Protein 8OQW (pdb70)

Structure (mmCIF, N/CA/C/O backbone):
data_8OQW
#
_entry.id   8OQW
#
_cell.length_a   58.759
_cell.length_b   59.510
_cell.length_c   96.708
_cell.angle_alpha   74.300
_cell.angle_beta   75.274
_cell.angle_gamma   65.953
#
_symmetry.space_group_name_H-M   'P 1'
#
loop_
_entity.id
_entity.type
_entity.pdbx_description
1 polymer ATPase
2 non-polymer 'SULFATE ION'
3 non-polymer GLYCEROL
4 water water
#
loop_
_atom_site.group_PDB
_atom_site.id
_atom_site.type_symbol
_atom_site.label_atom_id
_atom_site.label_alt_id
_atom_site.label_comp_id
_atom_site.label_asym_id
_atom_site.label_entity_id
_atom_site.label_seq_id
_atom_site.pdbx_PDB_ins_code
_atom_site.Cartn_x
_atom_site.Cartn_y
_atom_site.Cartn_z
_atom_site.occupancy
_atom_site.B_iso_or_equiv
_atom_site.auth_seq_id
_atom_site.auth_comp_id
_atom_site.auth_asym_id
_atom_site.auth_atom_id
_atom_site.pdbx_PDB_model_num
ATOM 1 N N . MET A 1 1 ? -0.375 10.716 23.923 1.000 35.198 2 MET A N 1
ATOM 2 C CA . MET A 1 1 ? 0.342 11.130 22.688 1.000 33.257 2 MET A CA 1
ATOM 3 C C . MET A 1 1 ? 1.787 10.641 22.752 1.000 31.577 2 MET A C 1
ATOM 4 O O . MET A 1 1 ? 2.381 10.591 23.831 1.000 30.595 2 MET A O 1
ATOM 6 N N . ILE A 1 2 ? 2.349 10.292 21.588 1.000 30.087 3 ILE A N 1
ATOM 7 C CA . ILE A 1 2 ? 3.769 9.997 21.522 1.000 29.865 3 ILE A CA 1
ATOM 8 C C . ILE A 1 2 ? 4.468 10.942 20.547 1.000 29.306 3 ILE A C 1
ATOM 9 O O . ILE A 1 2 ? 3.917 11.344 19.521 1.000 29.589 3 ILE A O 1
ATOM 14 N N . LEU A 1 3 ? 5.713 11.267 20.894 1.000 28.332 4 LEU A N 1
ATOM 15 C CA . LEU A 1 3 ? 6.578 12.093 20.075 1.000 27.386 4 LEU A CA 1
ATOM 16 C C . LEU A 1 3 ? 7.702 11.211 19.549 1.000 26.303 4 LEU A C 1
ATOM 17 O O . LEU A 1 3 ? 8.291 10.421 20.290 1.000 25.214 4 LEU A O 1
ATOM 22 N N . ILE A 1 4 ? 7.965 11.354 18.250 1.000 26.965 5 ILE A N 1
ATOM 23 C CA . ILE A 1 4 ? 8.951 10.556 17.539 1.000 27.080 5 ILE A CA 1
ATOM 24 C C . ILE A 1 4 ? 9.876 11.511 16.792 1.000 26.518 5 ILE A C 1
ATOM 25 O O . ILE A 1 4 ? 9.404 12.450 16.149 1.000 25.797 5 ILE A O 1
ATOM 30 N N . ALA A 1 5 ? 11.186 11.243 16.860 1.000 26.135 6 ALA A N 1
ATOM 31 C CA . ALA A 1 5 ? 12.152 12.086 16.173 1.000 27.121 6 ALA A CA 1
ATOM 32 C C . ALA A 1 5 ? 13.204 11.234 15.473 1.000 27.423 6 ALA A C 1
ATOM 33 O O . ALA A 1 5 ? 13.679 10.240 16.017 1.000 27.001 6 ALA A O 1
ATOM 35 N N . ASP A 1 6 ? 13.562 11.652 14.256 1.000 29.280 7 ASP A N 1
ATOM 36 C CA . ASP A 1 6 ? 14.738 11.127 13.589 1.000 30.294 7 ASP A CA 1
ATOM 37 C C . ASP A 1 6 ? 15.644 12.308 13.278 1.000 30.203 7 ASP A C 1
ATOM 38 O O . ASP A 1 6 ? 15.281 13.169 12.480 1.000 30.268 7 ASP A O 1
ATOM 43 N N . SER A 1 7 ? 16.814 12.325 13.920 1.000 29.678 8 SER A N 1
ATOM 44 C CA . SER A 1 7 ? 17.753 13.432 13.812 1.000 30.603 8 SER A CA 1
ATOM 45 C C . SER A 1 7 ? 18.935 13.044 12.925 1.000 32.266 8 SER A C 1
ATOM 46 O O . SER A 1 7 ? 19.665 12.097 13.214 1.000 31.623 8 SER A O 1
ATOM 49 N N . GLY A 1 8 ? 19.103 13.784 11.825 1.000 33.369 9 GLY A N 1
ATOM 50 C CA . GLY A 1 8 ? 20.224 13.578 10.930 1.000 36.772 9 GLY A CA 1
ATOM 51 C C . GLY A 1 8 ? 21.157 14.788 10.938 1.000 40.271 9 GLY A C 1
ATOM 52 O O . GLY A 1 8 ? 21.130 15.597 11.868 1.000 40.679 9 GLY A O 1
ATOM 53 N N . SER A 1 9 ? 21.983 14.892 9.891 1.000 42.410 10 SER A N 1
ATOM 54 C CA . SER A 1 9 ? 23.004 15.925 9.832 1.000 44.742 10 SER A CA 1
ATOM 55 C C . SER A 1 9 ? 22.344 17.286 9.654 1.000 45.568 10 SER A C 1
ATOM 56 O O . SER A 1 9 ? 22.612 18.214 10.417 1.000 47.077 10 SER A O 1
ATOM 59 N N . THR A 1 10 ? 21.443 17.362 8.671 1.000 45.206 11 THR A N 1
ATOM 60 C CA . THR A 1 10 ? 20.916 18.634 8.209 1.000 46.601 11 THR A CA 1
ATOM 61 C C . THR A 1 10 ? 19.664 19.035 8.987 1.000 44.406 11 THR A C 1
ATOM 62 O O . THR A 1 10 ? 19.229 20.177 8.859 1.000 44.024 11 THR A O 1
ATOM 66 N N . LYS A 1 11 ? 19.093 18.119 9.795 1.000 41.031 12 LYS A N 1
ATOM 67 C CA . LYS A 1 11 ? 17.723 18.319 10.252 1.000 39.013 12 LYS A CA 1
ATOM 68 C C . LYS A 1 11 ? 17.267 17.231 11.229 1.000 36.362 12 LYS A C 1
ATOM 69 O O . LYS A 1 11 ? 17.759 16.099 11.198 1.000 33.944 12 LYS A O 1
ATOM 75 N N . THR A 1 12 ? 16.310 17.592 12.097 1.000 33.717 13 THR A N 1
ATOM 76 C CA . THR A 1 12 ? 15.553 16.614 12.863 1.000 31.962 13 THR A CA 1
ATOM 77 C C . THR A 1 12 ? 14.093 16.656 12.411 1.000 32.336 13 THR A C 1
ATOM 78 O O . THR A 1 12 ? 13.476 17.729 12.375 1.000 31.785 13 THR A O 1
ATOM 82 N N . HIS A 1 13 ? 13.573 15.466 12.073 1.000 29.811 14 HIS A N 1
ATOM 83 C CA . HIS A 1 13 ? 12.189 15.269 11.689 1.000 29.836 14 HIS A CA 1
ATOM 84 C C . HIS A 1 13 ? 11.410 14.690 12.878 1.000 27.966 14 HIS A C 1
ATOM 85 O O . HIS A 1 13 ? 11.797 13.664 13.432 1.000 26.718 14 HIS A O 1
ATOM 92 N N . TRP A 1 14 ? 10.318 15.361 13.270 1.000 27.586 15 TRP A N 1
ATOM 93 C CA . TRP A 1 14 ? 9.494 14.989 14.414 1.000 26.463 15 TRP A CA 1
ATOM 94 C C . TRP A 1 14 ? 8.081 14.672 13.943 1.000 27.075 15 TRP A C 1
ATOM 95 O O . TRP A 1 14 ? 7.526 15.403 13.129 1.000 28.726 15 TRP A O 1
ATOM 106 N N . ASN A 1 15 ? 7.490 13.612 14.495 1.000 26.440 16 ASN A N 1
ATOM 107 C CA . ASN A 1 15 ? 6.069 13.344 14.328 1.000 27.349 16 ASN A CA 1
ATOM 108 C C . ASN A 1 15 ? 5.418 13.238 15.704 1.000 26.976 16 ASN A C 1
ATOM 109 O O . ASN A 1 15 ? 6.025 12.706 16.633 1.000 26.278 16 ASN A O 1
ATOM 114 N N . VAL A 1 16 ? 4.180 13.734 15.814 1.000 28.115 17 VAL A N 1
ATOM 115 C CA . VAL A 1 16 ? 3.349 13.522 16.988 1.000 28.518 17 VAL A CA 1
ATOM 116 C C . VAL A 1 16 ? 2.203 12.589 16.594 1.000 29.691 17 VAL A C 1
ATOM 117 O O . VAL A 1 16 ? 1.457 12.867 15.659 1.000 30.710 17 VAL A O 1
ATOM 121 N N . LEU A 1 17 ? 2.078 11.475 17.318 1.000 29.816 18 LEU A N 1
ATOM 122 C CA . LEU A 1 17 ? 1.027 10.505 17.069 1.000 32.308 18 LEU A CA 1
ATOM 123 C C . LEU A 1 17 ? 0.146 10.472 18.307 1.000 33.364 18 LEU A C 1
ATOM 124 O O . LEU A 1 17 ? 0.661 10.483 19.416 1.000 33.934 18 LEU A O 1
ATOM 129 N N . ASP A 1 18 ? -1.170 10.440 18.100 1.000 36.035 19 ASP A N 1
ATOM 130 C CA . ASP A 1 18 ? -2.130 10.354 19.186 1.000 37.629 19 ASP A CA 1
ATOM 131 C C . ASP A 1 18 ? -3.302 9.526 18.681 1.000 39.238 19 ASP A C 1
ATOM 132 O O . ASP A 1 18 ? -3.840 9.808 17.614 1.000 41.011 19 ASP A O 1
ATOM 137 N N . GLN A 1 19 ? -3.664 8.493 19.447 1.000 39.250 20 GLN A N 1
ATOM 138 C CA . GLN A 1 19 ? -4.735 7.588 19.067 1.000 40.973 20 GLN A CA 1
ATOM 139 C C . GLN A 1 19 ? -4.466 7.037 17.668 1.000 40.347 20 GLN A C 1
ATOM 140 O O . GLN A 1 19 ? -5.395 6.879 16.887 1.000 42.461 20 GLN A O 1
ATOM 146 N N . GLY A 1 20 ? -3.192 6.778 17.351 1.000 38.097 21 GLY A N 1
ATOM 147 C CA . GLY A 1 20 ? -2.790 6.211 16.070 1.000 38.928 21 GLY A CA 1
ATOM 148 C C . GLY A 1 20 ? -2.960 7.161 14.879 1.000 39.580 21 GLY A C 1
ATOM 149 O O . GLY A 1 20 ? -2.995 6.712 13.735 1.000 40.920 21 GLY A O 1
ATOM 150 N N . ARG A 1 21 ? -3.089 8.467 15.151 1.000 39.148 22 ARG A N 1
ATOM 151 C CA . ARG A 1 21 ? -3.171 9.483 14.112 1.000 39.867 22 ARG A CA 1
ATOM 152 C C . ARG A 1 21 ? -1.930 10.365 14.171 1.000 37.604 22 ARG A C 1
ATOM 153 O O . ARG A 1 21 ? -1.370 10.565 15.243 1.000 36.539 22 ARG A O 1
ATOM 161 N N . VAL A 1 22 ? -1.520 10.898 13.015 1.000 38.119 23 VAL A N 1
ATOM 162 C CA . VAL A 1 22 ? -0.485 11.922 12.974 1.000 36.863 23 VAL A CA 1
ATOM 163 C C . VAL A 1 22 ? -1.162 13.265 13.220 1.000 37.956 23 VAL A C 1
ATOM 164 O O . VAL A 1 22 ? -2.091 13.624 12.503 1.000 40.657 23 VAL A O 1
ATOM 168 N N . ILE A 1 23 ? -0.717 13.994 14.244 1.000 37.074 24 ILE A N 1
ATOM 169 C CA . ILE A 1 23 ? -1.345 15.273 14.530 1.000 39.258 24 ILE A CA 1
ATOM 170 C C . ILE A 1 23 ? -0.305 16.391 14.463 1.000 39.202 24 ILE A C 1
ATOM 171 O O . ILE A 1 23 ? -0.632 17.567 14.627 1.000 42.019 24 ILE A O 1
ATOM 176 N N . GLY A 1 24 ? 0.950 16.023 14.206 1.000 37.075 25 GLY A N 1
ATOM 177 C CA . GLY A 1 24 ? 1.985 17.027 14.044 1.000 37.470 25 GLY A CA 1
ATOM 178 C C . GLY A 1 24 ? 3.198 16.459 13.322 1.000 37.077 25 GLY A C 1
ATOM 179 O O . GLY A 1 24 ? 3.617 15.338 13.596 1.000 35.986 25 GLY A O 1
ATOM 180 N N . GLU A 1 25 ? 3.735 17.245 12.390 1.000 38.648 26 GLU A N 1
ATOM 181 C CA . GLU A 1 25 ? 4.996 16.926 11.744 1.000 38.798 26 GLU A CA 1
ATOM 182 C C . GLU A 1 25 ? 5.851 18.191 11.689 1.000 37.491 26 GLU A C 1
ATOM 183 O O . GLU A 1 25 ? 5.406 19.236 11.230 1.000 38.028 26 GLU A O 1
ATOM 189 N N . ILE A 1 26 ? 7.083 18.072 12.187 1.000 34.691 27 ILE A N 1
ATOM 190 C CA . ILE A 1 26 ? 7.903 19.215 12.539 1.000 34.406 27 ILE A CA 1
ATOM 191 C C . ILE A 1 26 ? 9.334 18.944 12.092 1.000 33.507 27 ILE A C 1
ATOM 192 O O . ILE A 1 26 ? 9.864 17.855 12.308 1.000 32.151 27 ILE A O 1
ATOM 197 N N . PHE A 1 27 ? 9.937 19.951 11.456 1.000 34.104 28 PHE A N 1
ATOM 198 C CA . PHE A 1 27 ? 11.372 19.994 11.246 1.000 33.945 28 PHE A CA 1
ATOM 199 C C . PHE A 1 27 ? 12.010 20.950 12.253 1.000 34.018 28 PHE A C 1
ATOM 200 O O . PHE A 1 27 ? 11.484 22.035 12.498 1.000 34.106 28 PHE A O 1
ATOM 208 N N . THR A 1 28 ? 13.138 20.515 12.835 1.000 32.931 29 THR A N 1
ATOM 209 C CA . THR A 1 28 ? 14.074 21.391 13.528 1.000 33.904 29 THR A CA 1
ATOM 210 C C . THR A 1 28 ? 15.477 21.171 12.961 1.000 34.636 29 THR A C 1
ATOM 211 O O . THR A 1 28 ? 15.685 20.315 12.102 1.000 33.709 29 THR A O 1
ATOM 215 N N . LYS A 1 29 ? 16.445 21.945 13.464 1.000 35.979 30 LYS A N 1
ATOM 216 C CA . LYS A 1 29 ? 17.845 21.680 13.176 1.000 37.704 30 LYS A CA 1
ATOM 217 C C . LYS A 1 29 ? 18.239 20.307 13.723 1.000 35.984 30 LYS A C 1
ATOM 218 O O . LYS A 1 29 ? 17.619 19.797 14.659 1.000 33.439 30 LYS A O 1
ATOM 224 N N . GLY A 1 30 ? 19.277 19.717 13.116 1.000 36.904 31 GLY A N 1
ATOM 225 C CA . GLY A 1 30 ? 19.829 18.451 13.575 1.000 35.687 31 GLY A CA 1
ATOM 226 C C . GLY A 1 30 ? 20.328 18.579 15.009 1.000 36.067 31 GLY A C 1
ATOM 227 O O . GLY A 1 30 ? 20.840 19.625 15.401 1.000 37.024 31 GLY A O 1
ATOM 228 N N . MET A 1 31 ? 20.164 17.516 15.797 1.000 34.763 32 MET A N 1
ATOM 229 C CA . MET A 1 31 ? 20.490 17.591 17.208 1.000 35.771 32 MET A CA 1
ATOM 230 C C . MET A 1 31 ? 21.470 16.482 17.585 1.000 35.124 32 MET A C 1
ATOM 231 O O . MET A 1 31 ? 21.120 15.561 18.319 1.000 35.360 32 MET A O 1
ATOM 236 N N . ASN A 1 32 ? 22.702 16.595 17.080 1.000 35.538 33 ASN A N 1
ATOM 237 C CA . ASN A 1 32 ? 23.753 15.625 17.339 1.000 35.623 33 ASN A CA 1
ATOM 238 C C . ASN A 1 32 ? 24.549 16.071 18.564 1.000 36.863 33 ASN A C 1
ATOM 239 O O . ASN A 1 32 ? 25.177 17.133 18.542 1.000 37.630 33 ASN A O 1
ATOM 244 N N . PRO A 1 33 ? 24.562 15.270 19.659 1.000 36.545 34 PRO A N 1
ATOM 245 C CA . PRO A 1 33 ? 25.221 15.673 20.903 1.000 37.716 34 PRO A CA 1
ATOM 246 C C . PRO A 1 33 ? 26.746 15.775 20.859 1.000 40.483 34 PRO A C 1
ATOM 247 O O . PRO A 1 33 ? 27.350 16.203 21.840 1.000 42.201 34 PRO A O 1
ATOM 251 N N . PHE A 1 34 ? 27.360 15.404 19.725 1.000 40.978 35 PHE A N 1
ATOM 252 C CA . PHE A 1 34 ? 28.791 15.608 19.534 1.000 44.380 35 PHE A CA 1
ATOM 253 C C . PHE A 1 34 ? 29.090 17.025 19.043 1.000 46.109 35 PHE A C 1
ATOM 254 O O . PHE A 1 34 ? 30.215 17.498 19.174 1.000 48.057 35 PHE A O 1
ATOM 262 N N . PHE A 1 35 ? 28.071 17.698 18.497 1.000 45.558 36 PHE A N 1
ATOM 263 C CA . PHE A 1 35 ? 28.275 18.965 17.812 1.000 48.101 36 PHE A CA 1
ATOM 264 C C . PHE A 1 35 ? 27.600 20.122 18.547 1.000 47.551 36 PHE A C 1
ATOM 265 O O . PHE A 1 35 ? 27.841 21.275 18.211 1.000 49.126 36 PHE A O 1
ATOM 273 N N . GLN A 1 36 ? 26.776 19.812 19.554 1.000 45.713 37 GLN A N 1
ATOM 274 C CA . GLN A 1 36 ? 26.125 20.850 20.338 1.000 46.281 37 GLN A CA 1
ATOM 275 C C . GLN A 1 36 ? 26.050 20.428 21.804 1.000 45.401 37 GLN A C 1
ATOM 276 O O . GLN A 1 36 ? 25.940 19.239 22.114 1.000 44.726 37 GLN A O 1
ATOM 282 N N . THR A 1 37 ? 26.097 21.431 22.690 1.000 45.213 38 THR A N 1
ATOM 283 C CA . THR A 1 37 ? 25.971 21.224 24.125 1.000 44.659 38 THR A CA 1
ATOM 284 C C . THR A 1 37 ? 24.502 20.966 24.482 1.000 41.530 38 THR A C 1
ATOM 285 O O . THR A 1 37 ? 23.602 21.245 23.687 1.000 39.115 38 THR A O 1
ATOM 289 N N . PRO A 1 38 ? 24.203 20.390 25.673 1.000 41.402 39 PRO A N 1
ATOM 290 C CA . PRO A 1 38 ? 22.823 20.286 26.154 1.000 40.032 39 PRO A CA 1
ATOM 291 C C . PRO A 1 38 ? 22.067 21.616 26.167 1.000 40.462 39 PRO A C 1
ATOM 292 O O . PRO A 1 38 ? 20.886 21.640 25.821 1.000 38.430 39 PRO A O 1
ATOM 296 N N . GLU A 1 39 ? 22.749 22.706 26.559 1.000 43.300 40 GLU A N 1
ATOM 297 C CA . GLU A 1 39 ? 22.119 24.017 26.610 1.000 45.130 40 GLU A CA 1
ATOM 298 C C . GLU A 1 39 ? 21.613 24.397 25.219 1.000 43.845 40 GLU A C 1
ATOM 299 O O . GLU A 1 39 ? 20.494 24.885 25.080 1.000 43.487 40 GLU A O 1
ATOM 305 N N . GLU A 1 40 ? 22.447 24.179 24.194 1.000 43.702 41 GLU A N 1
ATOM 306 C CA . GLU A 1 40 ? 22.098 24.548 22.829 1.000 43.531 41 GLU A CA 1
ATOM 307 C C . GLU A 1 40 ? 20.923 23.700 22.347 1.000 40.894 41 GLU A C 1
ATOM 308 O O . GLU A 1 40 ? 20.028 24.209 21.680 1.000 40.974 41 GLU A O 1
ATOM 314 N N . MET A 1 41 ? 20.907 22.413 22.712 1.000 39.070 42 MET A N 1
ATOM 315 C CA . MET A 1 41 ? 19.834 21.545 22.254 1.000 37.184 42 MET A CA 1
ATOM 316 C C . MET A 1 41 ? 18.517 21.977 22.902 1.000 35.916 42 MET A C 1
ATOM 317 O O . MET A 1 41 ? 17.507 22.121 22.215 1.000 34.330 42 MET A O 1
ATOM 322 N N . GLY A 1 42 ? 18.544 22.196 24.224 1.000 36.689 43 GLY A N 1
ATOM 323 C CA . GLY A 1 42 ? 17.389 22.676 24.966 1.000 37.421 43 GLY A CA 1
ATOM 324 C C . GLY A 1 42 ? 16.825 23.994 24.419 1.000 39.313 43 GLY A C 1
ATOM 325 O O . GLY A 1 42 ? 15.607 24.160 24.353 1.000 38.427 43 GLY A O 1
ATOM 326 N N . ARG A 1 43 ? 17.708 24.919 24.016 1.000 41.041 44 ARG A N 1
ATOM 327 C CA . ARG A 1 43 ? 17.275 26.204 23.485 1.000 44.262 44 ARG A CA 1
ATOM 328 C C . ARG A 1 43 ? 16.644 26.021 22.107 1.000 43.009 44 ARG A C 1
ATOM 329 O O . ARG A 1 43 ? 15.704 26.731 21.761 1.000 43.867 44 ARG A O 1
ATOM 337 N N . GLU A 1 44 ? 17.157 25.054 21.339 1.000 42.083 45 GLU A N 1
ATOM 338 C CA . GLU A 1 44 ? 16.661 24.767 20.001 1.000 42.101 45 GLU A CA 1
ATOM 339 C C . GLU A 1 44 ? 15.264 24.153 20.085 1.000 38.533 45 GLU A C 1
ATOM 340 O O . GLU A 1 44 ? 14.402 24.441 19.260 1.000 37.930 45 GLU A O 1
ATOM 346 N N . ILE A 1 45 ? 15.054 23.299 21.088 1.000 36.526 46 ILE A N 1
ATOM 347 C CA . ILE A 1 45 ? 13.745 22.710 21.336 1.000 35.155 46 ILE A CA 1
ATOM 348 C C . ILE A 1 45 ? 12.750 23.811 21.703 1.000 36.109 46 ILE A C 1
ATOM 349 O O . ILE A 1 45 ? 11.625 23.809 21.205 1.000 35.071 46 ILE A O 1
ATOM 354 N N . GLU A 1 46 ? 13.181 24.734 22.573 1.000 38.210 47 GLU A N 1
ATOM 355 C CA . GLU A 1 46 ? 12.305 25.776 23.082 1.000 41.784 47 GLU A CA 1
ATOM 356 C C . GLU A 1 46 ? 11.920 26.720 21.944 1.000 43.352 47 GLU A C 1
ATOM 357 O O . GLU A 1 46 ? 10.781 27.172 21.871 1.000 45.159 47 GLU A O 1
ATOM 363 N N . ARG A 1 47 ? 12.873 26.985 21.043 1.000 43.545 48 ARG A N 1
ATOM 364 C CA . ARG A 1 47 ? 12.713 27.985 20.000 1.000 45.230 48 ARG A CA 1
ATOM 365 C C . ARG A 1 47 ? 11.838 27.465 18.857 1.000 43.213 48 ARG A C 1
ATOM 366 O O . ARG A 1 47 ? 11.026 28.216 18.317 1.000 44.005 48 ARG A O 1
ATOM 374 N N . THR A 1 48 ? 12.005 26.186 18.487 1.000 40.025 49 THR A N 1
ATOM 375 C CA . THR A 1 48 ? 11.519 25.724 17.195 1.000 39.278 49 THR A CA 1
ATOM 376 C C . THR A 1 48 ? 10.647 24.469 17.300 1.000 37.078 49 THR A C 1
ATOM 377 O O . THR A 1 48 ? 9.908 24.179 16.360 1.000 37.767 49 THR A O 1
ATOM 381 N N . LEU A 1 49 ? 10.725 23.720 18.411 1.000 34.836 50 LEU A N 1
ATOM 382 C CA . LEU A 1 49 ? 9.866 22.547 18.543 1.000 33.063 50 LEU A CA 1
ATOM 383 C C . LEU A 1 49 ? 8.572 22.882 19.282 1.000 33.437 50 LEU A C 1
ATOM 384 O O . LEU A 1 49 ? 7.489 22.634 18.759 1.000 33.528 50 LEU A O 1
ATOM 389 N N . LEU A 1 50 ? 8.700 23.409 20.506 1.000 33.987 51 LEU A N 1
ATOM 390 C CA . LEU A 1 50 ? 7.575 23.711 21.385 1.000 34.759 51 LEU A CA 1
ATOM 391 C C . LEU A 1 50 ? 6.466 24.451 20.638 1.000 36.676 51 LEU A C 1
ATOM 392 O O . LEU A 1 50 ? 5.298 24.096 20.798 1.000 36.187 51 LEU A O 1
ATOM 397 N N . PRO A 1 51 ? 6.775 25.499 19.825 1.000 38.745 52 PRO A N 1
ATOM 398 C CA . PRO A 1 51 ? 5.736 26.296 19.165 1.000 41.613 52 PRO A CA 1
ATOM 399 C C . PRO A 1 51 ? 4.832 25.520 18.207 1.000 42.202 52 PRO A C 1
ATOM 400 O O . PRO A 1 51 ? 3.797 26.032 17.780 1.000 44.784 52 PRO A O 1
ATOM 404 N N . GLN A 1 52 ? 5.215 24.278 17.892 1.000 41.484 53 GLN A N 1
ATOM 405 C CA . GLN A 1 52 ? 4.456 23.456 16.964 1.000 42.802 53 GLN A CA 1
ATOM 406 C C . GLN A 1 52 ? 3.888 22.217 17.657 1.000 42.508 53 GLN A C 1
ATOM 407 O O . GLN A 1 52 ? 3.286 21.367 17.001 1.000 44.328 53 GLN A O 1
ATOM 413 N N . LEU A 1 53 ? 4.085 22.127 18.979 1.000 40.791 54 LEU A N 1
ATOM 414 C CA . LEU A 1 53 ? 3.475 21.091 19.797 1.000 39.760 54 LEU A CA 1
ATOM 415 C C . LEU A 1 53 ? 2.188 21.631 20.426 1.000 42.401 54 LEU A C 1
ATOM 416 O O . LEU A 1 53 ? 2.048 22.836 20.616 1.000 43.653 54 LEU A O 1
ATOM 421 N N . ASN A 1 54 ? 1.247 20.727 20.726 1.000 43.615 55 ASN A N 1
ATOM 422 C CA . ASN A 1 54 ? -0.051 21.098 21.273 1.000 47.087 55 ASN A CA 1
ATOM 423 C C . ASN A 1 54 ? -0.067 20.864 22.780 1.000 45.270 55 ASN A C 1
ATOM 424 O O . ASN A 1 54 ? -1.034 21.207 23.458 1.000 46.693 55 ASN A O 1
ATOM 429 N N . SER A 1 55 ? 1.021 20.276 23.284 1.000 41.605 56 SER A N 1
ATOM 430 C CA . SER A 1 55 ? 1.206 20.067 24.707 1.000 41.982 56 SER A CA 1
ATOM 431 C C . SER A 1 55 ? 2.691 19.905 25.004 1.000 40.033 56 SER A C 1
ATOM 432 O O . SER A 1 55 ? 3.484 19.666 24.098 1.000 38.824 56 SER A O 1
ATOM 435 N N . ASN A 1 56 ? 3.049 20.079 26.279 1.000 42.435 57 ASN A N 1
ATOM 436 C CA . ASN A 1 56 ? 4.368 19.722 26.780 1.000 41.953 57 ASN A CA 1
ATOM 437 C C . ASN A 1 56 ? 4.348 18.275 27.277 1.000 39.811 57 ASN A C 1
ATOM 438 O O . ASN A 1 56 ? 5.370 17.753 27.710 1.000 37.689 57 ASN A O 1
ATOM 443 N N . ARG A 1 57 ? 3.168 17.645 27.235 1.000 40.764 58 ARG A N 1
ATOM 444 C CA . ARG A 1 57 ? 2.968 16.368 27.901 1.000 40.603 58 ARG A CA 1
ATOM 445 C C . ARG A 1 57 ? 2.896 15.249 26.869 1.000 37.238 58 ARG A C 1
ATOM 446 O O . ARG A 1 57 ? 2.104 15.313 25.931 1.000 38.618 58 ARG A O 1
ATOM 454 N N . PHE A 1 58 ? 3.753 14.239 27.058 1.000 34.390 59 PHE A N 1
ATOM 455 C CA . PHE A 1 58 ? 3.775 13.064 26.201 1.000 31.657 59 PHE A CA 1
ATOM 456 C C . PHE A 1 58 ? 3.821 11.793 27.040 1.000 31.137 59 PHE A C 1
ATOM 457 O O . PHE A 1 58 ? 4.457 11.755 28.092 1.000 31.429 59 PHE A O 1
ATOM 465 N N A CYS A 1 59 ? 3.113 10.757 26.571 0.500 31.214 60 CYS A N 1
ATOM 466 N N B CYS A 1 59 ? 3.135 10.759 26.553 0.500 30.853 60 CYS A N 1
ATOM 467 C CA A CYS A 1 59 ? 3.201 9.426 27.152 0.500 31.499 60 CYS A CA 1
ATOM 468 C CA B CYS A 1 59 ? 3.203 9.445 27.163 0.500 31.110 60 CYS A CA 1
ATOM 469 C C A CYS A 1 59 ? 4.603 8.871 26.911 0.500 29.874 60 CYS A C 1
ATOM 470 C C B CYS A 1 59 ? 4.579 8.833 26.900 0.500 29.652 60 CYS A C 1
ATOM 471 O O A CYS A 1 59 ? 5.249 8.397 27.843 0.500 30.182 60 CYS A O 1
ATOM 472 O O B CYS A 1 59 ? 5.195 8.292 27.814 0.500 30.037 60 CYS A O 1
ATOM 477 N N . GLU A 1 60 ? 5.070 8.969 25.659 1.000 28.236 61 GLU A N 1
ATOM 478 C CA . GLU A 1 60 ? 6.345 8.402 25.238 1.000 27.623 61 GLU A CA 1
ATOM 479 C C . GLU A 1 60 ? 7.071 9.378 24.313 1.000 26.198 61 GLU A C 1
ATOM 480 O O . GLU A 1 60 ? 6.452 10.087 23.514 1.000 25.933 61 GLU A O 1
ATOM 486 N N . VAL A 1 61 ? 8.401 9.382 24.423 1.000 25.368 62 VAL A N 1
ATOM 487 C CA . VAL A 1 61 ? 9.271 10.043 23.466 1.000 24.411 62 VAL A CA 1
ATOM 488 C C . VAL A 1 61 ? 10.243 8.999 22.931 1.000 24.472 62 VAL A C 1
ATOM 489 O O . VAL A 1 61 ? 10.863 8.274 23.711 1.000 25.513 62 VAL A O 1
ATOM 493 N N . HIS A 1 62 ? 10.335 8.898 21.601 1.000 23.830 63 HIS A N 1
ATOM 494 C CA . HIS A 1 62 ? 11.364 8.088 20.972 1.000 23.673 63 HIS A CA 1
ATOM 495 C C . HIS A 1 62 ? 12.219 9.000 20.106 1.000 23.020 63 HIS A C 1
ATOM 496 O O . HIS A 1 62 ? 11.786 9.408 19.038 1.000 22.310 63 HIS A O 1
ATOM 503 N N . PHE A 1 63 ? 13.417 9.313 20.600 1.000 23.529 64 PHE A N 1
ATOM 504 C CA . PHE A 1 63 ? 14.362 10.157 19.890 1.000 24.244 64 PHE A CA 1
ATOM 505 C C . PHE A 1 63 ? 15.501 9.312 19.319 1.000 24.510 64 PHE A C 1
ATOM 506 O O . PHE A 1 63 ? 16.269 8.694 20.056 1.000 25.194 64 PHE A O 1
ATOM 514 N N . PHE A 1 64 ? 15.610 9.326 17.992 1.000 24.486 65 PHE A N 1
ATOM 515 C CA . PHE A 1 64 ? 16.620 8.585 17.266 1.000 26.098 65 PHE A CA 1
ATOM 516 C C . PHE A 1 64 ? 17.520 9.577 16.542 1.000 27.704 65 PHE A C 1
ATOM 517 O O . PHE A 1 64 ? 17.039 10.389 15.755 1.000 30.042 65 PHE A O 1
ATOM 525 N N . GLY A 1 65 ? 18.830 9.512 16.787 1.000 28.394 66 GLY A N 1
ATOM 526 C CA . GLY A 1 65 ? 19.682 10.510 16.162 1.000 28.645 66 GLY A CA 1
ATOM 527 C C . GLY A 1 65 ? 21.116 10.036 15.998 1.000 29.617 66 GLY A C 1
ATOM 528 O O . GLY A 1 65 ? 21.633 9.300 16.832 1.000 30.343 66 GLY A O 1
ATOM 529 N N . ALA A 1 66 ? 21.739 10.479 14.908 1.000 31.116 67 ALA A N 1
ATOM 530 C CA . ALA A 1 66 ? 23.173 10.364 14.732 1.000 33.062 67 ALA A CA 1
ATOM 531 C C . ALA A 1 66 ? 23.861 10.884 15.990 1.000 34.126 67 ALA A C 1
ATOM 532 O O . ALA A 1 66 ? 23.511 11.951 16.515 1.000 34.556 67 ALA A O 1
ATOM 534 N N . GLY A 1 67 ? 24.832 10.097 16.464 1.000 35.089 68 GLY A N 1
ATOM 535 C CA . GLY A 1 67 ? 25.706 10.497 17.550 1.000 36.286 68 GLY A CA 1
ATOM 536 C C . GLY A 1 67 ? 25.145 10.153 18.927 1.000 35.499 68 GLY A C 1
ATOM 537 O O . GLY A 1 67 ? 25.790 10.443 19.930 1.000 36.787 68 GLY A O 1
ATOM 538 N N . CYS A 1 68 ? 23.958 9.530 18.970 1.000 34.347 69 CYS A N 1
ATOM 539 C CA . CYS A 1 68 ? 23.301 9.213 20.232 1.000 33.697 69 CYS A CA 1
ATOM 540 C C . CYS A 1 68 ? 23.693 7.815 20.693 1.000 34.583 69 CYS A C 1
ATOM 541 O O . CYS A 1 68 ? 22.846 6.932 20.833 1.000 33.627 69 CYS A O 1
ATOM 544 N N . ILE A 1 69 ? 24.998 7.636 20.915 1.000 36.426 70 ILE A N 1
ATOM 545 C CA . ILE A 1 69 ? 25.560 6.361 21.330 1.000 37.495 70 ILE A CA 1
ATOM 546 C C . ILE A 1 69 ? 25.419 6.287 22.846 1.000 38.251 70 ILE A C 1
ATOM 547 O O . ILE A 1 69 ? 25.070 7.293 23.464 1.000 37.343 70 ILE A O 1
ATOM 552 N N . PRO A 1 70 ? 25.645 5.111 23.480 1.000 40.129 71 PRO A N 1
ATOM 553 C CA . PRO A 1 70 ? 25.434 4.950 24.922 1.000 41.504 71 PRO A CA 1
ATOM 554 C C . PRO A 1 70 ? 26.027 6.060 25.788 1.000 42.881 71 PRO A C 1
ATOM 555 O O . PRO A 1 70 ? 25.396 6.482 26.752 1.000 44.368 71 PRO A O 1
ATOM 559 N N . GLU A 1 71 ? 27.224 6.536 25.419 1.000 45.232 72 GLU A N 1
ATOM 560 C CA . GLU A 1 71 ? 27.938 7.593 26.122 1.000 47.551 72 GLU A CA 1
ATOM 561 C C . GLU A 1 71 ? 27.104 8.879 26.188 1.000 44.919 72 GLU A C 1
ATOM 562 O O . GLU A 1 71 ? 27.206 9.634 27.153 1.000 45.635 72 GLU A O 1
ATOM 568 N N . LYS A 1 72 ? 26.285 9.132 25.160 1.000 41.777 73 LYS A N 1
ATOM 569 C CA . LYS A 1 72 ? 25.640 10.425 24.997 1.000 40.286 73 LYS A CA 1
ATOM 570 C C . LYS A 1 72 ? 24.142 10.336 25.282 1.000 37.910 73 LYS A C 1
ATOM 571 O O . LYS A 1 72 ? 23.483 11.365 25.423 1.000 37.664 73 LYS A O 1
ATOM 577 N N . VAL A 1 73 ? 23.613 9.109 25.364 1.000 36.559 74 VAL A N 1
ATOM 578 C CA . VAL A 1 73 ? 22.203 8.879 25.644 1.000 35.037 74 VAL A CA 1
ATOM 579 C C . VAL A 1 73 ? 21.763 9.684 26.874 1.000 35.340 74 VAL A C 1
ATOM 580 O O . VAL A 1 73 ? 20.831 10.475 26.764 1.000 33.588 74 VAL A O 1
ATOM 584 N N . PRO A 1 74 ? 22.388 9.527 28.070 1.000 37.117 75 PRO A N 1
ATOM 585 C CA . PRO A 1 74 ? 21.926 10.217 29.278 1.000 38.010 75 PRO A CA 1
ATOM 586 C C . PRO A 1 74 ? 21.753 11.724 29.102 1.000 37.934 75 PRO A C 1
ATOM 587 O O . PRO A 1 74 ? 20.795 12.301 29.616 1.000 36.764 75 PRO A O 1
ATOM 591 N N . VAL A 1 75 ? 22.698 12.333 28.370 1.000 39.283 76 VAL A N 1
ATOM 592 C CA . VAL A 1 75 ? 22.787 13.770 28.154 1.000 39.844 76 VAL A CA 1
ATOM 593 C C . VAL A 1 75 ? 21.560 14.253 27.383 1.000 36.967 76 VAL A C 1
ATOM 594 O O . VAL A 1 75 ? 20.938 15.248 27.754 1.000 36.968 76 VAL A O 1
ATOM 598 N N . VAL A 1 76 ? 21.241 13.540 26.297 1.000 34.794 77 VAL A N 1
ATOM 599 C CA . VAL A 1 76 ? 20.146 13.875 25.404 1.000 32.829 77 VAL A CA 1
ATOM 600 C C . VAL A 1 76 ? 18.829 13.690 26.154 1.000 31.984 77 VAL A C 1
ATOM 601 O O . VAL A 1 76 ? 17.918 14.512 26.025 1.000 30.647 77 VAL A O 1
ATOM 605 N N . ARG A 1 77 ? 18.751 12.603 26.935 1.000 31.724 78 ARG A N 1
ATOM 606 C CA . ARG A 1 77 ? 17.530 12.237 27.639 1.000 31.505 78 ARG A CA 1
ATOM 607 C C . ARG A 1 77 ? 17.190 13.313 28.667 1.000 31.616 78 ARG A C 1
ATOM 608 O O . ARG A 1 77 ? 16.027 13.671 28.818 1.000 30.813 78 ARG A O 1
ATOM 616 N N . ASN A 1 78 ? 18.216 13.820 29.357 1.000 33.145 79 ASN A N 1
ATOM 617 C CA . ASN A 1 78 ? 18.029 14.838 30.378 1.000 35.239 79 ASN A CA 1
ATOM 618 C C . ASN A 1 78 ? 17.516 16.140 29.764 1.000 34.422 79 ASN A C 1
ATOM 619 O O . ASN A 1 78 ? 16.754 16.868 30.400 1.000 35.577 79 ASN A O 1
ATOM 624 N N . VAL A 1 79 ? 17.932 16.429 28.527 1.000 33.688 80 VAL A N 1
ATOM 625 C CA . VAL A 1 79 ? 17.438 17.605 27.820 1.000 33.398 80 VAL A CA 1
ATOM 626 C C . VAL A 1 79 ? 15.952 17.403 27.521 1.000 32.223 80 VAL A C 1
ATOM 627 O O . VAL A 1 79 ? 15.142 18.289 27.778 1.000 31.752 80 VAL A O 1
ATOM 631 N N . LEU A 1 80 ? 15.603 16.218 26.991 1.000 30.369 81 LEU A N 1
ATOM 632 C CA . LEU A 1 80 ? 14.222 15.917 26.649 1.000 30.580 81 LEU A CA 1
ATOM 633 C C . LEU A 1 80 ? 13.338 15.925 27.897 1.000 32.230 81 LEU A C 1
ATOM 634 O O . LEU A 1 80 ? 12.191 16.352 27.837 1.000 32.713 81 LEU A O 1
ATOM 639 N N . LYS A 1 81 ? 13.882 15.423 29.011 1.000 39.323 82 LYS A N 1
ATOM 640 C CA . LYS A 1 81 ? 13.193 15.346 30.288 1.000 41.213 82 LYS A CA 1
ATOM 641 C C . LYS A 1 81 ? 12.878 16.764 30.772 1.000 42.761 82 LYS A C 1
ATOM 642 O O . LYS A 1 81 ? 11.794 17.023 31.294 1.000 41.196 82 LYS A O 1
ATOM 648 N N . GLY A 1 82 ? 13.841 17.681 30.586 1.000 43.576 83 GLY A N 1
ATOM 649 C CA . GLY A 1 82 ? 13.734 19.037 31.099 1.000 46.718 83 GLY A CA 1
ATOM 650 C C . GLY A 1 82 ? 12.729 19.875 30.311 1.000 46.908 83 GLY A C 1
ATOM 651 O O . GLY A 1 82 ? 12.115 20.783 30.863 1.000 49.436 83 GLY A O 1
ATOM 652 N N . CYS A 1 83 ? 12.561 19.545 29.023 1.000 45.137 84 CYS A N 1
ATOM 653 C CA . CYS A 1 83 ? 11.731 20.321 28.114 1.000 45.099 84 CYS A CA 1
ATOM 654 C C . CYS A 1 83 ? 10.290 19.810 28.090 1.000 43.972 84 CYS A C 1
ATOM 655 O O . CYS A 1 83 ? 9.366 20.617 28.014 1.000 45.923 84 CYS A O 1
ATOM 658 N N . LEU A 1 84 ? 10.105 18.481 28.136 1.000 39.870 85 LEU A N 1
ATOM 659 C CA . LEU A 1 84 ? 8.781 17.882 28.029 1.000 38.710 85 LEU A CA 1
ATOM 660 C C . LEU A 1 84 ? 8.400 17.207 29.348 1.000 38.710 85 LEU A C 1
ATOM 661 O O . LEU A 1 84 ? 9.266 16.872 30.153 1.000 39.248 85 LEU A O 1
ATOM 666 N N . ASP A 1 85 ? 7.092 17.002 29.556 1.000 38.269 86 ASP A N 1
ATOM 667 C CA . ASP A 1 85 ? 6.610 16.212 30.680 1.000 38.266 86 ASP A CA 1
ATOM 668 C C . ASP A 1 85 ? 6.216 14.825 30.171 1.000 35.859 86 ASP A C 1
ATOM 669 O O . ASP A 1 85 ? 5.129 14.637 29.627 1.000 35.356 86 ASP A O 1
ATOM 674 N N . VAL A 1 86 ? 7.122 13.856 30.341 1.000 34.274 87 VAL A N 1
ATOM 675 C CA . VAL A 1 86 ? 6.907 12.530 29.788 1.000 32.120 87 VAL A CA 1
ATOM 676 C C . VAL A 1 86 ? 6.473 11.600 30.913 1.000 32.904 87 VAL A C 1
ATOM 677 O O . VAL A 1 86 ? 7.198 11.432 31.889 1.000 33.776 87 VAL A O 1
ATOM 681 N N . SER A 1 87 ? 5.306 10.973 30.743 1.000 33.180 88 SER A N 1
ATOM 682 C CA . SER A 1 87 ? 4.719 10.181 31.815 1.000 35.194 88 SER A CA 1
ATOM 683 C C . SER A 1 87 ? 5.349 8.791 31.932 1.000 35.153 88 SER A C 1
ATOM 684 O O . SER A 1 87 ? 5.416 8.261 33.035 1.000 36.959 88 SER A O 1
ATOM 687 N N . SER A 1 88 ? 5.839 8.224 30.818 1.000 33.249 89 SER A N 1
ATOM 688 C CA . SER A 1 88 ? 6.217 6.816 30.809 1.000 34.389 89 SER A CA 1
ATOM 689 C C . SER A 1 88 ? 7.651 6.578 30.337 1.000 33.411 89 SER A C 1
ATOM 690 O O . SER A 1 88 ? 8.478 6.110 31.113 1.000 35.187 89 SER A O 1
ATOM 693 N N . LEU A 1 89 ? 7.950 6.840 29.062 1.000 32.622 90 LEU A N 1
ATOM 694 C CA . LEU A 1 89 ? 9.282 6.468 28.624 1.000 32.538 90 LEU A CA 1
ATOM 695 C C . LEU A 1 89 ? 9.878 7.505 27.691 1.000 30.350 90 LEU A C 1
ATOM 696 O O . LEU A 1 89 ? 9.159 8.172 26.945 1.000 28.799 90 LEU A O 1
ATOM 701 N N . ILE A 1 90 ? 11.209 7.589 27.764 1.000 29.443 91 ILE A N 1
ATOM 702 C CA . ILE A 1 90 ? 12.014 8.465 26.928 1.000 28.718 91 ILE A CA 1
ATOM 703 C C . ILE A 1 90 ? 13.118 7.601 26.343 1.000 27.926 91 ILE A C 1
ATOM 704 O O . ILE A 1 90 ? 14.126 7.362 27.003 1.000 30.079 91 ILE A O 1
ATOM 709 N N . GLU A 1 91 ? 12.892 7.102 25.126 1.000 27.021 92 GLU A N 1
ATOM 710 C CA . GLU A 1 91 ? 13.891 6.291 24.450 1.000 27.230 92 GLU A CA 1
ATOM 711 C C . GLU A 1 91 ? 14.784 7.236 23.660 1.000 26.655 92 GLU A C 1
ATOM 712 O O . GLU A 1 91 ? 14.280 8.093 22.930 1.000 24.406 92 GLU A O 1
ATOM 718 N N . VAL A 1 92 ? 16.094 7.053 23.831 1.000 26.919 93 VAL A N 1
ATOM 719 C CA . VAL A 1 92 ? 17.095 7.749 23.048 1.000 28.184 93 VAL A CA 1
ATOM 720 C C . VAL A 1 92 ? 18.003 6.681 22.446 1.000 29.194 93 VAL A C 1
ATOM 721 O O . VAL A 1 92 ? 18.543 5.856 23.171 1.000 30.248 93 VAL A O 1
ATOM 725 N N . ASP A 1 93 ? 18.146 6.700 21.116 1.000 29.667 94 ASP A N 1
ATOM 726 C CA . ASP A 1 93 ? 18.976 5.735 20.410 1.000 31.233 94 ASP A CA 1
ATOM 727 C C . ASP A 1 93 ? 19.400 6.355 19.079 1.000 30.926 94 ASP A C 1
ATOM 728 O O . ASP A 1 93 ? 19.190 7.543 18.853 1.000 32.268 94 ASP A O 1
ATOM 733 N N . THR A 1 94 ? 19.989 5.547 18.198 1.000 31.160 95 THR A N 1
ATOM 734 C CA . THR A 1 94 ? 20.656 6.070 17.017 1.000 31.998 95 THR A CA 1
ATOM 735 C C . THR A 1 94 ? 19.652 6.210 15.874 1.000 30.557 95 THR A C 1
ATOM 736 O O . THR A 1 94 ? 18.555 5.633 15.923 1.000 27.609 95 THR A O 1
ATOM 740 N N . ASP A 1 95 ? 20.041 6.980 14.845 1.000 30.946 96 ASP A N 1
ATOM 741 C CA . ASP A 1 95 ? 19.235 7.085 13.638 1.000 30.561 96 ASP A CA 1
ATOM 742 C C . ASP A 1 95 ? 19.219 5.734 12.919 1.000 29.857 96 ASP A C 1
ATOM 743 O O . ASP A 1 95 ? 18.257 5.405 12.230 1.000 28.085 96 ASP A O 1
ATOM 748 N N . MET A 1 96 ? 20.269 4.937 13.145 1.000 31.164 97 MET A N 1
ATOM 749 C CA . MET A 1 96 ? 20.410 3.626 12.533 1.000 32.414 97 MET A CA 1
ATOM 750 C C . MET A 1 96 ? 19.276 2.707 13.007 1.000 30.027 97 MET A C 1
ATOM 751 O O . MET A 1 96 ? 18.693 1.983 12.205 1.000 28.430 97 MET A O 1
ATOM 756 N N . LEU A 1 97 ? 18.916 2.791 14.300 1.000 29.750 98 LEU A N 1
ATOM 757 C CA . LEU A 1 97 ? 17.858 1.964 14.864 1.000 29.057 98 LEU A CA 1
ATOM 758 C C . LEU A 1 97 ? 16.479 2.441 14.399 1.000 27.360 98 LEU A C 1
ATOM 759 O O . LEU A 1 97 ? 15.594 1.621 14.141 1.000 26.850 98 LEU A O 1
ATOM 764 N N . ALA A 1 98 ? 16.301 3.765 14.290 1.000 26.012 99 ALA A N 1
ATOM 765 C CA . ALA A 1 98 ? 15.133 4.340 13.628 1.000 25.051 99 ALA A CA 1
ATOM 766 C C . ALA A 1 98 ? 14.899 3.678 12.266 1.000 25.160 99 ALA A C 1
ATOM 767 O O . ALA A 1 98 ? 13.812 3.153 12.010 1.000 24.895 99 ALA A O 1
ATOM 769 N N . ALA A 1 99 ? 15.927 3.701 11.403 1.000 24.989 100 ALA A N 1
ATOM 770 C CA . ALA A 1 99 ? 15.837 3.133 10.065 1.000 25.643 100 ALA A CA 1
ATOM 771 C C . ALA A 1 99 ? 15.487 1.634 10.110 1.000 24.911 100 ALA A C 1
ATOM 772 O O . ALA A 1 99 ? 14.808 1.122 9.224 1.000 24.736 100 ALA A O 1
ATOM 774 N N . ALA A 1 100 ? 15.939 0.938 11.153 1.000 24.786 101 ALA A N 1
ATOM 775 C CA . ALA A 1 100 ? 15.776 -0.504 11.272 1.000 26.362 101 ALA A CA 1
ATOM 776 C C . ALA A 1 100 ? 14.335 -0.849 11.669 1.000 25.804 101 ALA A C 1
ATOM 777 O O . ALA A 1 100 ? 13.712 -1.739 11.079 1.000 26.873 101 ALA A O 1
ATOM 779 N N . LYS A 1 101 ? 13.813 -0.132 12.673 1.000 24.269 102 LYS A N 1
ATOM 780 C CA . LYS A 1 101 ? 12.423 -0.247 13.080 1.000 24.164 102 LYS A CA 1
ATOM 781 C C . LYS A 1 101 ? 11.501 0.127 11.925 1.000 24.727 102 LYS A C 1
ATOM 782 O O . LYS A 1 101 ? 10.504 -0.562 11.686 1.000 25.202 102 LYS A O 1
ATOM 788 N N . ALA A 1 102 ? 11.843 1.225 11.226 1.000 24.223 103 ALA A N 1
ATOM 789 C CA . ALA A 1 102 ? 11.031 1.742 10.130 1.000 25.286 103 ALA A CA 1
ATOM 790 C C . ALA A 1 102 ? 10.898 0.721 8.999 1.000 26.277 103 ALA A C 1
ATOM 791 O O . ALA A 1 102 ? 9.833 0.606 8.399 1.000 27.473 103 ALA A O 1
ATOM 793 N N . SER A 1 103 ? 11.981 -0.017 8.728 1.000 26.325 104 SER A N 1
ATOM 794 C CA . SER A 1 103 ? 12.085 -0.811 7.518 1.000 28.128 104 SER A CA 1
ATOM 795 C C . SER A 1 103 ? 11.829 -2.296 7.777 1.000 28.634 104 SER A C 1
ATOM 796 O O . SER A 1 103 ? 11.278 -2.962 6.913 1.000 30.306 104 SER A O 1
ATOM 799 N N . CYS A 1 104 ? 12.217 -2.799 8.958 1.000 29.312 105 CYS A N 1
ATOM 800 C CA . CYS A 1 104 ? 12.171 -4.225 9.258 1.000 31.055 105 CYS A CA 1
ATOM 801 C C . CYS A 1 104 ? 11.098 -4.553 10.288 1.000 31.303 105 CYS A C 1
ATOM 802 O O . CYS A 1 104 ? 10.691 -5.706 10.386 1.000 32.764 105 CYS A O 1
ATOM 805 N N . GLY A 1 105 ? 10.675 -3.551 11.070 1.000 31.280 106 GLY A N 1
ATOM 806 C CA . GLY A 1 105 ? 9.748 -3.784 12.164 1.000 32.851 106 GLY A CA 1
ATOM 807 C C . GLY A 1 105 ? 10.349 -4.704 13.226 1.000 34.555 106 GLY A C 1
ATOM 808 O O . GLY A 1 105 ? 11.306 -4.342 13.900 1.000 33.284 106 GLY A O 1
ATOM 809 N N . ARG A 1 106 ? 9.797 -5.915 13.354 1.000 36.025 107 ARG A N 1
ATOM 810 C CA . ARG A 1 106 ? 10.219 -6.806 14.422 1.000 39.796 107 ARG A CA 1
ATOM 811 C C . ARG A 1 106 ? 10.968 -8.014 13.859 1.000 38.755 107 ARG A C 1
ATOM 812 O O . ARG A 1 106 ? 11.312 -8.921 14.607 1.000 37.266 107 ARG A O 1
ATOM 820 N N . SER A 1 107 ? 11.260 -7.985 12.550 1.000 35.832 108 SER A N 1
ATOM 821 C CA . SER A 1 107 ? 12.004 -9.054 11.905 1.000 33.356 108 SER A CA 1
ATOM 822 C C . SER A 1 107 ? 13.414 -8.597 11.523 1.000 31.457 108 SER A C 1
ATOM 823 O O . SER A 1 107 ? 13.699 -7.402 11.454 1.000 28.759 108 SER A O 1
ATOM 826 N N . PRO A 1 108 ? 14.371 -9.542 11.354 1.000 30.574 109 PRO A N 1
ATOM 827 C CA . PRO A 1 108 ? 15.754 -9.180 11.034 1.000 29.026 109 PRO A CA 1
ATOM 828 C C . PRO A 1 108 ? 15.923 -8.629 9.616 1.000 27.885 109 PRO A C 1
ATOM 829 O O . PRO A 1 108 ? 15.092 -8.855 8.740 1.000 28.036 109 PRO A O 1
ATOM 833 N N . GLY A 1 109 ? 17.016 -7.892 9.410 1.000 26.022 110 GLY A N 1
ATOM 834 C CA . GLY A 1 109 ? 17.452 -7.497 8.085 1.000 25.357 110 GLY A CA 1
ATOM 835 C C . GLY A 1 109 ? 18.786 -6.768 8.165 1.000 24.634 110 GLY A C 1
ATOM 836 O O . GLY A 1 109 ? 19.240 -6.418 9.249 1.000 24.848 110 GLY A O 1
ATOM 837 N N . ILE A 1 110 ? 19.407 -6.561 7.007 1.000 24.541 111 ILE A N 1
ATOM 838 C CA . ILE A 1 110 ? 20.473 -5.586 6.882 1.000 23.915 111 ILE A CA 1
ATOM 839 C C . ILE A 1 110 ? 19.820 -4.236 6.587 1.000 24.391 111 ILE A C 1
ATOM 840 O O . ILE A 1 110 ? 18.914 -4.144 5.757 1.000 24.176 111 ILE A O 1
ATOM 845 N N . VAL A 1 111 ? 20.283 -3.199 7.298 1.000 23.793 112 VAL A N 1
ATOM 846 C CA . VAL A 1 111 ? 19.672 -1.887 7.247 1.000 24.064 112 VAL A CA 1
ATOM 847 C C . VAL A 1 111 ? 20.788 -0.883 6.975 1.000 23.855 112 VAL A C 1
ATOM 848 O O . VAL A 1 111 ? 21.809 -0.903 7.654 1.000 23.980 112 VAL A O 1
ATOM 852 N N . CYS A 1 112 ? 20.602 -0.037 5.955 1.000 25.580 113 CYS A N 1
ATOM 853 C CA . CYS A 1 112 ? 21.589 0.976 5.620 1.000 25.074 113 CYS A CA 1
ATOM 854 C C . CYS A 1 112 ? 20.927 2.352 5.563 1.000 26.095 113 CYS A C 1
ATOM 855 O O . CYS A 1 112 ? 19.764 2.466 5.187 1.000 26.736 113 CYS A O 1
ATOM 858 N N . ILE A 1 113 ? 21.705 3.382 5.912 1.000 25.558 114 ILE A N 1
ATOM 859 C CA . ILE A 1 113 ? 21.326 4.776 5.756 1.000 25.856 114 ILE A CA 1
ATOM 860 C C . ILE A 1 113 ? 22.194 5.364 4.644 1.000 25.636 114 ILE A C 1
ATOM 861 O O . ILE A 1 113 ? 23.413 5.195 4.645 1.000 24.691 114 ILE A O 1
ATOM 866 N N . MET A 1 114 ? 21.546 6.017 3.673 1.000 25.883 115 MET A N 1
ATOM 867 C CA . MET A 1 114 ? 22.253 6.759 2.643 1.000 25.155 115 MET A CA 1
ATOM 868 C C . MET A 1 114 ? 21.622 8.145 2.540 1.000 25.704 115 MET A C 1
ATOM 869 O O . MET A 1 114 ? 20.632 8.344 1.841 1.000 25.015 115 MET A O 1
ATOM 874 N N . GLY A 1 115 ? 22.196 9.084 3.296 1.000 25.259 116 GLY A N 1
ATOM 875 C CA . GLY A 1 115 ? 21.769 10.469 3.348 1.000 24.131 116 GLY A CA 1
ATOM 876 C C . GLY A 1 115 ? 22.989 11.366 3.185 1.000 24.715 116 GLY A C 1
ATOM 877 O O . GLY A 1 115 ? 23.811 11.101 2.309 1.000 26.538 116 GLY A O 1
ATOM 878 N N . THR A 1 116 ? 23.101 12.415 4.016 1.000 25.136 117 THR A N 1
ATOM 879 C CA . THR A 1 116 ? 24.310 13.232 4.047 1.000 24.907 117 THR A CA 1
ATOM 880 C C . THR A 1 116 ? 25.526 12.369 4.379 1.000 24.857 117 THR A C 1
ATOM 881 O O . THR A 1 116 ? 26.588 12.530 3.775 1.000 25.669 117 THR A O 1
ATOM 885 N N . GLY A 1 117 ? 25.371 11.491 5.379 1.000 23.931 118 GLY A N 1
ATOM 886 C CA . GLY A 1 117 ? 26.325 10.432 5.651 1.000 22.905 118 GLY A CA 1
ATOM 887 C C . GLY A 1 117 ? 25.748 9.084 5.216 1.000 23.904 118 GLY A C 1
ATOM 888 O O . GLY A 1 117 ? 24.644 9.009 4.671 1.000 23.571 118 GLY A O 1
ATOM 889 N N . SER A 1 118 ? 26.519 8.017 5.431 1.000 23.344 119 SER A N 1
ATOM 890 C CA . SER A 1 118 ? 25.966 6.688 5.250 1.000 23.426 119 SER A CA 1
ATOM 891 C C . SER A 1 118 ? 26.304 5.810 6.455 1.000 23.932 119 SER A C 1
ATOM 892 O O . SER A 1 118 ? 27.184 6.125 7.248 1.000 24.085 119 SER A O 1
ATOM 895 N N . ASN A 1 119 ? 25.589 4.694 6.580 1.000 23.275 120 ASN A N 1
ATOM 896 C CA . ASN A 1 119 ? 25.841 3.772 7.666 1.000 23.211 120 ASN A CA 1
ATOM 897 C C . ASN A 1 119 ? 25.213 2.435 7.290 1.000 22.922 120 ASN A C 1
ATOM 898 O O . ASN A 1 119 ? 24.370 2.377 6.397 1.000 21.603 120 ASN A O 1
ATOM 903 N N . SER A 1 120 ? 25.650 1.370 7.967 1.000 24.249 121 SER A N 1
ATOM 904 C CA . SER A 1 120 ? 25.107 0.044 7.706 1.000 25.480 121 SER A CA 1
ATOM 905 C C . SER A 1 120 ? 25.235 -0.821 8.953 1.000 26.053 121 SER A C 1
ATOM 906 O O . SER A 1 120 ? 26.154 -0.648 9.755 1.000 25.591 121 SER A O 1
ATOM 909 N N . CYS A 1 121 ? 24.270 -1.734 9.110 1.000 26.390 122 CYS A N 1
ATOM 910 C CA . CYS A 1 121 ? 24.188 -2.546 10.305 1.000 26.855 122 CYS A CA 1
ATOM 911 C C . CYS A 1 121 ? 23.350 -3.783 10.009 1.000 26.436 122 CYS A C 1
ATOM 912 O O . CYS A 1 121 ? 22.695 -3.856 8.970 1.000 27.574 122 CYS A O 1
ATOM 915 N N . PHE A 1 122 ? 23.437 -4.758 10.914 1.000 25.753 123 PHE A N 1
ATOM 916 C CA . PHE A 1 122 ? 22.514 -5.877 10.951 1.000 25.513 123 PHE A CA 1
ATOM 917 C C . PHE A 1 122 ? 21.631 -5.732 12.186 1.000 25.592 123 PHE A C 1
ATOM 918 O O . PHE A 1 122 ? 22.119 -5.628 13.313 1.000 26.632 123 PHE A O 1
ATOM 926 N N . TYR A 1 123 ? 20.322 -5.750 11.938 1.000 25.148 124 TYR A N 1
ATOM 927 C CA . TYR A 1 123 ? 19.294 -5.618 12.953 1.000 25.315 124 TYR A CA 1
ATOM 928 C C . TYR A 1 123 ? 18.682 -6.997 13.159 1.000 25.919 124 TYR A C 1
ATOM 929 O O . TYR A 1 123 ? 18.267 -7.626 12.190 1.000 25.774 124 TYR A O 1
ATOM 938 N N . ASP A 1 124 ? 18.620 -7.445 14.419 1.000 26.821 125 ASP A N 1
ATOM 939 C CA . ASP A 1 124 ? 18.202 -8.810 14.702 1.000 28.238 125 ASP A CA 1
ATOM 940 C C . ASP A 1 124 ? 16.694 -8.870 14.926 1.000 28.696 125 ASP A C 1
ATOM 941 O O . ASP A 1 124 ? 16.170 -9.926 15.239 1.000 29.499 125 ASP A O 1
ATOM 946 N N . GLY A 1 125 ? 16.005 -7.729 14.782 1.000 28.747 126 GLY A N 1
ATOM 947 C CA . GLY A 1 125 ? 14.565 -7.672 14.974 1.000 29.417 126 GLY A CA 1
ATOM 948 C C . GLY A 1 125 ? 14.196 -6.951 16.267 1.000 30.825 126 GLY A C 1
ATOM 949 O O . GLY A 1 125 ? 13.026 -6.699 16.540 1.000 31.976 126 GLY A O 1
ATOM 950 N N . GLU A 1 126 ? 15.206 -6.635 17.072 1.000 31.034 127 GLU A N 1
ATOM 951 C CA . GLU A 1 126 ? 14.972 -5.986 18.348 1.000 32.219 127 GLU A CA 1
ATOM 952 C C . GLU A 1 126 ? 15.949 -4.824 18.497 1.000 31.351 127 GLU A C 1
ATOM 953 O O . GLU A 1 126 ? 15.584 -3.776 19.020 1.000 31.494 127 GLU A O 1
ATOM 959 N N . LYS A 1 127 ? 17.187 -5.039 18.038 1.000 30.577 128 LYS A N 1
ATOM 960 C CA . LYS A 1 127 ? 18.284 -4.108 18.233 1.000 31.507 128 LYS A CA 1
ATOM 961 C C . LYS A 1 127 ? 19.278 -4.288 17.092 1.000 31.090 128 LYS A C 1
ATOM 962 O O . LYS A 1 127 ? 19.184 -5.252 16.332 1.000 30.242 128 LYS A O 1
ATOM 968 N N . ILE A 1 128 ? 20.236 -3.355 17.007 1.000 31.621 129 ILE A N 1
ATOM 969 C CA . ILE A 1 128 ? 21.391 -3.488 16.137 1.000 32.210 129 ILE A CA 1
ATOM 970 C C . ILE A 1 128 ? 22.381 -4.459 16.789 1.000 34.943 129 ILE A C 1
ATOM 971 O O . ILE A 1 128 ? 22.878 -4.197 17.888 1.000 37.220 129 ILE A O 1
ATOM 976 N N . ALA A 1 129 ? 22.661 -5.580 16.102 1.000 32.279 130 ALA A N 1
ATOM 977 C CA . ALA A 1 129 ? 23.525 -6.626 16.633 1.000 33.798 130 ALA A CA 1
ATOM 978 C C . ALA A 1 129 ? 24.956 -6.475 16.112 1.000 34.046 130 ALA A C 1
ATOM 979 O O . ALA A 1 129 ? 25.896 -7.001 16.700 1.000 36.874 130 ALA A O 1
ATOM 981 N N . ALA A 1 130 ? 25.122 -5.756 14.998 1.000 33.774 131 ALA A N 1
ATOM 982 C CA . ALA A 1 130 ? 26.415 -5.562 14.361 1.000 32.872 131 ALA A CA 1
ATOM 983 C C . ALA A 1 130 ? 26.327 -4.331 13.467 1.000 31.270 131 ALA A C 1
ATOM 984 O O . ALA A 1 130 ? 25.246 -3.964 13.016 1.000 31.183 131 ALA A O 1
ATOM 986 N N . ASN A 1 131 ? 27.477 -3.704 13.209 1.000 32.181 132 ASN A N 1
ATOM 987 C CA . ASN A 1 131 ? 27.505 -2.489 12.418 1.000 30.905 132 ASN A CA 1
ATOM 988 C C . ASN A 1 131 ? 28.908 -2.296 11.843 1.000 30.565 132 ASN A C 1
ATOM 989 O O . ASN A 1 131 ? 29.888 -2.790 12.399 1.000 31.551 132 ASN A O 1
ATOM 994 N N . VAL A 1 132 ? 28.976 -1.601 10.701 1.000 28.532 133 VAL A N 1
ATOM 995 C CA . VAL A 1 132 ? 30.229 -1.137 10.136 1.000 27.776 133 VAL A CA 1
ATOM 996 C C . VAL A 1 132 ? 30.338 0.360 10.415 1.000 26.876 133 VAL A C 1
ATOM 997 O O . VAL A 1 132 ? 29.572 1.142 9.856 1.000 26.606 133 VAL A O 1
ATOM 1001 N N . SER A 1 133 ? 31.279 0.754 11.277 1.000 27.943 134 SER A N 1
ATOM 1002 C CA . SER A 1 133 ? 31.513 2.173 11.518 1.000 29.425 134 SER A CA 1
ATOM 1003 C C . SER A 1 133 ? 31.706 2.920 10.198 1.000 26.759 134 SER A C 1
ATOM 1004 O O . SER A 1 133 ? 32.524 2.545 9.362 1.000 25.581 134 SER A O 1
ATOM 1007 N N . PRO A 1 134 ? 30.917 3.989 9.960 1.000 26.670 135 PRO A N 1
ATOM 1008 C CA . PRO A 1 134 ? 30.945 4.690 8.675 1.000 25.912 135 PRO A CA 1
ATOM 1009 C C . PRO A 1 134 ? 32.253 5.443 8.394 1.000 25.535 135 PRO A C 1
ATOM 1010 O O . PRO A 1 134 ? 32.761 5.377 7.277 1.000 25.987 135 PRO A O 1
ATOM 1014 N N . LEU A 1 135 ? 32.800 6.124 9.414 1.000 26.220 136 LEU A N 1
ATOM 1015 C CA . LEU A 1 135 ? 34.113 6.771 9.420 1.000 26.532 136 LEU A CA 1
ATOM 1016 C C . LEU A 1 135 ? 34.076 8.189 8.847 1.000 26.741 136 LEU A C 1
ATOM 1017 O O . LEU A 1 135 ? 35.107 8.867 8.834 1.000 28.116 136 LEU A O 1
ATOM 1022 N N . GLY A 1 136 ? 32.916 8.653 8.369 1.000 25.833 137 GLY A N 1
ATOM 1023 C CA . GLY A 1 136 ? 32.810 10.038 7.919 1.000 24.926 137 GLY A CA 1
ATOM 1024 C C . GLY A 1 136 ? 33.241 10.237 6.460 1.000 24.952 137 GLY A C 1
ATOM 1025 O O . GLY A 1 136 ? 33.755 9.319 5.811 1.000 23.040 137 GLY A O 1
ATOM 1026 N N . PHE A 1 137 ? 33.058 11.475 5.971 1.000 24.247 138 PHE A N 1
ATOM 1027 C CA . PHE A 1 137 ? 33.039 11.786 4.548 1.000 23.959 138 PHE A CA 1
ATOM 1028 C C . PHE A 1 137 ? 34.435 11.797 3.929 1.000 24.035 138 PHE A C 1
ATOM 1029 O O . PHE A 1 137 ? 34.549 11.745 2.708 1.000 24.606 138 PHE A O 1
ATOM 1037 N N . ILE A 1 138 ? 35.478 11.900 4.761 1.000 24.649 139 ILE A N 1
ATOM 1038 C CA . ILE A 1 138 ? 36.852 11.827 4.286 1.000 24.801 139 ILE A CA 1
ATOM 1039 C C . ILE A 1 138 ? 37.287 10.360 4.148 1.000 25.046 139 ILE A C 1
ATOM 1040 O O . ILE A 1 138 ? 37.789 9.959 3.095 1.000 25.110 139 ILE A O 1
ATOM 1045 N N . LEU A 1 139 ? 37.124 9.576 5.226 1.000 25.297 140 LEU A N 1
ATOM 1046 C CA . LEU A 1 139 ? 37.730 8.254 5.353 1.000 25.693 140 LEU A CA 1
ATOM 1047 C C . LEU A 1 139 ? 36.787 7.181 4.819 1.000 25.782 140 LEU A C 1
ATOM 1048 O O . LEU A 1 139 ? 37.229 6.070 4.526 1.000 26.817 140 LEU A O 1
ATOM 1053 N N . GLY A 1 140 ? 35.485 7.485 4.787 1.000 25.025 141 GLY A N 1
ATOM 1054 C CA . GLY A 1 140 ? 34.484 6.463 4.533 1.000 25.014 141 GLY A CA 1
ATOM 1055 C C . GLY A 1 140 ? 33.195 7.059 3.978 1.000 24.718 141 GLY A C 1
ATOM 1056 O O . GLY A 1 140 ? 33.219 7.758 2.967 1.000 23.747 141 GLY A O 1
ATOM 1057 N N . ASP A 1 141 ? 32.076 6.739 4.642 1.000 26.337 142 ASP A N 1
ATOM 1058 C CA . ASP A 1 141 ? 30.738 7.156 4.253 1.000 26.542 142 ASP A CA 1
ATOM 1059 C C . ASP A 1 141 ? 30.515 6.934 2.757 1.000 25.624 142 ASP A C 1
ATOM 1060 O O . ASP A 1 141 ? 29.920 7.776 2.092 1.000 24.234 142 ASP A O 1
ATOM 1065 N N . GLU A 1 142 ? 30.962 5.787 2.235 1.000 25.730 143 GLU A N 1
ATOM 1066 C CA . GLU A 1 142 ? 30.728 5.449 0.838 1.000 26.333 143 GLU A CA 1
ATOM 1067 C C . GLU A 1 142 ? 29.241 5.600 0.519 1.000 25.009 143 GLU A C 1
ATOM 1068 O O . GLU A 1 142 ? 28.386 5.309 1.352 1.000 24.091 143 GLU A O 1
ATOM 1074 N N . GLY A 1 143 ? 28.951 6.088 -0.693 1.000 26.438 144 GLY A N 1
ATOM 1075 C CA . GLY A 1 143 ? 27.592 6.199 -1.205 1.000 24.683 144 GLY A CA 1
ATOM 1076 C C . GLY A 1 143 ? 26.795 7.348 -0.592 1.000 24.787 144 GLY A C 1
ATOM 1077 O O . GLY A 1 143 ? 25.652 7.558 -0.982 1.000 26.152 144 GLY A O 1
ATOM 1078 N N . SER A 1 144 ? 27.391 8.096 0.349 1.000 23.338 145 SER A N 1
ATOM 1079 C CA . SER A 1 144 ? 26.680 9.185 1.007 1.000 23.629 145 SER A CA 1
ATOM 1080 C C . SER A 1 144 ? 26.617 10.413 0.103 1.000 23.140 145 SER A C 1
ATOM 1081 O O . SER A 1 144 ? 27.419 10.555 -0.811 1.000 24.743 145 SER A O 1
ATOM 1084 N N . GLY A 1 145 ? 25.688 11.322 0.419 1.000 23.116 146 GLY A N 1
ATOM 1085 C CA . GLY A 1 145 ? 25.580 12.590 -0.276 1.000 23.256 146 GLY A CA 1
ATOM 1086 C C . GLY A 1 145 ? 26.899 13.365 -0.270 1.000 23.252 146 GLY A C 1
ATOM 1087 O O . GLY A 1 145 ? 27.298 13.922 -1.300 1.000 21.983 146 GLY A O 1
ATOM 1088 N N . ALA A 1 146 ? 27.566 13.394 0.892 1.000 22.300 147 ALA A N 1
ATOM 1089 C CA . ALA A 1 146 ? 28.761 14.217 1.038 1.000 22.667 147 ALA A CA 1
ATOM 1090 C C . ALA A 1 146 ? 29.893 13.594 0.229 1.000 22.633 147 ALA A C 1
ATOM 1091 O O . ALA A 1 146 ? 30.745 14.317 -0.289 1.000 23.369 147 ALA A O 1
ATOM 1093 N N . VAL A 1 147 ? 29.873 12.254 0.112 1.000 21.182 148 VAL A N 1
ATOM 1094 C CA . VAL A 1 147 ? 30.909 11.549 -0.625 1.000 21.444 148 VAL A CA 1
ATOM 1095 C C . VAL A 1 147 ? 30.678 11.720 -2.124 1.000 21.397 148 VAL A C 1
ATOM 1096 O O . VAL A 1 147 ? 31.631 11.997 -2.863 1.000 21.459 148 VAL A O 1
ATOM 1100 N N . LEU A 1 148 ? 29.413 11.576 -2.551 1.000 21.234 149 LEU A N 1
ATOM 1101 C CA . LEU A 1 148 ? 29.021 11.847 -3.931 1.000 21.843 149 LEU A CA 1
ATOM 1102 C C . LEU A 1 148 ? 29.494 13.244 -4.338 1.000 22.265 149 LEU A C 1
ATOM 1103 O O . LEU A 1 148 ? 30.058 13.412 -5.417 1.000 22.592 149 LEU A O 1
ATOM 1108 N N . GLY A 1 149 ? 29.227 14.239 -3.482 1.000 22.099 150 GLY A N 1
ATOM 1109 C CA . GLY A 1 149 ? 29.708 15.599 -3.695 1.000 23.290 150 GLY A CA 1
ATOM 1110 C C . GLY A 1 149 ? 31.232 15.674 -3.779 1.000 23.640 150 GLY A C 1
ATOM 1111 O O . GLY A 1 149 ? 31.786 16.308 -4.671 1.000 24.997 150 GLY A O 1
ATOM 1112 N N . LYS A 1 150 ? 31.914 15.002 -2.848 1.000 24.004 151 LYS A N 1
ATOM 1113 C CA . LYS A 1 150 ? 33.365 14.963 -2.848 1.000 23.818 151 LYS A CA 1
ATOM 1114 C C . LYS A 1 150 ? 33.886 14.440 -4.187 1.000 24.275 151 LYS A C 1
ATOM 1115 O O . LYS A 1 150 ? 34.788 15.040 -4.772 1.000 23.892 151 LYS A O 1
ATOM 1121 N N . LEU A 1 151 ? 33.320 13.312 -4.647 1.000 23.080 152 LEU A N 1
ATOM 1122 C CA . LEU A 1 151 ? 33.758 12.653 -5.866 1.000 23.062 152 LEU A CA 1
ATOM 1123 C C . LEU A 1 151 ? 33.490 13.563 -7.074 1.000 23.423 152 LEU A C 1
ATOM 1124 O O . LEU A 1 151 ? 34.366 13.781 -7.907 1.000 23.314 152 LEU A O 1
ATOM 1129 N N . LEU A 1 152 ? 32.277 14.129 -7.138 1.000 22.846 153 LEU A N 1
ATOM 1130 C CA . LEU A 1 152 ? 31.842 14.968 -8.241 1.000 23.215 153 LEU A CA 1
ATOM 1131 C C . LEU A 1 152 ? 32.799 16.145 -8.389 1.000 24.514 153 LEU A C 1
ATOM 1132 O O . LEU A 1 152 ? 33.341 16.361 -9.474 1.000 25.305 153 LEU A O 1
ATOM 1137 N N . ILE A 1 153 ? 33.014 16.881 -7.292 1.000 24.322 154 ILE A N 1
ATOM 1138 C CA . ILE A 1 153 ? 33.852 18.069 -7.348 1.000 25.399 154 ILE A CA 1
ATOM 1139 C C . ILE A 1 153 ? 35.271 17.725 -7.801 1.000 25.922 154 ILE A C 1
ATOM 1140 O O . ILE A 1 153 ? 35.801 18.379 -8.691 1.000 26.674 154 ILE A O 1
ATOM 1145 N N . GLY A 1 154 ? 35.866 16.688 -7.197 1.000 26.291 155 GLY A N 1
ATOM 1146 C CA . GLY A 1 154 ? 37.190 16.214 -7.573 1.000 26.871 155 GLY A CA 1
ATOM 1147 C C . GLY A 1 154 ? 37.316 15.932 -9.068 1.000 28.220 155 GLY A C 1
ATOM 1148 O O . GLY A 1 154 ? 38.286 16.361 -9.677 1.000 29.812 155 GLY A O 1
ATOM 1149 N N . ASP A 1 155 ? 36.354 15.187 -9.636 1.000 28.603 156 ASP A N 1
ATOM 1150 C CA . ASP A 1 155 ? 36.324 14.833 -11.046 1.000 28.464 156 ASP A CA 1
ATOM 1151 C C . ASP A 1 155 ? 36.089 16.065 -11.928 1.000 29.232 156 ASP A C 1
ATOM 1152 O O . ASP A 1 155 ? 36.682 16.181 -13.005 1.000 28.808 156 ASP A O 1
ATOM 1157 N N . LEU A 1 156 ? 35.199 16.971 -11.490 1.000 27.854 157 LEU A N 1
ATOM 1158 C CA . LEU A 1 156 ? 34.875 18.145 -12.291 1.000 28.146 157 LEU A CA 1
ATOM 1159 C C . LEU A 1 156 ? 36.104 19.037 -12.451 1.000 28.748 157 LEU A C 1
ATOM 1160 O O . LEU A 1 156 ? 36.497 19.344 -13.580 1.000 29.325 157 LEU A O 1
ATOM 1165 N N . LEU A 1 157 ? 36.695 19.445 -11.319 1.000 28.358 158 LEU A N 1
ATOM 1166 C CA . LEU A 1 157 ? 37.779 20.420 -11.315 1.000 29.366 158 LEU A CA 1
ATOM 1167 C C . LEU A 1 157 ? 39.075 19.778 -11.800 1.000 30.961 158 LEU A C 1
ATOM 1168 O O . LEU A 1 157 ? 40.040 20.487 -12.058 1.000 31.726 158 LEU A O 1
ATOM 1173 N N . LYS A 1 158 ? 39.095 18.440 -11.926 1.000 31.278 159 LYS A N 1
ATOM 1174 C CA . LYS A 1 158 ? 40.290 17.760 -12.396 1.000 32.871 159 LYS A CA 1
ATOM 1175 C C . LYS A 1 158 ? 40.175 17.482 -13.892 1.000 33.746 159 LYS A C 1
ATOM 1176 O O . LYS A 1 158 ? 40.993 16.750 -14.447 1.000 36.597 159 LYS A O 1
ATOM 1182 N N . ASN A 1 159 ? 39.142 18.051 -14.526 1.000 33.491 160 ASN A N 1
ATOM 1183 C CA . ASN A 1 159 ? 38.884 17.916 -15.957 1.000 35.379 160 ASN A CA 1
ATOM 1184 C C . ASN A 1 159 ? 38.729 16.448 -16.365 1.000 35.067 160 ASN A C 1
ATOM 1185 O O . ASN A 1 159 ? 39.247 16.057 -17.407 1.000 35.956 160 ASN A O 1
ATOM 1190 N N . GLN A 1 160 ? 38.015 15.654 -15.555 1.000 33.213 161 GLN A N 1
ATOM 1191 C CA . GLN A 1 160 ? 37.809 14.233 -15.835 1.000 34.833 161 GLN A CA 1
ATOM 1192 C C . GLN A 1 160 ? 36.433 13.979 -16.448 1.000 34.258 161 GLN A C 1
ATOM 1193 O O . GLN A 1 160 ? 36.125 12.849 -16.827 1.000 34.343 161 GLN A O 1
ATOM 1199 N N . MET A 1 161 ? 35.618 15.036 -16.533 1.000 35.049 162 MET A N 1
ATOM 1200 C CA . MET A 1 161 ? 34.232 14.934 -16.955 1.000 35.475 162 MET A CA 1
ATOM 1201 C C . MET A 1 161 ? 33.979 15.882 -18.127 1.000 36.527 162 MET A C 1
ATOM 1202 O O . MET A 1 161 ? 32.866 15.954 -18.642 1.000 37.197 162 MET A O 1
ATOM 1207 N N . GLY A 1 162 ? 35.023 16.600 -18.551 1.000 36.980 163 GLY A N 1
ATOM 1208 C CA . GLY A 1 162 ? 34.903 17.529 -19.660 1.000 39.739 163 GLY A CA 1
ATOM 1209 C C . GLY A 1 162 ? 34.465 18.907 -19.170 1.000 41.252 163 GLY A C 1
ATOM 1210 O O . GLY A 1 162 ? 34.211 19.093 -17.979 1.000 39.409 163 GLY A O 1
ATOM 1211 N N . GLU A 1 163 ? 34.350 19.851 -20.111 1.000 42.311 164 GLU A N 1
ATOM 1212 C CA . GLU A 1 163 ? 34.196 21.261 -19.794 1.000 42.946 164 GLU A CA 1
ATOM 1213 C C . GLU A 1 163 ? 32.725 21.617 -19.592 1.000 41.813 164 GLU A C 1
ATOM 1214 O O . GLU A 1 163 ? 32.407 22.554 -18.864 1.000 40.594 164 GLU A O 1
ATOM 1220 N N . GLU A 1 164 ? 31.836 20.843 -20.219 1.000 41.291 165 GLU A N 1
ATOM 1221 C CA . GLU A 1 164 ? 30.412 21.130 -20.188 1.000 41.773 165 GLU A CA 1
ATOM 1222 C C . GLU A 1 164 ? 29.844 20.947 -18.777 1.000 39.235 165 GLU A C 1
ATOM 1223 O O . GLU A 1 164 ? 29.159 21.832 -18.270 1.000 38.332 165 GLU A O 1
ATOM 1229 N N . LEU A 1 165 ? 30.112 19.801 -18.141 1.000 37.220 166 LEU A N 1
ATOM 1230 C CA . LEU A 1 165 ? 29.549 19.551 -16.823 1.000 35.441 166 LEU A CA 1
ATOM 1231 C C . LEU A 1 165 ? 30.213 20.465 -15.794 1.000 34.419 166 LEU A C 1
ATOM 1232 O O . LEU A 1 165 ? 29.545 20.989 -14.915 1.000 33.526 166 LEU A O 1
ATOM 1237 N N . LYS A 1 166 ? 31.525 20.673 -15.935 1.000 34.442 167 LYS A N 1
ATOM 1238 C CA . LYS A 1 166 ? 32.293 21.487 -15.008 1.000 35.673 167 LYS A CA 1
ATOM 1239 C C . LYS A 1 166 ? 31.749 22.913 -14.984 1.000 36.692 167 LYS A C 1
ATOM 1240 O O . LYS A 1 166 ? 31.529 23.469 -13.913 1.000 36.194 167 LYS A O 1
ATOM 1246 N N . GLU A 1 167 ? 31.527 23.488 -16.174 1.000 40.432 168 GLU A N 1
ATOM 1247 C CA . GLU A 1 167 ? 31.091 24.872 -16.294 1.000 40.622 168 GLU A CA 1
ATOM 1248 C C . GLU A 1 167 ? 29.624 25.001 -15.896 1.000 38.681 168 GLU A C 1
ATOM 1249 O O . GLU A 1 167 ? 29.234 26.001 -15.301 1.000 39.192 168 GLU A O 1
ATOM 1255 N N . LYS A 1 168 ? 28.822 23.986 -16.233 1.000 36.013 169 LYS A N 1
ATOM 1256 C CA . LYS A 1 168 ? 27.419 23.959 -15.856 1.000 35.310 169 LYS A CA 1
ATOM 1257 C C . LYS A 1 168 ? 27.295 23.949 -14.331 1.000 33.454 169 LYS A C 1
ATOM 1258 O O . LYS A 1 168 ? 26.454 24.653 -13.783 1.000 34.365 169 LYS A O 1
ATOM 1264 N N . PHE A 1 169 ? 28.147 23.160 -13.658 1.000 31.247 170 PHE A N 1
ATOM 1265 C CA . PHE A 1 169 ? 28.153 23.015 -12.210 1.000 29.702 170 PHE A CA 1
ATOM 1266 C C . PHE A 1 169 ? 28.530 24.330 -11.524 1.000 30.532 170 PHE A C 1
ATOM 1267 O O . PHE A 1 169 ? 27.824 24.786 -10.618 1.000 29.984 170 PHE A O 1
ATOM 1275 N N . LEU A 1 170 ? 29.663 24.912 -11.945 1.000 30.740 171 LEU A N 1
ATOM 1276 C CA . LEU A 1 170 ? 30.182 26.121 -11.325 1.000 32.454 171 LEU A CA 1
ATOM 1277 C C . LEU A 1 170 ? 29.183 27.264 -11.488 1.000 33.892 171 LEU A C 1
ATOM 1278 O O . LEU A 1 170 ? 28.986 28.029 -10.550 1.000 34.053 171 LEU A O 1
ATOM 1283 N N . ARG A 1 171 ? 28.526 27.332 -12.654 1.000 35.552 172 ARG A N 1
ATOM 1284 C CA . ARG A 1 171 ? 27.582 28.401 -12.950 1.000 38.571 172 ARG A CA 1
ATOM 1285 C C . ARG A 1 171 ? 26.275 28.205 -12.182 1.000 37.922 172 ARG A C 1
ATOM 1286 O O . ARG A 1 171 ? 25.688 29.168 -11.692 1.000 38.399 172 ARG A O 1
ATOM 1294 N N . GLN A 1 172 ? 25.835 26.948 -12.074 1.000 36.311 173 GLN A N 1
ATOM 1295 C CA . GLN A 1 172 ? 24.597 26.608 -11.394 1.000 36.599 173 GLN A CA 1
ATOM 1296 C C . GLN A 1 172 ? 24.643 27.030 -9.923 1.000 36.692 173 GLN A C 1
ATOM 1297 O O . GLN A 1 172 ? 23.673 27.600 -9.421 1.000 38.078 173 GLN A O 1
ATOM 1303 N N . TYR A 1 173 ? 25.756 26.716 -9.240 1.000 34.820 174 TYR A N 1
ATOM 1304 C CA . TYR A 1 173 ? 25.893 26.924 -7.804 1.000 34.719 174 TYR A CA 1
ATOM 1305 C C . TYR A 1 173 ? 26.668 28.215 -7.517 1.000 36.902 174 TYR A C 1
ATOM 1306 O O . TYR A 1 173 ? 26.909 28.541 -6.357 1.000 36.837 174 TYR A O 1
ATOM 1315 N N . GLU A 1 174 ? 27.047 28.933 -8.584 1.000 38.686 175 GLU A N 1
ATOM 1316 C CA . GLU A 1 174 ? 27.773 30.198 -8.530 1.000 42.261 175 GLU A CA 1
ATOM 1317 C C . GLU A 1 174 ? 29.044 30.041 -7.700 1.000 40.114 175 GLU A C 1
ATOM 1318 O O . GLU A 1 174 ? 29.366 30.883 -6.866 1.000 40.573 175 GLU A O 1
ATOM 1324 N N . LEU A 1 175 ? 29.774 28.958 -7.974 1.000 38.526 176 LEU A N 1
ATOM 1325 C CA . LEU A 1 175 ? 31.005 28.632 -7.277 1.000 38.331 176 LEU A CA 1
ATOM 1326 C C . LEU A 1 175 ? 32.191 28.982 -8.176 1.000 40.358 176 LEU A C 1
ATOM 1327 O O . LEU A 1 175 ? 32.032 29.153 -9.384 1.000 43.724 176 LEU A O 1
ATOM 1332 N N . THR A 1 176 ? 33.363 29.164 -7.564 1.000 38.999 177 THR A N 1
ATOM 1333 C CA . THR A 1 176 ? 34.627 29.124 -8.282 1.000 38.705 177 THR A CA 1
ATOM 1334 C C . THR A 1 176 ? 35.460 28.037 -7.613 1.000 37.927 177 THR A C 1
ATOM 1335 O O . THR A 1 176 ? 35.132 27.629 -6.503 1.000 38.389 177 THR A O 1
ATOM 1339 N N . PRO A 1 177 ? 36.535 27.512 -8.244 1.000 40.355 178 PRO A N 1
ATOM 1340 C CA . PRO A 1 177 ? 37.452 26.599 -7.551 1.000 37.019 178 PRO A CA 1
ATOM 1341 C C . PRO A 1 177 ? 37.896 27.089 -6.170 1.000 36.186 178 PRO A C 1
ATOM 1342 O O . PRO A 1 177 ? 37.815 26.335 -5.200 1.000 33.608 178 PRO A O 1
ATOM 1346 N N . ALA A 1 178 ? 38.351 28.352 -6.092 1.000 35.601 179 ALA A N 1
ATOM 1347 C CA . ALA A 1 178 ? 38.769 28.975 -4.841 1.000 36.071 179 ALA A CA 1
ATOM 1348 C C . ALA A 1 178 ? 37.670 28.916 -3.771 1.000 35.156 179 ALA A C 1
ATOM 1349 O O . ALA A 1 178 ? 37.951 28.563 -2.628 1.000 34.201 179 ALA A O 1
ATOM 1351 N N . ASN A 1 179 ? 36.430 29.288 -4.132 1.000 35.605 180 ASN A N 1
ATOM 1352 C CA . ASN A 1 179 ? 35.289 29.189 -3.232 1.000 36.150 180 ASN A CA 1
ATOM 1353 C C . ASN A 1 179 ? 35.164 27.760 -2.708 1.000 33.916 180 ASN A C 1
ATOM 1354 O O . ASN A 1 179 ? 34.942 27.542 -1.519 1.000 33.146 180 ASN A O 1
ATOM 1359 N N . ILE A 1 180 ? 35.282 26.788 -3.619 1.000 32.700 181 ILE A N 1
ATOM 1360 C CA . ILE A 1 180 ? 35.077 25.388 -3.272 1.000 32.102 181 ILE A CA 1
ATOM 1361 C C . ILE A 1 180 ? 36.117 24.942 -2.243 1.000 31.281 181 ILE A C 1
ATOM 1362 O O . ILE A 1 180 ? 35.741 24.388 -1.212 1.000 29.506 181 ILE A O 1
ATOM 1367 N N . ILE A 1 181 ? 37.401 25.240 -2.509 1.000 31.987 182 ILE A N 1
ATOM 1368 C CA . ILE A 1 181 ? 38.505 24.874 -1.630 1.000 32.632 182 ILE A CA 1
ATOM 1369 C C . ILE A 1 181 ? 38.267 25.478 -0.246 1.000 34.051 182 ILE A C 1
ATOM 1370 O O . ILE A 1 181 ? 38.424 24.793 0.767 1.000 32.751 182 ILE A O 1
ATOM 1375 N N . GLU A 1 182 ? 37.868 26.760 -0.217 1.000 35.570 183 GLU A N 1
ATOM 1376 C CA . GLU A 1 182 ? 37.588 27.447 1.037 1.000 38.510 183 GLU A CA 1
ATOM 1377 C C . GLU A 1 182 ? 36.490 26.714 1.811 1.000 36.441 183 GLU A C 1
ATOM 1378 O O . GLU A 1 182 ? 36.654 26.415 2.990 1.000 35.741 183 GLU A O 1
ATOM 1384 N N . ARG A 1 183 ? 35.371 26.436 1.133 1.000 35.709 184 ARG A N 1
ATOM 1385 C CA . ARG A 1 183 ? 34.247 25.743 1.741 1.000 35.828 184 ARG A CA 1
ATOM 1386 C C . ARG A 1 183 ? 34.720 24.423 2.341 1.000 33.130 184 ARG A C 1
ATOM 1387 O O . ARG A 1 183 ? 34.404 24.118 3.488 1.000 33.303 184 ARG A O 1
ATOM 1395 N N . VAL A 1 184 ? 35.488 23.659 1.558 1.000 31.804 185 VAL A N 1
ATOM 1396 C CA . VAL A 1 184 ? 35.714 22.244 1.830 1.000 30.182 185 VAL A CA 1
ATOM 1397 C C . VAL A 1 184 ? 36.754 22.064 2.939 1.000 30.842 185 VAL A C 1
ATOM 1398 O O . VAL A 1 184 ? 36.667 21.103 3.700 1.000 30.985 185 VAL A O 1
ATOM 1402 N N . TYR A 1 185 ? 37.711 23.004 3.048 1.000 32.282 186 TYR A N 1
ATOM 1403 C CA . TYR A 1 185 ? 38.876 22.844 3.915 1.000 33.226 186 TYR A CA 1
ATOM 1404 C C . TYR A 1 185 ? 38.894 23.843 5.071 1.000 35.815 186 TYR A C 1
ATOM 1405 O O . TYR A 1 185 ? 39.604 23.625 6.048 1.000 36.838 186 TYR A O 1
ATOM 1414 N N . ARG A 1 186 ? 38.132 24.937 4.972 1.000 37.083 187 ARG A N 1
ATOM 1415 C CA . ARG A 1 186 ? 38.320 26.002 5.946 1.000 40.923 187 ARG A CA 1
ATOM 1416 C C . ARG A 1 186 ? 37.000 26.589 6.448 1.000 40.612 187 ARG A C 1
ATOM 1417 O O . ARG A 1 186 ? 37.016 27.600 7.139 1.000 41.748 187 ARG A O 1
ATOM 1425 N N . GLN A 1 187 ? 35.869 25.948 6.131 1.000 39.522 188 GLN A N 1
ATOM 1426 C CA . GLN A 1 187 ? 34.572 26.416 6.603 1.000 40.631 188 GLN A CA 1
ATOM 1427 C C . GLN A 1 187 ? 33.838 25.273 7.307 1.000 38.470 188 GLN A C 1
ATOM 1428 O O . GLN A 1 187 ? 34.019 24.115 6.945 1.000 37.001 188 GLN A O 1
ATOM 1434 N N . PRO A 1 188 ? 33.003 25.567 8.332 1.000 39.269 189 PRO A N 1
ATOM 1435 C CA . PRO A 1 188 ? 32.268 24.537 9.074 1.000 38.093 189 PRO A CA 1
ATOM 1436 C C . PRO A 1 188 ? 31.382 23.637 8.218 1.000 36.824 189 PRO A C 1
ATOM 1437 O O . PRO A 1 188 ? 30.875 24.067 7.184 1.000 36.913 189 PRO A O 1
ATOM 1441 N N . PHE A 1 189 ? 31.255 22.374 8.646 1.000 35.578 190 PHE A N 1
ATOM 1442 C CA . PHE A 1 189 ? 30.399 21.356 8.041 1.000 34.043 190 PHE A CA 1
ATOM 1443 C C . PHE A 1 189 ? 30.608 21.236 6.529 1.000 31.941 190 PHE A C 1
ATOM 1444 O O . PHE A 1 189 ? 29.658 21.364 5.757 1.000 29.816 190 PHE A O 1
ATOM 1452 N N . PRO A 1 190 ? 31.848 20.941 6.064 1.000 31.020 191 PRO A N 1
ATOM 1453 C CA . PRO A 1 190 ? 32.099 20.629 4.654 1.000 29.280 191 PRO A CA 1
ATOM 1454 C C . PRO A 1 190 ? 31.247 19.475 4.115 1.000 27.938 191 PRO A C 1
ATOM 1455 O O . PRO A 1 190 ? 30.863 19.468 2.949 1.000 27.200 191 PRO A O 1
ATOM 1459 N N . ASN A 1 191 ? 30.928 18.508 4.976 1.000 27.256 192 ASN A N 1
ATOM 1460 C CA . ASN A 1 191 ? 30.067 17.389 4.607 1.000 26.052 192 ASN A CA 1
ATOM 1461 C C . ASN A 1 191 ? 28.700 17.900 4.146 1.000 25.544 192 ASN A C 1
ATOM 1462 O O . ASN A 1 191 ? 28.104 17.315 3.252 1.000 23.952 192 ASN A O 1
ATOM 1467 N N . ARG A 1 192 ? 28.205 18.991 4.755 1.000 26.403 193 ARG A N 1
ATOM 1468 C CA . ARG A 1 192 ? 26.876 19.480 4.424 1.000 27.076 193 ARG A CA 1
ATOM 1469 C C . ARG A 1 192 ? 26.934 20.293 3.133 1.000 27.101 193 ARG A C 1
ATOM 1470 O O . ARG A 1 192 ? 26.009 20.252 2.323 1.000 27.167 193 ARG A O 1
ATOM 1478 N N . PHE A 1 193 ? 28.036 21.025 2.943 1.000 27.099 194 PHE A N 1
ATOM 1479 C CA . PHE A 1 193 ? 28.253 21.711 1.684 1.000 27.214 194 PHE A CA 1
ATOM 1480 C C . PHE A 1 193 ? 28.273 20.701 0.537 1.000 26.471 194 PHE A C 1
ATOM 1481 O O . PHE A 1 193 ? 27.627 20.919 -0.483 1.000 26.822 194 PHE A O 1
ATOM 1489 N N . LEU A 1 194 ? 29.021 19.603 0.712 1.000 25.515 195 LEU A N 1
ATOM 1490 C CA . LEU A 1 194 ? 29.244 18.648 -0.360 1.000 25.186 195 LEU A CA 1
ATOM 1491 C C . LEU A 1 194 ? 27.952 17.897 -0.683 1.000 25.184 195 LEU A C 1
ATOM 1492 O O . LEU A 1 194 ? 27.686 17.625 -1.851 1.000 25.184 195 LEU A O 1
ATOM 1497 N N . ALA A 1 195 ? 27.164 17.543 0.350 1.000 24.446 196 ALA A N 1
ATOM 1498 C CA . ALA A 1 195 ? 25.900 16.846 0.138 1.000 23.939 196 ALA A CA 1
ATOM 1499 C C . ALA A 1 195 ? 24.895 17.772 -0.556 1.000 25.134 196 ALA A C 1
ATOM 1500 O O . ALA A 1 195 ? 24.075 17.320 -1.357 1.000 24.524 196 ALA A O 1
ATOM 1502 N N . GLY A 1 196 ? 24.993 19.082 -0.277 1.000 25.078 197 GLY A N 1
ATOM 1503 C CA . GLY A 1 196 ? 24.078 20.056 -0.844 1.000 26.339 197 GLY A CA 1
ATOM 1504 C C . GLY A 1 196 ? 24.361 20.383 -2.311 1.000 26.545 197 GLY A C 1
ATOM 1505 O O . GLY A 1 196 ? 23.524 20.979 -2.981 1.000 27.776 197 GLY A O 1
ATOM 1506 N N . ILE A 1 197 ? 25.554 20.048 -2.808 1.000 26.250 198 ILE A N 1
ATOM 1507 C CA . ILE A 1 197 ? 25.796 20.237 -4.232 1.000 27.358 198 ILE A CA 1
ATOM 1508 C C . ILE A 1 197 ? 25.644 18.903 -4.970 1.000 26.927 198 ILE A C 1
ATOM 1509 O O . ILE A 1 197 ? 25.805 18.848 -6.188 1.000 28.268 198 ILE A O 1
ATOM 1514 N N . SER A 1 198 ? 25.314 17.836 -4.234 1.000 27.394 199 SER A N 1
ATOM 1515 C CA . SER A 1 198 ? 25.298 16.500 -4.817 1.000 27.362 199 SER A CA 1
ATOM 1516 C C . SER A 1 198 ? 24.073 16.291 -5.706 1.000 27.965 199 SER A C 1
ATOM 1517 O O . SER A 1 198 ? 24.093 15.400 -6.551 1.000 29.540 199 SER A O 1
ATOM 1520 N N . PRO A 1 199 ? 22.958 17.043 -5.530 1.000 28.838 200 PRO A N 1
ATOM 1521 C CA . PRO A 1 199 ? 21.777 16.881 -6.386 1.000 29.312 200 PRO A CA 1
ATOM 1522 C C . PRO A 1 199 ? 22.001 17.134 -7.881 1.000 29.658 200 PRO A C 1
ATOM 1523 O O . PRO A 1 199 ? 21.215 16.660 -8.706 1.000 29.617 200 PRO A O 1
ATOM 1527 N N . PHE A 1 200 ? 23.073 17.871 -8.211 1.000 27.055 201 PHE A N 1
ATOM 1528 C CA . PHE A 1 200 ? 23.591 17.958 -9.566 1.000 28.048 201 PHE A CA 1
ATOM 1529 C C . PHE A 1 200 ? 23.621 16.576 -10.239 1.000 27.398 201 PHE A C 1
ATOM 1530 O O . PHE A 1 200 ? 23.246 16.442 -11.402 1.000 27.356 201 PHE A O 1
ATOM 1538 N N . LEU A 1 201 ? 24.099 15.556 -9.516 1.000 26.349 202 LEU A N 1
ATOM 1539 C CA . LEU A 1 201 ? 24.177 14.205 -10.059 1.000 27.457 202 LEU A CA 1
ATOM 1540 C C . LEU A 1 201 ? 22.797 13.744 -10.540 1.000 28.057 202 LEU A C 1
ATOM 1541 O O . LEU A 1 201 ? 22.654 13.396 -11.708 1.000 30.510 202 LEU A O 1
ATOM 1546 N N . ALA A 1 202 ? 21.768 13.825 -9.680 1.000 28.314 203 ALA A N 1
ATOM 1547 C CA . ALA A 1 202 ? 20.425 13.370 -10.033 1.000 29.552 203 ALA A CA 1
ATOM 1548 C C . ALA A 1 202 ? 19.882 14.161 -11.225 1.000 31.227 203 ALA A C 1
ATOM 1549 O O . ALA A 1 202 ? 19.176 13.607 -12.072 1.000 31.186 203 ALA A O 1
ATOM 1551 N N . GLU A 1 203 ? 20.221 15.454 -11.283 1.000 30.678 204 GLU A N 1
ATOM 1552 C CA . GLU A 1 203 ? 19.741 16.327 -12.342 1.000 32.806 204 GLU A CA 1
ATOM 1553 C C . GLU A 1 203 ? 20.384 15.959 -13.677 1.000 32.557 204 GLU A C 1
ATOM 1554 O O . GLU A 1 203 ? 19.829 16.284 -14.723 1.000 34.192 204 GLU A O 1
ATOM 1560 N N . ASN A 1 204 ? 21.553 15.303 -13.627 1.000 30.661 205 ASN A N 1
ATOM 1561 C CA . ASN A 1 204 ? 22.382 15.095 -14.808 1.000 31.047 205 ASN A CA 1
ATOM 1562 C C . ASN A 1 204 ? 22.650 13.603 -15.004 1.000 29.993 205 ASN A C 1
ATOM 1563 O O . ASN A 1 204 ? 23.639 13.226 -15.622 1.000 29.836 205 ASN A O 1
ATOM 1568 N N . ILE A 1 205 ? 21.727 12.766 -14.520 1.000 29.048 206 ILE A N 1
ATOM 1569 C CA . ILE A 1 205 ? 21.998 11.355 -14.297 1.000 28.702 206 ILE A CA 1
ATOM 1570 C C . ILE A 1 205 ? 22.158 10.610 -15.627 1.000 29.586 206 ILE A C 1
ATOM 1571 O O . ILE A 1 205 ? 22.801 9.565 -15.680 1.000 29.550 206 ILE A O 1
ATOM 1576 N N . GLU A 1 206 ? 21.627 11.184 -16.707 1.000 30.818 207 GLU A N 1
ATOM 1577 C CA . GLU A 1 206 ? 21.611 10.531 -18.006 1.000 32.300 207 GLU A CA 1
ATOM 1578 C C . GLU A 1 206 ? 22.959 10.666 -18.727 1.000 32.683 207 GLU A C 1
ATOM 1579 O O . GLU A 1 206 ? 23.165 10.027 -19.762 1.000 34.343 207 GLU A O 1
ATOM 1581 N N . HIS A 1 207 ? 23.874 11.492 -18.193 1.000 30.979 208 HIS A N 1
ATOM 1582 C CA . HIS A 1 207 ? 25.218 11.602 -18.747 1.000 30.895 208 HIS A CA 1
ATOM 1583 C C . HIS A 1 207 ? 26.109 10.474 -18.232 1.000 29.922 208 HIS A C 1
ATOM 1584 O O . HIS A 1 207 ? 26.102 10.183 -17.044 1.000 28.372 208 HIS A O 1
ATOM 1591 N N . PRO A 1 208 ? 26.888 9.805 -19.114 1.000 31.030 209 PRO A N 1
ATOM 1592 C CA . PRO A 1 208 ? 27.704 8.648 -18.721 1.000 30.749 209 PRO A CA 1
ATOM 1593 C C . PRO A 1 208 ? 28.617 8.832 -17.511 1.000 29.204 209 PRO A C 1
ATOM 1594 O O . PRO A 1 208 ? 28.606 8.002 -16.604 1.000 28.298 209 PRO A O 1
ATOM 1598 N N . ALA A 1 209 ? 29.357 9.947 -17.477 1.000 29.056 210 ALA A N 1
ATOM 1599 C CA . ALA A 1 209 ? 30.250 10.239 -16.367 1.000 27.962 210 ALA A CA 1
ATOM 1600 C C . ALA A 1 209 ? 29.465 10.325 -15.060 1.000 26.664 210 ALA A C 1
ATOM 1601 O O . ALA A 1 209 ? 29.987 9.950 -14.013 1.000 25.746 210 ALA A O 1
ATOM 1603 N N . ILE A 1 210 ? 28.224 10.830 -15.125 1.000 27.167 211 ILE A N 1
ATOM 1604 C CA . ILE A 1 210 ? 27.436 11.082 -13.925 1.000 26.599 211 ILE A CA 1
ATOM 1605 C C . ILE A 1 210 ? 26.873 9.761 -13.400 1.000 26.464 211 ILE A C 1
ATOM 1606 O O . ILE A 1 210 ? 26.944 9.473 -12.207 1.000 25.488 211 ILE A O 1
ATOM 1611 N N . HIS A 1 211 ? 26.323 8.968 -14.318 1.000 28.685 212 HIS A N 1
ATOM 1612 C CA . HIS A 1 211 ? 25.841 7.633 -14.016 1.000 29.762 212 HIS A CA 1
ATOM 1613 C C . HIS A 1 211 ? 26.964 6.763 -13.440 1.000 29.641 212 HIS A C 1
ATOM 1614 O O . HIS A 1 211 ? 26.742 6.034 -12.471 1.000 30.252 212 HIS A O 1
ATOM 1621 N N . SER A 1 212 ? 28.170 6.844 -14.018 1.000 30.212 213 SER A N 1
ATOM 1622 C CA . SER A 1 212 ? 29.276 5.998 -13.580 1.000 31.096 213 SER A CA 1
ATOM 1623 C C . SER A 1 212 ? 29.752 6.381 -12.180 1.000 29.471 213 SER A C 1
ATOM 1624 O O . SER A 1 212 ? 30.055 5.501 -11.372 1.000 30.031 213 SER A O 1
ATOM 1627 N N . LEU A 1 213 ? 29.847 7.690 -11.914 1.000 27.104 214 LEU A N 1
ATOM 1628 C CA . LEU A 1 213 ? 30.305 8.145 -10.614 1.000 25.877 214 LEU A CA 1
ATOM 1629 C C . LEU A 1 213 ? 29.380 7.593 -9.530 1.000 24.704 214 LEU A C 1
ATOM 1630 O O . LEU A 1 213 ? 29.881 7.086 -8.535 1.000 24.892 214 LEU A O 1
ATOM 1635 N N . VAL A 1 214 ? 28.056 7.691 -9.741 1.000 24.570 215 VAL A N 1
ATOM 1636 C CA . VAL A 1 214 ? 27.054 7.235 -8.780 1.000 23.824 215 VAL A CA 1
ATOM 1637 C C . VAL A 1 214 ? 27.087 5.713 -8.661 1.000 23.813 215 VAL A C 1
ATOM 1638 O O . VAL A 1 214 ? 27.158 5.199 -7.547 1.000 22.935 215 VAL A O 1
ATOM 1642 N N . LEU A 1 215 ? 27.047 5.006 -9.798 1.000 24.984 216 LEU A N 1
ATOM 1643 C CA . LEU A 1 215 ? 27.040 3.546 -9.773 1.000 25.914 216 LEU A CA 1
ATOM 1644 C C . LEU A 1 215 ? 28.273 3.031 -9.029 1.000 26.909 216 LEU A C 1
ATOM 1645 O O . LEU A 1 215 ? 28.154 2.173 -8.152 1.000 26.536 216 LEU A O 1
ATOM 1650 N N . ASN A 1 216 ? 29.452 3.579 -9.368 1.000 28.178 217 ASN A N 1
ATOM 1651 C CA . ASN A 1 216 ? 30.698 3.129 -8.763 1.000 28.038 217 ASN A CA 1
ATOM 1652 C C . ASN A 1 216 ? 30.709 3.430 -7.263 1.000 27.210 217 ASN A C 1
ATOM 1653 O O . ASN A 1 216 ? 31.190 2.614 -6.474 1.000 26.899 217 ASN A O 1
ATOM 1658 N N . ALA A 1 217 ? 30.138 4.580 -6.881 1.000 24.280 218 ALA A N 1
ATOM 1659 C CA . ALA A 1 217 ? 30.110 4.996 -5.490 1.000 23.267 218 ALA A CA 1
ATOM 1660 C C . ALA A 1 217 ? 29.216 4.047 -4.682 1.000 22.007 218 ALA A C 1
ATOM 1661 O O . ALA A 1 217 ? 29.547 3.669 -3.569 1.000 21.488 218 ALA A O 1
ATOM 1663 N N . PHE A 1 218 ? 28.093 3.648 -5.276 1.000 22.139 219 PHE A N 1
ATOM 1664 C CA . PHE A 1 218 ? 27.140 2.723 -4.680 1.000 23.004 219 PHE A CA 1
ATOM 1665 C C . PHE A 1 218 ? 27.754 1.328 -4.558 1.000 23.620 219 PHE A C 1
ATOM 1666 O O . PHE A 1 218 ? 27.602 0.681 -3.524 1.000 25.549 219 PHE A O 1
ATOM 1674 N N . LYS A 1 219 ? 28.456 0.875 -5.602 1.000 24.954 220 LYS A N 1
ATOM 1675 C CA . LYS A 1 219 ? 29.062 -0.448 -5.578 1.000 26.741 220 LYS A CA 1
ATOM 1676 C C . LYS A 1 219 ? 30.110 -0.500 -4.473 1.000 26.381 220 LYS A C 1
ATOM 1677 O O . LYS A 1 219 ? 30.306 -1.538 -3.861 1.000 26.244 220 LYS A O 1
ATOM 1683 N N . SER A 1 220 ? 30.778 0.640 -4.246 1.000 27.324 221 SER A N 1
ATOM 1684 C CA . SER A 1 220 ? 31.791 0.777 -3.214 1.000 26.643 221 SER A CA 1
ATOM 1685 C C . SER A 1 220 ? 31.173 0.708 -1.817 1.000 25.781 221 SER A C 1
ATOM 1686 O O . SER A 1 220 ? 31.733 0.078 -0.934 1.000 26.507 221 SER A O 1
ATOM 1689 N N . PHE A 1 221 ? 30.050 1.403 -1.599 1.000 25.389 222 PHE A N 1
ATOM 1690 C CA . PHE A 1 221 ? 29.317 1.299 -0.352 1.000 24.043 222 PHE A CA 1
ATOM 1691 C C . PHE A 1 221 ? 28.910 -0.155 -0.093 1.000 24.520 222 PHE A C 1
ATOM 1692 O O . PHE A 1 221 ? 29.060 -0.654 1.023 1.000 23.227 222 PHE A O 1
ATOM 1700 N N . LEU A 1 222 ? 28.412 -0.830 -1.135 1.000 24.129 223 LEU A N 1
ATOM 1701 C CA . LEU A 1 222 ? 27.910 -2.190 -0.979 1.000 25.617 223 LEU A CA 1
ATOM 1702 C C . LEU A 1 222 ? 29.044 -3.176 -0.673 1.000 26.341 223 LEU A C 1
ATOM 1703 O O . LEU A 1 222 ? 28.898 -4.009 0.218 1.000 26.489 223 LEU A O 1
ATOM 1708 N N . THR A 1 223 ? 30.168 -3.101 -1.408 1.000 27.026 224 THR A N 1
ATOM 1709 C CA . THR A 1 223 ? 31.240 -4.079 -1.234 1.000 26.743 224 THR A CA 1
ATOM 1710 C C . THR A 1 223 ? 31.983 -3.838 0.079 1.000 26.281 224 THR A C 1
ATOM 1711 O O . THR A 1 223 ? 32.445 -4.790 0.708 1.000 26.318 224 THR A O 1
ATOM 1715 N N . ARG A 1 224 ? 32.091 -2.565 0.490 1.000 24.756 225 ARG A N 1
ATOM 1716 C CA . ARG A 1 224 ? 32.886 -2.236 1.664 1.000 25.124 225 ARG A CA 1
ATOM 1717 C C . ARG A 1 224 ? 32.058 -2.335 2.949 1.000 25.043 225 ARG A C 1
ATOM 1718 O O . ARG A 1 224 ? 32.615 -2.600 4.012 1.000 26.858 225 ARG A O 1
ATOM 1726 N N . ASN A 1 225 ? 30.737 -2.145 2.858 1.000 24.393 226 ASN A N 1
ATOM 1727 C CA . ASN A 1 225 ? 29.914 -2.050 4.056 1.000 25.019 226 ASN A CA 1
ATOM 1728 C C . ASN A 1 225 ? 28.967 -3.247 4.171 1.000 24.802 226 ASN A C 1
ATOM 1729 O O . ASN A 1 225 ? 29.119 -4.059 5.074 1.000 26.583 226 ASN A O 1
ATOM 1734 N N . VAL A 1 226 ? 28.018 -3.352 3.239 1.000 24.980 227 VAL A N 1
ATOM 1735 C CA . VAL A 1 226 ? 26.882 -4.261 3.312 1.000 25.897 227 VAL A CA 1
ATOM 1736 C C . VAL A 1 226 ? 27.362 -5.711 3.214 1.000 27.735 227 VAL A C 1
ATOM 1737 O O . VAL A 1 226 ? 26.755 -6.613 3.786 1.000 30.460 227 VAL A O 1
ATOM 1741 N N . MET A 1 227 ? 28.444 -5.942 2.471 1.000 28.527 228 MET A N 1
ATOM 1742 C CA . MET A 1 227 ? 28.910 -7.298 2.228 1.000 30.039 228 MET A CA 1
ATOM 1743 C C . MET A 1 227 ? 29.679 -7.831 3.438 1.000 30.068 228 MET A C 1
ATOM 1744 O O . MET A 1 227 ? 30.122 -8.975 3.424 1.000 29.568 228 MET A O 1
ATOM 1749 N N . GLN A 1 228 ? 29.811 -7.018 4.499 1.000 28.893 229 GLN A N 1
ATOM 1750 C CA . GLN A 1 228 ? 30.379 -7.511 5.747 1.000 28.981 229 GLN A CA 1
ATOM 1751 C C . GLN A 1 228 ? 29.313 -8.258 6.542 1.000 28.926 229 GLN A C 1
ATOM 1752 O O . GLN A 1 228 ? 29.635 -8.994 7.477 1.000 29.650 229 GLN A O 1
ATOM 1758 N N . PHE A 1 229 ? 28.048 -8.077 6.149 1.000 27.987 230 PHE A N 1
ATOM 1759 C CA . PHE A 1 229 ? 26.953 -8.796 6.784 1.000 28.874 230 PHE A CA 1
ATOM 1760 C C . PHE A 1 229 ? 26.598 -10.010 5.929 1.000 29.957 230 PHE A C 1
ATOM 1761 O O . PHE A 1 229 ? 27.165 -10.202 4.852 1.000 29.728 230 PHE A O 1
ATOM 1769 N N . ASP A 1 230 ? 25.649 -10.812 6.422 1.000 30.543 231 ASP A N 1
ATOM 1770 C CA . ASP A 1 230 ? 25.252 -12.056 5.782 1.000 32.076 231 ASP A CA 1
ATOM 1771 C C . ASP A 1 230 ? 24.205 -11.761 4.704 1.000 31.189 231 ASP A C 1
ATOM 1772 O O . ASP A 1 230 ? 23.044 -12.166 4.819 1.000 30.013 231 ASP A O 1
ATOM 1777 N N . TYR A 1 231 ? 24.651 -11.085 3.634 1.000 30.389 232 TYR A N 1
ATOM 1778 C CA . TYR A 1 231 ? 23.766 -10.479 2.647 1.000 30.435 232 TYR A CA 1
ATOM 1779 C C . TYR A 1 231 ? 23.106 -11.531 1.745 1.000 31.599 232 TYR A C 1
ATOM 1780 O O . TYR A 1 231 ? 22.173 -11.209 1.015 1.000 31.807 232 TYR A O 1
ATOM 1789 N N . THR A 1 232 ? 23.566 -12.788 1.781 1.000 31.985 233 THR A N 1
ATOM 1790 C CA . THR A 1 232 ? 22.899 -13.814 0.989 1.000 33.235 233 THR A CA 1
ATOM 1791 C C . THR A 1 232 ? 21.767 -14.472 1.779 1.000 33.962 233 THR A C 1
ATOM 1792 O O . THR A 1 232 ? 21.008 -15.261 1.222 1.000 34.165 233 THR A O 1
ATOM 1796 N N . ARG A 1 233 ? 21.663 -14.130 3.071 1.000 34.040 234 ARG A N 1
ATOM 1797 C CA . ARG A 1 233 ? 20.616 -14.641 3.940 1.000 35.157 234 ARG A CA 1
ATOM 1798 C C . ARG A 1 233 ? 19.526 -13.582 4.139 1.000 33.102 234 ARG A C 1
ATOM 1799 O O . ARG A 1 233 ? 18.358 -13.920 4.297 1.000 32.398 234 ARG A O 1
ATOM 1807 N N . TYR A 1 234 ? 19.903 -12.297 4.135 1.000 30.423 235 TYR A N 1
ATOM 1808 C CA . TYR A 1 234 ? 18.960 -11.252 4.511 1.000 29.609 235 TYR A CA 1
ATOM 1809 C C . TYR A 1 234 ? 18.836 -10.202 3.409 1.000 29.056 235 TYR A C 1
ATOM 1810 O O . TYR A 1 234 ? 19.811 -9.919 2.718 1.000 28.489 235 TYR A O 1
ATOM 1819 N N . LYS A 1 235 ? 17.631 -9.626 3.272 1.000 29.516 236 LYS A N 1
ATOM 1820 C CA . LYS A 1 235 ? 17.394 -8.441 2.458 1.000 29.785 236 LYS A CA 1
ATOM 1821 C C . LYS A 1 235 ? 18.179 -7.265 3.038 1.000 28.185 236 LYS A C 1
ATOM 1822 O O . LYS A 1 235 ? 18.315 -7.141 4.258 1.000 27.703 236 LYS A O 1
ATOM 1828 N N . ALA A 1 236 ? 18.681 -6.402 2.147 1.000 26.300 237 ALA A N 1
ATOM 1829 C CA . ALA A 1 236 ? 19.311 -5.155 2.561 1.000 24.699 237 ALA A CA 1
ATOM 1830 C C . ALA A 1 236 ? 18.358 -3.986 2.293 1.000 24.470 237 ALA A C 1
ATOM 1831 O O . ALA A 1 236 ? 17.875 -3.823 1.173 1.000 24.925 237 ALA A O 1
ATOM 1833 N N . HIS A 1 237 ? 18.062 -3.193 3.336 1.000 23.893 238 HIS A N 1
ATOM 1834 C CA . HIS A 1 237 ? 17.079 -2.120 3.265 1.000 23.558 238 HIS A CA 1
ATOM 1835 C C . HIS A 1 237 ? 17.798 -0.771 3.314 1.000 23.354 238 HIS A C 1
ATOM 1836 O O . HIS A 1 237 ? 18.799 -0.640 4.017 1.000 22.670 238 HIS A O 1
ATOM 1843 N N . PHE A 1 238 ? 17.256 0.223 2.589 1.000 22.797 239 PHE A N 1
ATOM 1844 C CA . PHE A 1 238 ? 17.928 1.500 2.382 1.000 22.216 239 PHE A CA 1
ATOM 1845 C C . PHE A 1 238 ? 16.969 2.648 2.671 1.000 22.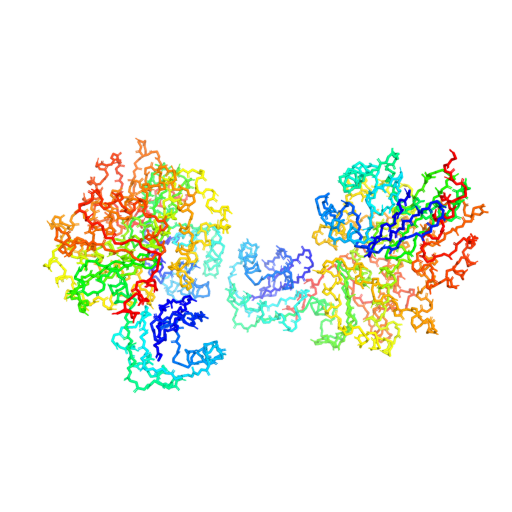720 239 PHE A C 1
ATOM 1846 O O . PHE A 1 238 ? 15.858 2.666 2.150 1.000 24.069 239 PHE A O 1
ATOM 1854 N N . ILE A 1 239 ? 17.435 3.597 3.494 1.000 22.606 240 ILE A N 1
ATOM 1855 C CA . ILE A 1 239 ? 16.646 4.710 4.001 1.000 23.180 240 ILE A CA 1
ATOM 1856 C C . ILE A 1 239 ? 17.508 5.952 3.850 1.000 23.325 240 ILE A C 1
ATOM 1857 O O . ILE A 1 239 ? 18.675 5.943 4.225 1.000 22.807 240 ILE A O 1
ATOM 1862 N N . GLY A 1 240 ? 16.926 7.016 3.294 1.000 24.229 241 GLY A N 1
ATOM 1863 C CA . GLY A 1 240 ? 17.657 8.259 3.149 1.000 24.092 241 GLY A CA 1
ATOM 1864 C C . GLY A 1 240 ? 17.445 8.857 1.763 1.000 24.827 241 GLY A C 1
ATOM 1865 O O . GLY A 1 240 ? 17.087 8.153 0.820 1.000 23.524 241 GLY A O 1
ATOM 1866 N N . SER A 1 241 ? 17.712 10.165 1.669 1.000 25.366 242 SER A N 1
ATOM 1867 C CA . SER A 1 241 ? 17.483 10.967 0.475 1.000 26.057 242 SER A CA 1
ATOM 1868 C C . SER A 1 241 ? 18.229 10.379 -0.721 1.000 25.014 242 SER A C 1
ATOM 1869 O O . SER A 1 241 ? 17.712 10.384 -1.829 1.000 26.681 242 SER A O 1
ATOM 1872 N N . VAL A 1 242 ? 19.448 9.882 -0.489 1.000 23.984 243 VAL A N 1
ATOM 1873 C CA . VAL A 1 242 ? 20.274 9.347 -1.557 1.000 24.159 243 VAL A CA 1
ATOM 1874 C C . VAL A 1 242 ? 19.716 8.000 -2.026 1.000 24.719 243 VAL A C 1
ATOM 1875 O O . VAL A 1 242 ? 19.656 7.738 -3.221 1.000 25.259 243 VAL A O 1
ATOM 1879 N N . ALA A 1 243 ? 19.297 7.146 -1.089 1.000 25.131 244 ALA A N 1
ATOM 1880 C CA . ALA A 1 243 ? 18.709 5.866 -1.471 1.000 26.252 244 ALA A CA 1
ATOM 1881 C C . ALA A 1 243 ? 17.525 6.118 -2.403 1.000 26.970 244 ALA A C 1
ATOM 1882 O O . ALA A 1 243 ? 17.406 5.469 -3.439 1.000 27.483 244 ALA A O 1
ATOM 1884 N N . TYR A 1 244 ? 16.696 7.114 -2.057 1.000 27.735 245 TYR A N 1
ATOM 1885 C CA . TYR A 1 244 ? 15.507 7.428 -2.832 1.000 29.154 245 TYR A CA 1
ATOM 1886 C C . TYR A 1 244 ? 15.855 8.124 -4.152 1.000 28.885 245 TYR A C 1
ATOM 1887 O O . TYR A 1 244 ? 15.398 7.681 -5.197 1.000 28.566 245 TYR A O 1
ATOM 1896 N N . TYR A 1 245 ? 16.667 9.191 -4.117 1.000 28.903 246 TYR A N 1
ATOM 1897 C CA . TYR A 1 245 ? 16.888 9.997 -5.314 1.000 30.649 246 TYR A CA 1
ATOM 1898 C C . TYR A 1 245 ? 17.647 9.215 -6.386 1.000 30.122 246 TYR A C 1
ATOM 1899 O O . TYR A 1 245 ? 17.530 9.518 -7.576 1.000 31.078 246 TYR A O 1
ATOM 1908 N N . TYR A 1 246 ? 18.422 8.211 -5.969 1.000 28.137 247 TYR A N 1
ATOM 1909 C CA . TYR A 1 246 ? 19.221 7.450 -6.915 1.000 27.160 247 TYR A CA 1
ATOM 1910 C C . TYR A 1 246 ? 18.778 5.987 -6.941 1.000 28.138 247 TYR A C 1
ATOM 1911 O O . TYR A 1 246 ? 19.576 5.105 -7.258 1.000 27.281 247 TYR A O 1
ATOM 1920 N N . LYS A 1 247 ? 17.486 5.757 -6.668 1.000 29.444 248 LYS A N 1
ATOM 1921 C CA . LYS A 1 247 ? 16.914 4.435 -6.444 1.000 29.777 248 LYS A CA 1
ATOM 1922 C C . LYS A 1 247 ? 17.310 3.444 -7.541 1.000 30.048 248 LYS A C 1
ATOM 1923 O O . LYS A 1 247 ? 17.763 2.338 -7.237 1.000 29.739 248 LYS A O 1
ATOM 1929 N N . ASP A 1 248 ? 17.117 3.828 -8.807 1.000 31.694 249 ASP A N 1
ATOM 1930 C CA . ASP A 1 248 ? 17.360 2.946 -9.947 1.000 33.263 249 ASP A CA 1
ATOM 1931 C C . ASP A 1 248 ? 18.824 2.504 -10.002 1.000 31.060 249 ASP A C 1
ATOM 1932 O O . ASP A 1 248 ? 19.119 1.385 -10.417 1.000 31.516 249 ASP A O 1
ATOM 1937 N N . ILE A 1 249 ? 19.731 3.404 -9.605 1.000 34.872 250 ILE A N 1
ATOM 1938 C CA . ILE A 1 249 ? 21.160 3.160 -9.665 1.000 33.605 250 ILE A CA 1
ATOM 1939 C C . ILE A 1 249 ? 21.550 2.232 -8.518 1.000 31.408 250 ILE A C 1
ATOM 1940 O O . ILE A 1 249 ? 22.390 1.354 -8.682 1.000 30.005 250 ILE A O 1
ATOM 1945 N N . LEU A 1 250 ? 20.949 2.475 -7.350 1.000 30.900 251 LEU A N 1
ATOM 1946 C CA . LEU A 1 250 ? 21.147 1.647 -6.175 1.000 30.383 251 LEU A CA 1
ATOM 1947 C C . LEU A 1 250 ? 20.755 0.205 -6.491 1.000 29.907 251 LEU A C 1
ATOM 1948 O O . LEU A 1 250 ? 21.462 -0.720 -6.098 1.000 28.296 251 LEU A O 1
ATOM 1953 N N . GLU A 1 251 ? 19.649 0.037 -7.228 1.000 32.205 252 GLU A N 1
ATOM 1954 C CA . GLU A 1 251 ? 19.144 -1.276 -7.610 1.000 33.593 252 GLU A CA 1
ATOM 1955 C C . GLU A 1 251 ? 20.063 -1.911 -8.645 1.000 33.686 252 GLU A C 1
ATOM 1956 O O . GLU A 1 251 ? 20.216 -3.130 -8.677 1.000 34.805 252 GLU A O 1
ATOM 1962 N N . GLU A 1 252 ? 20.680 -1.072 -9.483 1.000 32.897 253 GLU A N 1
ATOM 1963 C CA . GLU A 1 252 ? 21.626 -1.548 -10.472 1.000 32.697 253 GLU A CA 1
ATOM 1964 C C . GLU A 1 252 ? 22.893 -2.019 -9.762 1.000 31.231 253 GLU A C 1
ATOM 1965 O O . GLU A 1 252 ? 23.437 -3.075 -10.102 1.000 31.629 253 GLU A O 1
ATOM 1971 N N . ALA A 1 253 ? 23.327 -1.233 -8.763 1.000 28.813 254 ALA A N 1
ATOM 1972 C CA . ALA A 1 253 ? 24.471 -1.547 -7.921 1.000 28.061 254 ALA A CA 1
ATOM 1973 C C . ALA A 1 253 ? 24.254 -2.862 -7.172 1.000 27.140 254 ALA A C 1
ATOM 1974 O O . ALA A 1 253 ? 25.160 -3.684 -7.069 1.000 27.334 254 ALA A O 1
ATOM 1976 N N . ALA A 1 254 ? 23.046 -3.046 -6.640 1.000 27.108 255 ALA A N 1
ATOM 1977 C CA . ALA A 1 254 ? 22.733 -4.217 -5.838 1.000 27.919 255 ALA A CA 1
ATOM 1978 C C . ALA A 1 254 ? 22.775 -5.469 -6.712 1.000 29.202 255 ALA A C 1
ATOM 1979 O O . ALA A 1 254 ? 23.321 -6.489 -6.295 1.000 29.707 255 ALA A O 1
ATOM 1981 N N . ALA A 1 255 ? 22.208 -5.366 -7.921 1.000 29.548 256 ALA A N 1
ATOM 1982 C CA . ALA A 1 255 ? 22.114 -6.490 -8.842 1.000 31.652 256 ALA A CA 1
ATOM 1983 C C . ALA A 1 255 ? 23.511 -6.875 -9.324 1.000 32.447 256 ALA A C 1
ATOM 1984 O O . ALA A 1 255 ? 23.779 -8.043 -9.571 1.000 33.443 256 ALA A O 1
ATOM 1986 N N . ALA A 1 256 ? 24.405 -5.884 -9.435 1.000 32.208 257 ALA A N 1
ATOM 1987 C CA . ALA A 1 256 ? 25.758 -6.130 -9.910 1.000 32.861 257 ALA A CA 1
ATOM 1988 C C . ALA A 1 256 ? 26.603 -6.798 -8.823 1.000 33.343 257 ALA A C 1
ATOM 1989 O O . ALA A 1 256 ? 27.604 -7.433 -9.137 1.000 35.899 257 ALA A O 1
ATOM 1991 N N . THR A 1 257 ? 26.201 -6.660 -7.554 1.000 32.019 258 THR A N 1
ATOM 1992 C CA . THR A 1 257 ? 27.029 -7.115 -6.447 1.000 32.430 258 THR A CA 1
ATOM 1993 C C . THR A 1 257 ? 26.410 -8.335 -5.759 1.000 33.135 258 THR A C 1
ATOM 1994 O O . THR A 1 257 ? 27.059 -8.969 -4.930 1.000 34.446 258 THR A O 1
ATOM 1998 N N . GLY A 1 258 ? 25.160 -8.659 -6.107 1.000 32.932 259 GLY A N 1
ATOM 1999 C CA . GLY A 1 258 ? 24.485 -9.839 -5.586 1.000 34.019 259 GLY A CA 1
ATOM 2000 C C . GLY A 1 258 ? 23.658 -9.565 -4.328 1.000 33.516 259 GLY A C 1
ATOM 2001 O O . GLY A 1 258 ? 23.203 -10.493 -3.672 1.000 33.539 259 GLY A O 1
ATOM 2002 N N . ILE A 1 259 ? 23.463 -8.281 -3.999 1.000 32.480 260 ILE A N 1
ATOM 2003 C CA . ILE A 1 259 ? 22.704 -7.872 -2.826 1.000 32.198 260 ILE A CA 1
ATOM 2004 C C . ILE A 1 259 ? 21.211 -7.883 -3.146 1.000 32.553 260 ILE A C 1
ATOM 2005 O O . ILE A 1 259 ? 20.799 -7.435 -4.210 1.000 33.301 260 ILE A O 1
ATOM 2010 N N . ARG A 1 260 ? 20.409 -8.393 -2.202 1.000 34.281 261 ARG A N 1
ATOM 2011 C CA . ARG A 1 260 ? 18.959 -8.432 -2.324 1.000 35.771 261 ARG A CA 1
ATOM 2012 C C . ARG A 1 260 ? 18.342 -7.268 -1.541 1.000 34.012 261 ARG A C 1
ATOM 2013 O O . ARG A 1 260 ? 18.383 -7.236 -0.310 1.000 33.560 261 ARG A O 1
ATOM 2021 N N . THR A 1 261 ? 17.755 -6.314 -2.271 1.000 31.924 262 THR A N 1
ATOM 2022 C CA . THR A 1 261 ? 17.197 -5.117 -1.654 1.000 30.610 262 THR A CA 1
ATOM 2023 C C . THR A 1 261 ? 15.824 -5.437 -1.067 1.000 30.314 262 THR A C 1
ATOM 2024 O O . THR A 1 261 ? 15.071 -6.221 -1.639 1.000 32.015 262 THR A O 1
ATOM 2028 N N . GLY A 1 262 ? 15.519 -4.834 0.086 1.000 29.173 263 GLY A N 1
ATOM 2029 C CA . GLY A 1 262 ? 14.159 -4.799 0.603 1.000 30.882 263 GLY A CA 1
ATOM 2030 C C . GLY A 1 262 ? 13.508 -3.427 0.396 1.000 30.841 263 GLY A C 1
ATOM 2031 O O . GLY A 1 262 ? 13.177 -3.048 -0.720 1.000 32.029 263 GLY A O 1
ATOM 2032 N N . THR A 1 263 ? 13.319 -2.693 1.492 1.000 30.926 264 THR A N 1
ATOM 2033 C CA . THR A 1 263 ? 12.737 -1.361 1.483 1.000 32.061 264 THR A CA 1
ATOM 2034 C C . THR A 1 263 ? 13.767 -0.362 0.953 1.000 30.339 264 THR A C 1
ATOM 2035 O O . THR A 1 263 ? 14.936 -0.409 1.335 1.000 29.756 264 THR A O 1
ATOM 2039 N N . ILE A 1 264 ? 13.325 0.509 0.036 1.000 30.804 265 ILE A N 1
ATOM 2040 C CA . ILE A 1 264 ? 14.057 1.713 -0.337 1.000 30.315 265 ILE A CA 1
ATOM 2041 C C . ILE A 1 264 ? 13.093 2.885 -0.173 1.000 31.003 265 ILE A C 1
ATOM 2042 O O . ILE A 1 264 ? 12.134 2.991 -0.929 1.000 32.312 265 ILE A O 1
ATOM 2047 N N . VAL A 1 265 ? 13.345 3.727 0.844 1.000 30.982 266 VAL A N 1
ATOM 2048 C CA . VAL A 1 265 ? 12.482 4.850 1.199 1.000 32.843 266 VAL A CA 1
ATOM 2049 C C . VAL A 1 265 ? 13.325 6.085 1.516 1.000 32.861 266 VAL A C 1
ATOM 2050 O O . VAL A 1 265 ? 14.499 5.985 1.850 1.000 30.805 266 VAL A O 1
ATOM 2054 N N . ARG A 1 266 ? 12.667 7.247 1.458 1.000 36.654 267 ARG A N 1
ATOM 2055 C CA . ARG A 1 266 ? 13.282 8.557 1.552 1.000 38.923 267 ARG A CA 1
ATOM 2056 C C . ARG A 1 266 ? 13.747 8.795 2.987 1.000 35.922 267 ARG A C 1
ATOM 2057 O O . ARG A 1 266 ? 14.852 9.283 3.214 1.000 34.840 267 ARG A O 1
ATOM 2065 N N . ASN A 1 267 ? 12.890 8.449 3.953 1.000 33.954 268 ASN A N 1
ATOM 2066 C CA . ASN A 1 267 ? 13.176 8.695 5.360 1.000 33.648 268 ASN A CA 1
ATOM 2067 C C . ASN A 1 267 ? 12.469 7.635 6.202 1.000 32.162 268 ASN A C 1
ATOM 2068 O O . ASN A 1 267 ? 11.557 6.968 5.711 1.000 30.888 268 ASN A O 1
ATOM 2073 N N . PRO A 1 268 ? 12.869 7.443 7.485 1.000 31.753 269 PRO A N 1
ATOM 2074 C CA . PRO A 1 268 ? 12.252 6.429 8.343 1.000 31.254 269 PRO A CA 1
ATOM 2075 C C . PRO A 1 268 ? 10.889 6.770 8.950 1.000 32.590 269 PRO A C 1
ATOM 2076 O O . PRO A 1 268 ? 10.302 5.930 9.632 1.000 33.007 269 PRO A O 1
ATOM 2080 N N . MET A 1 269 ? 10.376 7.986 8.701 1.000 34.076 270 MET A N 1
ATOM 2081 C CA . MET A 1 269 ? 9.246 8.462 9.481 1.000 35.691 270 MET A CA 1
ATOM 2082 C C . MET A 1 269 ? 8.000 7.643 9.161 1.000 36.025 270 MET A C 1
ATOM 2083 O O . MET A 1 269 ? 7.239 7.314 10.067 1.000 34.428 270 MET A O 1
ATOM 2088 N N . GLU A 1 270 ? 7.811 7.307 7.876 1.000 38.186 271 GLU A N 1
ATOM 2089 C CA . GLU A 1 270 ? 6.651 6.531 7.458 1.000 40.330 271 GLU A CA 1
ATOM 2090 C C . GLU A 1 270 ? 6.655 5.168 8.149 1.000 37.244 271 GLU A C 1
ATOM 2091 O O . GLU A 1 270 ? 5.627 4.737 8.669 1.000 38.431 271 GLU A O 1
ATOM 2097 N N . GLY A 1 271 ? 7.817 4.510 8.158 1.000 33.934 272 GLY A N 1
ATOM 2098 C CA . GLY A 1 271 ? 7.970 3.226 8.822 1.000 32.544 272 GLY A CA 1
ATOM 2099 C C . GLY A 1 271 ? 7.663 3.295 10.318 1.000 32.490 272 GLY A C 1
ATOM 2100 O O . GLY A 1 271 ? 6.957 2.433 10.838 1.000 33.139 272 GLY A O 1
ATOM 2101 N N . LEU A 1 272 ? 8.184 4.330 10.994 1.000 31.362 273 LEU A N 1
ATOM 2102 C CA . LEU A 1 272 ? 8.063 4.485 12.437 1.000 31.268 273 LEU A CA 1
ATOM 2103 C C . LEU A 1 272 ? 6.606 4.719 12.832 1.000 33.135 273 LEU A C 1
ATOM 2104 O O . LEU A 1 272 ? 6.164 4.250 13.883 1.000 32.944 273 LEU A O 1
ATOM 2109 N N . ARG A 1 273 ? 5.869 5.457 11.992 1.000 34.650 274 ARG A N 1
ATOM 2110 C CA . ARG A 1 273 ? 4.453 5.683 12.229 1.000 36.745 274 ARG A CA 1
ATOM 2111 C C . ARG A 1 273 ? 3.729 4.341 12.255 1.000 37.314 274 ARG A C 1
ATOM 2112 O O . ARG A 1 273 ? 2.987 4.064 13.199 1.000 37.868 274 ARG A O 1
ATOM 2120 N N . THR A 1 274 ? 3.950 3.531 11.209 1.000 36.358 275 THR A N 1
ATOM 2121 C CA . THR A 1 274 ? 3.428 2.172 11.146 1.000 37.405 275 THR A CA 1
ATOM 2122 C C . THR A 1 274 ? 3.869 1.382 12.379 1.000 35.959 275 THR A C 1
ATOM 2123 O O . THR A 1 274 ? 3.063 0.693 12.998 1.000 37.406 275 THR A O 1
ATOM 2127 N N . TYR A 1 275 ? 5.141 1.531 12.750 1.000 33.754 276 TYR A N 1
ATOM 2128 C CA . TYR A 1 275 ? 5.723 0.795 13.857 1.000 33.743 276 TYR A CA 1
ATOM 2129 C C . TYR A 1 275 ? 5.003 1.101 15.169 1.000 35.630 276 TYR A C 1
ATOM 2130 O O . TYR A 1 275 ? 4.841 0.203 15.987 1.000 36.141 276 TYR A O 1
ATOM 2139 N N . TYR A 1 276 ? 4.567 2.355 15.363 1.000 36.891 277 TYR A N 1
ATOM 2140 C CA . TYR A 1 276 ? 4.066 2.803 16.654 1.000 39.645 277 TYR A CA 1
ATOM 2141 C C . TYR A 1 276 ? 2.541 2.867 16.724 1.000 43.663 277 TYR A C 1
ATOM 2142 O O . TYR A 1 276 ? 2.002 3.209 17.772 1.000 46.162 277 TYR A O 1
ATOM 2151 N N . SER A 1 277 ? 1.845 2.562 15.629 1.000 48.516 278 SER A N 1
ATOM 2152 C CA . SER A 1 277 ? 0.393 2.593 15.675 1.000 57.711 278 SER A CA 1
ATOM 2153 C C . SER A 1 277 ? -0.193 1.277 15.171 1.000 63.013 278 SER A C 1
ATOM 2154 O O . SER A 1 277 ? -1.406 1.147 15.052 1.000 66.007 278 SER A O 1
ATOM 2157 N N . THR A 1 278 ? 0.692 0.315 14.889 1.000 41.839 279 THR A N 1
ATOM 2158 C CA . THR A 1 278 ? 0.335 -1.073 14.635 1.000 53.574 279 THR A CA 1
ATOM 2159 C C . THR A 1 278 ? 1.162 -1.970 15.567 1.000 68.421 279 THR A C 1
ATOM 2160 O O . THR A 1 278 ? 0.542 -2.825 16.239 1.000 78.481 279 THR A O 1
ATOM 2164 N N . MET B 1 1 ? 78.020 34.326 -1.634 1.000 42.955 2 MET B N 1
ATOM 2165 C CA . MET B 1 1 ? 77.162 33.175 -1.253 1.000 40.421 2 MET B CA 1
ATOM 2166 C C . MET B 1 1 ? 75.754 33.348 -1.822 1.000 38.515 2 MET B C 1
ATOM 2167 O O . MET B 1 1 ? 75.270 34.457 -2.010 1.000 38.677 2 MET B O 1
ATOM 2169 N N . ILE B 1 2 ? 75.108 32.212 -2.088 1.000 37.400 3 ILE B N 1
ATOM 2170 C CA . ILE B 1 2 ? 73.734 32.124 -2.551 1.000 35.733 3 ILE B CA 1
ATOM 2171 C C . ILE B 1 2 ? 72.965 31.355 -1.480 1.000 33.869 3 ILE B C 1
ATOM 2172 O O . ILE B 1 2 ? 73.515 30.431 -0.879 1.000 34.391 3 ILE B O 1
ATOM 2177 N N . LEU B 1 3 ? 71.717 31.761 -1.225 1.000 32.139 4 LEU B N 1
ATOM 2178 C CA . LEU B 1 3 ? 70.824 30.998 -0.360 1.000 31.177 4 LEU B CA 1
ATOM 2179 C C . LEU B 1 3 ? 69.696 30.395 -1.194 1.000 30.425 4 LEU B C 1
ATOM 2180 O O . LEU B 1 3 ? 69.051 31.090 -1.974 1.000 30.054 4 LEU B O 1
ATOM 2185 N N . ILE B 1 4 ? 69.469 29.091 -1.007 1.000 30.640 5 ILE B N 1
ATOM 2186 C CA . ILE B 1 4 ? 68.423 28.353 -1.694 1.000 30.070 5 ILE B CA 1
ATOM 2187 C C . ILE B 1 4 ? 67.498 27.753 -0.642 1.000 28.750 5 ILE B C 1
ATOM 2188 O O . ILE B 1 4 ? 67.964 27.210 0.360 1.000 29.198 5 ILE B O 1
ATOM 2193 N N . ALA B 1 5 ? 66.191 27.825 -0.903 1.000 27.515 6 ALA B N 1
ATOM 2194 C CA . ALA B 1 5 ? 65.198 27.265 -0.003 1.000 27.877 6 ALA B CA 1
ATOM 2195 C C . ALA B 1 5 ? 64.099 26.558 -0.789 1.000 27.747 6 ALA B C 1
ATOM 2196 O O . ALA B 1 5 ? 63.659 27.018 -1.844 1.000 27.042 6 ALA B O 1
ATOM 2198 N N . ASP B 1 6 ? 63.654 25.434 -0.232 1.000 30.063 7 ASP B N 1
ATOM 2199 C CA . ASP B 1 6 ? 62.496 24.709 -0.723 1.000 31.115 7 ASP B CA 1
ATOM 2200 C C . ASP B 1 6 ? 61.557 24.506 0.464 1.000 32.371 7 ASP B C 1
ATOM 2201 O O . ASP B 1 6 ? 61.866 23.727 1.371 1.000 32.515 7 ASP B O 1
ATOM 2206 N N . SER B 1 7 ? 60.423 25.220 0.434 1.000 32.088 8 SER B N 1
ATOM 2207 C CA . SER B 1 7 ? 59.457 25.244 1.521 1.000 33.783 8 SER B CA 1
ATOM 2208 C C . SER B 1 7 ? 58.274 24.330 1.192 1.000 35.862 8 SER B C 1
ATOM 2209 O O . SER B 1 7 ? 57.645 24.454 0.142 1.000 36.547 8 SER B O 1
ATOM 2212 N N . GLY B 1 8 ? 58.009 23.375 2.090 1.000 38.810 9 GLY B N 1
ATOM 2213 C CA . GLY B 1 8 ? 56.916 22.424 1.940 1.000 39.987 9 GLY B CA 1
ATOM 2214 C C . GLY B 1 8 ? 56.019 22.452 3.173 1.000 41.347 9 GLY B C 1
ATOM 2215 O O . GLY B 1 8 ? 56.152 23.344 4.007 1.000 40.535 9 GLY B O 1
ATOM 2216 N N . SER B 1 9 ? 55.127 21.462 3.303 1.000 45.054 10 SER B N 1
ATOM 2217 C CA . SER B 1 9 ? 54.174 21.507 4.402 1.000 47.306 10 SER B CA 1
ATOM 2218 C C . SER B 1 9 ? 54.878 21.239 5.732 1.000 47.605 10 SER B C 1
ATOM 2219 O O . SER B 1 9 ? 54.716 22.011 6.675 1.000 49.956 10 SER B O 1
ATOM 2222 N N . THR B 1 10 ? 55.715 20.194 5.774 1.000 47.431 11 THR B N 1
ATOM 2223 C CA . THR B 1 10 ? 56.373 19.781 7.008 1.000 49.611 11 THR B CA 1
ATOM 2224 C C . THR B 1 10 ? 57.536 20.715 7.366 1.000 47.649 11 THR B C 1
ATOM 2225 O O . THR B 1 10 ? 57.752 20.973 8.549 1.000 50.497 11 THR B O 1
ATOM 2229 N N . LYS B 1 11 ? 58.281 21.219 6.366 1.000 43.860 12 LYS B N 1
ATOM 2230 C CA . LYS B 1 11 ? 59.532 21.921 6.643 1.000 42.578 12 LYS B CA 1
ATOM 2231 C C . LYS B 1 11 ? 60.005 22.754 5.450 1.000 39.172 12 LYS B C 1
ATOM 2232 O O . LYS B 1 11 ? 59.560 22.555 4.325 1.000 40.704 12 LYS B O 1
ATOM 2238 N N . THR B 1 12 ? 60.913 23.699 5.723 1.000 35.724 13 THR B N 1
ATOM 2239 C CA . THR B 1 12 ? 61.667 24.396 4.692 1.000 34.373 13 THR B CA 1
ATOM 2240 C C . THR B 1 12 ? 63.107 23.901 4.746 1.000 33.753 13 THR B C 1
ATOM 2241 O O . THR B 1 12 ? 63.738 23.976 5.793 1.000 36.045 13 THR B O 1
ATOM 2245 N N . HIS B 1 13 ? 63.611 23.407 3.611 1.000 32.638 14 HIS B N 1
ATOM 2246 C CA . HIS B 1 13 ? 64.994 22.974 3.489 1.000 32.433 14 HIS B CA 1
ATOM 2247 C C . HIS B 1 13 ? 65.809 24.111 2.880 1.000 30.533 14 HIS B C 1
ATOM 2248 O O . HIS B 1 13 ? 65.452 24.617 1.822 1.000 30.176 14 HIS B O 1
ATOM 2255 N N . TRP B 1 14 ? 66.877 24.526 3.574 1.000 30.561 15 TRP B N 1
ATOM 2256 C CA . TRP B 1 14 ? 67.741 25.615 3.139 1.000 29.624 15 TRP B CA 1
ATOM 2257 C C . TRP B 1 14 ? 69.135 25.061 2.848 1.000 30.158 15 TRP B C 1
ATOM 2258 O O . TRP B 1 14 ? 69.630 24.214 3.588 1.000 30.282 15 TRP B O 1
ATOM 2269 N N . ASN B 1 15 ? 69.767 25.585 1.786 1.000 30.248 16 ASN B N 1
ATOM 2270 C CA . ASN B 1 15 ? 71.184 25.384 1.521 1.000 31.782 16 ASN B CA 1
ATOM 2271 C C . ASN B 1 15 ? 71.894 26.729 1.386 1.000 31.772 16 ASN B C 1
ATOM 2272 O O . ASN B 1 15 ? 71.360 27.647 0.771 1.000 30.866 16 ASN B O 1
ATOM 2277 N N . VAL B 1 16 ? 73.120 26.808 1.918 1.000 33.585 17 VAL B N 1
ATOM 2278 C CA . VAL B 1 16 ? 74.020 27.915 1.618 1.000 35.584 17 VAL B CA 1
ATOM 2279 C C . VAL B 1 16 ? 75.110 27.407 0.675 1.000 37.288 17 VAL B C 1
ATOM 2280 O O . VAL B 1 16 ? 75.838 26.480 1.019 1.000 37.883 17 VAL B O 1
ATOM 2284 N N . LEU B 1 17 ? 75.197 28.025 -0.512 1.000 38.858 18 LEU B N 1
ATOM 2285 C CA . LEU B 1 17 ? 76.221 27.735 -1.506 1.000 41.333 18 LEU B CA 1
ATOM 2286 C C . LEU B 1 17 ? 77.239 28.870 -1.520 1.000 43.405 18 LEU B C 1
ATOM 2287 O O . LEU B 1 17 ? 76.859 30.035 -1.642 1.000 42.340 18 LEU B O 1
ATOM 2292 N N . ASP B 1 18 ? 78.523 28.513 -1.417 1.000 46.014 19 ASP B N 1
ATOM 2293 C CA . ASP B 1 18 ? 79.606 29.482 -1.476 1.000 50.176 19 ASP B CA 1
ATOM 2294 C C . ASP B 1 18 ? 80.571 29.072 -2.582 1.000 51.922 19 ASP B C 1
ATOM 2295 O O . ASP B 1 18 ? 81.359 28.142 -2.408 1.000 52.406 19 ASP B O 1
ATOM 2300 N N . GLN B 1 19 ? 80.475 29.778 -3.717 1.000 51.374 20 GLN B N 1
ATOM 2301 C CA . GLN B 1 19 ? 81.341 29.570 -4.864 1.000 52.782 20 GLN B CA 1
ATOM 2302 C C . GLN B 1 19 ? 81.214 28.117 -5.312 1.000 52.102 20 GLN B C 1
ATOM 2303 O O . GLN B 1 19 ? 82.220 27.473 -5.608 1.000 54.674 20 GLN B O 1
ATOM 2309 N N . GLY B 1 20 ? 79.973 27.607 -5.296 1.000 48.587 21 GLY B N 1
ATOM 2310 C CA . GLY B 1 20 ? 79.643 26.283 -5.804 1.000 47.263 21 GLY B CA 1
ATOM 2311 C C . GLY B 1 20 ? 79.769 25.166 -4.766 1.000 46.124 21 GLY B C 1
ATOM 2312 O O . GLY B 1 20 ? 79.472 24.010 -5.063 1.000 45.892 21 GLY B O 1
ATOM 2313 N N . ARG B 1 21 ? 80.241 25.505 -3.564 1.000 45.568 22 ARG B N 1
ATOM 2314 C CA . ARG B 1 21 ? 80.345 24.537 -2.485 1.000 45.420 22 ARG B CA 1
ATOM 2315 C C . ARG B 1 21 ? 79.179 24.744 -1.524 1.000 42.829 22 ARG B C 1
ATOM 2316 O O . ARG B 1 21 ? 78.821 25.878 -1.219 1.000 41.135 22 ARG B O 1
ATOM 2324 N N . VAL B 1 22 ? 78.603 23.634 -1.044 1.000 41.705 23 VAL B N 1
ATOM 2325 C CA . VAL B 1 22 ? 77.552 23.686 -0.042 1.000 39.855 23 VAL B CA 1
ATOM 2326 C C . VAL B 1 22 ? 78.218 23.897 1.315 1.000 40.513 23 VAL B C 1
ATOM 2327 O O . VAL B 1 22 ? 78.973 23.048 1.765 1.000 41.734 23 VAL B O 1
ATOM 2331 N N . ILE B 1 23 ? 77.974 25.058 1.935 1.000 39.674 24 ILE B N 1
ATOM 2332 C CA . ILE B 1 23 ? 78.672 25.412 3.163 1.000 41.494 24 ILE B CA 1
ATOM 2333 C C . ILE B 1 23 ? 77.700 25.515 4.345 1.000 40.713 24 ILE B C 1
ATOM 2334 O O . ILE B 1 23 ? 78.127 25.739 5.475 1.000 42.954 24 ILE B O 1
ATOM 2339 N N . GLY B 1 24 ? 76.396 25.361 4.089 1.000 38.850 25 GLY B N 1
ATOM 2340 C CA . GLY B 1 24 ? 75.400 25.344 5.150 1.000 39.081 25 GLY B CA 1
ATOM 2341 C C . GLY B 1 24 ? 74.167 24.537 4.750 1.000 38.839 25 GLY B C 1
ATOM 2342 O O . GLY B 1 24 ? 73.753 24.568 3.594 1.000 38.015 25 GLY B O 1
ATOM 2343 N N . GLU B 1 25 ? 73.590 23.809 5.712 1.000 39.850 26 GLU B N 1
ATOM 2344 C CA . GLU B 1 25 ? 72.400 23.015 5.441 1.000 40.042 26 GLU B CA 1
ATOM 2345 C C . GLU B 1 25 ? 71.460 23.081 6.648 1.000 39.375 26 GLU B C 1
ATOM 2346 O O . GLU B 1 25 ? 71.855 22.758 7.767 1.000 39.643 26 GLU B O 1
ATOM 2352 N N . ILE B 1 26 ? 70.216 23.525 6.413 1.000 36.690 27 ILE B N 1
ATOM 2353 C CA . ILE B 1 26 ? 69.354 23.988 7.493 1.000 36.199 27 ILE B CA 1
ATOM 2354 C C . ILE B 1 26 ? 67.920 23.530 7.250 1.000 34.824 27 ILE B C 1
ATOM 2355 O O . ILE B 1 26 ? 67.420 23.645 6.136 1.000 33.726 27 ILE B O 1
ATOM 2360 N N . PHE B 1 27 ? 67.263 23.033 8.304 1.000 35.445 28 PHE B N 1
ATOM 2361 C CA . PHE B 1 27 ? 65.814 22.902 8.298 1.000 35.609 28 PHE B CA 1
ATOM 2362 C C . PHE B 1 27 ? 65.208 24.003 9.165 1.000 35.892 28 PHE B C 1
ATOM 2363 O O . PHE B 1 27 ? 65.791 24.391 10.178 1.000 37.366 28 PHE B O 1
ATOM 2371 N N . THR B 1 28 ? 64.055 24.521 8.719 1.000 34.689 29 THR B N 1
ATOM 2372 C CA . THR B 1 28 ? 63.117 25.240 9.563 1.000 35.306 29 THR B CA 1
ATOM 2373 C C . THR B 1 28 ? 61.710 24.680 9.331 1.000 36.636 29 THR B C 1
ATOM 2374 O O . THR B 1 28 ? 61.523 23.737 8.553 1.000 34.964 29 THR B O 1
ATOM 2378 N N . LYS B 1 29 ? 60.720 25.261 10.027 1.000 38.795 30 LYS B N 1
ATOM 2379 C CA . LYS B 1 29 ? 59.322 24.974 9.740 1.000 40.185 30 LYS B CA 1
ATOM 2380 C C . LYS B 1 29 ? 59.018 25.414 8.309 1.000 37.905 30 LYS B C 1
ATOM 2381 O O . LYS B 1 29 ? 59.755 26.209 7.719 1.000 34.067 30 LYS B O 1
ATOM 2387 N N . GLY B 1 30 ? 57.937 24.848 7.761 1.000 38.116 31 GLY B N 1
ATOM 2388 C CA . GLY B 1 30 ? 57.402 25.277 6.482 1.000 37.378 31 GLY B CA 1
ATOM 2389 C C . GLY B 1 30 ? 56.934 26.727 6.566 1.000 36.592 31 GLY B C 1
ATOM 2390 O O . GLY B 1 30 ? 56.545 27.186 7.634 1.000 36.135 31 GLY B O 1
ATOM 2391 N N . MET B 1 31 ? 57.008 27.432 5.432 1.000 35.801 32 MET B N 1
ATOM 2392 C CA . MET B 1 31 ? 56.737 28.855 5.383 1.000 36.054 32 MET B CA 1
ATOM 2393 C C . MET B 1 31 ? 55.816 29.153 4.208 1.000 34.187 32 MET B C 1
ATOM 2394 O O . MET B 1 31 ? 56.199 29.844 3.274 1.000 34.716 32 MET B O 1
ATOM 2399 N N . ASN B 1 32 ? 54.603 28.611 4.285 1.000 33.836 33 ASN B N 1
ATOM 2400 C CA . ASN B 1 32 ? 53.555 28.829 3.308 1.000 33.673 33 ASN B CA 1
ATOM 2401 C C . ASN B 1 32 ? 52.829 30.127 3.678 1.000 34.356 33 ASN B C 1
ATOM 2402 O O . ASN B 1 32 ? 52.247 30.231 4.757 1.000 34.590 33 ASN B O 1
ATOM 2407 N N . PRO B 1 33 ? 52.871 31.171 2.815 1.000 33.882 34 PRO B N 1
ATOM 2408 C CA . PRO B 1 33 ? 52.298 32.477 3.157 1.000 34.766 34 PRO B CA 1
ATOM 2409 C C . PRO B 1 33 ? 50.775 32.475 3.293 1.000 37.493 34 PRO B C 1
ATOM 2410 O O . PRO B 1 33 ? 50.193 33.452 3.763 1.000 38.352 34 PRO B O 1
ATOM 2414 N N . PHE B 1 34 ? 50.135 31.365 2.898 1.000 39.606 35 PHE B N 1
ATOM 2415 C CA . PHE B 1 34 ? 48.703 31.213 3.109 1.000 42.521 35 PHE B CA 1
ATOM 2416 C C . PHE B 1 34 ? 48.389 30.711 4.516 1.000 44.561 35 PHE B C 1
ATOM 2417 O O . PHE B 1 34 ? 47.230 30.731 4.922 1.000 47.681 35 PHE B O 1
ATOM 2425 N N . PHE B 1 35 ? 49.411 30.257 5.252 1.000 44.497 36 PHE B N 1
ATOM 2426 C CA . PHE B 1 35 ? 49.177 29.621 6.541 1.000 47.110 36 PHE B CA 1
ATOM 2427 C C . PHE B 1 35 ? 49.831 30.401 7.679 1.000 45.995 36 PHE B C 1
ATOM 2428 O O . PHE B 1 35 ? 49.610 30.089 8.846 1.000 46.985 36 PHE B O 1
ATOM 2436 N N . GLN B 1 36 ? 50.623 31.419 7.338 1.000 42.746 37 GLN B N 1
ATOM 2437 C CA . GLN B 1 36 ? 51.184 32.277 8.367 1.000 43.465 37 GLN B CA 1
ATOM 2438 C C . GLN B 1 36 ? 51.258 33.720 7.866 1.000 41.949 37 GLN B C 1
ATOM 2439 O O . GLN B 1 36 ? 51.292 33.971 6.662 1.000 40.561 37 GLN B O 1
ATOM 2445 N N . THR B 1 37 ? 51.274 34.660 8.815 1.000 41.581 38 THR B N 1
ATOM 2446 C CA . THR B 1 37 ? 51.383 36.072 8.494 1.000 40.896 38 THR B CA 1
ATOM 2447 C C . THR B 1 37 ? 52.843 36.397 8.175 1.000 38.770 38 THR B C 1
ATOM 2448 O O . THR B 1 37 ? 53.743 35.635 8.542 1.000 37.506 38 THR B O 1
ATOM 2452 N N . PRO B 1 38 ? 53.121 37.521 7.463 1.000 38.505 39 PRO B N 1
ATOM 2453 C CA . PRO B 1 38 ? 54.496 37.980 7.246 1.000 37.307 39 PRO B CA 1
ATOM 2454 C C . PRO B 1 38 ? 55.263 38.171 8.552 1.000 38.109 39 PRO B C 1
ATOM 2455 O O . PRO B 1 38 ? 56.451 37.868 8.612 1.000 37.887 39 PRO B O 1
ATOM 2459 N N . GLU B 1 39 ? 54.572 38.644 9.598 1.000 40.181 40 GLU B N 1
ATOM 2460 C CA . GLU B 1 39 ? 55.192 38.811 10.903 1.000 42.038 40 GLU B CA 1
ATOM 2461 C C . GLU B 1 39 ? 55.612 37.451 11.468 1.000 40.971 40 GLU B C 1
ATOM 2462 O O . GLU B 1 39 ? 56.739 37.314 11.929 1.000 40.328 40 GLU B O 1
ATOM 2468 N N . GLU B 1 40 ? 54.708 36.460 11.423 1.000 41.013 41 GLU B N 1
ATOM 2469 C CA . GLU B 1 40 ? 54.988 35.111 11.905 1.000 41.807 41 GLU B CA 1
ATOM 2470 C C . GLU B 1 40 ? 56.136 34.488 11.112 1.000 39.488 41 GLU B C 1
ATOM 2471 O O . GLU B 1 40 ? 56.964 33.784 11.682 1.000 39.852 41 GLU B O 1
ATOM 2477 N N . MET B 1 41 ? 56.184 34.755 9.802 1.000 38.717 42 MET B N 1
ATOM 2478 C CA . MET B 1 41 ? 57.263 34.234 8.978 1.000 38.307 42 MET B CA 1
ATOM 2479 C C . MET B 1 41 ? 58.598 34.858 9.388 1.000 37.351 42 MET B C 1
ATOM 2480 O O . MET B 1 41 ? 59.586 34.144 9.563 1.000 36.839 42 MET B O 1
ATOM 2485 N N . GLY B 1 42 ? 58.612 36.189 9.537 1.000 36.906 43 GLY B N 1
ATOM 2486 C CA . GLY B 1 42 ? 59.805 36.924 9.919 1.000 36.691 43 GLY B CA 1
ATOM 2487 C C . GLY B 1 42 ? 60.385 36.440 11.246 1.000 38.116 43 GLY B C 1
ATOM 2488 O O . GLY B 1 42 ? 61.600 36.273 11.360 1.000 37.772 43 GLY B O 1
ATOM 2489 N N . ARG B 1 43 ? 59.501 36.221 12.235 1.000 38.626 44 ARG B N 1
ATOM 2490 C CA . ARG B 1 43 ? 59.891 35.752 13.557 1.000 40.552 44 ARG B CA 1
ATOM 2491 C C . ARG B 1 43 ? 60.469 34.337 13.466 1.000 39.877 44 ARG B C 1
ATOM 2492 O O . ARG B 1 43 ? 61.467 34.032 14.116 1.000 39.853 44 ARG B O 1
ATOM 2494 N N . GLU B 1 44 ? 59.846 33.484 12.644 1.000 39.612 45 GLU B N 1
ATOM 2495 C CA . GLU B 1 44 ? 60.306 32.112 12.492 1.000 39.900 45 GLU B CA 1
ATOM 2496 C C . GLU B 1 44 ? 61.741 32.108 11.961 1.000 38.185 45 GLU B C 1
ATOM 2497 O O . GLU B 1 44 ? 62.587 31.375 12.468 1.000 38.282 45 GLU B O 1
ATOM 2503 N N . ILE B 1 45 ? 62.008 32.975 10.976 1.000 36.550 46 ILE B N 1
ATOM 2504 C CA . ILE B 1 45 ? 63.324 33.157 10.376 1.000 36.978 46 ILE B CA 1
ATOM 2505 C C . ILE B 1 45 ? 64.349 33.635 11.405 1.000 37.342 46 ILE B C 1
ATOM 2506 O O . ILE B 1 45 ? 65.470 33.134 11.431 1.000 37.554 46 ILE B O 1
ATOM 2511 N N . GLU B 1 46 ? 63.977 34.611 12.238 1.000 39.264 47 GLU B N 1
ATOM 2512 C CA . GLU B 1 46 ? 64.908 35.169 13.210 1.000 41.648 47 GLU B CA 1
ATOM 2513 C C . GLU B 1 46 ? 65.236 34.121 14.272 1.000 42.058 47 GLU B C 1
ATOM 2514 O O . GLU B 1 46 ? 66.346 34.077 14.797 1.000 42.476 47 GLU B O 1
ATOM 2520 N N . ARG B 1 47 ? 64.246 33.276 14.570 1.000 42.278 48 ARG B N 1
ATOM 2521 C CA . ARG B 1 47 ? 64.291 32.351 15.687 1.000 44.139 48 ARG B CA 1
ATOM 2522 C C . ARG B 1 47 ? 65.008 31.064 15.275 1.000 43.122 48 ARG B C 1
ATOM 2523 O O . ARG B 1 47 ? 65.615 30.407 16.119 1.000 45.633 48 ARG B O 1
ATOM 2531 N N . THR B 1 48 ? 64.945 30.699 13.986 1.000 39.984 49 THR B N 1
ATOM 2532 C CA . THR B 1 48 ? 65.389 29.363 13.604 1.000 39.894 49 THR B CA 1
ATOM 2533 C C . THR B 1 48 ? 66.359 29.357 12.416 1.000 38.690 49 THR B C 1
ATOM 2534 O O . THR B 1 48 ? 67.142 28.410 12.298 1.000 38.759 49 THR B O 1
ATOM 2538 N N . LEU B 1 49 ? 66.303 30.366 11.528 1.000 36.268 50 LEU B N 1
ATOM 2539 C CA . LEU B 1 49 ? 67.236 30.390 10.404 1.000 35.086 50 LEU B CA 1
ATOM 2540 C C . LEU B 1 49 ? 68.504 31.141 10.795 1.000 36.323 50 LEU B C 1
ATOM 2541 O O . LEU B 1 49 ? 69.606 30.598 10.694 1.000 36.133 50 LEU B O 1
ATOM 2546 N N . LEU B 1 50 ? 68.326 32.381 11.266 1.000 36.834 51 LEU B N 1
ATOM 2547 C CA . LEU B 1 50 ? 69.433 33.315 11.442 1.000 38.487 51 LEU B CA 1
ATOM 2548 C C . LEU B 1 50 ? 70.499 32.753 12.384 1.000 40.445 51 LEU B C 1
ATOM 2549 O O . LEU B 1 50 ? 71.685 32.918 12.116 1.000 41.425 51 LEU B O 1
ATOM 2554 N N . PRO B 1 51 ? 70.151 32.078 13.508 1.000 41.942 52 PRO B N 1
ATOM 2555 C CA . PRO B 1 51 ? 71.168 31.498 14.388 1.000 44.237 52 PRO B CA 1
ATOM 2556 C C . PRO B 1 51 ? 71.951 30.326 13.782 1.000 44.664 52 PRO B C 1
ATOM 2557 O O . PRO B 1 51 ? 72.981 29.931 14.323 1.000 46.350 52 PRO B O 1
ATOM 2561 N N . GLN B 1 52 ? 71.464 29.777 12.660 1.000 42.676 53 GLN B N 1
ATOM 2562 C CA . GLN B 1 52 ? 72.152 28.674 12.003 1.000 44.414 53 GLN B CA 1
ATOM 2563 C C . GLN B 1 52 ? 73.077 29.203 10.902 1.000 44.640 53 GLN B C 1
ATOM 2564 O O . GLN B 1 52 ? 73.869 28.449 10.342 1.000 45.298 53 GLN B O 1
ATOM 2570 N N . LEU B 1 53 ? 72.976 30.505 10.599 1.000 45.519 54 LEU B N 1
ATOM 2571 C CA . LEU B 1 53 ? 73.830 31.149 9.611 1.000 44.899 54 LEU B CA 1
ATOM 2572 C C . LEU B 1 53 ? 74.976 31.820 10.352 1.000 48.339 54 LEU B C 1
ATOM 2573 O O . LEU B 1 53 ? 74.790 32.272 11.478 1.000 50.974 54 LEU B O 1
ATOM 2578 N N . ASN B 1 54 ? 76.152 31.887 9.723 1.000 51.428 55 ASN B N 1
ATOM 2579 C CA . ASN B 1 54 ? 77.223 32.679 10.311 1.000 56.720 55 ASN B CA 1
ATOM 2580 C C . ASN B 1 54 ? 77.268 34.050 9.639 1.000 56.026 55 ASN B C 1
ATOM 2581 O O . ASN B 1 54 ? 77.958 34.950 10.110 1.000 59.591 55 ASN B O 1
ATOM 2586 N N . SER B 1 55 ? 76.473 34.198 8.570 1.000 53.713 56 SER B N 1
ATOM 2587 C CA . SER B 1 55 ? 76.291 35.462 7.877 1.000 53.601 56 SER B CA 1
ATOM 2588 C C . SER B 1 55 ? 74.870 35.559 7.325 1.000 49.848 56 SER B C 1
ATOM 2589 O O . SER B 1 55 ? 74.253 34.545 7.007 1.000 48.008 56 SER B O 1
ATOM 2592 N N . ASN B 1 56 ? 74.372 36.795 7.198 1.000 48.617 57 ASN B N 1
ATOM 2593 C CA . ASN B 1 56 ? 73.084 37.056 6.572 1.000 46.046 57 ASN B CA 1
ATOM 2594 C C . ASN B 1 56 ? 73.291 37.781 5.239 1.000 46.123 57 ASN B C 1
ATOM 2595 O O . ASN B 1 56 ? 72.321 38.139 4.576 1.000 43.433 57 ASN B O 1
ATOM 2600 N N . ARG B 1 57 ? 74.559 38.004 4.863 1.000 48.428 58 ARG B N 1
ATOM 2601 C CA . ARG B 1 57 ? 74.892 38.586 3.571 1.000 49.237 58 ARG B CA 1
ATOM 2602 C C . ARG B 1 57 ? 74.830 37.511 2.486 1.000 46.662 58 ARG B C 1
ATOM 2603 O O . ARG B 1 57 ? 75.506 36.485 2.580 1.000 47.013 58 ARG B O 1
ATOM 2611 N N . PHE B 1 58 ? 74.018 37.764 1.451 1.000 43.399 59 PHE B N 1
ATOM 2612 C CA . PHE B 1 58 ? 73.973 36.907 0.275 1.000 42.521 59 PHE B CA 1
ATOM 2613 C C . PHE B 1 58 ? 74.105 37.747 -0.994 1.000 44.162 59 PHE B C 1
ATOM 2614 O O . PHE B 1 58 ? 73.759 38.928 -1.010 1.000 43.883 59 PHE B O 1
ATOM 2622 N N . CYS B 1 59 ? 74.654 37.125 -2.043 1.000 44.655 60 CYS B N 1
ATOM 2623 C CA . CYS B 1 59 ? 74.644 37.693 -3.380 1.000 45.916 60 CYS B CA 1
ATOM 2624 C C . CYS B 1 59 ? 73.253 37.508 -3.996 1.000 42.767 60 CYS B C 1
ATOM 2625 O O . CYS B 1 59 ? 72.714 38.430 -4.609 1.000 40.836 60 CYS B O 1
ATOM 2628 N N . GLU B 1 60 ? 72.683 36.307 -3.821 1.000 37.846 61 GLU B N 1
ATOM 2629 C CA . GLU B 1 60 ? 71.377 35.965 -4.358 1.000 36.241 61 GLU B CA 1
ATOM 2630 C C . GLU B 1 60 ? 70.631 35.090 -3.355 1.000 33.786 61 GLU B C 1
ATOM 2631 O O . GLU B 1 60 ? 71.237 34.314 -2.614 1.000 33.232 61 GLU B O 1
ATOM 2637 N N . VAL B 1 61 ? 69.302 35.209 -3.363 1.000 31.825 62 VAL B N 1
ATOM 2638 C CA . VAL B 1 61 ? 68.443 34.286 -2.643 1.000 30.310 62 VAL B CA 1
ATOM 2639 C C . VAL B 1 61 ? 67.426 33.747 -3.641 1.000 29.656 62 VAL B C 1
ATOM 2640 O O . VAL B 1 61 ? 66.855 34.506 -4.419 1.000 29.952 62 VAL B O 1
ATOM 2644 N N . HIS B 1 62 ? 67.253 32.422 -3.656 1.000 28.944 63 HIS B N 1
ATOM 2645 C CA . HIS B 1 62 ? 66.185 31.817 -4.433 1.000 27.966 63 HIS B CA 1
ATOM 2646 C C . HIS B 1 62 ? 65.292 31.019 -3.487 1.000 26.738 63 HIS B C 1
ATOM 2647 O O . HIS B 1 62 ? 65.695 29.989 -2.974 1.000 26.453 63 HIS B O 1
ATOM 2654 N N . PHE B 1 63 ? 64.101 31.545 -3.199 1.000 26.025 64 PHE B N 1
ATOM 2655 C CA . PHE B 1 63 ? 63.194 30.880 -2.280 1.000 25.155 64 PHE B CA 1
ATOM 2656 C C . PHE B 1 63 ? 62.055 30.257 -3.080 1.000 25.029 64 PHE B C 1
ATOM 2657 O O . PHE B 1 63 ? 61.384 30.941 -3.853 1.000 25.509 64 PHE B O 1
ATOM 2665 N N . PHE B 1 64 ? 61.846 28.956 -2.874 1.000 24.511 65 PHE B N 1
ATOM 2666 C CA . PHE B 1 64 ? 60.787 28.224 -3.539 1.000 24.969 65 PHE B CA 1
ATOM 2667 C C . PHE B 1 64 ? 59.878 27.626 -2.476 1.000 25.266 65 PHE B C 1
ATOM 2668 O O . PHE B 1 64 ? 60.348 26.918 -1.594 1.000 26.027 65 PHE B O 1
ATOM 2676 N N . GLY B 1 65 ? 58.580 27.920 -2.540 1.000 25.680 66 GLY B N 1
ATOM 2677 C CA . GLY B 1 65 ? 57.708 27.347 -1.527 1.000 26.594 66 GLY B CA 1
ATOM 2678 C C . GLY B 1 65 ? 56.257 27.254 -1.973 1.000 27.488 66 GLY B C 1
ATOM 2679 O O . GLY B 1 65 ? 55.776 28.132 -2.682 1.000 27.707 66 GLY B O 1
ATOM 2680 N N . ALA B 1 66 ? 55.579 26.190 -1.525 1.000 28.414 67 ALA B N 1
ATOM 2681 C CA . ALA B 1 66 ? 54.136 26.077 -1.628 1.000 29.837 67 ALA B CA 1
ATOM 2682 C C . ALA B 1 66 ? 53.505 27.382 -1.152 1.000 29.780 67 ALA B C 1
ATOM 2683 O O . ALA B 1 66 ? 53.962 27.966 -0.173 1.000 28.715 67 ALA B O 1
ATOM 2685 N N . GLY B 1 67 ? 52.471 27.834 -1.875 1.000 31.029 68 GLY B N 1
ATOM 2686 C CA . GLY B 1 67 ? 51.739 29.041 -1.528 1.000 32.083 68 GLY B CA 1
ATOM 2687 C C . GLY B 1 67 ? 52.377 30.297 -2.115 1.000 31.539 68 GLY B C 1
ATOM 2688 O O . GLY B 1 67 ? 51.838 31.389 -1.966 1.000 32.310 68 GLY B O 1
ATOM 2689 N N . CYS B 1 68 ? 53.522 30.152 -2.792 1.000 31.080 69 CYS B N 1
ATOM 2690 C CA . CYS B 1 68 ? 54.220 31.344 -3.262 1.000 30.821 69 CYS B CA 1
ATOM 2691 C C . CYS B 1 68 ? 53.757 31.725 -4.669 1.000 31.334 69 CYS B C 1
ATOM 2692 O O . CYS B 1 68 ? 54.557 31.856 -5.592 1.000 30.266 69 CYS B O 1
ATOM 2695 N N . ILE B 1 69 ? 52.438 31.903 -4.799 1.000 33.782 70 ILE B N 1
ATOM 2696 C CA . ILE B 1 69 ? 51.786 32.352 -6.019 1.000 35.739 70 ILE B CA 1
ATOM 2697 C C . ILE B 1 69 ? 52.138 33.825 -6.253 1.000 34.944 70 ILE B C 1
ATOM 2698 O O . ILE B 1 69 ? 52.557 34.512 -5.322 1.000 33.193 70 ILE B O 1
ATOM 2703 N N . PRO B 1 70 ? 52.051 34.339 -7.507 1.000 36.141 71 PRO B N 1
ATOM 2704 C CA . PRO B 1 70 ? 52.456 35.716 -7.818 1.000 36.620 71 PRO B CA 1
ATOM 2705 C C . PRO B 1 70 ? 52.016 36.770 -6.802 1.000 37.129 71 PRO B C 1
ATOM 2706 O O . PRO B 1 70 ? 52.788 37.660 -6.459 1.000 36.614 71 PRO B O 1
ATOM 2710 N N . GLU B 1 71 ? 50.786 36.624 -6.299 1.000 38.881 72 GLU B N 1
ATOM 2711 C CA . GLU B 1 71 ? 50.184 37.528 -5.332 1.000 40.786 72 GLU B CA 1
ATOM 2712 C C . GLU B 1 71 ? 50.981 37.545 -4.023 1.000 37.770 72 GLU B C 1
ATOM 2713 O O . GLU B 1 71 ? 50.999 38.554 -3.322 1.000 36.243 72 GLU B O 1
ATOM 2719 N N . LYS B 1 72 ? 51.650 36.429 -3.702 1.000 34.759 73 LYS B N 1
ATOM 2720 C CA . LYS B 1 72 ? 52.352 36.303 -2.432 1.000 33.267 73 LYS B CA 1
ATOM 2721 C C . LYS B 1 72 ? 53.853 36.515 -2.616 1.000 31.654 73 LYS B C 1
ATOM 2722 O O . LYS B 1 72 ? 54.587 36.555 -1.634 1.000 31.526 73 LYS B O 1
ATOM 2728 N N . VAL B 1 73 ? 54.294 36.675 -3.870 1.000 31.119 74 VAL B N 1
ATOM 2729 C CA . VAL B 1 73 ? 55.716 36.767 -4.175 1.000 30.517 74 VAL B CA 1
ATOM 2730 C C . VAL B 1 73 ? 56.331 37.970 -3.455 1.000 30.872 74 VAL B C 1
ATOM 2731 O O . VAL B 1 73 ? 57.358 37.806 -2.797 1.000 31.006 74 VAL B O 1
ATOM 2735 N N . PRO B 1 74 ? 55.765 39.200 -3.565 1.000 31.024 75 PRO B N 1
ATOM 2736 C CA . PRO B 1 74 ? 56.323 40.362 -2.864 1.000 31.677 75 PRO B CA 1
ATOM 2737 C C . PRO B 1 74 ? 56.192 40.340 -1.338 1.000 31.433 75 PRO B C 1
ATOM 2738 O O . PRO B 1 74 ? 57.020 40.913 -0.636 1.000 31.575 75 PRO B O 1
ATOM 2742 N N . VAL B 1 75 ? 55.139 39.688 -0.828 1.000 31.541 76 VAL B N 1
ATOM 2743 C CA . VAL B 1 75 ? 54.954 39.529 0.606 1.000 31.355 76 VAL B CA 1
ATOM 2744 C C . VAL B 1 75 ? 56.156 38.770 1.159 1.000 30.257 76 VAL B C 1
ATOM 2745 O O . VAL B 1 75 ? 56.777 39.207 2.123 1.000 30.020 76 VAL B O 1
ATOM 2749 N N . VAL B 1 76 ? 56.471 37.633 0.516 1.000 29.413 77 VAL B N 1
ATOM 2750 C CA . VAL B 1 76 ? 57.541 36.743 0.938 1.000 29.002 77 VAL B CA 1
ATOM 2751 C C . VAL B 1 76 ? 58.884 37.441 0.733 1.000 29.199 77 VAL B C 1
ATOM 2752 O O . VAL B 1 76 ? 59.722 37.422 1.627 1.000 29.720 77 VAL B O 1
ATOM 2756 N N . ARG B 1 77 ? 59.070 38.062 -0.438 1.000 29.451 78 ARG B N 1
ATOM 2757 C CA . ARG B 1 77 ? 60.312 38.736 -0.779 1.000 30.161 78 ARG B CA 1
ATOM 2758 C C . ARG B 1 77 ? 60.663 39.771 0.293 1.000 30.633 78 ARG B C 1
ATOM 2759 O O . ARG B 1 77 ? 61.801 39.816 0.749 1.000 30.754 78 ARG B O 1
ATOM 2767 N N . ASN B 1 78 ? 59.677 40.586 0.690 1.000 31.230 79 ASN B N 1
ATOM 2768 C CA . ASN B 1 78 ? 59.839 41.622 1.698 1.000 32.479 79 ASN B CA 1
ATOM 2769 C C . ASN B 1 78 ? 60.161 41.032 3.070 1.000 32.170 79 ASN B C 1
ATOM 2770 O O . ASN B 1 78 ? 60.893 41.637 3.847 1.000 32.353 79 ASN B O 1
ATOM 2775 N N . VAL B 1 79 ? 59.609 39.856 3.384 1.000 31.679 80 VAL B N 1
ATOM 2776 C CA . VAL B 1 79 ? 59.980 39.209 4.633 1.000 32.326 80 VAL B CA 1
ATOM 2777 C C . VAL B 1 79 ? 61.473 38.862 4.597 1.000 31.889 80 VAL B C 1
ATOM 2778 O O . VAL B 1 79 ? 62.180 39.083 5.575 1.000 32.768 80 VAL B O 1
ATOM 2782 N N . LEU B 1 80 ? 61.955 38.342 3.459 1.000 31.342 81 LEU B N 1
ATOM 2783 C CA . LEU B 1 80 ? 63.337 37.894 3.323 1.000 31.515 81 LEU B CA 1
ATOM 2784 C C . LEU B 1 80 ? 64.279 39.104 3.284 1.000 33.532 81 LEU B C 1
ATOM 2785 O O . LEU B 1 80 ? 65.319 39.122 3.933 1.000 34.517 81 LEU B O 1
ATOM 2790 N N . LYS B 1 81 ? 63.893 40.129 2.528 1.000 35.401 82 LYS B N 1
ATOM 2791 C CA . LYS B 1 81 ? 64.619 41.385 2.438 1.000 39.198 82 LYS B CA 1
ATOM 2792 C C . LYS B 1 81 ? 64.845 41.986 3.829 1.000 40.918 82 LYS B C 1
ATOM 2793 O O . LYS B 1 81 ? 65.903 42.542 4.104 1.000 41.169 82 LYS B O 1
ATOM 2799 N N . GLY B 1 82 ? 63.843 41.873 4.708 1.000 42.120 83 GLY B N 1
ATOM 2800 C CA . GLY B 1 82 ? 63.942 42.385 6.066 1.000 43.584 83 GLY B CA 1
ATOM 2801 C C . GLY B 1 82 ? 65.024 41.671 6.871 1.000 44.522 83 GLY B C 1
ATOM 2802 O O . GLY B 1 82 ? 65.774 42.317 7.598 1.000 48.600 83 GLY B O 1
ATOM 2803 N N . CYS B 1 83 ? 65.108 40.343 6.700 1.000 42.417 84 CYS B N 1
ATOM 2804 C CA . CYS B 1 83 ? 65.942 39.469 7.517 1.000 42.003 84 CYS B CA 1
ATOM 2805 C C . CYS B 1 83 ? 67.338 39.294 6.915 1.000 40.752 84 CYS B C 1
ATOM 2806 O O . CYS B 1 83 ? 68.302 39.103 7.655 1.000 41.905 84 CYS B O 1
ATOM 2809 N N . LEU B 1 84 ? 67.432 39.358 5.577 1.000 37.814 85 LEU B N 1
ATOM 2810 C CA . LEU B 1 84 ? 68.651 39.024 4.851 1.000 36.940 85 LEU B CA 1
ATOM 2811 C C . LEU B 1 84 ? 69.180 40.249 4.111 1.000 37.359 85 LEU B C 1
ATOM 2812 O O . LEU B 1 84 ? 68.411 41.065 3.615 1.000 37.247 85 LEU B O 1
ATOM 2817 N N . ASP B 1 85 ? 70.507 40.324 4.000 1.000 38.795 86 ASP B N 1
ATOM 2818 C CA . ASP B 1 85 ? 71.201 41.399 3.306 1.000 40.574 86 ASP B CA 1
ATOM 2819 C C . ASP B 1 85 ? 71.660 40.900 1.932 1.000 39.752 86 ASP B C 1
ATOM 2820 O O . ASP B 1 85 ? 72.690 40.234 1.833 1.000 39.754 86 ASP B O 1
ATOM 2825 N N . VAL B 1 86 ? 70.902 41.249 0.875 1.000 38.632 87 VAL B N 1
ATOM 2826 C CA . VAL B 1 86 ? 71.016 40.590 -0.423 1.000 37.821 87 VAL B CA 1
ATOM 2827 C C . VAL B 1 86 ? 71.411 41.596 -1.507 1.000 39.756 87 VAL B C 1
ATOM 2828 O O . VAL B 1 86 ? 70.806 42.662 -1.622 1.000 40.576 87 VAL B O 1
ATOM 2832 N N . SER B 1 87 ? 72.409 41.245 -2.330 1.000 40.643 88 SER B N 1
ATOM 2833 C CA . SER B 1 87 ? 72.997 42.229 -3.232 1.000 43.861 88 SER B CA 1
ATOM 2834 C C . SER B 1 87 ? 72.413 42.190 -4.646 1.000 43.625 88 SER B C 1
ATOM 2835 O O . SER B 1 87 ? 72.497 43.182 -5.362 1.000 46.261 88 SER B O 1
ATOM 2838 N N . SER B 1 88 ? 71.821 41.067 -5.058 1.000 65.131 89 SER B N 1
ATOM 2839 C CA . SER B 1 88 ? 71.328 40.944 -6.424 1.000 65.000 89 SER B CA 1
ATOM 2840 C C . SER B 1 88 ? 69.810 40.782 -6.446 1.000 60.841 89 SER B C 1
ATOM 2841 O O . SER B 1 88 ? 69.069 41.755 -6.389 1.000 61.827 89 SER B O 1
ATOM 2844 N N . LEU B 1 89 ? 69.355 39.535 -6.565 1.000 56.616 90 LEU B N 1
ATOM 2845 C CA . LEU B 1 89 ? 67.935 39.280 -6.735 1.000 53.336 90 LEU B CA 1
ATOM 2846 C C . LEU B 1 89 ? 67.429 38.437 -5.567 1.000 49.000 90 LEU B C 1
ATOM 2847 O O . LEU B 1 89 ? 68.103 37.488 -5.146 1.000 48.041 90 LEU B O 1
ATOM 2852 N N . ILE B 1 90 ? 66.268 38.824 -5.019 1.000 45.050 91 ILE B N 1
ATOM 2853 C CA . ILE B 1 90 ? 65.514 37.848 -4.249 1.000 40.923 91 ILE B CA 1
ATOM 2854 C C . ILE B 1 90 ? 64.396 37.299 -5.127 1.000 37.312 91 ILE B C 1
ATOM 2855 O O . ILE B 1 90 ? 63.388 37.970 -5.340 1.000 37.226 91 ILE B O 1
ATOM 2860 N N . GLU B 1 91 ? 64.619 36.091 -5.655 1.000 34.622 92 GLU B N 1
ATOM 2861 C CA . GLU B 1 91 ? 63.595 35.368 -6.387 1.000 32.600 92 GLU B CA 1
ATOM 2862 C C . GLU B 1 91 ? 62.732 34.569 -5.412 1.000 30.367 92 GLU B C 1
ATOM 2863 O O . GLU B 1 91 ? 63.245 33.834 -4.568 1.000 29.458 92 GLU B O 1
ATOM 2869 N N . VAL B 1 92 ? 61.410 34.714 -5.561 1.000 29.584 93 VAL B N 1
ATOM 2870 C CA . VAL B 1 92 ? 60.445 33.907 -4.837 1.000 28.376 93 VAL B CA 1
ATOM 2871 C C . VAL B 1 92 ? 59.551 33.216 -5.863 1.000 28.094 93 VAL B C 1
ATOM 2872 O O . VAL B 1 92 ? 58.984 33.874 -6.736 1.000 29.235 93 VAL B O 1
ATOM 2876 N N . ASP B 1 93 ? 59.448 31.885 -5.774 1.000 26.593 94 ASP B N 1
ATOM 2877 C CA . ASP B 1 93 ? 58.555 31.172 -6.675 1.000 27.076 94 ASP B CA 1
ATOM 2878 C C . ASP B 1 93 ? 58.000 29.940 -5.966 1.000 27.080 94 ASP B C 1
ATOM 2879 O O . ASP B 1 93 ? 58.198 29.777 -4.764 1.000 27.738 94 ASP B O 1
ATOM 2884 N N . THR B 1 94 ? 57.293 29.084 -6.713 1.000 27.612 95 THR B N 1
ATOM 2885 C CA . THR B 1 94 ? 56.637 27.930 -6.115 1.000 28.904 95 THR B CA 1
ATOM 2886 C C . THR B 1 94 ? 57.631 26.776 -6.003 1.000 28.445 95 THR B C 1
ATOM 2887 O O . THR B 1 94 ? 58.636 26.744 -6.711 1.000 27.220 95 THR B O 1
ATOM 2891 N N . ASP B 1 95 ? 57.316 25.838 -5.103 1.000 30.513 96 ASP B N 1
ATOM 2892 C CA . ASP B 1 95 ? 58.036 24.586 -4.930 1.000 31.438 96 ASP B CA 1
ATOM 2893 C C . ASP B 1 95 ? 57.998 23.801 -6.236 1.000 30.585 96 ASP B C 1
ATOM 2894 O O . ASP B 1 95 ? 58.894 23.006 -6.503 1.000 30.113 96 ASP B O 1
ATOM 2899 N N . MET B 1 96 ? 56.949 24.032 -7.035 1.000 31.301 97 MET B N 1
ATOM 2900 C CA . MET B 1 96 ? 56.807 23.373 -8.323 1.000 32.381 97 MET B CA 1
ATOM 2901 C C . MET B 1 96 ? 57.951 23.777 -9.254 1.000 29.486 97 MET B C 1
ATOM 2902 O O . MET B 1 96 ? 58.481 22.933 -9.978 1.000 28.935 97 MET B O 1
ATOM 2907 N N . LEU B 1 97 ? 58.360 25.052 -9.189 1.000 27.128 98 LEU B N 1
ATOM 2908 C CA . LEU B 1 97 ? 59.472 25.541 -9.997 1.000 25.467 98 LEU B CA 1
ATOM 2909 C C . LEU B 1 97 ? 60.801 24.969 -9.500 1.000 24.304 98 LEU B C 1
ATOM 2910 O O . LEU B 1 97 ? 61.687 24.685 -10.305 1.000 23.894 98 LEU B O 1
ATOM 2915 N N . ALA B 1 98 ? 60.949 24.837 -8.176 1.000 23.748 99 ALA B N 1
ATOM 2916 C CA . ALA B 1 98 ? 62.145 24.254 -7.598 1.000 23.530 99 ALA B CA 1
ATOM 2917 C C . ALA B 1 98 ? 62.343 22.853 -8.178 1.000 24.077 99 ALA B C 1
ATOM 2918 O O . ALA B 1 98 ? 63.416 22.535 -8.678 1.000 24.243 99 ALA B O 1
ATOM 2920 N N . ALA B 1 99 ? 61.291 22.028 -8.093 1.000 24.766 100 ALA B N 1
ATOM 2921 C CA . ALA B 1 99 ? 61.287 20.664 -8.588 1.000 25.797 100 ALA B CA 1
ATOM 2922 C C . ALA B 1 99 ? 61.657 20.634 -10.069 1.000 24.755 100 ALA B C 1
ATOM 2923 O O . ALA B 1 99 ? 62.464 19.801 -10.490 1.000 24.963 100 ALA B O 1
ATOM 2925 N N . ALA B 1 100 ? 61.090 21.576 -10.837 1.000 24.301 101 ALA B N 1
ATOM 2926 C CA . ALA B 1 100 ? 61.304 21.665 -12.271 1.000 23.913 101 ALA B CA 1
ATOM 2927 C C . ALA B 1 100 ? 62.765 21.998 -12.583 1.000 23.378 101 ALA B C 1
ATOM 2928 O O . ALA B 1 100 ? 63.411 21.267 -13.325 1.000 23.612 101 ALA B O 1
ATOM 2930 N N . LYS B 1 101 ? 63.303 23.080 -11.992 1.000 22.985 102 LYS B N 1
ATOM 2931 C CA . LYS B 1 101 ? 64.698 23.439 -12.201 1.000 23.138 102 LYS B CA 1
ATOM 2932 C C . LYS B 1 101 ? 65.621 22.288 -11.788 1.000 23.868 102 LYS B C 1
ATOM 2933 O O . LYS B 1 101 ? 66.631 22.032 -12.438 1.000 24.463 102 LYS B O 1
ATOM 2939 N N . ALA B 1 102 ? 65.273 21.609 -10.688 1.000 24.621 103 ALA B N 1
ATOM 2940 C CA . ALA B 1 102 ? 66.083 20.552 -10.104 1.000 26.245 103 ALA B CA 1
ATOM 2941 C C . ALA B 1 102 ? 66.164 19.351 -11.041 1.000 26.614 103 ALA B C 1
ATOM 2942 O O . ALA B 1 102 ? 67.206 18.709 -11.125 1.000 28.271 103 ALA B O 1
ATOM 2944 N N . SER B 1 103 ? 65.061 19.049 -11.731 1.000 26.525 104 SER B N 1
ATOM 2945 C CA . SER B 1 103 ? 64.976 17.786 -12.449 1.000 28.913 104 SER B CA 1
ATOM 2946 C C . SER B 1 103 ? 65.168 17.988 -13.953 1.000 28.869 104 SER B C 1
ATOM 2947 O O . SER B 1 103 ? 65.523 17.044 -14.656 1.000 30.598 104 SER B O 1
ATOM 2950 N N . CYS B 1 104 ? 64.932 19.216 -14.434 1.000 28.076 105 CYS B N 1
ATOM 2951 C CA . CYS B 1 104 ? 64.813 19.486 -15.862 1.000 28.244 105 CYS B CA 1
ATOM 2952 C C . CYS B 1 104 ? 65.855 20.496 -16.338 1.000 28.137 105 CYS B C 1
ATOM 2953 O O . CYS B 1 104 ? 66.178 20.536 -17.522 1.000 29.410 105 CYS B O 1
ATOM 2956 N N . GLY B 1 105 ? 66.370 21.324 -15.420 1.000 28.538 106 GLY B N 1
ATOM 2957 C CA . GLY B 1 105 ? 67.307 22.375 -15.792 1.000 29.113 106 GLY B CA 1
ATOM 2958 C C . GLY B 1 105 ? 66.661 23.382 -16.745 1.000 30.283 106 GLY B C 1
ATOM 2959 O O . GLY B 1 105 ? 65.706 24.066 -16.381 1.000 29.943 106 GLY B O 1
ATOM 2960 N N . ARG B 1 106 ? 67.163 23.426 -17.983 1.000 32.720 107 ARG B N 1
ATOM 2961 C CA . ARG B 1 106 ? 66.693 24.366 -18.989 1.000 35.412 107 ARG B CA 1
ATOM 2962 C C . ARG B 1 106 ? 65.812 23.649 -20.011 1.000 35.792 107 ARG B C 1
ATOM 2963 O O . ARG B 1 106 ? 65.354 24.275 -20.963 1.000 39.259 107 ARG B O 1
ATOM 2967 N N . SER B 1 107 ? 65.607 22.338 -19.838 1.000 33.583 108 SER B N 1
ATOM 2968 C CA . SER B 1 107 ? 64.842 21.559 -20.798 1.000 34.048 108 SER B CA 1
ATOM 2969 C C . SER B 1 107 ? 63.382 21.460 -20.361 1.000 32.722 108 SER B C 1
ATOM 2970 O O . SER B 1 107 ? 63.083 21.556 -19.177 1.000 29.928 108 SER B O 1
ATOM 2973 N N . PRO B 1 108 ? 62.429 21.251 -21.299 1.000 32.635 109 PRO B N 1
ATOM 2974 C CA . PRO B 1 108 ? 61.042 20.952 -20.943 1.000 31.851 109 PRO B CA 1
ATOM 2975 C C . PRO B 1 108 ? 60.859 19.576 -20.305 1.000 31.277 109 PRO B C 1
ATOM 2976 O O . PRO B 1 108 ? 61.703 18.692 -20.452 1.000 31.625 109 PRO B O 1
ATOM 2980 N N . GLY B 1 109 ? 59.749 19.425 -19.580 1.000 29.670 110 GLY B N 1
ATOM 2981 C CA . GLY B 1 109 ? 59.392 18.152 -18.984 1.000 28.754 110 GLY B CA 1
ATOM 2982 C C . GLY B 1 109 ? 58.148 18.273 -18.114 1.000 27.692 110 GLY B C 1
ATOM 2983 O O . GLY B 1 109 ? 57.779 19.370 -17.688 1.000 27.570 110 GLY B O 1
ATOM 2984 N N . ILE B 1 110 ? 57.495 17.127 -17.895 1.000 27.395 111 ILE B N 1
ATOM 2985 C CA . ILE B 1 110 ? 56.430 17.008 -16.913 1.000 26.503 111 ILE B CA 1
ATOM 2986 C C . ILE B 1 110 ? 57.088 16.844 -15.544 1.000 26.098 111 ILE B C 1
ATOM 2987 O O . ILE B 1 110 ? 58.014 16.048 -15.381 1.000 26.113 111 ILE B O 1
ATOM 2992 N N . VAL B 1 111 ? 56.638 17.651 -14.579 1.000 25.517 112 VAL B N 1
ATOM 2993 C CA . VAL B 1 111 ? 57.265 17.715 -13.270 1.000 25.449 112 VAL B CA 1
ATOM 2994 C C . VAL B 1 111 ? 56.188 17.440 -12.221 1.000 24.944 112 VAL B C 1
ATOM 2995 O O . VAL B 1 111 ? 55.136 18.072 -12.228 1.000 24.638 112 VAL B O 1
ATOM 2999 N N . CYS B 1 112 ? 56.473 16.509 -11.310 1.000 25.127 113 CYS B N 1
ATOM 3000 C CA . CYS B 1 112 ? 55.525 16.133 -10.273 1.000 25.919 113 CYS B CA 1
ATOM 3001 C C . CYS B 1 112 ? 56.184 16.185 -8.899 1.000 25.334 113 CYS B C 1
ATOM 3002 O O . CYS B 1 112 ? 57.371 15.903 -8.748 1.000 25.687 113 CYS B O 1
ATOM 3005 N N . ILE B 1 113 ? 55.383 16.604 -7.918 1.000 24.975 114 ILE B N 1
ATOM 3006 C CA . ILE B 1 113 ? 55.766 16.591 -6.520 1.000 25.805 114 ILE B CA 1
ATOM 3007 C C . ILE B 1 113 ? 54.875 15.568 -5.829 1.000 25.527 114 ILE B C 1
ATOM 3008 O O . ILE B 1 113 ? 53.664 15.541 -6.036 1.000 24.364 114 ILE B O 1
ATOM 3013 N N . MET B 1 114 ? 55.508 14.709 -5.034 1.000 25.688 115 MET B N 1
ATOM 3014 C CA . MET B 1 114 ? 54.766 13.746 -4.249 1.000 26.481 115 MET B CA 1
ATOM 3015 C C . MET B 1 114 ? 55.388 13.760 -2.864 1.000 25.750 115 MET B C 1
ATOM 3016 O O . MET B 1 114 ? 56.411 13.128 -2.652 1.000 26.807 115 MET B O 1
ATOM 3021 N N . GLY B 1 115 ? 54.807 14.552 -1.964 1.000 25.219 116 GLY B N 1
ATOM 3022 C CA . GLY B 1 115 ? 55.160 14.497 -0.556 1.000 26.859 116 GLY B CA 1
ATOM 3023 C C . GLY B 1 115 ? 53.907 14.368 0.309 1.000 25.990 116 GLY B C 1
ATOM 3024 O O . GLY B 1 115 ? 53.071 13.498 0.072 1.000 24.587 116 GLY B O 1
ATOM 3025 N N . THR B 1 116 ? 53.788 15.271 1.284 1.000 26.804 117 THR B N 1
ATOM 3026 C CA . THR B 1 116 ? 52.575 15.439 2.062 1.000 28.837 117 THR B CA 1
ATOM 3027 C C . THR B 1 116 ? 51.403 15.746 1.135 1.000 28.511 117 THR B C 1
ATOM 3028 O O . THR B 1 116 ? 50.311 15.198 1.323 1.000 28.669 117 THR B O 1
ATOM 3032 N N . GLY B 1 117 ? 51.643 16.610 0.138 1.000 25.948 118 GLY B N 1
ATOM 3033 C CA . GLY B 1 117 ? 50.705 16.808 -0.954 1.000 25.067 118 GLY B CA 1
ATOM 3034 C C . GLY B 1 117 ? 51.288 16.288 -2.266 1.000 25.260 118 GLY B C 1
ATOM 3035 O O . GLY B 1 117 ? 52.407 15.790 -2.302 1.000 26.226 118 GLY B O 1
ATOM 3036 N N . SER B 1 118 ? 50.532 16.420 -3.355 1.000 25.150 119 SER B N 1
ATOM 3037 C CA . SER B 1 118 ? 51.077 16.107 -4.667 1.000 25.526 119 SER B CA 1
ATOM 3038 C C . SER B 1 118 ? 50.672 17.200 -5.644 1.000 26.217 119 SER B C 1
ATOM 3039 O O . SER B 1 118 ? 49.735 17.958 -5.385 1.000 28.639 119 SER B O 1
ATOM 3042 N N . ASN B 1 119 ? 51.383 17.273 -6.769 1.000 26.010 120 ASN B N 1
ATOM 3043 C CA . ASN B 1 119 ? 51.154 18.348 -7.714 1.000 26.816 120 ASN B CA 1
ATOM 3044 C C . ASN B 1 119 ? 51.829 17.936 -9.014 1.000 26.771 120 ASN B C 1
ATOM 3045 O O . ASN B 1 119 ? 52.808 17.197 -8.977 1.000 28.401 120 ASN B O 1
ATOM 3050 N N . SER B 1 120 ? 51.316 18.433 -10.144 1.000 26.117 121 SER B N 1
ATOM 3051 C CA . SER B 1 120 ? 51.901 18.113 -11.432 1.000 25.981 121 SER B CA 1
ATOM 3052 C C . SER B 1 120 ? 51.803 19.319 -12.356 1.000 26.038 121 SER B C 1
ATOM 3053 O O . SER B 1 120 ? 50.850 20.090 -12.297 1.000 26.698 121 SER B O 1
ATOM 3056 N N . CYS B 1 121 ? 52.805 19.455 -13.223 1.000 26.212 122 CYS B N 1
ATOM 3057 C CA . CYS B 1 121 ? 52.855 20.594 -14.112 1.000 27.220 122 CYS B CA 1
ATOM 3058 C C . CYS B 1 121 ? 53.671 20.243 -15.348 1.000 26.360 122 CYS B C 1
ATOM 3059 O O . CYS B 1 121 ? 54.396 19.244 -15.365 1.000 24.681 122 CYS B O 1
ATOM 3062 N N . PHE B 1 122 ? 53.525 21.092 -16.373 1.000 25.915 123 PHE B N 1
ATOM 3063 C CA . PHE B 1 122 ? 54.439 21.075 -17.497 1.000 25.978 123 PHE B CA 1
ATOM 3064 C C . PHE B 1 122 ? 55.328 22.312 -17.402 1.000 26.491 123 PHE B C 1
ATOM 3065 O O . PHE B 1 122 ? 54.844 23.439 -17.367 1.000 26.819 123 PHE B O 1
ATOM 3073 N N . TYR B 1 123 ? 56.634 22.049 -17.353 1.000 26.296 124 TYR B N 1
ATOM 3074 C CA . TYR B 1 123 ? 57.705 23.025 -17.355 1.000 26.966 124 TYR B CA 1
ATOM 3075 C C . TYR B 1 123 ? 58.234 23.149 -18.784 1.000 28.184 124 TYR B C 1
ATOM 3076 O O . TYR B 1 123 ? 58.525 22.142 -19.426 1.000 27.721 124 TYR B O 1
ATOM 3085 N N . ASP B 1 124 ? 58.366 24.386 -19.278 1.000 29.893 125 ASP B N 1
ATOM 3086 C CA . ASP B 1 124 ? 58.781 24.610 -20.657 1.000 31.330 125 ASP B CA 1
ATOM 3087 C C . ASP B 1 124 ? 60.300 24.760 -20.756 1.000 32.122 125 ASP B C 1
ATOM 3088 O O . ASP B 1 124 ? 60.842 24.889 -21.848 1.000 33.367 125 ASP B O 1
ATOM 3093 N N . GLY B 1 125 ? 60.990 24.720 -19.615 1.000 31.972 126 GLY B N 1
ATOM 3094 C CA . GLY B 1 125 ? 62.430 24.901 -19.611 1.000 33.317 126 GLY B CA 1
ATOM 3095 C C . GLY B 1 125 ? 62.850 26.230 -18.989 1.000 35.126 126 GLY B C 1
ATOM 3096 O O . GLY B 1 125 ? 64.018 26.387 -18.642 1.000 34.644 126 GLY B O 1
ATOM 3097 N N . GLU B 1 126 ? 61.890 27.165 -18.871 1.000 36.715 127 GLU B N 1
ATOM 3098 C CA . GLU B 1 126 ? 62.078 28.440 -18.185 1.000 39.818 127 GLU B CA 1
ATOM 3099 C C . GLU B 1 126 ? 61.065 28.588 -17.046 1.000 38.626 127 GLU B C 1
ATOM 3100 O O . GLU B 1 126 ? 61.411 29.053 -15.965 1.000 40.406 127 GLU B O 1
ATOM 3106 N N . LYS B 1 127 ? 59.802 28.231 -17.298 1.000 37.197 128 LYS B N 1
ATOM 3107 C CA . LYS B 1 127 ? 58.768 28.358 -16.283 1.000 36.948 128 LYS B CA 1
ATOM 3108 C C . LYS B 1 127 ? 57.698 27.280 -16.464 1.000 34.463 128 LYS B C 1
ATOM 3109 O O . LYS B 1 127 ? 57.682 26.578 -17.478 1.000 32.083 128 LYS B O 1
ATOM 3115 N N . ILE B 1 128 ? 56.826 27.182 -15.446 1.000 32.637 129 ILE B N 1
ATOM 3116 C CA . ILE B 1 128 ? 55.642 26.341 -15.442 1.000 31.256 129 ILE B CA 1
ATOM 3117 C C . ILE B 1 128 ? 54.653 26.932 -16.441 1.000 32.091 129 ILE B C 1
ATOM 3118 O O . ILE B 1 128 ? 54.209 28.067 -16.285 1.000 32.287 129 ILE B O 1
ATOM 3123 N N . ALA B 1 129 ? 54.305 26.146 -17.462 1.000 31.730 130 ALA B N 1
ATOM 3124 C CA . ALA B 1 129 ? 53.431 26.653 -18.506 1.000 33.508 130 ALA B CA 1
ATOM 3125 C C . ALA B 1 129 ? 51.993 26.232 -18.212 1.000 34.063 130 ALA B C 1
ATOM 3126 O O . ALA B 1 129 ? 51.054 26.952 -18.548 1.000 36.704 130 ALA B O 1
ATOM 3128 N N . ALA B 1 130 ? 51.843 25.073 -17.563 1.000 31.875 131 ALA B N 1
ATOM 3129 C CA . ALA B 1 130 ? 50.544 24.491 -17.279 1.000 31.574 131 ALA B CA 1
ATOM 3130 C C . ALA B 1 130 ? 50.632 23.714 -15.965 1.000 30.542 131 ALA B C 1
ATOM 3131 O O . ALA B 1 130 ? 51.696 23.205 -15.610 1.000 29.132 131 ALA B O 1
ATOM 3133 N N . ASN B 1 131 ? 49.499 23.608 -15.258 1.000 32.176 132 ASN B N 1
ATOM 3134 C CA . ASN B 1 131 ? 49.459 22.928 -13.969 1.000 32.244 132 ASN B CA 1
ATOM 3135 C C . ASN B 1 131 ? 48.100 22.257 -13.744 1.000 31.139 132 ASN B C 1
ATOM 3136 O O . ASN B 1 131 ? 47.073 22.753 -14.193 1.000 32.201 132 ASN B O 1
ATOM 3141 N N . VAL B 1 132 ? 48.091 21.099 -13.076 1.000 29.821 133 VAL B N 1
ATOM 3142 C CA . VAL B 1 132 ? 46.824 20.562 -12.591 1.000 29.800 133 VAL B CA 1
ATOM 3143 C C . VAL B 1 132 ? 46.681 20.945 -11.122 1.000 28.514 133 VAL B C 1
ATOM 3144 O O . VAL B 1 132 ? 47.482 20.502 -10.311 1.000 27.815 133 VAL B O 1
ATOM 3148 N N . SER B 1 133 ? 45.700 21.806 -10.803 1.000 29.735 134 SER B N 1
ATOM 3149 C CA . SER B 1 133 ? 45.393 22.153 -9.421 1.000 30.662 134 SER B CA 1
ATOM 3150 C C . SER B 1 133 ? 45.197 20.859 -8.639 1.000 28.508 134 SER B C 1
ATOM 3151 O O . SER B 1 133 ? 44.399 20.024 -9.046 1.000 27.153 134 SER B O 1
ATOM 3154 N N . PRO B 1 134 ? 45.940 20.639 -7.530 1.000 28.331 135 PRO B N 1
ATOM 3155 C CA . PRO B 1 134 ? 45.907 19.350 -6.830 1.000 26.733 135 PRO B CA 1
ATOM 3156 C C . PRO B 1 134 ? 44.650 19.092 -5.989 1.000 26.307 135 PRO B C 1
ATOM 3157 O O . PRO B 1 134 ? 44.200 17.947 -5.893 1.000 24.983 135 PRO B O 1
ATOM 3161 N N . LEU B 1 135 ? 44.082 20.156 -5.395 1.000 25.331 136 LEU B N 1
ATOM 3162 C CA . LEU B 1 135 ? 42.748 20.170 -4.789 1.000 26.484 136 LEU B CA 1
ATOM 3163 C C . LEU B 1 135 ? 42.729 19.774 -3.307 1.000 25.758 136 LEU B C 1
ATOM 3164 O O . LEU B 1 135 ? 41.648 19.754 -2.732 1.000 27.019 136 LEU B O 1
ATOM 3169 N N . GLY B 1 136 ? 43.875 19.421 -2.696 1.000 25.299 137 GLY B N 1
ATOM 3170 C CA . GLY B 1 136 ? 43.921 19.035 -1.286 1.000 25.050 137 GLY B CA 1
ATOM 3171 C C . GLY B 1 136 ? 43.611 17.552 -1.036 1.000 25.396 137 GLY B C 1
ATOM 3172 O O . GLY B 1 136 ? 43.181 16.835 -1.941 1.000 23.515 137 GLY B O 1
ATOM 3173 N N . PHE B 1 137 ? 43.775 17.123 0.230 1.000 25.686 138 PHE B N 1
ATOM 3174 C CA . PHE B 1 137 ? 43.764 15.722 0.619 1.000 25.178 138 PHE B CA 1
ATOM 3175 C C . PHE B 1 137 ? 42.357 15.119 0.580 1.000 24.820 138 PHE B C 1
ATOM 3176 O O . PHE B 1 137 ? 42.220 13.901 0.598 1.000 24.406 138 PHE B O 1
ATOM 3184 N N . ILE B 1 138 ? 41.320 15.965 0.523 1.000 25.206 139 ILE B N 1
ATOM 3185 C CA . ILE B 1 138 ? 39.948 15.482 0.543 1.000 25.256 139 ILE B CA 1
ATOM 3186 C C . ILE B 1 138 ? 39.473 15.245 -0.891 1.000 25.997 139 ILE B C 1
ATOM 3187 O O . ILE B 1 138 ? 38.878 14.203 -1.180 1.000 25.442 139 ILE B O 1
ATOM 3192 N N . LEU B 1 139 ? 39.777 16.201 -1.782 1.000 25.519 140 LEU B N 1
ATOM 3193 C CA . LEU B 1 139 ? 39.206 16.257 -3.121 1.000 26.279 140 LEU B CA 1
ATOM 3194 C C . LEU B 1 139 ? 40.151 15.633 -4.138 1.000 26.214 140 LEU B C 1
ATOM 3195 O O . LEU B 1 139 ? 39.709 15.209 -5.203 1.000 27.010 140 LEU B O 1
ATOM 3200 N N . GLY B 1 140 ? 41.452 15.646 -3.834 1.000 25.946 141 GLY B N 1
ATOM 3201 C CA . GLY B 1 140 ? 42.429 15.200 -4.808 1.000 25.655 141 GLY B CA 1
ATOM 3202 C C . GLY B 1 140 ? 43.750 14.830 -4.154 1.000 25.476 141 GLY B C 1
ATOM 3203 O O . GLY B 1 140 ? 43.777 13.962 -3.290 1.000 23.596 141 GLY B O 1
ATOM 3204 N N . ASP B 1 141 ? 44.828 15.509 -4.584 1.000 25.1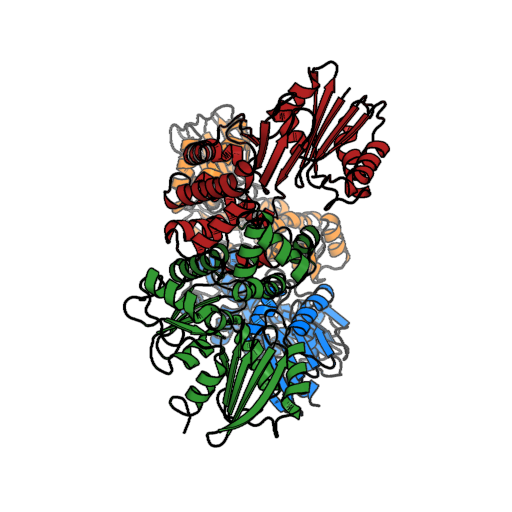48 142 ASP B N 1
ATOM 3205 C CA . ASP B 1 141 ? 46.179 15.210 -4.152 1.000 24.919 142 ASP B CA 1
ATOM 3206 C C . ASP B 1 141 ? 46.443 13.713 -4.266 1.000 24.299 142 ASP B C 1
ATOM 3207 O O . ASP B 1 141 ? 46.920 13.110 -3.311 1.000 25.932 142 ASP B O 1
ATOM 3212 N N . GLU B 1 142 ? 46.144 13.118 -5.424 1.000 24.288 143 GLU B N 1
ATOM 3213 C CA . GLU B 1 142 ? 46.300 11.672 -5.531 1.000 25.815 143 GLU B CA 1
ATOM 3214 C C . GLU B 1 142 ? 47.765 11.287 -5.313 1.000 26.440 143 GLU B C 1
ATOM 3215 O O . GLU B 1 142 ? 48.671 12.065 -5.640 1.000 26.663 143 GLU B O 1
ATOM 3221 N N . GLY B 1 143 ? 47.963 10.118 -4.677 1.000 25.899 144 GLY B N 1
ATOM 3222 C CA . GLY B 1 143 ? 49.269 9.527 -4.415 1.000 24.921 144 GLY B CA 1
ATOM 3223 C C . GLY B 1 143 ? 50.127 10.301 -3.410 1.000 25.098 144 GLY B C 1
ATOM 3224 O O . GLY B 1 143 ? 51.306 9.995 -3.246 1.000 24.897 144 GLY B O 1
ATOM 3225 N N . SER B 1 144 ? 49.551 11.302 -2.731 1.000 23.445 145 SER B N 1
ATOM 3226 C CA . SER B 1 144 ? 50.299 12.051 -1.732 1.000 22.664 145 SER B CA 1
ATOM 3227 C C . SER B 1 144 ? 50.318 11.286 -0.413 1.000 23.632 145 SER B C 1
ATOM 3228 O O . SER B 1 144 ? 49.535 10.355 -0.215 1.000 23.624 145 SER B O 1
ATOM 3231 N N . GLY B 1 145 ? 51.189 11.721 0.504 1.000 23.256 146 GLY B N 1
ATOM 3232 C CA . GLY B 1 145 ? 51.306 11.099 1.811 1.000 23.655 146 GLY B CA 1
ATOM 3233 C C . GLY B 1 145 ? 50.006 11.200 2.602 1.000 23.853 146 GLY B C 1
ATOM 3234 O O . GLY B 1 145 ? 49.662 10.286 3.356 1.000 24.705 146 GLY B O 1
ATOM 3235 N N . ALA B 1 146 ? 49.291 12.320 2.426 1.000 22.970 147 ALA B N 1
ATOM 3236 C CA . ALA B 1 146 ? 48.033 12.533 3.125 1.000 22.815 147 ALA B CA 1
ATOM 3237 C C . ALA B 1 146 ? 46.975 11.557 2.606 1.000 22.224 147 ALA B C 1
ATOM 3238 O O . ALA B 1 146 ? 46.231 10.972 3.386 1.000 21.714 147 ALA B O 1
ATOM 3240 N N . VAL B 1 147 ? 46.900 11.410 1.281 1.000 21.784 148 VAL B N 1
ATOM 3241 C CA . VAL B 1 147 ? 45.880 10.574 0.670 1.000 22.291 148 VAL B CA 1
ATOM 3242 C C . VAL B 1 147 ? 46.223 9.096 0.852 1.000 22.445 148 VAL B C 1
ATOM 3243 O O . VAL B 1 147 ? 45.322 8.271 1.011 1.000 24.622 148 VAL B O 1
ATOM 3247 N N . LEU B 1 148 ? 47.515 8.754 0.835 1.000 22.625 149 LEU B N 1
ATOM 3248 C CA . LEU B 1 148 ? 47.907 7.387 1.181 1.000 23.488 149 LEU B CA 1
ATOM 3249 C C . LEU B 1 148 ? 47.412 7.054 2.592 1.000 23.726 149 LEU B C 1
ATOM 3250 O O . LEU B 1 148 ? 46.799 6.008 2.801 1.000 23.636 149 LEU B O 1
ATOM 3255 N N . GLY B 1 149 ? 47.650 7.971 3.548 1.000 22.744 150 GLY B N 1
ATOM 3256 C CA . GLY B 1 149 ? 47.212 7.798 4.929 1.000 24.008 150 GLY B CA 1
ATOM 3257 C C . GLY B 1 149 ? 45.695 7.621 5.049 1.000 24.184 150 GLY B C 1
ATOM 3258 O O . GLY B 1 149 ? 45.228 6.737 5.753 1.000 24.995 150 GLY B O 1
ATOM 3259 N N . LYS B 1 150 ? 44.939 8.476 4.350 1.000 24.371 151 LYS B N 1
ATOM 3260 C CA . LYS B 1 150 ? 43.486 8.449 4.281 1.000 23.990 151 LYS B CA 1
ATOM 3261 C C . LYS B 1 150 ? 43.003 7.089 3.766 1.000 24.358 151 LYS B C 1
ATOM 3262 O O . LYS B 1 150 ? 42.037 6.526 4.288 1.000 24.243 151 LYS B O 1
ATOM 3268 N N . LEU B 1 151 ? 43.661 6.584 2.713 1.000 23.614 152 LEU B N 1
ATOM 3269 C CA . LEU B 1 151 ? 43.273 5.322 2.104 1.000 23.660 152 LEU B CA 1
ATOM 3270 C C . LEU B 1 151 ? 43.560 4.198 3.099 1.000 24.226 152 LEU B C 1
ATOM 3271 O O . LEU B 1 151 ? 42.746 3.282 3.253 1.000 24.083 152 LEU B O 1
ATOM 3276 N N . LEU B 1 152 ? 44.712 4.296 3.776 1.000 23.491 153 LEU B N 1
ATOM 3277 C CA . LEU B 1 152 ? 45.141 3.238 4.677 1.000 25.016 153 LEU B CA 1
ATOM 3278 C C . LEU B 1 152 ? 44.169 3.133 5.845 1.000 25.976 153 LEU B C 1
ATOM 3279 O O . LEU B 1 152 ? 43.690 2.039 6.154 1.000 28.584 153 LEU B O 1
ATOM 3284 N N . ILE B 1 153 ? 43.858 4.282 6.458 1.000 25.820 154 ILE B N 1
ATOM 3285 C CA . ILE B 1 153 ? 43.020 4.294 7.644 1.000 25.240 154 ILE B CA 1
ATOM 3286 C C . ILE B 1 153 ? 41.612 3.796 7.334 1.000 25.201 154 ILE B C 1
ATOM 3287 O O . ILE B 1 153 ? 41.076 2.995 8.091 1.000 25.331 154 ILE B O 1
ATOM 3292 N N . GLY B 1 154 ? 41.016 4.279 6.237 1.000 23.994 155 GLY B N 1
ATOM 3293 C CA . GLY B 1 154 ? 39.719 3.798 5.798 1.000 25.023 155 GLY B CA 1
ATOM 3294 C C . GLY B 1 154 ? 39.718 2.287 5.566 1.000 27.202 155 GLY B C 1
ATOM 3295 O O . GLY B 1 154 ? 38.779 1.595 5.958 1.000 27.523 155 GLY B O 1
ATOM 3296 N N . ASP B 1 155 ? 40.773 1.771 4.927 1.000 27.672 156 ASP B N 1
ATOM 3297 C CA . ASP B 1 155 ? 40.835 0.342 4.642 1.000 30.394 156 ASP B CA 1
ATOM 3298 C C . ASP B 1 155 ? 40.979 -0.457 5.939 1.000 30.100 156 ASP B C 1
ATOM 3299 O O . ASP B 1 155 ? 40.313 -1.479 6.122 1.000 31.162 156 ASP B O 1
ATOM 3304 N N . LEU B 1 156 ? 41.847 0.021 6.839 1.000 28.441 157 LEU B N 1
ATOM 3305 C CA . LEU B 1 156 ? 42.156 -0.717 8.052 1.000 28.811 157 LEU B CA 1
ATOM 3306 C C . LEU B 1 156 ? 40.921 -0.799 8.945 1.000 29.398 157 LEU B C 1
ATOM 3307 O O . LEU B 1 156 ? 40.548 -1.886 9.388 1.000 30.175 157 LEU B O 1
ATOM 3312 N N . LEU B 1 157 ? 40.272 0.355 9.157 1.000 27.706 158 LEU B N 1
ATOM 3313 C CA . LEU B 1 157 ? 39.186 0.467 10.118 1.000 28.583 158 LEU B CA 1
ATOM 3314 C C . LEU B 1 157 ? 37.914 -0.163 9.563 1.000 28.826 158 LEU B C 1
ATOM 3315 O O . LEU B 1 157 ? 36.993 -0.454 10.311 1.000 29.906 158 LEU B O 1
ATOM 3320 N N . LYS B 1 158 ? 37.868 -0.349 8.244 1.000 29.576 159 LYS B N 1
ATOM 3321 C CA . LYS B 1 158 ? 36.709 -0.909 7.578 1.000 31.068 159 LYS B CA 1
ATOM 3322 C C . LYS B 1 158 ? 36.948 -2.398 7.323 1.000 32.767 159 LYS B C 1
ATOM 3323 O O . LYS B 1 158 ? 36.249 -3.009 6.517 1.000 33.843 159 LYS B O 1
ATOM 3329 N N . ASN B 1 159 ? 37.960 -2.963 7.999 1.000 33.817 160 ASN B N 1
ATOM 3330 C CA . ASN B 1 159 ? 38.278 -4.386 7.968 1.000 35.044 160 ASN B CA 1
ATOM 3331 C C . ASN B 1 159 ? 38.530 -4.863 6.540 1.000 35.120 160 ASN B C 1
ATOM 3332 O O . ASN B 1 159 ? 38.142 -5.977 6.189 1.000 35.813 160 ASN B O 1
ATOM 3337 N N . GLN B 1 160 ? 39.196 -4.024 5.735 1.000 33.178 161 GLN B N 1
ATOM 3338 C CA . GLN B 1 160 ? 39.476 -4.374 4.353 1.000 33.987 161 GLN B CA 1
ATOM 3339 C C . GLN B 1 160 ? 40.798 -5.134 4.236 1.000 34.897 161 GLN B C 1
ATOM 3340 O O . GLN B 1 160 ? 41.039 -5.782 3.223 1.000 34.961 161 GLN B O 1
ATOM 3346 N N . MET B 1 161 ? 41.622 -5.092 5.293 1.000 36.347 162 MET B N 1
ATOM 3347 C CA . MET B 1 161 ? 43.009 -5.537 5.222 1.000 37.876 162 MET B CA 1
ATOM 3348 C C . MET B 1 161 ? 43.310 -6.572 6.308 1.000 38.541 162 MET B C 1
ATOM 3349 O O . MET B 1 161 ? 44.467 -6.931 6.518 1.000 39.611 162 MET B O 1
ATOM 3354 N N . GLY B 1 162 ? 42.266 -7.043 6.996 1.000 39.041 163 GLY B N 1
ATOM 3355 C CA . GLY B 1 162 ? 42.407 -8.010 8.071 1.000 40.918 163 GLY B CA 1
ATOM 3356 C C . GLY B 1 162 ? 42.722 -7.365 9.422 1.000 41.579 163 GLY B C 1
ATOM 3357 O O . GLY B 1 162 ? 43.098 -6.190 9.491 1.000 39.513 163 GLY B O 1
ATOM 3358 N N . GLU B 1 163 ? 42.599 -8.176 10.483 1.000 43.264 164 GLU B N 1
ATOM 3359 C CA . GLU B 1 163 ? 42.733 -7.743 11.865 1.000 45.742 164 GLU B CA 1
ATOM 3360 C C . GLU B 1 163 ? 44.199 -7.475 12.213 1.000 45.494 164 GLU B C 1
ATOM 3361 O O . GLU B 1 163 ? 44.502 -6.495 12.889 1.000 43.916 164 GLU B O 1
ATOM 3367 N N . GLU B 1 164 ? 45.093 -8.359 11.752 1.000 46.084 165 GLU B N 1
ATOM 3368 C CA . GLU B 1 164 ? 46.518 -8.307 12.049 1.000 47.245 165 GLU B CA 1
ATOM 3369 C C . GLU B 1 164 ? 47.087 -6.912 11.780 1.000 42.921 165 GLU B C 1
ATOM 3370 O O . GLU B 1 164 ? 47.620 -6.280 12.690 1.000 40.717 165 GLU B O 1
ATOM 3376 N N . LEU B 1 165 ? 46.969 -6.439 10.529 1.000 40.855 166 LEU B N 1
ATOM 3377 C CA . LEU B 1 165 ? 47.530 -5.153 10.135 1.000 38.366 166 LEU B CA 1
ATOM 3378 C C . LEU B 1 165 ? 46.824 -4.028 10.890 1.000 35.681 166 LEU B C 1
ATOM 3379 O O . LEU B 1 165 ? 47.457 -3.040 11.261 1.000 33.906 166 LEU B O 1
ATOM 3384 N N . LYS B 1 166 ? 45.511 -4.187 11.094 1.000 34.841 167 LYS B N 1
ATOM 3385 C CA . LYS B 1 166 ? 44.700 -3.200 11.795 1.000 36.012 167 LYS B CA 1
ATOM 3386 C C . LYS B 1 166 ? 45.259 -2.991 13.204 1.000 36.720 167 LYS B C 1
ATOM 3387 O O . LYS B 1 166 ? 45.514 -1.856 13.623 1.000 33.900 167 LYS B O 1
ATOM 3393 N N . GLU B 1 167 ? 45.472 -4.115 13.903 1.000 38.691 168 GLU B N 1
ATOM 3394 C CA . GLU B 1 167 ? 45.967 -4.125 15.270 1.000 41.666 168 GLU B CA 1
ATOM 3395 C C . GLU B 1 167 ? 47.389 -3.576 15.304 1.000 39.905 168 GLU B C 1
ATOM 3396 O O . GLU B 1 167 ? 47.705 -2.731 16.140 1.000 40.794 168 GLU B O 1
ATOM 3402 N N . LYS B 1 168 ? 48.222 -4.048 14.372 1.000 38.997 169 LYS B N 1
ATOM 3403 C CA . LYS B 1 168 ? 49.610 -3.626 14.279 1.000 38.504 169 LYS B CA 1
ATOM 3404 C C . LYS B 1 168 ? 49.697 -2.099 14.183 1.000 35.743 169 LYS B C 1
ATOM 3405 O O . LYS B 1 168 ? 50.544 -1.495 14.832 1.000 35.774 169 LYS B O 1
ATOM 3411 N N . PHE B 1 169 ? 48.801 -1.494 13.389 1.000 33.708 170 PHE B N 1
ATOM 3412 C CA . PHE B 1 169 ? 48.763 -0.061 13.128 1.000 31.985 170 PHE B CA 1
ATOM 3413 C C . PHE B 1 169 ? 48.346 0.713 14.380 1.000 31.414 170 PHE B C 1
ATOM 3414 O O . PHE B 1 169 ? 49.062 1.610 14.798 1.000 30.991 170 PHE B O 1
ATOM 3422 N N . LEU B 1 170 ? 47.209 0.348 14.988 1.000 31.983 171 LEU B N 1
ATOM 3423 C CA . LEU B 1 170 ? 46.705 1.041 16.171 1.000 33.164 171 LEU B CA 1
ATOM 3424 C C . LEU B 1 170 ? 47.725 0.981 17.311 1.000 35.387 171 LEU B C 1
ATOM 3425 O O . LEU B 1 170 ? 47.927 1.964 18.024 1.000 35.203 171 LEU B O 1
ATOM 3430 N N . ARG B 1 171 ? 48.366 -0.186 17.449 1.000 36.835 172 ARG B N 1
ATOM 3431 C CA . ARG B 1 171 ? 49.381 -0.456 18.449 1.000 39.900 172 ARG B CA 1
ATOM 3432 C C . ARG B 1 171 ? 50.606 0.430 18.208 1.000 40.220 172 ARG B C 1
ATOM 3433 O O . ARG B 1 171 ? 51.088 1.083 19.133 1.000 39.867 172 ARG B O 1
ATOM 3441 N N . GLN B 1 172 ? 51.097 0.458 16.959 1.000 39.018 173 GLN B N 1
ATOM 3442 C CA . GLN B 1 172 ? 52.338 1.142 16.617 1.000 40.096 173 GLN B CA 1
ATOM 3443 C C . GLN B 1 172 ? 52.200 2.650 16.843 1.000 38.375 173 GLN B C 1
ATOM 3444 O O . GLN B 1 172 ? 53.148 3.300 17.274 1.000 39.789 173 GLN B O 1
ATOM 3450 N N . TYR B 1 173 ? 51.018 3.196 16.549 1.000 35.997 174 TYR B N 1
ATOM 3451 C CA . TYR B 1 173 ? 50.810 4.633 16.573 1.000 35.318 174 TYR B CA 1
ATOM 3452 C C . TYR B 1 173 ? 50.053 5.070 17.825 1.000 36.528 174 TYR B C 1
ATOM 3453 O O . TYR B 1 173 ?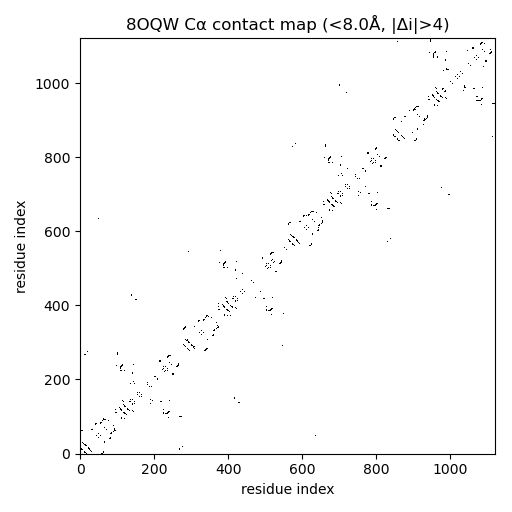 49.731 6.246 17.970 1.000 35.741 174 TYR B O 1
ATOM 3462 N N . GLU B 1 174 ? 49.784 4.115 18.726 1.000 39.591 175 GLU B N 1
ATOM 3463 C CA . GLU B 1 174 ? 49.047 4.362 19.957 1.000 40.919 175 GLU B CA 1
ATOM 3464 C C . GLU B 1 174 ? 47.722 5.045 19.621 1.000 37.406 175 GLU B C 1
ATOM 3465 O O . GLU B 1 174 ? 47.372 6.048 20.235 1.000 37.615 175 GLU B O 1
ATOM 3471 N N . LEU B 1 175 ? 46.989 4.488 18.654 1.000 33.705 176 LEU B N 1
ATOM 3472 C CA . LEU B 1 175 ? 45.738 5.072 18.211 1.000 32.408 176 LEU B CA 1
ATOM 3473 C C . LEU B 1 175 ? 44.578 4.131 18.516 1.000 32.873 176 LEU B C 1
ATOM 3474 O O . LEU B 1 175 ? 44.760 2.920 18.674 1.000 32.932 176 LEU B O 1
ATOM 3479 N N . THR B 1 176 ? 43.387 4.740 18.576 1.000 32.005 177 THR B N 1
ATOM 3480 C CA . THR B 1 176 ? 42.100 4.067 18.614 1.000 31.758 177 THR B CA 1
ATOM 3481 C C . THR B 1 176 ? 41.186 4.782 17.620 1.000 30.190 177 THR B C 1
ATOM 3482 O O . THR B 1 176 ? 41.392 5.966 17.346 1.000 29.680 177 THR B O 1
ATOM 3486 N N . PRO B 1 177 ? 40.145 4.113 17.068 1.000 29.538 178 PRO B N 1
ATOM 3487 C CA . PRO B 1 177 ? 39.252 4.753 16.098 1.000 28.224 178 PRO B CA 1
ATOM 3488 C C . PRO B 1 177 ? 38.725 6.131 16.508 1.000 28.723 178 PRO B C 1
ATOM 3489 O O . PRO B 1 177 ? 38.736 7.052 15.698 1.000 27.236 178 PRO B O 1
ATOM 3493 N N . ALA B 1 178 ? 38.243 6.273 17.753 1.000 29.132 179 ALA B N 1
ATOM 3494 C CA . ALA B 1 178 ? 37.604 7.517 18.159 1.000 30.294 179 ALA B CA 1
ATOM 3495 C C . ALA B 1 178 ? 38.630 8.658 18.175 1.000 30.511 179 ALA B C 1
ATOM 3496 O O . ALA B 1 178 ? 38.283 9.826 18.004 1.000 30.278 179 ALA B O 1
ATOM 3498 N N . ASN B 1 179 ? 39.896 8.283 18.387 1.000 31.084 180 ASN B N 1
ATOM 3499 C CA . ASN B 1 179 ? 41.037 9.179 18.458 1.000 31.513 180 ASN B CA 1
ATOM 3500 C C . ASN B 1 179 ? 41.362 9.659 17.040 1.000 30.303 180 ASN B C 1
ATOM 3501 O O . ASN B 1 179 ? 41.575 10.858 16.815 1.000 29.505 180 ASN B O 1
ATOM 3506 N N . ILE B 1 180 ? 41.371 8.699 16.098 1.000 28.107 181 ILE B N 1
ATOM 3507 C CA . ILE B 1 180 ? 41.622 8.947 14.690 1.000 27.114 181 ILE B CA 1
ATOM 3508 C C . ILE B 1 180 ? 40.558 9.900 14.148 1.000 27.341 181 ILE B C 1
ATOM 3509 O O . ILE B 1 180 ? 40.897 10.879 13.482 1.000 27.095 181 ILE B O 1
ATOM 3514 N N . ILE B 1 181 ? 39.286 9.604 14.449 1.000 27.807 182 ILE B N 1
ATOM 3515 C CA . ILE B 1 181 ? 38.159 10.409 14.000 1.000 29.138 182 ILE B CA 1
ATOM 3516 C C . ILE B 1 181 ? 38.341 11.857 14.461 1.000 30.333 182 ILE B C 1
ATOM 3517 O O . ILE B 1 181 ? 38.074 12.783 13.696 1.000 30.300 182 ILE B O 1
ATOM 3522 N N . GLU B 1 182 ? 38.794 12.029 15.710 1.000 32.061 183 GLU B N 1
ATOM 3523 C CA . GLU B 1 182 ? 39.026 13.341 16.300 1.000 35.059 183 GLU B CA 1
ATOM 3524 C C . GLU B 1 182 ? 40.087 14.101 15.508 1.000 33.767 183 GLU B C 1
ATOM 3525 O O . GLU B 1 182 ? 39.914 15.283 15.228 1.000 32.975 183 GLU B O 1
ATOM 3531 N N . ARG B 1 183 ? 41.175 13.403 15.154 1.000 32.731 184 ARG B N 1
ATOM 3532 C CA . ARG B 1 183 ? 42.341 14.012 14.541 1.000 32.471 184 ARG B CA 1
ATOM 3533 C C . ARG B 1 183 ? 42.022 14.390 13.100 1.000 31.795 184 ARG B C 1
ATOM 3534 O O . ARG B 1 183 ? 42.513 15.409 12.593 1.000 31.121 184 ARG B O 1
ATOM 3542 N N . VAL B 1 184 ? 41.184 13.559 12.465 1.000 29.668 185 VAL B N 1
ATOM 3543 C CA . VAL B 1 184 ? 40.887 13.698 11.050 1.000 28.152 185 VAL B CA 1
ATOM 3544 C C . VAL B 1 184 ? 39.832 14.782 10.817 1.000 28.145 185 VAL B C 1
ATOM 3545 O O . VAL B 1 184 ? 39.942 15.501 9.829 1.000 27.959 185 VAL B O 1
ATOM 3549 N N . TYR B 1 185 ? 38.830 14.895 11.701 1.000 28.595 186 TYR B N 1
ATOM 3550 C CA . TYR B 1 185 ? 37.672 15.744 11.438 1.000 30.273 186 TYR B CA 1
ATOM 3551 C C . TYR B 1 185 ? 37.632 16.997 12.310 1.000 32.464 186 TYR B C 1
ATOM 3552 O O . TYR B 1 185 ? 36.991 17.971 11.926 1.000 34.161 186 TYR B O 1
ATOM 3561 N N . ARG B 1 186 ? 38.283 16.976 13.482 1.000 34.798 187 ARG B N 1
ATOM 3562 C CA . ARG B 1 186 ? 38.041 18.013 14.478 1.000 37.527 187 ARG B CA 1
ATOM 3563 C C . ARG B 1 186 ? 39.324 18.726 14.900 1.000 37.194 187 ARG B C 1
ATOM 3564 O O . ARG B 1 186 ? 39.252 19.655 15.694 1.000 40.875 187 ARG B O 1
ATOM 3572 N N . GLN B 1 187 ? 40.488 18.299 14.397 1.000 35.955 188 GLN B N 1
ATOM 3573 C CA . GLN B 1 187 ? 41.748 18.883 14.842 1.000 37.184 188 GLN B CA 1
ATOM 3574 C C . GLN B 1 187 ? 42.481 19.550 13.679 1.000 36.337 188 GLN B C 1
ATOM 3575 O O . GLN B 1 187 ? 42.232 19.229 12.515 1.000 35.092 188 GLN B O 1
ATOM 3581 N N . PRO B 1 188 ? 43.402 20.503 13.966 1.000 37.798 189 PRO B N 1
ATOM 3582 C CA . PRO B 1 188 ? 44.210 21.152 12.927 1.000 37.539 189 PRO B CA 1
ATOM 3583 C C . PRO B 1 188 ? 45.157 20.216 12.174 1.000 36.128 189 PRO B C 1
ATOM 3584 O O . PRO B 1 188 ? 45.709 19.278 12.755 1.000 34.584 189 PRO B O 1
ATOM 3588 N N . PHE B 1 189 ? 45.354 20.521 10.881 1.000 34.848 190 PHE B N 1
ATOM 3589 C CA . PHE B 1 189 ? 46.338 19.884 10.021 1.000 33.887 190 PHE B CA 1
ATOM 3590 C C . PHE B 1 189 ? 46.110 18.371 9.941 1.000 32.563 190 PHE B C 1
ATOM 3591 O O . PHE B 1 189 ? 47.049 17.597 10.130 1.000 31.936 190 PHE B O 1
ATOM 3599 N N . PRO B 1 190 ? 44.876 17.903 9.638 1.000 30.697 191 PRO B N 1
ATOM 3600 C CA . PRO B 1 190 ? 44.609 16.470 9.490 1.000 29.142 191 PRO B CA 1
ATOM 3601 C C . PRO B 1 190 ? 45.468 15.799 8.421 1.000 28.135 191 PRO B C 1
ATOM 3602 O O . PRO B 1 190 ? 45.832 14.631 8.561 1.000 28.281 191 PRO B O 1
ATOM 3606 N N . ASN B 1 191 ? 45.793 16.554 7.359 1.000 28.394 192 ASN B N 1
ATOM 3607 C CA . ASN B 1 191 ? 46.616 16.074 6.256 1.000 27.116 192 ASN B CA 1
ATOM 3608 C C . ASN B 1 191 ? 48.006 15.665 6.754 1.000 27.952 192 ASN B C 1
ATOM 3609 O O . ASN B 1 191 ? 48.569 14.677 6.273 1.000 26.939 192 ASN B O 1
ATOM 3614 N N . ARG B 1 192 ? 48.548 16.425 7.720 1.000 28.169 193 ARG B N 1
ATOM 3615 C CA . ARG B 1 192 ? 49.862 16.153 8.280 1.000 29.334 193 ARG B CA 1
ATOM 3616 C C . ARG B 1 192 ? 49.810 14.926 9.197 1.000 29.247 193 ARG B C 1
ATOM 3617 O O . ARG B 1 192 ? 50.755 14.143 9.258 1.000 28.118 193 ARG B O 1
ATOM 3625 N N . PHE B 1 193 ? 48.710 14.785 9.943 1.000 28.516 194 PHE B N 1
ATOM 3626 C CA . PHE B 1 193 ? 48.506 13.579 10.724 1.000 28.582 194 PHE B CA 1
ATOM 3627 C C . PHE B 1 193 ? 48.452 12.371 9.784 1.000 27.168 194 PHE B C 1
ATOM 3628 O O . PHE B 1 193 ? 49.093 11.354 10.044 1.000 28.064 194 PHE B O 1
ATOM 3636 N N . LEU B 1 194 ? 47.714 12.502 8.674 1.000 26.547 195 LEU B N 1
ATOM 3637 C CA . LEU B 1 194 ? 47.528 11.387 7.750 1.000 25.812 195 LEU B CA 1
ATOM 3638 C C . LEU B 1 194 ? 48.833 11.033 7.037 1.000 25.522 195 LEU B C 1
ATOM 3639 O O . LEU B 1 194 ? 49.091 9.857 6.782 1.000 23.982 195 LEU B O 1
ATOM 3644 N N . ALA B 1 195 ? 49.642 12.055 6.706 1.000 25.792 196 ALA B N 1
ATOM 3645 C CA . ALA B 1 195 ? 50.920 11.819 6.049 1.000 25.003 196 ALA B CA 1
ATOM 3646 C C . ALA B 1 195 ? 51.868 11.133 7.029 1.000 25.567 196 ALA B C 1
ATOM 3647 O O . ALA B 1 195 ? 52.629 10.251 6.637 1.000 26.129 196 ALA B O 1
ATOM 3649 N N . GLY B 1 196 ? 51.787 11.544 8.298 1.000 25.730 197 GLY B N 1
ATOM 3650 C CA . GLY B 1 196 ? 52.647 11.071 9.368 1.000 27.551 197 GLY B CA 1
ATOM 3651 C C . GLY B 1 196 ? 52.459 9.588 9.693 1.000 28.220 197 GLY B C 1
ATOM 3652 O O . GLY B 1 196 ? 53.364 8.973 10.256 1.000 30.109 197 GLY B O 1
ATOM 3653 N N . ILE B 1 197 ? 51.286 9.023 9.370 1.000 26.846 198 ILE B N 1
ATOM 3654 C CA . ILE B 1 197 ? 51.054 7.606 9.612 1.000 26.950 198 ILE B CA 1
ATOM 3655 C C . ILE B 1 197 ? 51.191 6.808 8.312 1.000 26.824 198 ILE B C 1
ATOM 3656 O O . ILE B 1 197 ? 51.162 5.576 8.325 1.000 27.151 198 ILE B O 1
ATOM 3661 N N . SER B 1 198 ? 51.401 7.504 7.184 1.000 26.942 199 SER B N 1
ATOM 3662 C CA . SER B 1 198 ? 51.523 6.813 5.907 1.000 26.297 199 SER B CA 1
ATOM 3663 C C . SER B 1 198 ? 52.770 5.918 5.851 1.000 27.627 199 SER B C 1
ATOM 3664 O O . SER B 1 198 ? 52.772 4.942 5.102 1.000 28.739 199 SER B O 1
ATOM 3667 N N . PRO B 1 199 ? 53.883 6.200 6.579 1.000 28.240 200 PRO B N 1
ATOM 3668 C CA . PRO B 1 199 ? 55.059 5.325 6.533 1.000 28.704 200 PRO B CA 1
ATOM 3669 C C . PRO B 1 199 ? 54.796 3.853 6.833 1.000 28.926 200 PRO B C 1
ATOM 3670 O O . PRO B 1 199 ? 55.615 3.012 6.472 1.000 29.586 200 PRO B O 1
ATOM 3674 N N . PHE B 1 200 ? 53.660 3.564 7.485 1.000 28.203 201 PHE B N 1
ATOM 3675 C CA . PHE B 1 200 ? 53.240 2.204 7.784 1.000 29.216 201 PHE B CA 1
ATOM 3676 C C . PHE B 1 200 ? 53.223 1.395 6.487 1.000 29.356 201 PHE B C 1
ATOM 3677 O O . PHE B 1 200 ? 53.536 0.206 6.489 1.000 30.139 201 PHE B O 1
ATOM 3685 N N . LEU B 1 201 ? 52.860 2.068 5.385 1.000 27.483 202 LEU B N 1
ATOM 3686 C CA . LEU B 1 201 ? 52.787 1.444 4.079 1.000 27.513 202 LEU B CA 1
ATOM 3687 C C . LEU B 1 201 ? 54.178 0.980 3.641 1.000 29.052 202 LEU B C 1
ATOM 3688 O O . LEU B 1 201 ? 54.356 -0.183 3.295 1.000 29.568 202 LEU B O 1
ATOM 3693 N N . ALA B 1 202 ? 55.173 1.879 3.678 1.000 29.328 203 ALA B N 1
ATOM 3694 C CA . ALA B 1 202 ? 56.529 1.517 3.294 1.000 30.625 203 ALA B CA 1
ATOM 3695 C C . ALA B 1 202 ? 57.016 0.351 4.151 1.000 33.198 203 ALA B C 1
ATOM 3696 O O . ALA B 1 202 ? 57.694 -0.548 3.647 1.000 35.589 203 ALA B O 1
ATOM 3698 N N . GLU B 1 203 ? 56.640 0.371 5.439 1.000 33.307 204 GLU B N 1
ATOM 3699 C CA . GLU B 1 203 ? 57.107 -0.584 6.435 1.000 34.945 204 GLU B CA 1
ATOM 3700 C C . GLU B 1 203 ? 56.501 -1.969 6.194 1.000 34.835 204 GLU B C 1
ATOM 3701 O O . GLU B 1 203 ? 57.069 -2.969 6.611 1.000 35.985 204 GLU B O 1
ATOM 3707 N N . ASN B 1 204 ? 55.346 -2.018 5.523 1.000 33.330 205 ASN B N 1
ATOM 3708 C CA . ASN B 1 204 ? 54.593 -3.247 5.325 1.000 34.204 205 ASN B CA 1
ATOM 3709 C C . ASN B 1 204 ? 54.314 -3.468 3.840 1.000 33.577 205 ASN B C 1
ATOM 3710 O O . ASN B 1 204 ? 53.319 -4.096 3.481 1.000 32.745 205 ASN B O 1
ATOM 3715 N N . ILE B 1 205 ? 55.203 -2.938 2.993 1.000 33.594 206 ILE B N 1
ATOM 3716 C CA . ILE B 1 205 ? 54.976 -2.921 1.558 1.000 34.288 206 ILE B CA 1
ATOM 3717 C C . ILE B 1 205 ? 54.972 -4.343 0.991 1.000 36.513 206 ILE B C 1
ATOM 3718 O O . ILE B 1 205 ? 54.436 -4.553 -0.092 1.000 36.174 206 ILE B O 1
ATOM 3723 N N . GLU B 1 206 ? 55.546 -5.307 1.731 1.000 39.536 207 GLU B N 1
ATOM 3724 C CA . GLU B 1 206 ? 55.537 -6.709 1.328 1.000 43.727 207 GLU B CA 1
ATOM 3725 C C . GLU B 1 206 ? 54.137 -7.311 1.441 1.000 42.823 207 GLU B C 1
ATOM 3726 O O . GLU B 1 206 ? 53.889 -8.365 0.858 1.000 45.902 207 GLU B O 1
ATOM 3732 N N . HIS B 1 207 ? 53.249 -6.687 2.227 1.000 39.594 208 HIS B N 1
ATOM 3733 C CA . HIS B 1 207 ? 51.875 -7.155 2.309 1.000 39.337 208 HIS B CA 1
ATOM 3734 C C . HIS B 1 207 ? 51.155 -6.839 1.002 1.000 37.331 208 HIS B C 1
ATOM 3735 O O . HIS B 1 207 ? 51.203 -5.708 0.531 1.000 37.147 208 HIS B O 1
ATOM 3742 N N . PRO B 1 208 ? 50.477 -7.831 0.384 1.000 37.924 209 PRO B N 1
ATOM 3743 C CA . PRO B 1 208 ? 49.803 -7.641 -0.901 1.000 36.913 209 PRO B CA 1
ATOM 3744 C C . PRO B 1 208 ? 48.752 -6.535 -0.947 1.000 34.288 209 PRO B C 1
ATOM 3745 O O . PRO B 1 208 ? 48.582 -5.905 -1.986 1.000 33.408 209 PRO B O 1
ATOM 3749 N N . ALA B 1 209 ? 48.038 -6.313 0.163 1.000 33.234 210 ALA B N 1
ATOM 3750 C CA . ALA B 1 209 ? 46.992 -5.300 0.179 1.000 31.398 210 ALA B CA 1
ATOM 3751 C C . ALA B 1 209 ? 47.593 -3.905 0.334 1.000 29.660 210 ALA B C 1
ATOM 3752 O O . ALA B 1 209 ? 47.000 -2.928 -0.134 1.000 28.564 210 ALA B O 1
ATOM 3754 N N . ILE B 1 210 ? 48.740 -3.816 1.024 1.000 29.722 211 ILE B N 1
ATOM 3755 C CA . ILE B 1 210 ? 49.454 -2.549 1.164 1.000 28.713 211 ILE B CA 1
ATOM 3756 C C . ILE B 1 210 ? 50.048 -2.176 -0.198 1.000 28.854 211 ILE B C 1
ATOM 3757 O O . ILE B 1 210 ? 49.876 -1.061 -0.679 1.000 28.355 211 ILE B O 1
ATOM 3762 N N . HIS B 1 211 ? 50.736 -3.128 -0.832 1.000 31.704 212 HIS B N 1
ATOM 3763 C CA . HIS B 1 211 ? 51.321 -2.920 -2.146 1.000 33.022 212 HIS B CA 1
ATOM 3764 C C . HIS B 1 211 ? 50.262 -2.424 -3.132 1.000 31.638 212 HIS B C 1
ATOM 3765 O O . HIS B 1 211 ? 50.517 -1.524 -3.928 1.000 31.780 212 HIS B O 1
ATOM 3772 N N . SER B 1 212 ? 49.067 -3.009 -3.046 1.000 31.801 213 SER B N 1
ATOM 3773 C CA . SER B 1 212 ? 47.970 -2.752 -3.961 1.000 31.295 213 SER B CA 1
ATOM 3774 C C . SER B 1 212 ? 47.361 -1.370 -3.700 1.000 29.178 213 SER B C 1
ATOM 3775 O O . SER B 1 212 ? 47.080 -0.613 -4.629 1.000 27.765 213 SER B O 1
ATOM 3778 N N . LEU B 1 213 ? 47.203 -1.013 -2.421 1.000 27.876 214 LEU B N 1
ATOM 3779 C CA . LEU B 1 213 ? 46.742 0.326 -2.083 1.000 25.828 214 LEU B CA 1
ATOM 3780 C C . LEU B 1 213 ? 47.675 1.359 -2.722 1.000 25.246 214 LEU B C 1
ATOM 3781 O O . LEU B 1 213 ? 47.205 2.313 -3.344 1.000 24.412 214 LEU B O 1
ATOM 3786 N N . VAL B 1 214 ? 48.993 1.150 -2.612 1.000 25.094 215 VAL B N 1
ATOM 3787 C CA . VAL B 1 214 ? 49.937 2.164 -3.074 1.000 24.386 215 VAL B CA 1
ATOM 3788 C C . VAL B 1 214 ? 49.949 2.250 -4.604 1.000 24.728 215 VAL B C 1
ATOM 3789 O O . VAL B 1 214 ? 49.936 3.356 -5.155 1.000 23.337 215 VAL B O 1
ATOM 3793 N N . LEU B 1 215 ? 49.935 1.088 -5.274 1.000 25.009 216 LEU B N 1
ATOM 3794 C CA . LEU B 1 215 ? 49.927 1.000 -6.728 1.000 26.043 216 LEU B CA 1
ATOM 3795 C C . LEU B 1 215 ? 48.720 1.741 -7.299 1.000 25.802 216 LEU B C 1
ATOM 3796 O O . LEU B 1 215 ? 48.867 2.553 -8.220 1.000 26.227 216 LEU B O 1
ATOM 3801 N N . ASN B 1 216 ? 47.535 1.445 -6.750 1.000 26.348 217 ASN B N 1
ATOM 3802 C CA . ASN B 1 216 ? 46.293 2.016 -7.246 1.000 26.627 217 ASN B CA 1
ATOM 3803 C C . ASN B 1 216 ? 46.247 3.512 -6.941 1.000 25.696 217 ASN B C 1
ATOM 3804 O O . ASN B 1 216 ? 45.728 4.262 -7.757 1.000 26.548 217 ASN B O 1
ATOM 3809 N N . ALA B 1 217 ? 46.789 3.941 -5.791 1.000 24.476 218 ALA B N 1
ATOM 3810 C CA . ALA B 1 217 ? 46.849 5.368 -5.475 1.000 25.471 218 ALA B CA 1
ATOM 3811 C C . ALA B 1 217 ? 47.672 6.109 -6.529 1.000 24.778 218 ALA B C 1
ATOM 3812 O O . ALA B 1 217 ? 47.299 7.187 -6.976 1.000 24.944 218 ALA B O 1
ATOM 3814 N N . PHE B 1 218 ? 48.801 5.502 -6.904 1.000 26.310 219 PHE B N 1
ATOM 3815 C CA . PHE B 1 218 ? 49.778 6.073 -7.812 1.000 25.534 219 PHE B CA 1
ATOM 3816 C C . PHE B 1 218 ? 49.209 6.120 -9.224 1.000 27.159 219 PHE B C 1
ATOM 3817 O O . PHE B 1 218 ? 49.347 7.136 -9.893 1.000 27.006 219 PHE B O 1
ATOM 3825 N N . LYS B 1 219 ? 48.565 5.019 -9.654 1.000 28.019 220 LYS B N 1
ATOM 3826 C CA . LYS B 1 219 ? 47.902 4.948 -10.947 1.000 29.054 220 LYS B CA 1
ATOM 3827 C C . LYS B 1 219 ? 46.826 6.030 -11.051 1.000 28.905 220 LYS B C 1
ATOM 3828 O O . LYS B 1 219 ? 46.622 6.622 -12.110 1.000 28.363 220 LYS B O 1
ATOM 3834 N N . SER B 1 220 ? 46.123 6.257 -9.942 1.000 27.839 221 SER B N 1
ATOM 3835 C CA . SER B 1 220 ? 45.130 7.313 -9.885 1.000 28.983 221 SER B CA 1
ATOM 3836 C C . SER B 1 220 ? 45.803 8.675 -10.104 1.000 27.104 221 SER B C 1
ATOM 3837 O O . SER B 1 220 ? 45.315 9.490 -10.882 1.000 27.720 221 SER B O 1
ATOM 3840 N N . PHE B 1 221 ? 46.951 8.898 -9.454 1.000 24.712 222 PHE B N 1
ATOM 3841 C CA . PHE B 1 221 ? 47.677 10.147 -9.628 1.000 24.658 222 PHE B CA 1
ATOM 3842 C C . PHE B 1 221 ? 48.025 10.347 -11.102 1.000 25.376 222 PHE B C 1
ATOM 3843 O O . PHE B 1 221 ? 47.792 11.424 -11.645 1.000 24.265 222 PHE B O 1
ATOM 3851 N N . LEU B 1 222 ? 48.559 9.293 -11.741 1.000 25.847 223 LEU B N 1
ATOM 3852 C CA . LEU B 1 222 ? 49.096 9.415 -13.086 1.000 26.036 223 LEU B CA 1
ATOM 3853 C C . LEU B 1 222 ? 47.958 9.643 -14.079 1.000 27.322 223 LEU B C 1
ATOM 3854 O O . LEU B 1 222 ? 48.071 10.548 -14.910 1.000 28.357 223 LEU B O 1
ATOM 3859 N N . THR B 1 223 ? 46.868 8.856 -13.957 1.000 26.831 224 THR B N 1
ATOM 3860 C CA . THR B 1 223 ? 45.745 8.935 -14.882 1.000 28.170 224 THR B CA 1
ATOM 3861 C C . THR B 1 223 ? 45.029 10.280 -14.743 1.000 27.893 224 THR B C 1
ATOM 3862 O O . THR B 1 223 ? 44.586 10.843 -15.740 1.000 28.856 224 THR B O 1
ATOM 3866 N N . ARG B 1 224 ? 44.955 10.800 -13.515 1.000 26.080 225 ARG B N 1
ATOM 3867 C CA . ARG B 1 224 ? 44.138 11.968 -13.233 1.000 26.754 225 ARG B CA 1
ATOM 3868 C C . ARG B 1 224 ? 44.934 13.273 -13.329 1.000 26.092 225 ARG B C 1
ATOM 3869 O O . ARG B 1 224 ? 44.326 14.335 -13.383 1.000 27.464 225 ARG B O 1
ATOM 3877 N N . ASN B 1 225 ? 46.273 13.210 -13.314 1.000 26.003 226 ASN B N 1
ATOM 3878 C CA . ASN B 1 225 ? 47.091 14.421 -13.280 1.000 26.697 226 ASN B CA 1
ATOM 3879 C C . ASN B 1 225 ? 48.089 14.457 -14.437 1.000 27.779 226 ASN B C 1
ATOM 3880 O O . ASN B 1 225 ? 48.024 15.340 -15.286 1.000 31.077 226 ASN B O 1
ATOM 3885 N N . VAL B 1 226 ? 48.998 13.476 -14.481 1.000 28.236 227 VAL B N 1
ATOM 3886 C CA . VAL B 1 226 ? 50.135 13.507 -15.390 1.000 27.979 227 VAL B CA 1
ATOM 3887 C C . VAL B 1 226 ? 49.652 13.402 -16.841 1.000 28.814 227 VAL B C 1
ATOM 3888 O O . VAL B 1 226 ? 50.229 14.025 -17.734 1.000 28.324 227 VAL B O 1
ATOM 3892 N N . MET B 1 227 ? 48.557 12.668 -17.059 1.000 28.659 228 MET B N 1
ATOM 3893 C CA . MET B 1 227 ? 48.127 12.295 -18.397 1.000 32.062 228 MET B CA 1
ATOM 3894 C C . MET B 1 227 ? 47.350 13.427 -19.080 1.000 32.116 228 MET B C 1
ATOM 3895 O O . MET B 1 227 ? 46.899 13.280 -20.212 1.000 31.779 228 MET B O 1
ATOM 3900 N N . GLN B 1 228 ? 47.191 14.556 -18.383 1.000 32.764 229 GLN B N 1
ATOM 3901 C CA . GLN B 1 228 ? 46.565 15.742 -18.947 1.000 33.243 229 GLN B CA 1
ATOM 3902 C C . GLN B 1 228 ? 47.610 16.527 -19.731 1.000 32.223 229 GLN B C 1
ATOM 3903 O O . GLN B 1 228 ? 47.263 17.449 -20.454 1.000 33.346 229 GLN B O 1
ATOM 3909 N N . PHE B 1 229 ? 48.886 16.158 -19.564 1.000 31.277 230 PHE B N 1
ATOM 3910 C CA . PHE B 1 229 ? 49.976 16.741 -20.330 1.000 31.763 230 PHE B CA 1
ATOM 3911 C C . PHE B 1 229 ? 50.364 15.780 -21.452 1.000 32.713 230 PHE B C 1
ATOM 3912 O O . PHE B 1 229 ? 49.788 14.694 -21.574 1.000 30.964 230 PHE B O 1
ATOM 3920 N N . ASP B 1 230 ? 51.345 16.218 -22.257 1.000 32.814 231 ASP B N 1
ATOM 3921 C CA . ASP B 1 230 ? 51.842 15.496 -23.419 1.000 34.519 231 ASP B CA 1
ATOM 3922 C C . ASP B 1 230 ? 52.808 14.406 -22.946 1.000 34.082 231 ASP B C 1
ATOM 3923 O O . ASP B 1 230 ? 54.021 14.488 -23.162 1.000 33.516 231 ASP B O 1
ATOM 3928 N N . TYR B 1 231 ? 52.240 13.375 -22.310 1.000 32.997 232 TYR B N 1
ATOM 3929 C CA . TYR B 1 231 ? 53.014 12.389 -21.573 1.000 32.762 232 TYR B CA 1
ATOM 3930 C C . TYR B 1 231 ? 53.677 11.399 -22.533 1.000 33.414 232 TYR B C 1
ATOM 3931 O O . TYR B 1 231 ? 54.648 10.742 -22.155 1.000 33.783 232 TYR B O 1
ATOM 3940 N N . THR B 1 232 ? 53.166 11.297 -23.771 1.000 33.846 233 THR B N 1
ATOM 3941 C CA . THR B 1 232 ? 53.760 10.383 -24.739 1.000 35.078 233 THR B CA 1
ATOM 3942 C C . THR B 1 232 ? 55.000 10.996 -25.390 1.000 35.427 233 THR B C 1
ATOM 3943 O O . THR B 1 232 ? 55.669 10.318 -26.157 1.000 36.370 233 THR B O 1
ATOM 3947 N N . ARG B 1 233 ? 55.295 12.270 -25.079 1.000 33.876 234 ARG B N 1
ATOM 3948 C CA . ARG B 1 233 ? 56.448 12.970 -25.624 1.000 33.902 234 ARG B CA 1
ATOM 3949 C C . ARG B 1 233 ? 57.452 13.314 -24.523 1.000 32.358 234 ARG B C 1
ATOM 3950 O O . ARG B 1 233 ? 58.660 13.238 -24.733 1.000 33.238 234 ARG B O 1
ATOM 3958 N N . TYR B 1 234 ? 56.960 13.735 -23.357 1.000 30.376 235 TYR B N 1
ATOM 3959 C CA . TYR B 1 234 ? 57.851 14.247 -22.325 1.000 29.813 235 TYR B CA 1
ATOM 3960 C C . TYR B 1 234 ? 57.981 13.242 -21.185 1.000 29.098 235 TYR B C 1
ATOM 3961 O O . TYR B 1 234 ? 57.010 12.568 -20.839 1.000 28.858 235 TYR B O 1
ATOM 3970 N N . LYS B 1 235 ? 59.190 13.173 -20.612 1.000 29.471 236 LYS B N 1
ATOM 3971 C CA . LYS B 1 235 ? 59.431 12.484 -19.353 1.000 29.677 236 LYS B CA 1
ATOM 3972 C C . LYS B 1 235 ? 58.668 13.184 -18.232 1.000 28.533 236 LYS B C 1
ATOM 3973 O O . LYS B 1 235 ? 58.509 14.407 -18.261 1.000 28.961 236 LYS B O 1
ATOM 3979 N N . ALA B 1 236 ? 58.211 12.376 -17.262 1.000 27.630 237 ALA B N 1
ATOM 3980 C CA . ALA B 1 236 ? 57.646 12.814 -15.995 1.000 25.963 237 ALA B CA 1
ATOM 3981 C C . ALA B 1 236 ? 58.696 12.627 -14.901 1.000 25.908 237 ALA B C 1
ATOM 3982 O O . ALA B 1 236 ? 59.187 11.519 -14.682 1.000 26.202 237 ALA B O 1
ATOM 3984 N N . HIS B 1 237 ? 59.073 13.737 -14.261 1.000 24.798 238 HIS B N 1
ATOM 3985 C CA . HIS B 1 237 ? 60.028 13.720 -13.172 1.000 24.872 238 HIS B CA 1
ATOM 3986 C C . HIS B 1 237 ? 59.250 13.802 -11.862 1.000 24.641 238 HIS B C 1
ATOM 3987 O O . HIS B 1 237 ? 58.207 14.458 -11.791 1.000 24.168 238 HIS B O 1
ATOM 3994 N N . PHE B 1 238 ? 59.742 13.099 -10.837 1.000 25.182 239 PHE B N 1
ATOM 3995 C CA . PHE B 1 238 ? 59.030 13.004 -9.574 1.000 24.852 239 PHE B CA 1
ATOM 3996 C C . PHE B 1 238 ? 59.954 13.416 -8.433 1.000 25.464 239 PHE B C 1
ATOM 3997 O O . PHE B 1 238 ? 61.074 12.922 -8.326 1.000 26.109 239 PHE B O 1
ATOM 4005 N N . ILE B 1 239 ? 59.490 14.368 -7.620 1.000 24.972 240 ILE B N 1
ATOM 4006 C CA . ILE B 1 239 ? 60.283 14.861 -6.509 1.000 26.806 240 ILE B CA 1
ATOM 4007 C C . ILE B 1 239 ? 59.445 14.727 -5.239 1.000 26.505 240 ILE B C 1
ATOM 4008 O O . ILE B 1 239 ? 58.290 15.145 -5.208 1.000 27.022 240 ILE B O 1
ATOM 4013 N N . GLY B 1 240 ? 60.020 14.114 -4.200 1.000 26.518 241 GLY B N 1
ATOM 4014 C CA . GLY B 1 240 ? 59.342 14.085 -2.919 1.000 26.757 241 GLY B CA 1
ATOM 4015 C C . GLY B 1 240 ? 59.632 12.812 -2.134 1.000 27.136 241 GLY B C 1
ATOM 4016 O O . GLY B 1 240 ? 60.134 11.828 -2.681 1.000 27.999 241 GLY B O 1
ATOM 4017 N N . SER B 1 241 ? 59.304 12.860 -0.843 1.000 26.797 242 SER B N 1
ATOM 4018 C CA . SER B 1 241 ? 59.461 11.724 0.052 1.000 27.603 242 SER B CA 1
ATOM 4019 C C . SER B 1 241 ? 58.670 10.514 -0.467 1.000 26.530 242 SER B C 1
ATOM 4020 O O . SER B 1 241 ? 59.170 9.396 -0.449 1.000 26.397 242 SER B O 1
ATOM 4023 N N . VAL B 1 242 ? 57.445 10.745 -0.948 1.000 25.564 243 VAL B N 1
ATOM 4024 C CA . VAL B 1 242 ? 56.611 9.649 -1.410 1.000 26.470 243 VAL B CA 1
ATOM 4025 C C . VAL B 1 242 ? 57.186 9.066 -2.699 1.000 28.440 243 VAL B C 1
ATOM 4026 O O . VAL B 1 242 ? 57.269 7.851 -2.822 1.000 28.007 243 VAL B O 1
ATOM 4030 N N . ALA B 1 243 ? 57.600 9.938 -3.635 1.000 28.608 244 ALA B N 1
ATOM 4031 C CA . ALA B 1 243 ? 58.225 9.493 -4.871 1.000 28.532 244 ALA B CA 1
ATOM 4032 C C . ALA B 1 243 ? 59.418 8.605 -4.533 1.000 30.028 244 ALA B C 1
ATOM 4033 O O . ALA B 1 243 ? 59.603 7.554 -5.147 1.000 31.678 244 ALA B O 1
ATOM 4035 N N . TYR B 1 244 ? 60.189 9.033 -3.527 1.000 29.266 245 TYR B N 1
ATOM 4036 C CA . TYR B 1 244 ? 61.411 8.365 -3.115 1.000 31.171 245 TYR B CA 1
ATOM 4037 C C . TYR B 1 244 ? 61.130 7.023 -2.429 1.000 31.530 245 TYR B C 1
ATOM 4038 O O . TYR B 1 244 ? 61.667 6.006 -2.845 1.000 31.247 245 TYR B O 1
ATOM 4047 N N . TYR B 1 245 ? 60.317 7.032 -1.365 1.000 31.495 246 TYR B N 1
ATOM 4048 C CA . TYR B 1 245 ? 60.148 5.865 -0.514 1.000 33.967 246 TYR B CA 1
ATOM 4049 C C . TYR B 1 245 ? 59.353 4.767 -1.217 1.000 34.047 246 TYR B C 1
ATOM 4050 O O . TYR B 1 245 ? 59.371 3.632 -0.751 1.000 35.017 246 TYR B O 1
ATOM 4059 N N . TYR B 1 246 ? 58.657 5.108 -2.311 1.000 30.966 247 TYR B N 1
ATOM 4060 C CA . TYR B 1 246 ? 57.818 4.150 -3.022 1.000 30.493 247 TYR B CA 1
ATOM 4061 C C . TYR B 1 246 ? 58.194 4.104 -4.502 1.000 29.866 247 TYR B C 1
ATOM 4062 O O . TYR B 1 246 ? 57.368 3.730 -5.334 1.000 28.237 247 TYR B O 1
ATOM 4071 N N . LYS B 1 247 ? 59.446 4.484 -4.800 1.000 31.596 248 LYS B N 1
ATOM 4072 C CA . LYS B 1 247 ? 60.006 4.570 -6.143 1.000 32.369 248 LYS B CA 1
ATOM 4073 C C . LYS B 1 247 ? 59.600 3.364 -6.994 1.000 32.872 248 LYS B C 1
ATOM 4074 O O . LYS B 1 247 ? 59.094 3.549 -8.096 1.000 31.078 248 LYS B O 1
ATOM 4080 N N . ASP B 1 248 ? 59.807 2.141 -6.477 1.000 33.669 249 ASP B N 1
ATOM 4081 C CA . ASP B 1 248 ? 59.590 0.930 -7.257 1.000 35.961 249 ASP B CA 1
ATOM 4082 C C . ASP B 1 248 ? 58.135 0.837 -7.700 1.000 33.779 249 ASP B C 1
ATOM 4083 O O . ASP B 1 248 ? 57.856 0.397 -8.808 1.000 34.376 249 ASP B O 1
ATOM 4088 N N . ILE B 1 249 ? 57.217 1.236 -6.816 1.000 31.679 250 ILE B N 1
ATOM 4089 C CA . ILE B 1 249 ? 55.795 1.111 -7.096 1.000 30.728 250 ILE B CA 1
ATOM 4090 C C . ILE B 1 249 ? 55.365 2.237 -8.036 1.000 29.256 250 ILE B C 1
ATOM 4091 O O . ILE B 1 249 ? 54.484 2.048 -8.873 1.000 28.521 250 ILE B O 1
ATOM 4096 N N . LEU B 1 250 ? 56.035 3.388 -7.927 1.000 31.834 251 LEU B N 1
ATOM 4097 C CA . LEU B 1 250 ? 55.811 4.480 -8.857 1.000 30.369 251 LEU B CA 1
ATOM 4098 C C . LEU B 1 250 ? 56.258 4.060 -10.257 1.000 29.843 251 LEU B C 1
ATOM 4099 O O . LEU B 1 250 ? 55.541 4.290 -11.229 1.000 29.233 251 LEU B O 1
ATOM 4104 N N . GLU B 1 251 ? 57.436 3.424 -10.342 1.000 31.589 252 GLU B N 1
ATOM 4105 C CA . GLU B 1 251 ? 57.948 2.873 -11.589 1.000 32.609 252 GLU B CA 1
ATOM 4106 C C . GLU B 1 251 ? 56.979 1.837 -12.154 1.000 31.902 252 GLU B C 1
ATOM 4107 O O . GLU B 1 251 ? 56.748 1.807 -13.358 1.000 31.305 252 GLU B O 1
ATOM 4113 N N . GLU B 1 252 ? 56.405 1.008 -11.274 1.000 33.188 253 GLU B N 1
ATOM 4114 C CA . GLU B 1 252 ? 55.428 -0.002 -11.659 1.000 33.657 253 GLU B CA 1
ATOM 4115 C C . GLU B 1 252 ? 54.158 0.672 -12.189 1.000 31.536 253 GLU B C 1
ATOM 4116 O O . GLU B 1 252 ? 53.626 0.275 -13.225 1.000 30.915 253 GLU B O 1
ATOM 4122 N N . ALA B 1 253 ? 53.690 1.706 -11.478 1.000 29.908 254 ALA B N 1
ATOM 4123 C CA . ALA B 1 253 ? 52.503 2.453 -11.859 1.000 28.998 254 ALA B CA 1
ATOM 4124 C C . ALA B 1 253 ? 52.709 3.143 -13.210 1.000 28.283 254 ALA B C 1
ATOM 4125 O O . ALA B 1 253 ? 51.780 3.224 -14.018 1.000 28.043 254 ALA B O 1
ATOM 4127 N N . ALA B 1 254 ? 53.925 3.651 -13.443 1.000 27.924 255 ALA B N 1
ATOM 4128 C CA . ALA B 1 254 ? 54.223 4.378 -14.669 1.000 28.444 255 ALA B CA 1
ATOM 4129 C C . ALA B 1 254 ? 54.236 3.425 -15.866 1.000 29.730 255 ALA B C 1
ATOM 4130 O O . ALA B 1 254 ? 53.700 3.747 -16.927 1.000 30.158 255 ALA B O 1
ATOM 4132 N N . ALA B 1 255 ? 54.861 2.255 -15.687 1.000 30.639 256 ALA B N 1
ATOM 4133 C CA . ALA B 1 255 ? 54.889 1.218 -16.714 1.000 32.726 256 ALA B CA 1
ATOM 4134 C C . ALA B 1 255 ? 53.465 0.798 -17.085 1.000 33.302 256 ALA B C 1
ATOM 4135 O O . ALA B 1 255 ? 53.179 0.553 -18.251 1.000 36.823 256 ALA B O 1
ATOM 4137 N N . ALA B 1 256 ? 52.564 0.765 -16.095 1.000 33.001 257 ALA B N 1
ATOM 4138 C CA . ALA B 1 256 ? 51.215 0.264 -16.297 1.000 32.899 257 ALA B CA 1
ATOM 4139 C C . ALA B 1 256 ? 50.355 1.276 -17.055 1.000 33.398 257 ALA B C 1
ATOM 4140 O O . ALA B 1 256 ? 49.390 0.882 -17.707 1.000 35.626 257 ALA B O 1
ATOM 4142 N N . THR B 1 257 ? 50.699 2.570 -16.970 1.000 32.041 258 THR B N 1
ATOM 4143 C CA . THR B 1 257 ? 49.859 3.621 -17.528 1.000 32.482 258 THR B CA 1
ATOM 4144 C C . THR B 1 257 ? 50.459 4.211 -18.807 1.000 33.524 258 THR B C 1
ATOM 4145 O O . THR B 1 257 ? 49.775 4.943 -19.521 1.000 34.742 258 THR B O 1
ATOM 4149 N N . GLY B 1 258 ? 51.730 3.896 -19.094 1.000 33.838 259 GLY B N 1
ATOM 4150 C CA . GLY B 1 258 ? 52.402 4.407 -20.281 1.000 34.787 259 GLY B CA 1
ATOM 4151 C C . GLY B 1 258 ? 53.118 5.746 -20.060 1.000 34.555 259 GLY B C 1
ATOM 4152 O O . GLY B 1 258 ? 53.355 6.489 -21.013 1.000 34.995 259 GLY B O 1
ATOM 4153 N N . ILE B 1 259 ? 53.478 6.045 -18.806 1.000 32.920 260 ILE B N 1
ATOM 4154 C CA . ILE B 1 259 ? 54.285 7.211 -18.484 1.000 33.262 260 ILE B CA 1
ATOM 4155 C C . ILE B 1 259 ? 55.762 6.817 -18.459 1.000 33.667 260 ILE B C 1
ATOM 4156 O O . ILE B 1 259 ? 56.146 5.879 -17.764 1.000 34.449 260 ILE B O 1
ATOM 4161 N N . ARG B 1 260 ? 56.577 7.556 -19.227 1.000 34.150 261 ARG B N 1
ATOM 4162 C CA . ARG B 1 260 ? 58.028 7.456 -19.209 1.000 34.838 261 ARG B CA 1
ATOM 4163 C C . ARG B 1 260 ? 58.572 8.342 -18.087 1.000 34.137 261 ARG B C 1
ATOM 4164 O O . ARG B 1 260 ? 58.359 9.560 -18.090 1.000 34.001 261 ARG B O 1
ATOM 4172 N N . THR B 1 261 ? 59.274 7.718 -17.128 1.000 32.855 262 THR B N 1
ATOM 4173 C CA . THR B 1 261 ? 59.756 8.411 -15.944 1.000 32.093 262 THR B CA 1
ATOM 4174 C C . THR B 1 261 ? 61.105 9.057 -16.246 1.000 33.545 262 THR B C 1
ATOM 4175 O O . THR B 1 261 ? 61.845 8.591 -17.106 1.000 34.311 262 THR B O 1
ATOM 4179 N N . GLY B 1 262 ? 61.403 10.149 -15.536 1.000 33.455 263 GLY B N 1
ATOM 4180 C CA . GLY B 1 262 ? 62.726 10.749 -15.576 1.000 33.836 263 GLY B CA 1
ATOM 4181 C C . GLY B 1 262 ? 63.383 10.647 -14.204 1.000 34.300 263 GLY B C 1
ATOM 4182 O O . GLY B 1 262 ? 63.502 9.557 -13.658 1.000 37.659 263 GLY B O 1
ATOM 4183 N N . THR B 1 263 ? 63.775 11.796 -13.650 1.000 33.732 264 THR B N 1
ATOM 4184 C CA . THR B 1 263 ? 64.338 11.887 -12.316 1.000 33.795 264 THR B CA 1
ATOM 4185 C C . THR B 1 263 ? 63.318 11.361 -11.314 1.000 31.853 264 THR B C 1
ATOM 4186 O O . THR B 1 263 ? 62.147 11.714 -11.413 1.000 31.554 264 THR B O 1
ATOM 4190 N N . ILE B 1 264 ? 63.772 10.525 -10.367 1.000 31.126 265 ILE B N 1
ATOM 4191 C CA . ILE B 1 264 ? 63.028 10.275 -9.135 1.000 30.315 265 ILE B CA 1
ATOM 4192 C C . ILE B 1 264 ? 63.957 10.510 -7.946 1.000 30.682 265 ILE B C 1
ATOM 4193 O O . ILE B 1 264 ? 64.879 9.731 -7.727 1.000 31.642 265 ILE B O 1
ATOM 4198 N N . VAL B 1 265 ? 63.720 11.605 -7.206 1.000 30.309 266 VAL B N 1
ATOM 4199 C CA . VAL B 1 265 ? 64.587 12.028 -6.112 1.000 31.663 266 VAL B CA 1
ATOM 4200 C C . VAL B 1 265 ? 63.742 12.366 -4.885 1.000 32.028 266 VAL B C 1
ATOM 4201 O O . VAL B 1 265 ? 62.586 12.781 -5.007 1.000 31.304 266 VAL B O 1
ATOM 4205 N N . ARG B 1 266 ? 64.368 12.214 -3.712 1.000 33.643 267 ARG B N 1
ATOM 4206 C CA . ARG B 1 266 ? 63.814 12.558 -2.412 1.000 35.199 267 ARG B CA 1
ATOM 4207 C C . ARG B 1 266 ? 63.387 14.029 -2.401 1.000 33.543 267 ARG B C 1
ATOM 4208 O O . ARG B 1 266 ? 62.249 14.341 -2.067 1.000 32.722 267 ARG B O 1
ATOM 4216 N N . ASN B 1 267 ? 64.293 14.931 -2.794 1.000 32.164 268 ASN B N 1
ATOM 4217 C CA . ASN B 1 267 ? 64.020 16.358 -2.695 1.000 31.819 268 ASN B CA 1
ATOM 4218 C C . ASN B 1 267 ? 64.804 17.106 -3.777 1.000 30.526 268 ASN B C 1
ATOM 4219 O O . ASN B 1 267 ? 65.662 16.513 -4.434 1.000 29.509 268 ASN B O 1
ATOM 4224 N N . PRO B 1 268 ? 64.523 18.408 -4.036 1.000 29.705 269 PRO B N 1
ATOM 4225 C CA . PRO B 1 268 ? 65.133 19.117 -5.161 1.000 29.679 269 PRO B CA 1
ATOM 4226 C C . PRO B 1 268 ? 66.479 19.797 -4.896 1.000 30.571 269 PRO B C 1
ATOM 4227 O O . PRO B 1 268 ? 67.044 20.396 -5.806 1.000 30.894 269 PRO B O 1
ATOM 4231 N N . MET B 1 269 ? 67.004 19.677 -3.669 1.000 32.764 270 MET B N 1
ATOM 4232 C CA . MET B 1 269 ? 68.157 20.452 -3.227 1.000 34.570 270 MET B CA 1
ATOM 4233 C C . MET B 1 269 ? 69.407 20.071 -4.015 1.000 35.188 270 MET B C 1
ATOM 4234 O O . MET B 1 269 ? 70.160 20.949 -4.429 1.000 33.610 270 MET B O 1
ATOM 4239 N N . GLU B 1 270 ? 69.628 18.756 -4.188 1.000 37.760 271 GLU B N 1
ATOM 4240 C CA . GLU B 1 270 ? 70.705 18.220 -5.013 1.000 38.037 271 GLU B CA 1
ATOM 4241 C C . GLU B 1 270 ? 70.636 18.822 -6.419 1.000 34.293 271 GLU B C 1
ATOM 4242 O O . GLU B 1 270 ? 71.626 19.356 -6.913 1.000 34.237 271 GLU B O 1
ATOM 4248 N N . GLY B 1 271 ? 69.458 18.739 -7.049 1.000 31.286 272 GLY B N 1
ATOM 4249 C CA . GLY B 1 271 ? 69.216 19.353 -8.350 1.000 30.655 272 GLY B CA 1
ATOM 4250 C C . GLY B 1 271 ? 69.463 20.870 -8.387 1.000 29.512 272 GLY B C 1
ATOM 4251 O O . GLY B 1 271 ? 70.063 21.373 -9.337 1.000 29.751 272 GLY B O 1
ATOM 4252 N N . LEU B 1 272 ? 68.991 21.607 -7.372 1.000 28.335 273 LEU B N 1
ATOM 4253 C CA . LEU B 1 272 ? 69.087 23.064 -7.407 1.000 28.810 273 LEU B CA 1
ATOM 4254 C C . LEU B 1 272 ? 70.554 23.485 -7.314 1.000 29.444 273 LEU B C 1
ATOM 4255 O O . LEU B 1 272 ? 70.969 24.430 -7.975 1.000 29.080 273 LEU B O 1
ATOM 4260 N N . ARG B 1 273 ? 71.332 22.729 -6.529 1.000 30.574 274 ARG B N 1
ATOM 4261 C CA . ARG B 1 273 ? 72.760 22.948 -6.377 1.000 32.383 274 ARG B CA 1
ATOM 4262 C C . ARG B 1 273 ? 73.459 22.854 -7.730 1.000 32.401 274 ARG B C 1
ATOM 4263 O O . ARG B 1 273 ? 74.330 23.666 -8.031 1.000 32.662 274 ARG B O 1
ATOM 4271 N N . THR B 1 274 ? 73.106 21.821 -8.502 1.000 32.038 275 THR B N 1
ATOM 4272 C CA . THR B 1 274 ? 73.682 21.596 -9.816 1.000 33.557 275 THR B CA 1
ATOM 4273 C C . THR B 1 274 ? 73.248 22.732 -10.738 1.000 32.819 275 THR B C 1
ATOM 4274 O O . THR B 1 274 ? 74.073 23.350 -11.402 1.000 34.464 275 THR B O 1
ATOM 4278 N N . TYR B 1 275 ? 71.943 23.011 -10.733 1.000 31.250 276 TYR B N 1
ATOM 4279 C CA . TYR B 1 275 ? 71.368 24.137 -11.445 1.000 31.013 276 TYR B CA 1
ATOM 4280 C C . TYR B 1 275 ? 72.231 25.394 -11.265 1.000 32.327 276 TYR B C 1
ATOM 4281 O O . TYR B 1 275 ? 72.681 25.973 -12.255 1.000 33.181 276 TYR B O 1
ATOM 4290 N N . TYR B 1 276 ? 72.468 25.804 -10.007 1.000 31.876 277 TYR B N 1
ATOM 4291 C CA . TYR B 1 276 ? 73.078 27.097 -9.720 1.000 33.308 277 TYR B CA 1
ATOM 4292 C C . TYR B 1 276 ? 74.591 27.037 -9.903 1.000 35.777 277 TYR B C 1
ATOM 4293 O O . TYR B 1 276 ? 75.250 28.064 -10.038 1.000 37.496 277 TYR B O 1
ATOM 4302 N N . SER B 1 277 ? 75.135 25.823 -9.954 1.000 38.522 278 SER B N 1
ATOM 4303 C CA . SER B 1 277 ? 76.576 25.677 -10.052 1.000 40.854 278 SER B CA 1
ATOM 4304 C C . SER B 1 277 ? 77.008 25.563 -11.515 1.000 41.861 278 SER B C 1
ATOM 4305 O O . SER B 1 277 ? 78.141 25.905 -11.851 1.000 43.111 278 SER B O 1
ATOM 4308 N N . THR B 1 278 ? 76.101 25.089 -12.380 1.000 40.993 279 THR B N 1
ATOM 4309 C CA . THR B 1 278 ? 76.466 24.738 -13.746 1.000 44.977 279 THR B CA 1
ATOM 4310 C C . THR B 1 278 ? 75.568 25.466 -14.746 1.000 46.571 279 THR B C 1
ATOM 4311 O O . THR B 1 278 ? 75.936 26.524 -15.261 1.000 47.135 279 THR B O 1
ATOM 4315 N N . VAL B 1 279 ? 74.382 24.885 -14.984 1.000 46.708 280 VAL B N 1
ATOM 4316 C CA . VAL B 1 279 ? 73.489 25.201 -16.092 1.000 48.148 280 VAL B CA 1
ATOM 4317 C C . VAL B 1 279 ? 72.932 26.622 -15.987 1.000 46.766 280 VAL B C 1
ATOM 4318 O O . VAL B 1 279 ? 72.560 27.201 -17.000 1.000 52.141 280 VAL B O 1
ATOM 4322 N N . ALA B 1 280 ? 72.887 27.186 -14.776 1.000 44.710 281 ALA B N 1
ATOM 4323 C CA . ALA B 1 280 ? 72.341 28.521 -14.582 1.000 44.976 281 ALA B CA 1
ATOM 4324 C C . ALA B 1 280 ? 73.277 29.361 -13.716 1.000 45.440 281 ALA B C 1
ATOM 4325 O O . ALA B 1 280 ? 72.844 30.307 -13.063 1.000 47.320 281 ALA B O 1
ATOM 4327 N N . LYS B 1 281 ? 74.565 29.008 -13.735 1.000 45.830 282 LYS B N 1
ATOM 4328 C CA . LYS B 1 281 ? 75.607 29.770 -13.066 1.000 46.424 282 LYS B CA 1
ATOM 4329 C C . LYS B 1 281 ? 75.606 31.192 -13.625 1.000 47.781 282 LYS B C 1
ATOM 4330 O O . LYS B 1 281 ? 75.623 31.384 -14.839 1.000 50.466 282 LYS B O 1
ATOM 4336 N N . THR B 1 282 ? 75.532 32.183 -12.728 1.000 47.814 283 THR B N 1
ATOM 4337 C CA . THR B 1 282 ? 75.789 33.572 -13.078 1.000 49.418 283 THR B CA 1
ATOM 4338 C C . THR B 1 282 ? 77.283 33.722 -13.362 1.000 50.608 283 THR B C 1
ATOM 4339 O O . THR B 1 282 ? 78.108 33.326 -12.541 1.000 51.699 283 THR B O 1
ATOM 4343 N N . VAL B 1 283 ? 77.617 34.284 -14.529 1.000 50.700 284 VAL B N 1
ATOM 4344 C CA . VAL B 1 283 ? 79.001 34.407 -14.963 1.000 52.900 284 VAL B CA 1
ATOM 4345 C C . VAL B 1 283 ? 79.403 35.885 -14.927 1.000 53.396 284 VAL B C 1
ATOM 4346 O O . VAL B 1 283 ? 78.475 36.709 -14.948 1.000 53.820 284 VAL B O 1
ATOM 4350 N N . MET C 1 1 ? -16.284 32.455 26.562 1.000 46.970 2 MET C N 1
ATOM 4351 C CA . MET C 1 1 ? -15.537 32.928 27.760 1.000 44.732 2 MET C CA 1
ATOM 4352 C C . MET C 1 1 ? -14.082 33.181 27.383 1.000 41.804 2 MET C C 1
ATOM 4353 O O . MET C 1 1 ? -13.541 32.515 26.504 1.000 42.447 2 MET C O 1
ATOM 4355 N N . ILE C 1 2 ? -13.466 34.165 28.046 1.000 39.991 3 ILE C N 1
ATOM 4356 C CA . ILE C 1 2 ? -12.041 34.411 27.913 1.000 37.334 3 ILE C CA 1
ATOM 4357 C C . ILE C 1 2 ? -11.395 34.216 29.284 1.000 35.639 3 ILE C C 1
ATOM 4358 O O . ILE C 1 2 ? -12.019 34.464 30.314 1.000 35.971 3 ILE C O 1
ATOM 4363 N N . LEU C 1 3 ? -10.155 33.722 29.280 1.000 34.136 4 LEU C N 1
ATOM 4364 C CA . LEU C 1 3 ? -9.395 33.531 30.502 1.000 33.855 4 LEU C CA 1
ATOM 4365 C C . LEU C 1 3 ? -8.252 34.544 30.509 1.000 32.587 4 LEU C C 1
ATOM 4366 O O . LEU C 1 3 ? -7.571 34.725 29.501 1.000 32.057 4 LEU C O 1
ATOM 4371 N N . ILE C 1 4 ? -8.086 35.213 31.654 1.000 32.993 5 ILE C N 1
ATOM 4372 C CA . ILE C 1 4 ? -7.110 36.271 31.855 1.000 32.992 5 ILE C CA 1
ATOM 4373 C C . ILE C 1 4 ? -6.291 35.935 33.101 1.000 32.998 5 ILE C C 1
ATOM 4374 O O . ILE C 1 4 ? -6.849 35.558 34.125 1.000 33.191 5 ILE C O 1
ATOM 4379 N N . ALA C 1 5 ? -4.965 36.077 33.006 1.000 33.317 6 ALA C N 1
ATOM 4380 C CA . ALA C 1 5 ? -4.093 35.805 34.137 1.000 34.138 6 ALA C CA 1
ATOM 4381 C C . ALA C 1 5 ? -3.024 36.887 34.252 1.000 34.371 6 ALA C C 1
ATOM 4382 O O . ALA C 1 5 ? -2.560 37.422 33.245 1.000 33.597 6 ALA C O 1
ATOM 4384 N N . ASP C 1 6 ? -2.649 37.193 35.497 1.000 36.078 7 ASP C N 1
ATOM 4385 C CA . ASP C 1 6 ? -1.435 37.935 35.776 1.000 37.481 7 ASP C CA 1
ATOM 4386 C C . ASP C 1 6 ? -0.615 37.133 36.778 1.000 39.236 7 ASP C C 1
ATOM 4387 O O . ASP C 1 6 ? -1.084 36.833 37.876 1.000 38.360 7 ASP C O 1
ATOM 4392 N N . SER C 1 7 ? 0.620 36.812 36.389 1.000 39.037 8 SER C N 1
ATOM 4393 C CA . SER C 1 7 ? 1.412 35.852 37.136 1.000 41.752 8 SER C CA 1
ATOM 4394 C C . SER C 1 7 ? 2.679 36.507 37.688 1.000 42.103 8 SER C C 1
ATOM 4395 O O . SER C 1 7 ? 3.316 37.322 37.024 1.000 40.224 8 SER C O 1
ATOM 4398 N N . GLY C 1 8 ? 3.003 36.157 38.936 1.000 44.979 9 GLY C N 1
ATOM 4399 C CA . GLY C 1 8 ? 4.275 36.486 39.559 1.000 50.984 9 GLY C CA 1
ATOM 4400 C C . GLY C 1 8 ? 5.073 35.211 39.813 1.000 54.712 9 GLY C C 1
ATOM 4401 O O . GLY C 1 8 ? 4.723 34.156 39.290 1.000 56.493 9 GLY C O 1
ATOM 4402 N N . SER C 1 9 ? 6.133 35.306 40.621 1.000 60.192 10 SER C N 1
ATOM 4403 C CA . SER C 1 9 ? 6.885 34.115 40.991 1.000 63.959 10 SER C CA 1
ATOM 4404 C C . SER C 1 9 ? 6.293 33.467 42.246 1.000 65.509 10 SER C C 1
ATOM 4405 O O . SER C 1 9 ? 6.709 32.372 42.628 1.000 67.719 10 SER C O 1
ATOM 4408 N N . THR C 1 10 ? 5.309 34.143 42.859 1.000 63.952 11 THR C N 1
ATOM 4409 C CA . THR C 1 10 ? 4.658 33.687 44.081 1.000 66.316 11 THR C CA 1
ATOM 4410 C C . THR C 1 10 ? 3.280 33.109 43.768 1.000 63.671 11 THR C C 1
ATOM 4411 O O . THR C 1 10 ? 2.926 32.048 44.276 1.000 63.372 11 THR C O 1
ATOM 4415 N N . LYS C 1 11 ? 2.517 33.832 42.933 1.000 61.389 12 LYS C N 1
ATOM 4416 C CA . LYS C 1 11 ? 1.091 33.606 42.740 1.000 56.508 12 LYS C CA 1
ATOM 4417 C C . LYS C 1 11 ? 0.675 33.961 41.311 1.000 51.053 12 LYS C C 1
ATOM 4418 O O . LYS C 1 11 ? 1.323 34.768 40.646 1.000 46.632 12 LYS C O 1
ATOM 4424 N N . THR C 1 12 ? -0.426 33.344 40.860 1.000 46.165 13 THR C N 1
ATOM 4425 C CA . THR C 1 12 ? -1.089 33.713 39.622 1.000 41.800 13 THR C CA 1
ATOM 4426 C C . THR C 1 12 ? -2.550 34.036 39.919 1.000 40.312 13 THR C C 1
ATOM 4427 O O . THR C 1 12 ? -3.239 33.249 40.558 1.000 41.285 13 THR C O 1
ATOM 4431 N N . HIS C 1 13 ? -2.988 35.210 39.455 1.000 37.471 14 HIS C N 1
ATOM 4432 C CA . HIS C 1 13 ? -4.357 35.680 39.568 1.000 36.878 14 HIS C CA 1
ATOM 4433 C C . HIS C 1 13 ? -5.067 35.448 38.238 1.000 34.548 14 HIS C C 1
ATOM 4434 O O . HIS C 1 13 ? -4.723 36.051 37.223 1.000 32.703 14 HIS C O 1
ATOM 4441 N N . TRP C 1 14 ? -6.053 34.549 38.250 1.000 35.005 15 TRP C N 1
ATOM 4442 C CA . TRP C 1 14 ? -6.837 34.274 37.063 1.000 34.169 15 TRP C CA 1
ATOM 4443 C C . TRP C 1 14 ? -8.211 34.926 37.200 1.000 35.104 15 TRP C C 1
ATOM 4444 O O . TRP C 1 14 ? -8.778 34.950 38.293 1.000 37.175 15 TRP C O 1
ATOM 4455 N N . ASN C 1 15 ? -8.736 35.448 36.082 1.000 33.894 16 ASN C N 1
ATOM 4456 C CA . ASN C 1 15 ? -10.132 35.842 35.989 1.000 34.897 16 ASN C CA 1
ATOM 4457 C C . ASN C 1 15 ? -10.761 35.163 34.774 1.000 34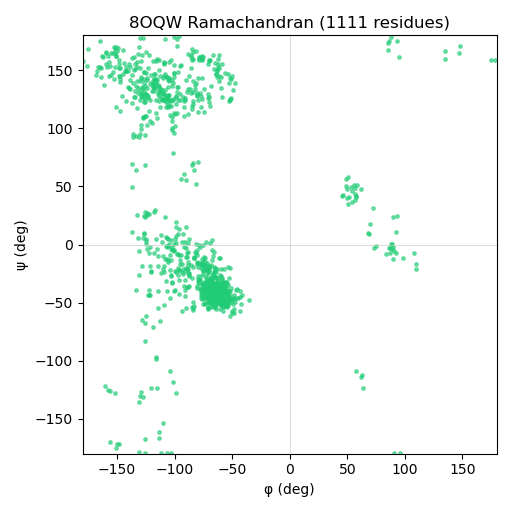.852 16 ASN C C 1
ATOM 4458 O O . ASN C 1 15 ? -10.138 35.086 33.718 1.000 33.412 16 ASN C O 1
ATOM 4463 N N . VAL C 1 16 ? -12.000 34.681 34.933 1.000 36.672 17 VAL C N 1
ATOM 4464 C CA . VAL C 1 16 ? -12.785 34.191 33.808 1.000 37.844 17 VAL C CA 1
ATOM 4465 C C . VAL C 1 16 ? -13.841 35.245 33.484 1.000 39.138 17 VAL C C 1
ATOM 4466 O O . VAL C 1 16 ? -14.595 35.660 34.362 1.000 40.781 17 VAL C O 1
ATOM 4470 N N . LEU C 1 17 ? -13.845 35.698 32.223 1.000 39.636 18 LEU C N 1
ATOM 4471 C CA . LEU C 1 17 ? -14.830 36.636 31.707 1.000 41.307 18 LEU C CA 1
ATOM 4472 C C . LEU C 1 17 ? -15.725 35.897 30.720 1.000 43.989 18 LEU C C 1
ATOM 4473 O O . LEU C 1 17 ? -15.236 35.192 29.841 1.000 43.782 18 LEU C O 1
ATOM 4478 N N . ASP C 1 18 ? -17.036 36.050 30.906 1.000 46.647 19 ASP C N 1
ATOM 4479 C CA . ASP C 1 18 ? -18.022 35.542 29.973 1.000 49.552 19 ASP C CA 1
ATOM 4480 C C . ASP C 1 18 ? -19.200 36.505 29.989 1.000 51.571 19 ASP C C 1
ATOM 4481 O O . ASP C 1 18 ? -19.568 37.017 31.046 1.000 52.246 19 ASP C O 1
ATOM 4486 N N . GLN C 1 19 ? -19.751 36.764 28.799 1.000 53.232 20 GLN C N 1
ATOM 4487 C CA . GLN C 1 19 ? -20.931 37.598 28.635 1.000 56.647 20 GLN C CA 1
ATOM 4488 C C . GLN C 1 19 ? -20.738 38.935 29.359 1.000 56.251 20 GLN C C 1
ATOM 4489 O O . GLN C 1 19 ? -21.655 39.411 30.027 1.000 58.783 20 GLN C O 1
ATOM 4492 N N . GLY C 1 20 ? -19.529 39.508 29.251 1.000 54.229 21 GLY C N 1
ATOM 4493 C CA . GLY C 1 20 ? -19.262 40.883 29.647 1.000 55.203 21 GLY C CA 1
ATOM 4494 C C . GLY C 1 20 ? -18.826 41.057 31.106 1.000 56.387 21 GLY C C 1
ATOM 4495 O O . GLY C 1 20 ? -18.362 42.136 31.481 1.000 57.687 21 GLY C O 1
ATOM 4496 N N . ARG C 1 21 ? -18.974 40.005 31.924 1.000 55.948 22 ARG C N 1
ATOM 4497 C CA . ARG C 1 21 ? -18.710 40.118 33.354 1.000 54.447 22 ARG C CA 1
ATOM 4498 C C . ARG C 1 21 ? -17.808 38.986 33.855 1.000 51.899 22 ARG C C 1
ATOM 4499 O O . ARG C 1 21 ? -17.537 38.032 33.128 1.000 49.018 22 ARG C O 1
ATOM 4507 N N . VAL C 1 22 ? -17.347 39.122 35.108 1.000 50.021 23 VAL C N 1
ATOM 4508 C CA . VAL C 1 22 ? -16.379 38.212 35.705 1.000 48.802 23 VAL C CA 1
ATOM 4509 C C . VAL C 1 22 ? -17.117 37.089 36.433 1.000 49.507 23 VAL C C 1
ATOM 4510 O O . VAL C 1 22 ? -17.755 37.313 37.458 1.000 51.747 23 VAL C O 1
ATOM 4514 N N . ILE C 1 23 ? -17.023 35.873 35.885 1.000 49.206 24 ILE C N 1
ATOM 4515 C CA . ILE C 1 23 ? -17.777 34.738 36.392 1.000 50.637 24 ILE C CA 1
ATOM 4516 C C . ILE C 1 23 ? -16.848 33.797 37.155 1.000 49.951 24 ILE C C 1
ATOM 4517 O O . ILE C 1 23 ? -17.264 32.726 37.587 1.000 52.981 24 ILE C O 1
ATOM 4522 N N . GLY C 1 24 ? -15.586 34.199 37.317 1.000 47.645 25 GLY C N 1
ATOM 4523 C CA . GLY C 1 24 ? -14.639 33.394 38.067 1.000 46.972 25 GLY C CA 1
ATOM 4524 C C . GLY C 1 24 ? -13.392 34.179 38.464 1.000 45.336 25 GLY C C 1
ATOM 4525 O O . GLY C 1 24 ? -12.922 35.036 37.713 1.000 43.181 25 GLY C O 1
ATOM 4526 N N . GLU C 1 25 ? -12.880 33.860 39.658 1.000 46.292 26 GLU C N 1
ATOM 4527 C CA . GLU C 1 25 ? -11.582 34.307 40.132 1.000 45.722 26 GLU C CA 1
ATOM 4528 C C . GLU C 1 25 ? -10.872 33.131 40.809 1.000 46.267 26 GLU C C 1
ATOM 4529 O O . GLU C 1 25 ? -11.402 32.533 41.739 1.000 47.669 26 GLU C O 1
ATOM 4535 N N . ILE C 1 26 ? -9.678 32.783 40.311 1.000 43.963 27 ILE C N 1
ATOM 4536 C CA . ILE C 1 26 ? -8.940 31.619 40.781 1.000 44.403 27 ILE C CA 1
ATOM 4537 C C . ILE C 1 26 ? -7.509 32.054 41.086 1.000 43.454 27 ILE C C 1
ATOM 4538 O O . ILE C 1 26 ? -6.929 32.842 40.341 1.000 40.213 27 ILE C O 1
ATOM 4543 N N . PHE C 1 27 ? -6.943 31.513 42.174 1.000 45.726 28 PHE C N 1
ATOM 4544 C CA . PHE C 1 27 ? -5.541 31.740 42.484 1.000 45.720 28 PHE C CA 1
ATOM 4545 C C . PHE C 1 27 ? -4.775 30.421 42.473 1.000 46.806 28 PHE C C 1
ATOM 4546 O O . PHE C 1 27 ? -5.243 29.412 42.999 1.000 47.902 28 PHE C O 1
ATOM 4554 N N . THR C 1 28 ? -3.603 30.451 41.827 1.000 45.217 29 THR C N 1
ATOM 4555 C CA . THR C 1 28 ? -2.680 29.325 41.797 1.000 46.997 29 THR C CA 1
ATOM 4556 C C . THR C 1 28 ? -1.290 29.836 42.178 1.000 47.507 29 THR C C 1
ATOM 4557 O O . THR C 1 28 ? -1.119 31.028 42.422 1.000 46.195 29 THR C O 1
ATOM 4561 N N . LYS C 1 29 ? -0.313 28.921 42.254 1.000 50.263 30 LYS C N 1
ATOM 4562 C CA . LYS C 1 29 ? 1.082 29.261 42.496 1.000 52.121 30 LYS C CA 1
ATOM 4563 C C . LYS C 1 29 ? 1.605 30.145 41.364 1.000 49.720 30 LYS C C 1
ATOM 4564 O O . LYS C 1 29 ? 1.005 30.225 40.296 1.000 47.002 30 LYS C O 1
ATOM 4570 N N . GLY C 1 30 ? 2.737 30.808 41.616 1.000 51.655 31 GLY C N 1
ATOM 4571 C CA . GLY C 1 30 ? 3.417 31.606 40.613 1.000 50.123 31 GLY C CA 1
ATOM 4572 C C . GLY C 1 30 ? 3.807 30.763 39.403 1.000 50.764 31 GLY C C 1
ATOM 4573 O O . GLY C 1 30 ? 3.971 29.547 39.518 1.000 53.015 31 GLY C O 1
ATOM 4574 N N . MET C 1 31 ? 3.950 31.430 38.250 1.000 47.948 32 MET C N 1
ATOM 4575 C CA . MET C 1 31 ? 4.237 30.744 37.002 1.000 48.151 32 MET C CA 1
ATOM 4576 C C . MET C 1 31 ? 5.303 31.503 36.215 1.000 46.414 32 MET C C 1
ATOM 4577 O O . MET C 1 31 ? 5.141 31.759 35.022 1.000 45.848 32 MET C O 1
ATOM 4582 N N . ASN C 1 32 ? 6.399 31.842 36.900 1.000 46.718 33 ASN C N 1
ATOM 4583 C CA . ASN C 1 32 ? 7.545 32.483 36.280 1.000 46.524 33 ASN C CA 1
ATOM 4584 C C . ASN C 1 32 ? 8.488 31.403 35.753 1.000 48.555 33 ASN C C 1
ATOM 4585 O O . ASN C 1 32 ? 9.090 30.674 36.542 1.000 50.930 33 ASN C O 1
ATOM 4590 N N . PRO C 1 33 ? 8.653 31.265 34.414 1.000 47.852 34 PRO C N 1
ATOM 4591 C CA . PRO C 1 33 ? 9.431 30.158 33.846 1.000 50.540 34 PRO C CA 1
ATOM 4592 C C . PRO C 1 33 ? 10.930 30.214 34.156 1.000 54.447 34 PRO C C 1
ATOM 4593 O O . PRO C 1 33 ? 11.692 29.379 33.680 1.000 55.856 34 PRO C O 1
ATOM 4597 N N . PHE C 1 34 ? 11.339 31.201 34.966 1.000 56.492 35 PHE C N 1
ATOM 4598 C CA . PHE C 1 34 ? 12.700 31.296 35.470 1.000 60.162 35 PHE C CA 1
ATOM 4599 C C . PHE C 1 34 ? 12.798 30.660 36.855 1.000 62.354 35 PHE C C 1
ATOM 4600 O O . PHE C 1 34 ? 13.897 30.426 37.354 1.000 66.411 35 PHE C O 1
ATOM 4608 N N . PHE C 1 35 ? 11.643 30.388 37.469 1.000 61.721 36 PHE C N 1
ATOM 4609 C CA . PHE C 1 35 ? 11.619 29.730 38.765 1.000 65.001 36 PHE C CA 1
ATOM 4610 C C . PHE C 1 35 ? 10.969 28.355 38.634 1.000 64.377 36 PHE C C 1
ATOM 4611 O O . PHE C 1 35 ? 11.575 27.348 38.997 1.000 69.464 36 PHE C O 1
ATOM 4619 N N . GLN C 1 36 ? 9.745 28.327 38.093 1.000 60.661 37 GLN C N 1
ATOM 4620 C CA . GLN C 1 36 ? 9.015 27.084 37.911 1.000 60.417 37 GLN C CA 1
ATOM 4621 C C . GLN C 1 36 ? 9.452 26.412 36.611 1.000 59.374 37 GLN C C 1
ATOM 4622 O O . GLN C 1 36 ? 9.680 27.071 35.599 1.000 57.977 37 GLN C O 1
ATOM 4628 N N . THR C 1 37 ? 9.573 25.085 36.669 1.000 60.197 38 THR C N 1
ATOM 4629 C CA . THR C 1 37 ? 9.761 24.257 35.490 1.000 59.508 38 THR C CA 1
ATOM 4630 C C . THR C 1 37 ? 8.418 24.122 34.771 1.000 55.664 38 THR C C 1
ATOM 4631 O O . THR C 1 37 ? 7.369 24.295 35.389 1.000 53.121 38 THR C O 1
ATOM 4635 N N . PRO C 1 38 ? 8.397 23.791 33.456 1.000 55.507 39 PRO C N 1
ATOM 4636 C CA . PRO C 1 38 ? 7.140 23.595 32.730 1.000 54.247 39 PRO C CA 1
ATOM 4637 C C . PRO C 1 38 ? 6.306 22.468 33.337 1.000 55.555 39 PRO C C 1
ATOM 4638 O O . PRO C 1 38 ? 5.083 22.568 33.413 1.000 53.466 39 PRO C O 1
ATOM 4642 N N . GLU C 1 39 ? 6.996 21.407 33.774 1.000 59.405 40 GLU C N 1
ATOM 4643 C CA . GLU C 1 39 ? 6.388 20.237 34.387 1.000 61.918 40 GLU C CA 1
ATOM 4644 C C . GLU C 1 39 ? 5.520 20.641 35.582 1.000 62.166 40 GLU C C 1
ATOM 4645 O O . GLU C 1 39 ? 4.389 20.170 35.705 1.000 62.207 40 GLU C O 1
ATOM 4651 N N . GLU C 1 40 ? 6.066 21.498 36.458 1.000 61.953 41 GLU C N 1
ATOM 4652 C CA . GLU C 1 40 ? 5.409 21.943 37.680 1.000 62.045 41 GLU C CA 1
ATOM 4653 C C . GLU C 1 40 ? 4.254 22.889 37.357 1.000 58.056 41 GLU C C 1
ATOM 4654 O O . GLU C 1 40 ? 3.206 22.825 38.000 1.000 57.136 41 GLU C O 1
ATOM 4660 N N . MET C 1 41 ? 4.476 23.781 36.381 1.000 55.087 42 MET C N 1
ATOM 4661 C CA . MET C 1 41 ? 3.472 24.722 35.906 1.000 51.587 42 MET C CA 1
ATOM 4662 C C . MET C 1 41 ? 2.249 23.960 35.397 1.000 50.237 42 MET C C 1
ATOM 4663 O O . MET C 1 41 ? 1.130 24.230 35.829 1.000 48.927 42 MET C O 1
ATOM 4668 N N . GLY C 1 42 ? 2.484 22.991 34.502 1.000 49.849 43 GLY C N 1
ATOM 4669 C CA . GLY C 1 42 ? 1.439 22.159 33.925 1.000 49.705 43 GLY C CA 1
ATOM 4670 C C . GLY C 1 42 ? 0.671 21.357 34.974 1.000 51.273 43 GLY C C 1
ATOM 4671 O O . GLY C 1 42 ? -0.551 21.244 34.893 1.000 51.462 43 GLY C O 1
ATOM 4672 N N . ARG C 1 43 ? 1.402 20.811 35.956 1.000 52.863 44 ARG C N 1
ATOM 4673 C CA . ARG C 1 43 ? 0.823 20.035 37.042 1.000 54.584 44 ARG C CA 1
ATOM 4674 C C . ARG C 1 43 ? -0.088 20.917 37.899 1.000 53.493 44 ARG C C 1
ATOM 4675 O O . ARG C 1 43 ? -1.160 20.475 38.306 1.000 53.768 44 ARG C O 1
ATOM 4677 N N . GLU C 1 44 ? 0.335 22.167 38.140 1.000 52.498 45 GLU C N 1
ATOM 4678 C CA . GLU C 1 44 ? -0.355 23.093 39.028 1.000 52.972 45 GLU C CA 1
ATOM 4679 C C . GLU C 1 44 ? -1.688 23.542 38.425 1.000 51.160 45 GLU C C 1
ATOM 4680 O O . GLU C 1 44 ? -2.662 23.712 39.154 1.000 51.794 45 GLU C O 1
ATOM 4686 N N . ILE C 1 45 ? -1.728 23.738 37.100 1.000 49.693 46 ILE C N 1
ATOM 4687 C CA . ILE C 1 45 ? -2.931 24.198 36.417 1.000 48.948 46 ILE C CA 1
ATOM 4688 C C . ILE C 1 45 ? -3.982 23.084 36.436 1.000 52.207 46 ILE C C 1
ATOM 4689 O O . ILE C 1 45 ? -5.145 23.336 36.758 1.000 51.411 46 ILE C O 1
ATOM 4694 N N . GLU C 1 46 ? -3.556 21.853 36.107 1.000 54.052 47 GLU C N 1
ATOM 4695 C CA . GLU C 1 46 ? -4.436 20.693 36.082 1.000 56.877 47 GLU C CA 1
ATOM 4696 C C . GLU C 1 46 ? -4.957 20.372 37.485 1.000 57.883 47 GLU C C 1
ATOM 4697 O O . GLU C 1 46 ? -6.059 19.848 37.626 1.000 59.026 47 GLU C O 1
ATOM 4703 N N . ARG C 1 47 ? -4.173 20.701 38.520 1.000 57.390 48 ARG C N 1
ATOM 4704 C CA . ARG C 1 47 ? -4.554 20.393 39.890 1.000 59.579 48 ARG C CA 1
ATOM 4705 C C . ARG C 1 47 ? -5.477 21.464 40.482 1.000 58.976 48 ARG C C 1
ATOM 4706 O O . ARG C 1 47 ? -6.507 21.121 41.061 1.000 60.742 48 ARG C O 1
ATOM 4708 N N . THR C 1 48 ? -5.120 22.752 40.364 1.000 55.831 49 THR C N 1
ATOM 4709 C CA . THR C 1 48 ? -5.871 23.754 41.114 1.000 55.878 49 THR C CA 1
ATOM 4710 C C . THR C 1 48 ? -6.696 24.680 40.214 1.000 52.390 49 THR C C 1
ATOM 4711 O O . THR C 1 48 ? -7.690 25.242 40.669 1.000 52.179 49 THR C O 1
ATOM 4715 N N . LEU C 1 49 ? -6.314 24.844 38.943 1.000 48.823 50 LEU C N 1
ATOM 4716 C CA . LEU C 1 49 ? -7.108 25.725 38.097 1.000 46.668 50 LEU C CA 1
ATOM 4717 C C . LEU C 1 49 ? -8.306 24.982 37.501 1.000 46.905 50 LEU C C 1
ATOM 4718 O O . LEU C 1 49 ? -9.445 25.399 37.711 1.000 45.949 50 LEU C O 1
ATOM 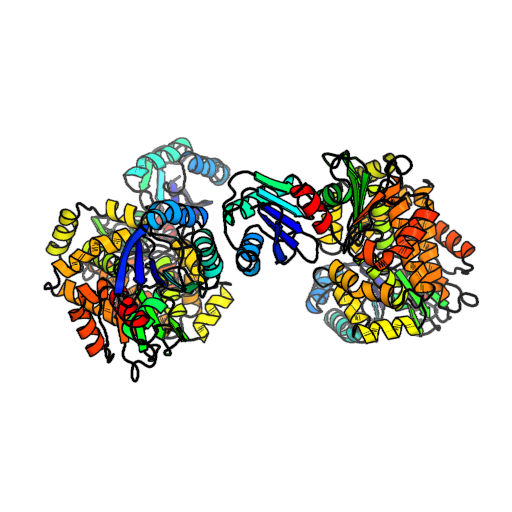4723 N N . LEU C 1 50 ? -8.039 23.878 36.782 1.000 47.121 51 LEU C N 1
ATOM 4724 C CA . LEU C 1 50 ? -9.035 23.211 35.954 1.000 47.836 51 LEU C CA 1
ATOM 4725 C C . LEU C 1 50 ? -10.256 22.768 36.766 1.000 50.410 51 LEU C C 1
ATOM 4726 O O . LEU C 1 50 ? -11.381 22.929 36.297 1.000 50.434 51 LEU C O 1
ATOM 4731 N N . PRO C 1 51 ? -10.118 22.171 37.979 1.000 52.270 52 PRO C N 1
ATOM 4732 C CA . PRO C 1 51 ? -11.292 21.731 38.736 1.000 55.416 52 PRO C CA 1
ATOM 4733 C C . PRO C 1 51 ? -12.203 22.862 39.211 1.000 55.457 52 PRO C C 1
ATOM 4734 O O . PRO C 1 51 ? -13.281 22.602 39.736 1.000 58.159 52 PRO C O 1
ATOM 4738 N N . GLN C 1 52 ? -11.774 24.114 39.004 1.000 54.046 53 GLN C N 1
ATOM 4739 C CA . GLN C 1 52 ? -12.513 25.270 39.486 1.000 54.487 53 GLN C CA 1
ATOM 4740 C C . GLN C 1 52 ? -13.216 25.987 38.336 1.000 53.713 53 GLN C C 1
ATOM 4741 O O . GLN C 1 52 ? -14.076 26.833 38.571 1.000 55.353 53 GLN C O 1
ATOM 4747 N N . LEU C 1 53 ? -12.818 25.675 37.096 1.000 52.300 54 LEU C N 1
ATOM 4748 C CA . LEU C 1 53 ? -13.523 26.119 35.901 1.000 50.888 54 LEU C CA 1
ATOM 4749 C C . LEU C 1 53 ? -14.635 25.110 35.633 1.000 53.351 54 LEU C C 1
ATOM 4750 O O . LEU C 1 53 ? -14.568 23.986 36.128 1.000 56.738 54 LEU C O 1
ATOM 4755 N N . ASN C 1 54 ? -15.644 25.493 34.842 1.000 53.450 55 ASN C N 1
ATOM 4756 C CA . ASN C 1 54 ? -16.669 24.517 34.492 1.000 56.138 55 ASN C CA 1
ATOM 4757 C C . ASN C 1 54 ? -16.241 23.706 33.264 1.000 54.669 55 ASN C C 1
ATOM 4758 O O . ASN C 1 54 ? -16.788 22.637 33.013 1.000 57.165 55 ASN C O 1
ATOM 4763 N N . SER C 1 55 ? -15.254 24.219 32.517 1.000 51.220 56 SER C N 1
ATOM 4764 C CA . SER C 1 55 ? -14.561 23.477 31.470 1.000 50.163 56 SER C CA 1
ATOM 4765 C C . SER C 1 55 ? -13.269 24.195 31.085 1.000 46.809 56 SER C C 1
ATOM 4766 O O . SER C 1 55 ? -12.997 25.306 31.545 1.000 44.834 56 SER C O 1
ATOM 4769 N N . ASN C 1 56 ? -12.493 23.550 30.209 1.000 46.066 57 ASN C N 1
ATOM 4770 C CA . ASN C 1 56 ? -11.227 24.086 29.737 1.000 44.217 57 ASN C CA 1
ATOM 4771 C C . ASN C 1 56 ? -11.407 24.814 28.402 1.000 43.661 57 ASN C C 1
ATOM 4772 O O . ASN C 1 56 ? -10.427 25.123 27.727 1.000 42.629 57 ASN C O 1
ATOM 4777 N N . ARG C 1 57 ? -12.659 25.097 28.028 1.000 45.615 58 ARG C N 1
ATOM 4778 C CA . ARG C 1 57 ? -12.966 25.743 26.762 1.000 46.505 58 ARG C CA 1
ATOM 4779 C C . ARG C 1 57 ? -13.013 27.263 26.918 1.000 45.287 58 ARG C C 1
ATOM 4780 O O . ARG C 1 57 ? -13.758 27.798 27.736 1.000 45.888 58 ARG C O 1
ATOM 4788 N N . PHE C 1 58 ? -12.203 27.942 26.101 1.000 43.232 59 PHE C N 1
ATOM 4789 C CA . PHE C 1 58 ? -12.148 29.389 26.067 1.000 42.248 59 PHE C CA 1
ATOM 4790 C C . PHE C 1 58 ? -12.048 29.842 24.611 1.000 43.085 59 PHE C C 1
ATOM 4791 O O . PHE C 1 58 ? -11.577 29.094 23.757 1.000 42.794 59 PHE C O 1
ATOM 4799 N N . CYS C 1 59 ? -12.530 31.058 24.329 1.000 43.434 60 CYS C N 1
ATOM 4800 C CA . CYS C 1 59 ? -12.308 31.664 23.024 1.000 44.503 60 CYS C CA 1
ATOM 4801 C C . CYS C 1 59 ? -10.868 32.168 22.967 1.000 41.928 60 CYS C C 1
ATOM 4802 O O . CYS C 1 59 ? -10.183 31.999 21.961 1.000 42.606 60 CYS C O 1
ATOM 4805 N N . GLU C 1 60 ? -10.424 32.770 24.075 1.000 38.903 61 GLU C N 1
ATOM 4806 C CA . GLU C 1 60 ? -9.110 33.377 24.170 1.000 36.676 61 GLU C CA 1
ATOM 4807 C C . GLU C 1 60 ? -8.557 33.118 25.568 1.000 34.183 61 GLU C C 1
ATOM 4808 O O . GLU C 1 60 ? -9.315 33.000 26.529 1.000 34.540 61 GLU C O 1
ATOM 4814 N N . VAL C 1 61 ? -7.229 33.017 25.657 1.000 32.447 62 VAL C N 1
ATOM 4815 C CA . VAL C 1 61 ? -6.497 33.153 26.907 1.000 31.164 62 VAL C CA 1
ATOM 4816 C C . VAL C 1 61 ? -5.542 34.338 26.747 1.000 29.985 62 VAL C C 1
ATOM 4817 O O . VAL C 1 61 ? -4.967 34.526 25.676 1.000 29.458 62 VAL C O 1
ATOM 4821 N N . HIS C 1 62 ? -5.407 35.140 27.810 1.000 29.098 63 HIS C N 1
ATOM 4822 C CA . HIS C 1 62 ? -4.459 36.243 27.857 1.000 28.839 63 HIS C CA 1
ATOM 4823 C C . HIS C 1 62 ? -3.650 36.135 29.139 1.000 28.557 63 HIS C C 1
ATOM 4824 O O . HIS C 1 62 ? -4.116 36.537 30.198 1.000 28.349 63 HIS C O 1
ATOM 4831 N N . PHE C 1 63 ? -2.441 35.582 29.022 1.000 28.588 64 PHE C N 1
ATOM 4832 C CA . PHE C 1 63 ? -1.619 35.287 30.178 1.000 28.703 64 PHE C CA 1
ATOM 4833 C C . PHE C 1 63 ? -0.453 36.265 30.207 1.000 28.659 64 PHE C C 1
ATOM 4834 O O . PHE C 1 63 ? 0.255 36.398 29.220 1.000 29.677 64 PHE C O 1
ATOM 4842 N N . PHE C 1 64 ? -0.252 36.924 31.352 1.000 29.569 65 PHE C N 1
ATOM 4843 C CA . PHE C 1 64 ? 0.827 37.882 31.521 1.000 29.567 65 PHE C CA 1
ATOM 4844 C C . PHE C 1 64 ? 1.594 37.528 32.786 1.000 30.806 65 PHE C C 1
ATOM 4845 O O . PHE C 1 64 ? 0.995 37.352 33.836 1.000 32.330 65 PHE C O 1
ATOM 4853 N N . GLY C 1 65 ? 2.921 37.423 32.686 1.000 32.487 66 GLY C N 1
ATOM 4854 C CA . GLY C 1 65 ? 3.712 37.100 33.861 1.000 33.370 66 GLY C CA 1
ATOM 4855 C C . GLY C 1 65 ? 5.155 37.575 33.741 1.000 34.663 66 GLY C C 1
ATOM 4856 O O . GLY C 1 65 ? 5.669 37.733 32.636 1.000 34.150 66 GLY C O 1
ATOM 4857 N N . ALA C 1 66 ? 5.766 37.826 34.904 1.000 36.433 67 ALA C N 1
ATOM 4858 C CA . ALA C 1 66 ? 7.203 37.974 35.063 1.000 39.117 67 ALA C CA 1
ATOM 4859 C C . ALA C 1 66 ? 7.917 36.765 34.455 1.000 40.638 67 ALA C C 1
ATOM 4860 O O . ALA C 1 66 ? 7.470 35.628 34.600 1.000 39.517 67 ALA C O 1
ATOM 4862 N N . GLY C 1 67 ? 9.025 37.037 33.756 1.000 42.707 68 GLY C N 1
ATOM 4863 C CA . GLY C 1 67 ? 9.844 36.003 33.147 1.000 44.830 68 GLY C CA 1
ATOM 4864 C C . GLY C 1 67 ? 9.330 35.541 31.785 1.000 44.385 68 GLY C C 1
ATOM 4865 O O . GLY C 1 67 ? 10.012 34.779 31.101 1.000 46.149 68 GLY C O 1
ATOM 4866 N N . CYS C 1 68 ? 8.134 36.000 31.390 1.000 42.599 69 CYS C N 1
ATOM 4867 C CA . CYS C 1 68 ? 7.569 35.609 30.107 1.000 41.737 69 CYS C CA 1
ATOM 4868 C C . CYS C 1 68 ? 8.158 36.462 28.989 1.000 41.924 69 CYS C C 1
ATOM 4869 O O . CYS C 1 68 ? 7.417 37.048 28.199 1.000 39.559 69 CYS C O 1
ATOM 4872 N N . ILE C 1 69 ? 9.497 36.510 28.950 1.000 43.613 70 ILE C N 1
ATOM 4873 C CA . ILE C 1 69 ? 10.258 37.190 27.912 1.000 45.674 70 ILE C CA 1
ATOM 4874 C C . ILE C 1 69 ? 10.242 36.315 26.653 1.000 46.393 70 ILE C C 1
ATOM 4875 O O . ILE C 1 69 ? 9.981 35.117 26.746 1.000 45.208 70 ILE C O 1
ATOM 4880 N N . PRO C 1 70 ? 10.500 36.877 25.445 1.000 46.527 71 PRO C N 1
ATOM 4881 C CA . PRO C 1 70 ? 10.376 36.128 24.188 1.000 46.901 71 PRO C CA 1
ATOM 4882 C C . PRO C 1 70 ? 10.881 34.683 24.151 1.000 47.965 71 PRO C C 1
ATOM 4883 O O . PRO C 1 70 ? 10.196 33.812 23.616 1.000 47.082 71 PRO C O 1
ATOM 4887 N N . GLU C 1 71 ? 12.061 34.423 24.731 1.000 50.349 72 GLU C N 1
ATOM 4888 C CA . GLU C 1 71 ? 12.633 33.080 24.714 1.000 52.062 72 GLU C CA 1
ATOM 4889 C C . GLU C 1 71 ? 11.774 32.094 25.513 1.000 49.280 72 GLU C C 1
ATOM 4890 O O . GLU C 1 71 ? 11.848 30.890 25.276 1.000 50.234 72 GLU C O 1
ATOM 4896 N N . LYS C 1 72 ? 10.943 32.602 26.437 1.000 45.505 73 LYS C N 1
ATOM 4897 C CA . LYS C 1 72 ? 10.211 31.740 27.354 1.000 43.215 73 LYS C CA 1
ATOM 4898 C C . LYS C 1 72 ? 8.724 31.625 27.006 1.000 39.923 73 LYS C C 1
ATOM 4899 O O . LYS C 1 72 ? 8.061 30.727 27.522 1.000 39.015 73 LYS C O 1
ATOM 4905 N N . VAL C 1 73 ? 8.193 32.483 26.118 1.000 38.018 74 VAL C N 1
ATOM 4906 C CA . VAL C 1 73 ? 6.763 32.405 25.852 1.000 35.996 74 VAL C CA 1
ATOM 4907 C C . VAL C 1 73 ? 6.388 31.078 25.181 1.000 36.631 74 VAL C C 1
ATOM 4908 O O . VAL C 1 73 ? 5.326 30.542 25.483 1.000 35.982 74 VAL C O 1
ATOM 4912 N N . PRO C 1 74 ? 7.198 30.484 24.266 1.000 38.297 75 PRO C N 1
ATOM 4913 C CA . PRO C 1 74 ? 6.878 29.159 23.732 1.000 38.985 75 PRO C CA 1
ATOM 4914 C C . PRO C 1 74 ? 6.605 28.125 24.824 1.000 38.793 75 PRO C C 1
ATOM 4915 O O . PRO C 1 74 ? 5.648 27.361 24.728 1.000 38.293 75 PRO C O 1
ATOM 4919 N N . VAL C 1 75 ? 7.434 28.133 25.874 1.000 39.290 76 VAL C N 1
ATOM 4920 C CA . VAL C 1 75 ? 7.312 27.189 26.976 1.000 39.732 76 VAL C CA 1
ATOM 4921 C C . VAL C 1 75 ? 5.972 27.383 27.692 1.000 37.428 76 VAL C C 1
ATOM 4922 O O . VAL C 1 75 ? 5.242 26.420 27.923 1.000 37.568 76 VAL C O 1
ATOM 4926 N N . VAL C 1 76 ? 5.643 28.638 28.025 1.000 35.575 77 VAL C N 1
ATOM 4927 C CA . VAL C 1 76 ? 4.424 28.952 28.760 1.000 33.908 77 VAL C CA 1
ATOM 4928 C C . VAL C 1 76 ? 3.182 28.661 27.913 1.000 33.016 77 VAL C C 1
ATOM 4929 O O . VAL C 1 76 ? 2.244 28.038 28.408 1.000 32.833 77 VAL C O 1
ATOM 4933 N N . ARG C 1 77 ? 3.171 29.130 26.655 1.000 32.817 78 ARG C N 1
ATOM 4934 C CA . ARG C 1 77 ? 2.056 28.902 25.746 1.000 32.771 78 ARG C CA 1
ATOM 4935 C C . ARG C 1 77 ? 1.807 27.399 25.620 1.000 34.066 78 ARG C C 1
ATOM 4936 O O . ARG C 1 77 ? 0.670 26.935 25.560 1.000 33.882 78 ARG C O 1
ATOM 4944 N N . ASN C 1 78 ? 2.908 26.652 25.615 1.000 35.552 79 ASN C N 1
ATOM 4945 C CA . ASN C 1 78 ? 2.909 25.217 25.405 1.000 37.653 79 ASN C CA 1
ATOM 4946 C C . ASN C 1 78 ? 2.235 24.513 26.584 1.000 37.878 79 ASN C C 1
ATOM 4947 O O . ASN C 1 78 ? 1.464 23.573 26.387 1.000 38.738 79 ASN C O 1
ATOM 4952 N N . VAL C 1 79 ? 2.513 24.990 27.806 1.000 37.582 80 VAL C N 1
ATOM 4953 C CA . VAL C 1 79 ? 1.873 24.465 29.006 1.000 38.019 80 VAL C CA 1
ATOM 4954 C C . VAL C 1 79 ? 0.375 24.764 28.947 1.000 37.126 80 VAL C C 1
ATOM 4955 O O . VAL C 1 79 ? -0.445 23.877 29.186 1.000 37.654 80 VAL C O 1
ATOM 4959 N N . LEU C 1 80 ? 0.037 26.022 28.622 1.000 35.848 81 LEU C N 1
ATOM 4960 C CA . LEU C 1 80 ? -1.344 26.479 28.552 1.000 35.537 81 LEU C CA 1
ATOM 4961 C C . LEU C 1 80 ? -2.127 25.631 27.549 1.000 37.235 81 LEU C C 1
ATOM 4962 O O . LEU C 1 80 ? -3.207 25.142 27.875 1.000 37.504 81 LEU C O 1
ATOM 4967 N N . LYS C 1 81 ? -1.569 25.463 26.340 1.000 38.609 82 LYS C N 1
ATOM 4968 C CA . LYS C 1 81 ? -2.209 24.731 25.255 1.000 40.733 82 LYS C CA 1
ATOM 4969 C C . LYS C 1 81 ? -2.468 23.279 25.654 1.000 42.782 82 LYS C C 1
ATOM 4970 O O . LYS C 1 81 ? -3.383 22.650 25.125 1.000 43.199 82 LYS C O 1
ATOM 4976 N N . GLY C 1 82 ? -1.649 22.765 26.582 1.000 44.403 83 GLY C N 1
ATOM 4977 C CA . GLY C 1 82 ? -1.757 21.400 27.074 1.000 47.015 83 GLY C CA 1
ATOM 4978 C C . GLY C 1 82 ? -3.008 21.174 27.921 1.000 48.145 83 GLY C C 1
ATOM 4979 O O . GLY C 1 82 ? -3.594 20.094 27.883 1.000 50.072 83 GLY C O 1
ATOM 4980 N N . CYS C 1 83 ? -3.412 22.205 28.673 1.000 48.115 84 CYS C N 1
ATOM 4981 C CA . CYS C 1 83 ? -4.469 22.091 29.667 1.000 51.205 84 CYS C CA 1
ATOM 4982 C C . CYS C 1 83 ? -5.777 22.696 29.161 1.000 50.445 84 CYS C C 1
ATOM 4983 O O . CYS C 1 83 ? -6.853 22.305 29.616 1.000 52.346 84 CYS C O 1
ATOM 4986 N N . LEU C 1 84 ? -5.668 23.662 28.241 1.000 46.116 85 LEU C N 1
ATOM 4987 C CA . LEU C 1 84 ? -6.797 24.474 27.820 1.000 45.657 85 LEU C CA 1
ATOM 4988 C C . LEU C 1 84 ? -7.096 24.233 26.343 1.000 46.638 85 LEU C C 1
ATOM 4989 O O . LEU C 1 84 ? -6.185 24.130 25.523 1.000 46.879 85 LEU C O 1
ATOM 4994 N N . ASP C 1 85 ? -8.394 24.167 26.032 1.000 48.413 86 ASP C N 1
ATOM 4995 C CA . ASP C 1 85 ? -8.915 24.046 24.680 1.000 49.601 86 ASP C CA 1
ATOM 4996 C C . ASP C 1 85 ? -9.381 25.429 24.215 1.000 47.787 86 ASP C C 1
ATOM 4997 O O . ASP C 1 85 ? -10.489 25.860 24.526 1.000 47.053 86 ASP C O 1
ATOM 5002 N N . VAL C 1 86 ? -8.509 26.132 23.482 1.000 45.405 87 VAL C N 1
ATOM 5003 C CA . VAL C 1 86 ? -8.762 27.517 23.120 1.000 44.780 87 VAL C CA 1
ATOM 5004 C C . VAL C 1 86 ? -8.949 27.599 21.604 1.000 46.599 87 VAL C C 1
ATOM 5005 O O . VAL C 1 86 ? -8.150 27.054 20.848 1.000 47.042 87 VAL C O 1
ATOM 5009 N N . SER C 1 87 ? -10.022 28.274 21.171 1.000 48.669 88 SER C N 1
ATOM 5010 C CA . SER C 1 87 ? -10.418 28.293 19.771 1.000 52.205 88 SER C CA 1
ATOM 5011 C C . SER C 1 87 ? -9.725 29.427 19.018 1.000 52.404 88 SER C C 1
ATOM 5012 O O . SER C 1 87 ? -9.573 29.355 17.804 1.000 57.282 88 SER C O 1
ATOM 5015 N N . SER C 1 88 ? -9.312 30.477 19.732 1.000 51.804 89 SER C N 1
ATOM 5016 C CA . SER C 1 88 ? -8.557 31.552 19.108 1.000 54.192 89 SER C CA 1
ATOM 5017 C C . SER C 1 88 ? -7.189 31.697 19.769 1.000 54.387 89 SER C C 1
ATOM 5018 O O . SER C 1 88 ? -6.420 30.743 19.863 1.000 60.737 89 SER C O 1
ATOM 5021 N N . LEU C 1 89 ? -6.932 32.910 20.258 1.000 56.690 90 LEU C N 1
ATOM 5022 C CA . LEU C 1 89 ? -5.600 33.384 20.586 1.000 53.017 90 LEU C CA 1
ATOM 5023 C C . LEU C 1 89 ? -5.214 32.838 21.959 1.000 46.698 90 LEU C C 1
ATOM 5024 O O . LEU C 1 89 ? -5.983 32.984 22.909 1.000 44.374 90 LEU C O 1
ATOM 5029 N N . ILE C 1 90 ? -4.041 32.194 22.059 1.000 42.447 91 ILE C N 1
ATOM 5030 C CA . ILE C 1 90 ? -3.377 32.147 23.357 1.000 40.709 91 ILE C CA 1
ATOM 5031 C C . ILE C 1 90 ? -2.231 33.157 23.370 1.000 38.097 91 ILE C C 1
ATOM 5032 O O . ILE C 1 90 ? -1.183 32.936 22.764 1.000 39.170 91 ILE C O 1
ATOM 5037 N N . GLU C 1 91 ? -2.446 34.262 24.081 1.000 35.295 92 GLU C N 1
ATOM 5038 C CA . GLU C 1 91 ? -1.443 35.303 24.199 1.000 34.447 92 GLU C CA 1
ATOM 5039 C C . GLU C 1 91 ? -0.645 35.102 25.485 1.000 32.893 92 GLU C C 1
ATOM 5040 O O . GLU C 1 91 ? -1.212 34.949 26.568 1.000 31.755 92 GLU C O 1
ATOM 5046 N N . VAL C 1 92 ? 0.684 35.113 25.349 1.000 32.264 93 VAL C N 1
ATOM 5047 C CA . VAL C 1 92 ? 1.571 35.047 26.498 1.000 31.920 93 VAL C CA 1
ATOM 5048 C C . VAL C 1 92 ? 2.509 36.241 26.407 1.000 31.664 93 VAL C C 1
ATOM 5049 O O . VAL C 1 92 ? 3.212 36.402 25.413 1.000 32.495 93 VAL C O 1
ATOM 5053 N N . ASP C 1 93 ? 2.507 37.076 27.447 1.000 30.777 94 ASP C N 1
ATOM 5054 C CA . ASP C 1 93 ? 3.414 38.209 27.451 1.000 31.443 94 ASP C CA 1
ATOM 5055 C C . ASP C 1 93 ? 3.781 38.564 28.887 1.000 31.141 94 ASP C C 1
ATOM 5056 O O . ASP C 1 93 ? 3.395 37.879 29.827 1.000 29.903 94 ASP C O 1
ATOM 5061 N N . THR C 1 94 ? 4.527 39.661 29.026 1.000 31.868 95 THR C N 1
ATOM 5062 C CA . THR C 1 94 ? 5.112 40.048 30.297 1.000 32.729 95 THR C CA 1
ATOM 5063 C C . THR C 1 94 ? 4.065 40.712 31.190 1.000 31.787 95 THR C C 1
ATOM 5064 O O . THR C 1 94 ? 3.017 41.171 30.732 1.000 30.379 95 THR C O 1
ATOM 5068 N N . ASP C 1 95 ? 4.386 40.754 32.482 1.000 32.547 96 ASP C N 1
ATOM 5069 C CA . ASP C 1 95 ? 3.654 41.550 33.449 1.000 32.913 96 ASP C CA 1
ATOM 5070 C C . ASP C 1 95 ? 3.676 43.030 33.051 1.000 32.220 96 ASP C C 1
ATOM 5071 O O . ASP C 1 95 ? 2.748 43.763 33.383 1.000 31.091 96 ASP C O 1
ATOM 5076 N N . MET C 1 96 ? 4.732 43.470 32.347 1.000 33.471 97 MET C N 1
ATOM 5077 C CA . MET C 1 96 ? 4.839 44.860 31.912 1.000 33.480 97 MET C CA 1
ATOM 5078 C C . MET C 1 96 ? 3.738 45.196 30.907 1.000 31.023 97 MET C C 1
ATOM 5079 O O . MET C 1 96 ? 3.180 46.287 30.954 1.000 29.974 97 MET C O 1
ATOM 5084 N N . LEU C 1 97 ? 3.423 44.253 30.004 1.000 29.841 98 LEU C N 1
ATOM 5085 C CA . LEU C 1 97 ? 2.388 44.502 29.009 1.000 28.988 98 LEU C CA 1
ATOM 5086 C C . LEU C 1 97 ? 1.021 44.575 29.687 1.000 27.989 98 LEU C C 1
ATOM 5087 O O . LEU C 1 97 ? 0.194 45.415 29.325 1.000 27.348 98 LEU C O 1
ATOM 5092 N N . ALA C 1 98 ? 0.809 43.709 30.693 1.000 27.445 99 ALA C N 1
ATOM 5093 C CA . ALA C 1 98 ? -0.434 43.724 31.446 1.000 26.786 99 ALA C CA 1
ATOM 5094 C C . ALA C 1 98 ? -0.622 45.100 32.088 1.000 26.949 99 ALA C C 1
ATOM 5095 O O . ALA C 1 98 ? -1.694 45.689 31.987 1.000 26.939 99 ALA C O 1
ATOM 5097 N N . ALA C 1 99 ? 0.442 45.603 32.724 1.000 27.314 100 ALA C N 1
ATOM 5098 C CA . ALA C 1 99 ? 0.427 46.900 33.380 1.000 28.191 100 ALA C CA 1
ATOM 5099 C C . ALA C 1 99 ? 0.111 47.998 32.363 1.000 28.107 100 ALA C C 1
ATOM 5100 O O . ALA C 1 99 ? -0.619 48.942 32.678 1.000 28.420 100 ALA C O 1
ATOM 5102 N N . ALA C 1 100 ? 0.642 47.839 31.140 1.000 27.848 101 ALA C N 1
ATOM 5103 C CA . ALA C 1 100 ? 0.451 48.795 30.060 1.000 28.289 101 ALA C CA 1
ATOM 5104 C C . ALA C 1 100 ? -1.000 48.799 29.582 1.000 28.052 101 ALA C C 1
ATOM 5105 O O . ALA C 1 100 ? -1.617 49.857 29.503 1.000 28.225 101 ALA C O 1
ATOM 5107 N N . LYS C 1 101 ? -1.547 47.607 29.301 1.000 27.535 102 LYS C N 1
ATOM 5108 C CA . LYS C 1 101 ? -2.937 47.477 28.887 1.000 27.585 102 LYS C CA 1
ATOM 5109 C C . LYS C 1 101 ? -3.857 48.026 29.972 1.000 28.151 102 LYS C C 1
ATOM 5110 O O . LYS C 1 101 ? -4.835 48.715 29.680 1.000 29.153 102 LYS C O 1
ATOM 5116 N N . ALA C 1 102 ? -3.522 47.704 31.226 1.000 27.789 103 ALA C N 1
ATOM 5117 C CA . ALA C 1 102 ? -4.332 48.037 32.382 1.000 28.379 103 ALA C CA 1
ATOM 5118 C C . ALA C 1 102 ? -4.434 49.549 32.564 1.000 29.176 103 ALA C C 1
ATOM 5119 O O . ALA C 1 102 ? -5.490 50.042 32.942 1.000 29.871 103 ALA C O 1
ATOM 5121 N N . SER C 1 103 ? -3.327 50.268 32.337 1.000 29.258 104 SER C N 1
ATOM 5122 C CA . SER C 1 103 ? -3.273 51.668 32.725 1.000 30.954 104 SER C CA 1
ATOM 5123 C C . SER C 1 103 ? -3.527 52.592 31.536 1.000 31.665 104 SER C C 1
ATOM 5124 O O . SER C 1 103 ? -3.945 53.729 31.742 1.000 33.374 104 SER C O 1
ATOM 5127 N N . CYS C 1 104 ? -3.291 52.093 30.314 1.000 31.550 105 CYS C N 1
ATOM 5128 C CA . CYS C 1 104 ? -3.207 52.944 29.135 1.000 33.059 105 CYS C CA 1
ATOM 5129 C C . CYS C 1 104 ? -4.244 52.578 28.077 1.000 33.310 105 CYS C C 1
ATOM 5130 O O . CYS C 1 104 ? -4.558 53.400 27.215 1.000 33.712 105 CYS C O 1
ATOM 5133 N N . GLY C 1 105 ? -4.737 51.336 28.113 1.000 32.388 106 GLY C N 1
ATOM 5134 C CA . GLY C 1 105 ? -5.629 50.890 27.058 1.000 33.786 106 GLY C CA 1
ATOM 5135 C C . GLY C 1 105 ? -4.897 50.888 25.720 1.000 34.909 106 GLY C C 1
ATOM 5136 O O . GLY C 1 105 ? -3.838 50.272 25.613 1.000 34.919 106 GLY C O 1
ATOM 5137 N N . ARG C 1 106 ? -5.442 51.614 24.733 1.000 35.589 107 ARG C N 1
ATOM 5138 C CA . ARG C 1 106 ? -4.920 51.616 23.373 1.000 36.331 107 ARG C CA 1
ATOM 5139 C C . ARG C 1 106 ? -4.032 52.834 23.120 1.000 35.083 107 ARG C C 1
ATOM 5140 O O . ARG C 1 106 ? -3.554 53.032 22.001 1.000 34.610 107 ARG C O 1
ATOM 5148 N N . SER C 1 107 ? -3.763 53.597 24.187 1.000 34.077 108 SER C N 1
ATOM 5149 C CA . SER C 1 107 ? -3.047 54.862 24.129 1.000 33.939 108 SER C CA 1
ATOM 5150 C C . SER C 1 107 ? -1.593 54.676 24.557 1.000 32.372 108 SER C C 1
ATOM 5151 O O . SER C 1 107 ? -1.310 53.882 25.449 1.000 31.244 108 SER C O 1
ATOM 5154 N N . PRO C 1 108 ? -0.636 55.449 23.982 1.000 32.774 109 PRO C N 1
ATOM 5155 C CA . PRO C 1 108 ? 0.757 55.415 24.434 1.000 32.142 109 PRO C CA 1
ATOM 5156 C C . PRO C 1 108 ? 0.877 55.923 25.872 1.000 31.596 109 PRO C C 1
ATOM 5157 O O . PRO C 1 108 ? 0.019 56.661 26.352 1.000 31.669 109 PRO C O 1
ATOM 5161 N N . GLY C 1 109 ? 1.949 55.504 26.550 1.000 30.332 110 GLY C N 1
ATOM 5162 C CA . GLY C 1 109 ? 2.246 55.958 27.894 1.000 29.257 110 GLY C CA 1
ATOM 5163 C C . GLY C 1 109 ? 3.534 55.332 28.415 1.000 28.718 110 GLY C C 1
ATOM 5164 O O . GLY C 1 109 ? 3.980 54.295 27.924 1.000 28.282 110 GLY C O 1
ATOM 5165 N N . ILE C 1 110 ? 4.130 56.002 29.403 1.000 28.464 111 ILE C N 1
ATOM 5166 C CA . ILE C 1 110 ? 5.203 55.435 30.200 1.000 28.547 111 ILE C CA 1
ATOM 5167 C C . ILE C 1 110 ? 4.536 54.622 31.305 1.000 28.611 111 ILE C C 1
ATOM 5168 O O . ILE C 1 110 ? 3.593 55.102 31.929 1.000 29.162 111 ILE C O 1
ATOM 5173 N N . VAL C 1 111 ? 4.997 53.378 31.491 1.000 29.141 112 VAL C N 1
ATOM 5174 C CA . VAL C 1 111 ? 4.350 52.421 32.373 1.000 29.362 112 VAL C CA 1
ATOM 5175 C C . VAL C 1 111 ? 5.410 51.836 33.304 1.000 29.900 112 VAL C C 1
ATOM 5176 O O . VAL C 1 111 ? 6.410 51.282 32.855 1.000 29.549 112 VAL C O 1
ATOM 5180 N N . CYS C 1 112 ? 5.161 51.944 34.614 1.000 30.829 113 CYS C N 1
ATOM 5181 C CA . CYS C 1 112 ? 6.098 51.465 35.615 1.000 30.718 113 CYS C CA 1
ATOM 5182 C C . CYS C 1 112 ? 5.411 50.472 36.543 1.000 31.426 113 CYS C C 1
ATOM 5183 O O . CYS C 1 112 ? 4.282 50.697 36.963 1.000 31.105 113 CYS C O 1
ATOM 5186 N N . ILE C 1 113 ? 6.102 49.356 36.811 1.000 32.015 114 ILE C N 1
ATOM 5187 C CA . ILE C 1 113 ? 5.753 48.458 37.897 1.000 32.889 114 ILE C CA 1
ATOM 5188 C C . ILE C 1 113 ? 6.631 48.813 39.091 1.000 31.696 114 ILE C C 1
ATOM 5189 O O . ILE C 1 113 ? 7.828 49.040 38.953 1.000 30.784 114 ILE C O 1
ATOM 5194 N N . MET C 1 114 ? 6.013 48.876 40.268 1.000 32.327 115 MET C N 1
ATOM 5195 C CA . MET C 1 114 ? 6.772 49.083 41.487 1.000 32.672 115 MET C CA 1
ATOM 5196 C C . MET C 1 114 ? 6.233 48.137 42.552 1.000 31.621 115 MET C C 1
ATOM 5197 O O . MET C 1 114 ? 5.272 48.448 43.245 1.000 32.621 115 MET C O 1
ATOM 5202 N N . GLY C 1 115 ? 6.843 46.955 42.641 1.000 31.352 116 GLY C N 1
ATOM 5203 C CA . GLY C 1 115 ? 6.428 45.965 43.622 1.000 31.541 116 GLY C CA 1
ATOM 5204 C C . GLY C 1 115 ? 7.633 45.445 44.395 1.000 29.985 116 GLY C C 1
ATOM 5205 O O . GLY C 1 115 ? 8.465 46.222 44.861 1.000 28.805 116 GLY C O 1
ATOM 5206 N N . THR C 1 116 ? 7.728 44.121 44.481 1.000 30.168 117 THR C N 1
ATOM 5207 C CA . THR C 1 116 ? 8.919 43.475 45.003 1.000 30.360 117 THR C CA 1
ATOM 5208 C C . THR C 1 116 ? 10.127 43.900 44.168 1.000 29.312 117 THR C C 1
ATOM 5209 O O . THR C 1 116 ? 11.170 44.240 44.727 1.000 28.275 117 THR C O 1
ATOM 5213 N N . GLY C 1 117 ? 9.957 43.895 42.837 1.000 28.710 118 GLY C N 1
ATOM 5214 C CA . GLY C 1 117 ? 10.894 44.524 41.919 1.000 28.051 118 GLY C CA 1
ATOM 5215 C C . GLY C 1 117 ? 10.320 45.795 41.286 1.000 28.118 118 GLY C C 1
ATOM 5216 O O . GLY C 1 117 ? 9.179 46.173 41.531 1.000 28.537 118 GLY C O 1
ATOM 5217 N N . SER C 1 118 ? 11.130 46.476 40.478 1.000 27.568 119 SER C N 1
ATOM 5218 C CA . SER C 1 118 ? 10.594 47.579 39.699 1.000 28.157 119 SER C CA 1
ATOM 5219 C C . SER C 1 118 ? 10.965 47.404 38.231 1.000 27.924 119 SER C C 1
ATOM 5220 O O . SER C 1 118 ? 11.845 46.612 37.903 1.000 28.164 119 SER C O 1
ATOM 5223 N N . ASN C 1 119 ? 10.266 48.137 37.361 1.000 28.297 120 ASN C N 1
ATOM 5224 C CA . ASN C 1 119 ? 10.501 48.076 35.928 1.000 29.844 120 ASN C CA 1
ATOM 5225 C C . ASN C 1 119 ? 9.827 49.298 35.306 1.000 29.710 120 ASN C C 1
ATOM 5226 O O . ASN C 1 119 ? 8.868 49.813 35.865 1.000 31.747 120 ASN C O 1
ATOM 5231 N N . SER C 1 120 ? 10.344 49.782 34.174 1.000 30.462 121 SER C N 1
ATOM 5232 C CA . SER C 1 120 ? 9.696 50.867 33.451 1.000 31.137 121 SER C CA 1
ATOM 5233 C C . SER C 1 120 ? 9.817 50.622 31.951 1.000 30.655 121 SER C C 1
ATOM 5234 O O . SER C 1 120 ? 10.749 49.959 31.507 1.000 31.125 121 SER C O 1
ATOM 5237 N N . CYS C 1 121 ? 8.857 51.159 31.187 1.000 29.927 122 CYS C N 1
ATOM 5238 C CA . CYS C 1 121 ? 8.818 50.941 29.752 1.000 30.164 122 CYS C CA 1
ATOM 5239 C C . CYS C 1 121 ? 7.974 52.025 29.092 1.000 28.977 122 CYS C C 1
ATOM 5240 O O . CYS C 1 121 ? 7.255 52.763 29.767 1.000 27.695 122 CYS C O 1
ATOM 5243 N N . PHE C 1 122 ? 8.119 52.126 27.765 1.000 28.672 123 PHE C N 1
ATOM 5244 C CA . PHE C 1 122 ? 7.243 52.958 26.962 1.000 27.992 123 PHE C CA 1
ATOM 5245 C C . PHE C 1 122 ? 6.350 52.075 26.103 1.000 28.176 123 PHE C C 1
ATOM 5246 O O . PHE C 1 122 ? 6.829 51.234 25.342 1.000 28.721 123 PHE C O 1
ATOM 5254 N N . TYR C 1 123 ? 5.045 52.297 26.257 1.000 27.249 124 TYR C N 1
ATOM 5255 C CA . TYR C 1 123 ? 4.006 51.537 25.593 1.000 27.713 124 TYR C CA 1
ATOM 5256 C C . TYR C 1 123 ? 3.438 52.412 24.482 1.000 28.227 124 TYR C C 1
ATOM 5257 O O . TYR C 1 123 ? 3.072 53.558 24.743 1.000 27.624 124 TYR C O 1
ATOM 5266 N N . ASP C 1 124 ? 3.369 51.873 23.258 1.000 29.361 125 ASP C N 1
ATOM 5267 C CA . ASP C 1 124 ? 3.039 52.693 22.099 1.000 30.434 125 ASP C CA 1
ATOM 5268 C C . ASP C 1 124 ? 1.541 52.632 21.822 1.000 30.781 125 ASP C C 1
ATOM 5269 O O . ASP C 1 124 ? 1.070 53.233 20.866 1.000 31.019 125 ASP C O 1
ATOM 5274 N N . GLY C 1 125 ? 0.803 51.914 22.672 1.000 30.691 126 GLY C N 1
ATOM 5275 C CA . GLY C 1 125 ? -0.627 51.737 22.485 1.000 32.179 126 GLY C CA 1
ATOM 5276 C C . GLY C 1 125 ? -1.000 50.310 22.078 1.000 34.281 126 GLY C C 1
ATOM 5277 O O . GLY C 1 125 ? -2.147 49.908 22.242 1.000 34.269 126 GLY C O 1
ATOM 5278 N N . GLU C 1 126 ? -0.027 49.563 21.541 1.000 36.209 127 GLU C N 1
ATOM 5279 C CA . GLU C 1 126 ? -0.236 48.177 21.145 1.000 39.602 127 GLU C CA 1
ATOM 5280 C C . GLU C 1 126 ? 0.746 47.257 21.870 1.000 38.556 127 GLU C C 1
ATOM 5281 O O . GLU C 1 126 ? 0.361 46.197 22.342 1.000 38.270 127 GLU C O 1
ATOM 5287 N N . LYS C 1 127 ? 2.013 47.675 21.947 1.000 38.269 128 LYS C N 1
ATOM 5288 C CA . LYS C 1 127 ? 3.084 46.864 22.502 1.000 39.227 128 LYS C CA 1
ATOM 5289 C C . LYS C 1 127 ? 4.075 47.776 23.225 1.000 37.299 128 LYS C C 1
ATOM 5290 O O . LYS C 1 127 ? 4.018 49.002 23.094 1.000 35.785 128 LYS C O 1
ATOM 5296 N N . ILE C 1 128 ? 4.962 47.147 24.006 1.000 35.961 129 ILE C N 1
ATOM 5297 C CA . ILE C 1 128 ? 6.133 47.799 24.563 1.000 35.086 129 ILE C CA 1
ATOM 5298 C C . ILE C 1 128 ? 7.101 48.069 23.411 1.000 36.215 129 ILE C C 1
ATOM 5299 O O . ILE C 1 128 ? 7.502 47.145 22.704 1.000 36.452 129 ILE C O 1
ATOM 5304 N N . ALA C 1 129 ? 7.455 49.349 23.244 1.000 35.307 130 ALA C N 1
ATOM 5305 C CA . ALA C 1 129 ? 8.391 49.802 22.227 1.000 37.679 130 ALA C CA 1
ATOM 5306 C C . ALA C 1 129 ? 9.786 49.932 22.832 1.000 38.447 130 ALA C C 1
ATOM 5307 O O . ALA C 1 129 ? 10.768 49.533 22.215 1.000 41.639 130 ALA C O 1
ATOM 5309 N N . ALA C 1 130 ? 9.860 50.479 24.049 1.000 36.533 131 ALA C N 1
ATOM 5310 C CA . ALA C 1 130 ? 11.136 50.647 24.716 1.000 35.983 131 ALA C CA 1
ATOM 5311 C C . ALA C 1 130 ? 11.012 50.191 26.167 1.000 34.778 131 ALA C C 1
ATOM 5312 O O . ALA C 1 130 ? 9.939 50.268 26.758 1.000 32.721 131 ALA C O 1
ATOM 5314 N N . ASN C 1 131 ? 12.128 49.712 26.722 1.000 36.239 132 ASN C N 1
ATOM 5315 C CA . ASN C 1 131 ? 12.182 49.208 28.087 1.000 35.958 132 ASN C CA 1
ATOM 5316 C C . ASN C 1 131 ? 13.553 49.491 28.701 1.000 34.541 132 ASN C C 1
ATOM 5317 O O . ASN C 1 131 ? 14.572 49.404 28.025 1.000 34.031 132 ASN C O 1
ATOM 5322 N N . VAL C 1 132 ? 13.559 49.828 29.995 1.000 33.833 133 VAL C N 1
ATOM 5323 C CA . VAL C 1 132 ? 14.789 49.878 30.768 1.000 33.844 133 VAL C CA 1
ATOM 5324 C C . VAL C 1 132 ? 14.840 48.612 31.620 1.000 33.451 133 VAL C C 1
ATOM 5325 O O . VAL C 1 132 ? 14.043 48.447 32.544 1.000 34.205 133 VAL C O 1
ATOM 5329 N N . SER C 1 133 ? 15.765 47.706 31.277 1.000 34.912 134 SER C N 1
ATOM 5330 C CA . SER C 1 133 ? 15.989 46.495 32.049 1.000 34.596 134 SER C CA 1
ATOM 5331 C C . SER C 1 133 ? 16.194 46.856 33.516 1.000 32.697 134 SER C C 1
ATOM 5332 O O . SER C 1 133 ? 17.053 47.675 33.838 1.000 34.073 134 SER C O 1
ATOM 5335 N N . PRO C 1 134 ? 15.411 46.278 34.455 1.000 31.764 135 PRO C N 1
ATOM 5336 C CA . PRO C 1 134 ? 15.515 46.664 35.866 1.000 29.489 135 PRO C CA 1
ATOM 5337 C C . PRO C 1 134 ? 16.809 46.225 36.560 1.000 29.827 135 PRO C C 1
ATOM 5338 O O . PRO C 1 134 ? 17.333 46.969 37.392 1.000 28.170 135 PRO C O 1
ATOM 5342 N N . LEU C 1 135 ? 17.317 45.025 36.206 1.000 29.928 136 LEU C N 1
ATOM 5343 C CA . LEU C 1 135 ? 18.630 44.521 36.601 1.000 30.131 136 LEU C CA 1
ATOM 5344 C C . LEU C 1 135 ? 18.625 43.784 37.945 1.000 30.001 136 LEU C C 1
ATOM 5345 O O . LEU C 1 135 ? 19.649 43.217 38.313 1.000 32.345 136 LEU C O 1
ATOM 5350 N N . GLY C 1 136 ? 17.515 43.792 38.696 1.000 29.028 137 GLY C N 1
ATOM 5351 C CA . GLY C 1 136 ? 17.443 43.044 39.949 1.000 28.184 137 GLY C CA 1
ATOM 5352 C C . GLY C 1 136 ? 17.813 43.872 41.183 1.000 27.195 137 GLY C C 1
ATOM 5353 O O . GLY C 1 136 ? 18.256 45.014 41.060 1.000 27.018 137 GLY C O 1
ATOM 5354 N N . PHE C 1 137 ? 17.670 43.271 42.375 1.000 26.744 138 PHE C N 1
ATOM 5355 C CA . PHE C 1 137 ? 17.701 44.028 43.622 1.000 26.666 138 PHE C CA 1
ATOM 5356 C C . PHE C 1 137 ? 19.121 44.458 43.987 1.000 27.655 138 PHE C C 1
ATOM 5357 O O . PHE C 1 137 ? 19.297 45.354 44.812 1.000 26.542 138 PHE C O 1
ATOM 5365 N N . ILE C 1 138 ? 20.125 43.798 43.392 1.000 28.621 139 ILE C N 1
ATOM 5366 C CA . ILE C 1 138 ? 21.508 44.127 43.690 1.000 28.599 139 ILE C CA 1
ATOM 5367 C C . ILE C 1 138 ? 21.937 45.313 42.832 1.000 29.293 139 ILE C C 1
ATOM 5368 O O . ILE C 1 138 ? 22.380 46.332 43.361 1.000 29.579 139 ILE C O 1
ATOM 5373 N N . LEU C 1 139 ? 21.763 45.179 41.511 1.000 29.611 140 LEU C N 1
ATOM 5374 C CA . LEU C 1 139 ? 22.301 46.126 40.546 1.000 29.491 140 LEU C CA 1
ATOM 5375 C C . LEU C 1 139 ? 21.335 47.282 40.298 1.000 29.394 140 LEU C C 1
ATOM 5376 O O . LEU C 1 139 ? 21.755 48.348 39.864 1.000 29.695 140 LEU C O 1
ATOM 5381 N N . GLY C 1 140 ? 20.040 47.070 40.536 1.000 28.745 141 GLY C N 1
ATOM 5382 C CA . GLY C 1 140 ? 19.080 48.070 40.100 1.000 29.147 141 GLY C CA 1
ATOM 5383 C C . GLY C 1 140 ? 17.773 47.986 40.875 1.000 28.656 141 GLY C C 1
ATOM 5384 O O . GLY C 1 140 ? 17.782 48.032 42.105 1.000 28.105 141 GLY C O 1
ATOM 5385 N N . ASP C 1 141 ? 16.670 47.850 40.124 1.000 28.812 142 ASP C N 1
ATOM 5386 C CA . ASP C 1 141 ? 15.321 47.808 40.658 1.000 29.470 142 ASP C CA 1
ATOM 5387 C C . ASP C 1 141 ? 15.076 48.972 41.619 1.000 29.754 142 ASP C C 1
ATOM 5388 O O . ASP C 1 141 ? 14.426 48.786 42.641 1.000 29.432 142 ASP C O 1
ATOM 5393 N N . GLU C 1 142 ? 15.575 50.166 41.285 1.000 29.739 143 GLU C N 1
ATOM 5394 C CA . GLU C 1 142 ? 15.382 51.321 42.149 1.000 31.805 143 GLU C CA 1
ATOM 5395 C C . GLU C 1 142 ? 13.900 51.451 42.515 1.000 34.019 143 GLU C C 1
ATOM 5396 O O . GLU C 1 142 ? 13.019 51.109 41.713 1.000 33.348 143 GLU C O 1
ATOM 5402 N N . GLY C 1 143 ? 13.652 51.906 43.752 1.000 33.061 144 GLY C N 1
ATOM 5403 C CA . GLY C 1 143 ? 12.312 52.144 44.265 1.000 32.691 144 GLY C CA 1
ATOM 5404 C C . GLY C 1 143 ? 11.488 50.871 44.496 1.000 33.514 144 GLY C C 1
ATOM 5405 O O . GLY C 1 143 ? 10.294 50.965 44.766 1.000 34.639 144 GLY C O 1
ATOM 5406 N N . SER C 1 144 ? 12.107 49.687 44.390 1.000 28.916 145 SER C N 1
ATOM 5407 C CA . SER C 1 144 ? 11.361 48.451 44.569 1.000 28.843 145 SER C CA 1
ATOM 5408 C C . SER C 1 144 ? 11.265 48.105 46.055 1.000 29.550 145 SER C C 1
ATOM 5409 O O . SER C 1 144 ? 11.998 48.658 46.873 1.000 29.757 145 SER C O 1
ATOM 5412 N N . GLY C 1 145 ? 10.366 47.172 46.392 1.000 28.902 146 GLY C N 1
ATOM 5413 C CA . GLY C 1 145 ? 10.209 46.705 47.761 1.000 29.170 146 GLY C CA 1
ATOM 5414 C C . GLY C 1 145 ? 11.524 46.171 48.328 1.000 29.881 146 GLY C C 1
ATOM 5415 O O . GLY C 1 145 ? 11.885 46.486 49.461 1.000 29.866 146 GLY C O 1
ATOM 5416 N N . ALA C 1 146 ? 12.231 45.365 47.519 1.000 28.280 147 ALA C N 1
ATOM 5417 C CA . ALA C 1 146 ? 13.477 44.736 47.928 1.000 27.311 147 ALA C CA 1
ATOM 5418 C C . ALA C 1 146 ? 14.572 45.787 48.122 1.000 26.373 147 ALA C C 1
ATOM 5419 O O . ALA C 1 146 ? 15.389 45.673 49.034 1.000 27.077 147 ALA C O 1
ATOM 5421 N N . VAL C 1 147 ? 14.602 46.805 47.259 1.000 25.206 148 VAL C N 1
ATOM 5422 C CA . VAL C 1 147 ? 15.658 47.805 47.326 1.000 25.215 148 VAL C CA 1
ATOM 5423 C C . VAL C 1 147 ? 15.399 48.756 48.495 1.000 25.558 148 VAL C C 1
ATOM 5424 O O . VAL C 1 147 ? 16.338 49.155 49.180 1.000 26.146 148 VAL C O 1
ATOM 5428 N N . LEU C 1 148 ? 14.126 49.089 48.729 1.000 26.298 149 LEU C N 1
ATOM 5429 C CA . LEU C 1 148 ? 13.737 49.858 49.901 1.000 27.657 149 LEU C CA 1
ATOM 5430 C C . LEU C 1 148 ? 14.222 49.151 51.166 1.000 28.759 149 LEU C C 1
ATOM 5431 O O . LEU C 1 148 ? 14.829 49.789 52.022 1.000 28.857 149 LEU C O 1
ATOM 5436 N N . GLY C 1 149 ? 13.994 47.827 51.243 1.000 28.514 150 GLY C N 1
ATOM 5437 C CA . GLY C 1 149 ? 14.466 47.009 52.351 1.000 29.387 150 GLY C CA 1
ATOM 5438 C C . GLY C 1 149 ? 15.987 47.064 52.482 1.000 29.575 150 GLY C C 1
ATOM 5439 O O . GLY C 1 149 ? 16.511 47.264 53.577 1.000 31.139 150 GLY C O 1
ATOM 5440 N N . LYS C 1 150 ? 16.678 46.931 51.343 1.000 28.540 151 LYS C N 1
ATOM 5441 C CA . LYS C 1 150 ? 18.133 46.922 51.281 1.000 28.716 151 LYS C CA 1
ATOM 5442 C C . LYS C 1 150 ? 18.688 48.241 51.819 1.000 28.563 151 LYS C C 1
ATOM 5443 O O . LYS C 1 150 ? 19.635 48.234 52.607 1.000 28.817 151 LYS C O 1
ATOM 5449 N N . LEU C 1 151 ? 18.100 49.359 51.367 1.000 27.380 152 LEU C N 1
ATOM 5450 C CA . LEU C 1 151 ? 18.515 50.702 51.758 1.000 27.078 152 LEU C CA 1
ATOM 5451 C C . LEU C 1 151 ? 18.285 50.892 53.258 1.000 27.505 152 LEU C C 1
ATOM 5452 O O . LEU C 1 151 ? 19.111 51.489 53.952 1.000 28.149 152 LEU C O 1
ATOM 5457 N N . LEU C 1 152 ? 17.153 50.366 53.747 1.000 27.296 153 LEU C N 1
ATOM 5458 C CA . LEU C 1 152 ? 16.753 50.559 55.129 1.000 27.999 153 LEU C CA 1
ATOM 5459 C C . LEU C 1 152 ? 17.667 49.784 56.078 1.000 27.857 153 LEU C C 1
ATOM 5460 O O . LEU C 1 152 ? 18.131 50.349 57.066 1.000 29.046 153 LEU C O 1
ATOM 5465 N N . ILE C 1 153 ? 17.929 48.503 55.772 1.000 26.452 154 ILE C N 1
ATOM 5466 C CA . ILE C 1 153 ? 18.776 47.691 56.630 1.000 26.053 154 ILE C CA 1
ATOM 5467 C C . ILE C 1 153 ? 20.157 48.329 56.712 1.000 25.842 154 ILE C C 1
ATOM 5468 O O . ILE C 1 153 ? 20.688 48.486 57.804 1.000 26.692 154 ILE C O 1
ATOM 5473 N N . GLY C 1 154 ? 20.708 48.709 55.552 1.000 25.487 155 GLY C N 1
ATOM 5474 C CA . GLY C 1 154 ? 21.982 49.401 55.473 1.000 25.598 155 GLY C CA 1
ATOM 5475 C C . GLY C 1 154 ? 22.018 50.662 56.334 1.000 27.078 155 GLY C C 1
ATOM 5476 O O . GLY C 1 154 ? 22.915 50.807 57.158 1.000 27.515 155 GLY C O 1
ATOM 5477 N N . ASP C 1 155 ? 21.038 51.562 56.154 1.000 28.019 156 ASP C N 1
ATOM 5478 C CA . ASP C 1 155 ? 21.022 52.823 56.889 1.000 29.614 156 ASP C CA 1
ATOM 5479 C C . ASP C 1 155 ? 20.916 52.580 58.395 1.000 30.515 156 ASP C C 1
ATOM 5480 O O . ASP C 1 155 ? 21.548 53.285 59.192 1.000 31.376 156 ASP C O 1
ATOM 5485 N N . LEU C 1 156 ? 20.093 51.599 58.787 1.000 29.760 157 LEU C N 1
ATOM 5486 C CA . LEU C 1 156 ? 19.875 51.379 60.209 1.000 31.127 157 LEU C CA 1
ATOM 5487 C C . LEU C 1 156 ? 21.159 50.884 60.875 1.000 30.825 157 LEU C C 1
ATOM 5488 O O . LEU C 1 156 ? 21.612 51.493 61.844 1.000 31.580 157 LEU C O 1
ATOM 5493 N N . LEU C 1 157 ? 21.738 49.800 60.337 1.000 29.310 158 LEU C N 1
ATOM 5494 C CA . LEU C 1 157 ? 22.873 49.127 60.957 1.000 29.920 158 LEU C CA 1
ATOM 5495 C C . LEU C 1 157 ? 24.126 50.007 60.914 1.000 31.539 158 LEU C C 1
ATOM 5496 O O . LEU C 1 157 ? 24.982 49.900 61.795 1.000 32.912 158 LEU C O 1
ATOM 5501 N N . LYS C 1 158 ? 24.222 50.891 59.907 1.000 31.593 159 LYS C N 1
ATOM 5502 C CA . LYS C 1 158 ? 25.349 51.810 59.800 1.000 32.494 159 LYS C CA 1
ATOM 5503 C C . LYS C 1 158 ? 25.046 53.112 60.547 1.000 34.462 159 LYS C C 1
ATOM 5504 O O . LYS C 1 158 ? 25.712 54.128 60.337 1.000 34.830 159 LYS C O 1
ATOM 5510 N N . ASN C 1 159 ? 24.011 53.070 61.397 1.000 35.277 160 ASN C N 1
ATOM 5511 C CA . ASN C 1 159 ? 23.679 54.125 62.344 1.000 36.453 160 ASN C CA 1
ATOM 5512 C C . ASN C 1 159 ? 23.465 55.456 61.630 1.000 37.108 160 ASN C C 1
ATOM 5513 O O . ASN C 1 159 ? 24.015 56.468 62.056 1.000 38.448 160 ASN C O 1
ATOM 5518 N N . GLN C 1 160 ? 22.658 55.441 60.560 1.000 38.881 161 GLN C N 1
ATOM 5519 C CA . GLN C 1 160 ? 22.427 56.630 59.753 1.000 40.162 161 GLN C CA 1
ATOM 5520 C C . GLN C 1 160 ? 21.064 57.242 60.073 1.000 40.550 161 GLN C C 1
ATOM 5521 O O . GLN C 1 160 ? 20.727 58.302 59.557 1.000 42.628 161 GLN C O 1
ATOM 5527 N N . MET C 1 161 ? 20.287 56.579 60.936 1.000 40.479 162 MET C N 1
ATOM 5528 C CA . MET C 1 161 ? 18.909 56.973 61.174 1.000 41.783 162 MET C CA 1
ATOM 5529 C C . MET C 1 161 ? 18.642 57.047 62.676 1.000 41.481 162 MET C C 1
ATOM 5530 O O . MET C 1 161 ? 17.506 57.258 63.089 1.000 41.965 162 MET C O 1
ATOM 5535 N N . GLY C 1 162 ? 19.693 56.859 63.481 1.000 42.367 163 GLY C N 1
ATOM 5536 C CA . GLY C 1 162 ? 19.589 56.946 64.931 1.000 44.607 163 GLY C CA 1
ATOM 5537 C C . GLY C 1 162 ? 19.370 55.585 65.594 1.000 45.373 163 GLY C C 1
ATOM 5538 O O . GLY C 1 162 ? 18.938 54.626 64.947 1.000 42.306 163 GLY C O 1
ATOM 5539 N N . GLU C 1 163 ? 19.659 55.535 66.904 1.000 48.507 164 GLU C N 1
ATOM 5540 C CA . GLU C 1 163 ? 19.550 54.337 67.725 1.000 49.283 164 GLU C CA 1
ATOM 5541 C C . GLU C 1 163 ? 18.105 53.843 67.811 1.000 47.286 164 GLU C C 1
ATOM 5542 O O . GLU C 1 163 ? 17.864 52.640 67.768 1.000 45.934 164 GLU C O 1
ATOM 5548 N N . GLU C 1 164 ? 17.153 54.777 67.920 1.000 47.196 165 GLU C N 1
ATOM 5549 C CA . GLU C 1 164 ? 15.775 54.453 68.255 1.000 47.569 165 GLU C CA 1
ATOM 5550 C C . GLU C 1 164 ? 15.103 53.649 67.141 1.000 43.770 165 GLU C C 1
ATOM 5551 O O . GLU C 1 164 ? 14.428 52.659 67.420 1.000 42.629 165 GLU C O 1
ATOM 5557 N N . LEU C 1 165 ? 15.281 54.081 65.883 1.000 40.695 166 LEU C N 1
ATOM 5558 C CA . LEU C 1 165 ? 14.673 53.386 64.757 1.000 39.115 166 LEU C CA 1
ATOM 5559 C C . LEU C 1 165 ? 15.320 52.015 64.564 1.000 37.516 166 LEU C C 1
ATOM 5560 O O . LEU C 1 165 ? 14.634 51.051 64.239 1.000 37.066 166 LEU C O 1
ATOM 5565 N N . LYS C 1 166 ? 16.641 51.955 64.761 1.000 37.091 167 LYS C N 1
ATOM 5566 C CA . LYS C 1 166 ? 17.434 50.745 64.618 1.000 37.580 167 LYS C CA 1
ATOM 5567 C C . LYS C 1 166 ? 16.972 49.701 65.635 1.000 39.351 167 LYS C C 1
ATOM 5568 O O . LYS C 1 166 ? 16.746 48.545 65.268 1.000 38.211 167 LYS C O 1
ATOM 5574 N N . GLU C 1 167 ? 16.830 50.126 66.903 1.000 41.481 168 GLU C N 1
ATOM 5575 C CA . GLU C 1 167 ? 16.415 49.234 67.978 1.000 43.844 168 GLU C CA 1
ATOM 5576 C C . GLU C 1 167 ? 14.991 48.743 67.733 1.000 42.006 168 GLU C C 1
ATOM 5577 O O . GLU C 1 167 ? 14.695 47.573 67.983 1.000 43.893 168 GLU C O 1
ATOM 5583 N N . LYS C 1 168 ? 14.136 49.639 67.220 1.000 39.367 169 LYS C N 1
ATOM 5584 C CA . LYS C 1 168 ? 12.730 49.352 66.982 1.000 38.399 169 LYS C CA 1
ATOM 5585 C C . LYS C 1 168 ? 12.600 48.318 65.862 1.000 36.450 169 LYS C C 1
ATOM 5586 O O . LYS C 1 168 ? 11.776 47.406 65.941 1.000 35.774 169 LYS C O 1
ATOM 5592 N N . PHE C 1 169 ? 13.431 48.473 64.822 1.000 34.156 170 PHE C N 1
ATOM 5593 C CA . PHE C 1 169 ? 13.409 47.593 63.667 1.000 32.463 170 PHE C CA 1
ATOM 5594 C C . PHE C 1 169 ? 13.867 46.195 64.075 1.000 32.741 170 PHE C C 1
ATOM 5595 O O . PHE C 1 169 ? 13.260 45.207 63.675 1.000 32.605 170 PHE C O 1
ATOM 5603 N N . LEU C 1 170 ? 14.940 46.125 64.861 1.000 34.475 171 LEU C N 1
ATOM 5604 C CA . LEU C 1 170 ? 15.532 44.844 65.226 1.000 37.654 171 LEU C CA 1
ATOM 5605 C C . LEU C 1 170 ? 14.594 44.011 66.106 1.000 40.054 171 LEU C C 1
ATOM 5606 O O . LEU C 1 170 ? 14.427 42.817 65.857 1.000 40.132 171 LEU C O 1
ATOM 5611 N N . ARG C 1 171 ? 13.976 44.631 67.123 1.000 41.810 172 ARG C N 1
ATOM 5612 C CA . ARG C 1 171 ? 13.109 43.853 67.994 1.000 44.347 172 ARG C CA 1
ATOM 5613 C C . ARG C 1 171 ? 11.734 43.633 67.360 1.000 42.162 172 ARG C C 1
ATOM 5614 O O . ARG C 1 171 ? 11.098 42.626 67.649 1.000 43.028 172 ARG C O 1
ATOM 5622 N N . GLN C 1 172 ? 11.298 44.544 66.477 1.000 39.437 173 GLN C N 1
ATOM 5623 C CA . GLN C 1 172 ? 10.027 44.391 65.783 1.000 38.094 173 GLN C CA 1
ATOM 5624 C C . GLN C 1 172 ? 10.019 43.108 64.945 1.000 37.016 173 GLN C C 1
ATOM 5625 O O . GLN C 1 172 ? 9.009 42.413 64.872 1.000 36.743 173 GLN C O 1
ATOM 5631 N N . TYR C 1 173 ? 11.154 42.816 64.302 1.000 35.963 174 TYR C N 1
ATOM 5632 C CA . TYR C 1 173 ? 11.276 41.705 63.374 1.000 35.778 174 TYR C CA 1
ATOM 5633 C C . TYR C 1 173 ? 12.086 40.563 63.991 1.000 37.762 174 TYR C C 1
ATOM 5634 O O . TYR C 1 173 ? 12.386 39.587 63.311 1.000 38.406 174 TYR C O 1
ATOM 5643 N N . GLU C 1 174 ? 12.443 40.689 65.276 1.000 39.461 175 GLU C N 1
ATOM 5644 C CA . GLU C 1 174 ? 13.229 39.670 65.962 1.000 40.915 175 GLU C CA 1
ATOM 5645 C C . GLU C 1 174 ? 14.458 39.312 65.122 1.000 39.488 175 GLU C C 1
ATOM 5646 O O . GLU C 1 174 ? 14.764 38.140 64.913 1.000 38.797 175 GLU C O 1
ATOM 5652 N N . LEU C 1 175 ? 15.163 40.349 64.656 1.000 37.190 176 LEU C N 1
ATOM 5653 C CA . LEU C 1 175 ? 16.364 40.185 63.860 1.000 36.787 176 LEU C CA 1
ATOM 5654 C C . LEU C 1 175 ? 17.593 40.591 64.670 1.000 36.478 176 LEU C C 1
ATOM 5655 O O . LEU C 1 175 ? 17.504 41.394 65.597 1.000 36.171 176 LEU C O 1
ATOM 5660 N N . THR C 1 176 ? 18.739 40.035 64.258 1.000 35.265 177 THR C N 1
ATOM 5661 C CA . THR C 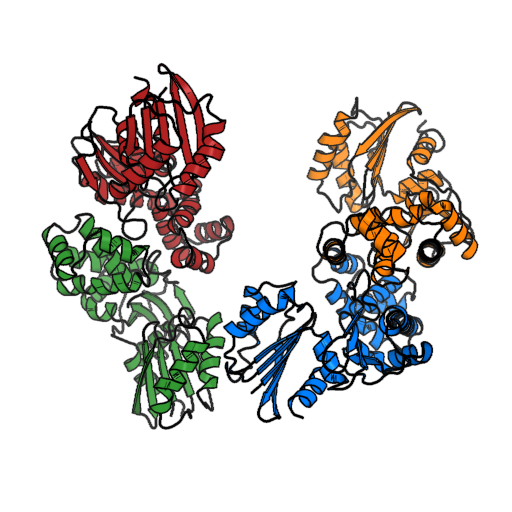1 176 ? 20.067 40.471 64.653 1.000 34.037 177 THR C CA 1
ATOM 5662 C C . THR C 1 176 ? 20.885 40.654 63.379 1.000 32.133 177 THR C C 1
ATOM 5663 O O . THR C 1 176 ? 20.553 40.057 62.358 1.000 31.723 177 THR C O 1
ATOM 5667 N N . PRO C 1 177 ? 21.973 41.463 63.380 1.000 31.646 178 PRO C N 1
ATOM 5668 C CA . PRO C 1 177 ? 22.816 41.612 62.188 1.000 30.386 178 PRO C CA 1
ATOM 5669 C C . PRO C 1 177 ? 23.240 40.299 61.523 1.000 30.802 178 PRO C C 1
ATOM 5670 O O . PRO C 1 177 ? 23.175 40.194 60.299 1.000 30.394 178 PRO C O 1
ATOM 5674 N N . ALA C 1 178 ? 23.646 39.297 62.321 1.000 30.817 179 ALA C N 1
ATOM 5675 C CA . ALA C 1 178 ? 24.204 38.071 61.771 1.000 31.385 179 ALA C CA 1
ATOM 5676 C C . ALA C 1 178 ? 23.097 37.255 61.108 1.000 32.512 179 ALA C C 1
ATOM 5677 O O . ALA C 1 178 ? 23.344 36.507 60.160 1.000 33.030 179 ALA C O 1
ATOM 5679 N N . ASN C 1 179 ? 21.883 37.405 61.647 1.000 32.636 180 ASN C N 1
ATOM 5680 C CA . ASN C 1 179 ? 20.673 36.808 61.114 1.000 32.886 180 ASN C CA 1
ATOM 5681 C C . ASN C 1 179 ? 20.420 37.414 59.734 1.000 32.340 180 ASN C C 1
ATOM 5682 O O . ASN C 1 179 ? 20.155 36.694 58.771 1.000 31.534 180 ASN C O 1
ATOM 5687 N N . ILE C 1 180 ? 20.535 38.749 59.659 1.000 30.574 181 ILE C N 1
ATOM 5688 C CA . ILE C 1 180 ? 20.290 39.498 58.439 1.000 30.114 181 ILE C CA 1
ATOM 5689 C C . ILE C 1 180 ? 21.278 39.054 57.357 1.000 30.651 181 ILE C C 1
ATOM 5690 O O . ILE C 1 180 ? 20.868 38.805 56.222 1.000 31.861 181 ILE C O 1
ATOM 5695 N N . ILE C 1 181 ? 22.565 38.924 57.718 1.000 30.651 182 ILE C N 1
ATOM 5696 C CA . ILE C 1 181 ? 23.615 38.553 56.777 1.000 30.763 182 ILE C CA 1
ATOM 5697 C C . ILE C 1 181 ? 23.276 37.192 56.171 1.000 32.183 182 ILE C C 1
ATOM 5698 O O . ILE C 1 181 ? 23.302 37.035 54.953 1.000 32.161 182 ILE C O 1
ATOM 5703 N N . GLU C 1 182 ? 22.957 36.219 57.034 1.000 33.617 183 GLU C N 1
ATOM 5704 C CA . GLU C 1 182 ? 22.627 34.871 56.586 1.000 35.186 183 GLU C CA 1
ATOM 5705 C C . GLU C 1 182 ? 21.517 34.946 55.539 1.000 35.300 183 GLU C C 1
ATOM 5706 O O . GLU C 1 182 ? 21.659 34.383 54.457 1.000 35.920 183 GLU C O 1
ATOM 5712 N N . ARG C 1 183 ? 20.441 35.687 55.859 1.000 34.396 184 ARG C N 1
ATOM 5713 C CA . ARG C 1 183 ? 19.240 35.721 55.041 1.000 33.945 184 ARG C CA 1
ATOM 5714 C C . ARG C 1 183 ? 19.536 36.353 53.683 1.000 34.159 184 ARG C C 1
ATOM 5715 O O . ARG C 1 183 ? 19.097 35.838 52.654 1.000 34.102 184 ARG C O 1
ATOM 5723 N N . VAL C 1 184 ? 20.296 37.457 53.702 1.000 32.332 185 VAL C N 1
ATOM 5724 C CA . VAL C 1 184 ? 20.560 38.256 52.519 1.000 32.333 185 VAL C CA 1
ATOM 5725 C C . VAL C 1 184 ? 21.549 37.551 51.580 1.000 32.801 185 VAL C C 1
ATOM 5726 O O . VAL C 1 184 ? 21.365 37.601 50.367 1.000 34.048 185 VAL C O 1
ATOM 5730 N N . TYR C 1 185 ? 22.568 36.869 52.128 1.000 32.661 186 TYR C N 1
ATOM 5731 C CA . TYR C 1 185 ? 23.692 36.396 51.332 1.000 32.754 186 TYR C CA 1
ATOM 5732 C C . TYR C 1 185 ? 23.712 34.877 51.165 1.000 34.362 186 TYR C C 1
ATOM 5733 O O . TYR C 1 185 ? 24.376 34.384 50.262 1.000 34.870 186 TYR C O 1
ATOM 5742 N N . ARG C 1 186 ? 22.988 34.138 52.013 1.000 36.594 187 ARG C N 1
ATOM 5743 C CA . ARG C 1 186 ? 23.180 32.695 52.097 1.000 39.446 187 ARG C CA 1
ATOM 5744 C C . ARG C 1 186 ? 21.869 31.909 52.018 1.000 39.685 187 ARG C C 1
ATOM 5745 O O . ARG C 1 186 ? 21.905 30.685 51.970 1.000 43.138 187 ARG C O 1
ATOM 5753 N N . GLN C 1 187 ? 20.719 32.590 52.008 1.000 39.560 188 GLN C N 1
ATOM 5754 C CA . GLN C 1 187 ? 19.442 31.890 52.000 1.000 40.806 188 GLN C CA 1
ATOM 5755 C C . GLN C 1 187 ? 18.696 32.184 50.699 1.000 39.400 188 GLN C C 1
ATOM 5756 O O . GLN C 1 187 ? 19.022 33.150 50.010 1.000 37.963 188 GLN C O 1
ATOM 5762 N N . PRO C 1 188 ? 17.713 31.337 50.297 1.000 39.207 189 PRO C N 1
ATOM 5763 C CA . PRO C 1 188 ? 16.887 31.615 49.119 1.000 38.351 189 PRO C CA 1
ATOM 5764 C C . PRO C 1 188 ? 16.044 32.893 49.204 1.000 37.267 189 PRO C C 1
ATOM 5765 O O . PRO C 1 188 ? 15.680 33.340 50.293 1.000 36.672 189 PRO C O 1
ATOM 5769 N N . PHE C 1 189 ? 15.757 33.472 48.025 1.000 36.532 190 PHE C N 1
ATOM 5770 C CA . PHE C 1 189 ? 14.862 34.606 47.826 1.000 35.567 190 PHE C CA 1
ATOM 5771 C C . PHE C 1 189 ? 15.170 35.736 48.806 1.000 33.498 190 PHE C C 1
ATOM 5772 O O . PHE C 1 189 ? 14.277 36.198 49.510 1.000 33.022 190 PHE C O 1
ATOM 5780 N N . PRO C 1 190 ? 16.423 36.247 48.840 1.000 32.135 191 PRO C N 1
ATOM 5781 C CA . PRO C 1 190 ? 16.771 37.379 49.703 1.000 30.562 191 PRO C CA 1
ATOM 5782 C C . PRO C 1 190 ? 16.035 38.663 49.328 1.000 30.022 191 PRO C C 1
ATOM 5783 O O . PRO C 1 190 ? 15.878 39.557 50.163 1.000 30.165 191 PRO C O 1
ATOM 5787 N N . ASN C 1 191 ? 15.600 38.752 48.062 1.000 29.633 192 ASN C N 1
ATOM 5788 C CA . ASN C 1 191 ? 14.824 39.883 47.569 1.000 29.287 192 ASN C CA 1
ATOM 5789 C C . ASN C 1 191 ? 13.474 39.925 48.290 1.000 30.244 192 ASN C C 1
ATOM 5790 O O . ASN C 1 191 ? 12.993 40.996 48.666 1.000 29.027 192 ASN C O 1
ATOM 5795 N N . ARG C 1 192 ? 12.884 38.737 48.492 1.000 30.879 193 ARG C N 1
ATOM 5796 C CA . ARG C 1 192 ? 11.588 38.596 49.138 1.000 32.482 193 ARG C CA 1
ATOM 5797 C C . ARG C 1 192 ? 11.710 38.886 50.634 1.000 32.798 193 ARG C C 1
ATOM 5798 O O . ARG C 1 192 ? 10.809 39.481 51.228 1.000 32.502 193 ARG C O 1
ATOM 5806 N N . PHE C 1 193 ? 12.818 38.429 51.235 1.000 32.097 194 PHE C N 1
ATOM 5807 C CA . PHE C 1 193 ? 13.110 38.736 52.622 1.000 32.535 194 PHE C CA 1
ATOM 5808 C C . PHE C 1 193 ? 13.179 40.248 52.821 1.000 32.485 194 PHE C C 1
ATOM 5809 O O . PHE C 1 193 ? 12.582 40.768 53.762 1.000 34.378 194 PHE C O 1
ATOM 5817 N N . LEU C 1 194 ? 13.923 40.933 51.940 1.000 30.429 195 LEU C N 1
ATOM 5818 C CA . LEU C 1 194 ? 14.132 42.369 52.033 1.000 29.402 195 LEU C CA 1
ATOM 5819 C C . LEU C 1 194 ? 12.827 43.130 51.814 1.000 29.018 195 LEU C C 1
ATOM 5820 O O . LEU C 1 194 ? 12.587 44.135 52.480 1.000 28.812 195 LEU C O 1
ATOM 5825 N N . ALA C 1 195 ? 12.008 42.677 50.857 1.000 29.121 196 ALA C N 1
ATOM 5826 C CA . ALA C 1 195 ? 10.740 43.344 50.598 1.000 29.366 196 ALA C CA 1
ATOM 5827 C C . ALA C 1 195 ? 9.833 43.202 51.821 1.000 30.400 196 ALA C C 1
ATOM 5828 O O . ALA C 1 195 ? 9.097 44.129 52.156 1.000 30.741 196 ALA C O 1
ATOM 5830 N N . GLY C 1 196 ? 9.954 42.055 52.506 1.000 30.731 197 GLY C N 1
ATOM 5831 C CA . GLY C 1 196 ? 9.157 41.693 53.668 1.000 31.448 197 GLY C CA 1
ATOM 5832 C C . GLY C 1 196 ? 9.437 42.547 54.906 1.000 31.947 197 GLY C C 1
ATOM 5833 O O . GLY C 1 196 ? 8.640 42.529 55.848 1.000 33.755 197 GLY C O 1
ATOM 5834 N N . ILE C 1 197 ? 10.573 43.259 54.930 1.000 30.187 198 ILE C N 1
ATOM 5835 C CA . ILE C 1 197 ? 10.867 44.131 56.058 1.000 30.243 198 ILE C CA 1
ATOM 5836 C C . ILE C 1 197 ? 10.693 45.603 55.675 1.000 29.889 198 ILE C C 1
ATOM 5837 O O . ILE C 1 197 ? 10.806 46.488 56.522 1.000 29.645 198 ILE C O 1
ATOM 5842 N N . SER C 1 198 ? 10.354 45.845 54.401 1.000 29.829 199 SER C N 1
ATOM 5843 C CA . SER C 1 198 ? 10.177 47.187 53.869 1.000 29.073 199 SER C CA 1
ATOM 5844 C C . SER C 1 198 ? 8.933 47.871 54.445 1.000 30.253 199 SER C C 1
ATOM 5845 O O . SER C 1 198 ? 8.938 49.097 54.565 1.000 29.894 199 SER C O 1
ATOM 5848 N N . PRO C 1 199 ? 7.840 47.141 54.809 1.000 30.794 200 PRO C N 1
ATOM 5849 C CA . PRO C 1 199 ? 6.665 47.760 55.427 1.000 31.807 200 PRO C CA 1
ATOM 5850 C C . PRO C 1 199 ? 6.977 48.631 56.642 1.000 32.321 200 PRO C C 1
ATOM 5851 O O . PRO C 1 199 ? 6.170 49.475 57.021 1.000 32.703 200 PRO C O 1
ATOM 5855 N N . PHE C 1 200 ? 8.148 48.408 57.249 1.000 32.140 201 PHE C N 1
ATOM 5856 C CA . PHE C 1 200 ? 8.622 49.238 58.345 1.000 32.945 201 PHE C CA 1
ATOM 5857 C C . PHE C 1 200 ? 8.635 50.705 57.926 1.000 32.653 201 PHE C C 1
ATOM 5858 O O . PHE C 1 200 ? 8.406 51.574 58.760 1.000 34.450 201 PHE C O 1
ATOM 5866 N N . LEU C 1 201 ? 8.910 50.963 56.639 1.000 31.778 202 LEU C N 1
ATOM 5867 C CA . LEU C 1 201 ? 8.993 52.321 56.121 1.000 31.679 202 LEU C CA 1
ATOM 5868 C C . LEU C 1 201 ? 7.620 52.990 56.196 1.000 32.620 202 LEU C C 1
ATOM 5869 O O . LEU C 1 201 ? 7.491 54.071 56.766 1.000 33.414 202 LEU C O 1
ATOM 5874 N N . ALA C 1 202 ? 6.607 52.326 55.626 1.000 32.774 203 ALA C N 1
ATOM 5875 C CA . ALA C 1 202 ? 5.229 52.789 55.638 1.000 34.781 203 ALA C CA 1
ATOM 5876 C C . ALA C 1 202 ? 4.740 53.007 57.071 1.000 37.079 203 ALA C C 1
ATOM 5877 O O . ALA C 1 202 ? 3.981 53.943 57.341 1.000 37.375 203 ALA C O 1
ATOM 5879 N N . GLU C 1 203 ? 5.186 52.135 57.987 1.000 37.394 204 GLU C N 1
ATOM 5880 C CA . GLU C 1 203 ? 4.773 52.204 59.380 1.000 39.201 204 GLU C CA 1
ATOM 5881 C C . GLU C 1 203 ? 5.343 53.457 60.041 1.000 39.312 204 GLU C C 1
ATOM 5882 O O . GLU C 1 203 ? 4.717 53.999 60.939 1.000 40.906 204 GLU C O 1
ATOM 5888 N N . ASN C 1 204 ? 6.523 53.911 59.598 1.000 38.709 205 ASN C N 1
ATOM 5889 C CA . ASN C 1 204 ? 7.250 54.975 60.277 1.000 39.516 205 ASN C CA 1
ATOM 5890 C C . ASN C 1 204 ? 7.501 56.159 59.339 1.000 39.540 205 ASN C C 1
ATOM 5891 O O . ASN C 1 204 ? 8.450 56.913 59.545 1.000 38.579 205 ASN C O 1
ATOM 5896 N N . ILE C 1 205 ? 6.629 56.331 58.330 1.000 40.787 206 ILE C N 1
ATOM 5897 C CA . ILE C 1 205 ? 6.855 57.242 57.213 1.000 39.916 206 ILE C CA 1
ATOM 5898 C C . ILE C 1 205 ? 6.887 58.696 57.694 1.000 42.415 206 ILE C C 1
ATOM 5899 O O . ILE C 1 205 ? 7.436 59.561 57.009 1.000 41.936 206 ILE C O 1
ATOM 5904 N N . GLU C 1 206 ? 6.316 58.950 58.877 1.000 44.532 207 GLU C N 1
ATOM 5905 C CA . GLU C 1 206 ? 6.259 60.291 59.432 1.000 48.499 207 GLU C CA 1
ATOM 5906 C C . GLU C 1 206 ? 7.618 60.686 60.008 1.000 46.987 207 GLU C C 1
ATOM 5907 O O . GLU C 1 206 ? 7.874 61.866 60.233 1.000 47.663 207 GLU C O 1
ATOM 5913 N N . HIS C 1 207 ? 8.488 59.697 60.243 1.000 44.768 208 HIS C N 1
ATOM 5914 C CA . HIS C 1 207 ? 9.853 59.992 60.647 1.000 43.625 208 HIS C CA 1
ATOM 5915 C C . HIS C 1 207 ? 10.632 60.573 59.462 1.000 42.320 208 HIS C C 1
ATOM 5916 O O . HIS C 1 207 ? 10.669 59.968 58.388 1.000 39.227 208 HIS C O 1
ATOM 5923 N N . PRO C 1 208 ? 11.260 61.769 59.619 1.000 42.880 209 PRO C N 1
ATOM 5924 C CA . PRO C 1 208 ? 11.918 62.463 58.506 1.000 41.552 209 PRO C CA 1
ATOM 5925 C C . PRO C 1 208 ? 12.968 61.620 57.782 1.000 39.431 209 PRO C C 1
ATOM 5926 O O . PRO C 1 208 ? 13.046 61.656 56.561 1.000 37.983 209 PRO C O 1
ATOM 5930 N N . ALA C 1 209 ? 13.763 60.867 58.554 1.000 38.122 210 ALA C N 1
ATOM 5931 C CA . ALA C 1 209 ? 14.798 59.997 58.019 1.000 36.013 210 ALA C CA 1
ATOM 5932 C C . ALA C 1 209 ? 14.181 58.871 57.191 1.000 34.530 210 ALA C C 1
ATOM 5933 O O . ALA C 1 209 ? 14.756 58.484 56.177 1.000 33.224 210 ALA C O 1
ATOM 5935 N N . ILE C 1 210 ? 13.018 58.351 57.621 1.000 34.531 211 ILE C N 1
ATOM 5936 C CA . ILE C 1 210 ? 12.305 57.333 56.857 1.000 33.998 211 ILE C CA 1
ATOM 5937 C C . ILE C 1 210 ? 11.766 57.951 55.564 1.000 33.929 211 ILE C C 1
ATOM 5938 O O . ILE C 1 210 ? 11.935 57.386 54.483 1.000 31.913 211 ILE C O 1
ATOM 5943 N N . HIS C 1 211 ? 11.131 59.125 55.690 1.000 35.348 212 HIS C N 1
ATOM 5944 C CA . HIS C 1 211 ? 10.525 59.826 54.566 1.000 36.549 212 HIS C CA 1
ATOM 5945 C C . HIS C 1 211 ? 11.558 60.113 53.475 1.000 35.151 212 HIS C C 1
ATOM 5946 O O . HIS C 1 211 ? 11.259 59.921 52.300 1.000 35.169 212 HIS C O 1
ATOM 5953 N N . SER C 1 212 ? 12.762 60.554 53.873 1.000 35.043 213 SER C N 1
ATOM 5954 C CA . SER C 1 212 ? 13.852 60.861 52.953 1.000 35.183 213 SER C CA 1
ATOM 5955 C C . SER C 1 212 ? 14.313 59.617 52.191 1.000 33.344 213 SER C C 1
ATOM 5956 O O . SER C 1 212 ? 14.541 59.679 50.988 1.000 33.570 213 SER C O 1
ATOM 5959 N N . LEU C 1 213 ? 14.495 58.506 52.910 1.000 32.012 214 LEU C N 1
ATOM 5960 C CA . LEU C 1 213 ? 14.985 57.285 52.290 1.000 31.140 214 LEU C CA 1
ATOM 5961 C C . LEU C 1 213 ? 14.058 56.911 51.136 1.000 30.052 214 LEU C C 1
ATOM 5962 O O . LEU C 1 213 ? 14.526 56.687 50.025 1.000 29.481 214 LEU C O 1
ATOM 5967 N N . VAL C 1 214 ? 12.744 56.886 51.405 1.000 30.599 215 VAL C N 1
ATOM 5968 C CA . VAL C 1 214 ? 11.749 56.514 50.406 1.000 30.258 215 VAL C CA 1
ATOM 5969 C C . VAL C 1 214 ? 11.717 57.565 49.289 1.000 30.145 215 VAL C C 1
ATOM 5970 O O . VAL C 1 214 ? 11.613 57.226 48.113 1.000 29.454 215 VAL C O 1
ATOM 5974 N N . LEU C 1 215 ? 11.836 58.846 49.654 1.000 30.126 216 LEU C N 1
ATOM 5975 C CA . LEU C 1 215 ? 11.770 59.896 48.655 1.000 30.395 216 LEU C CA 1
ATOM 5976 C C . LEU C 1 215 ? 12.968 59.804 47.709 1.000 29.608 216 LEU C C 1
ATOM 5977 O O . LEU C 1 215 ? 12.798 59.850 46.489 1.000 28.741 216 LEU C O 1
ATOM 5982 N N . ASN C 1 216 ? 14.173 59.689 48.278 1.000 29.657 217 ASN C N 1
ATOM 5983 C CA . ASN C 1 216 ? 15.382 59.621 47.469 1.000 30.175 217 ASN C CA 1
ATOM 5984 C C . ASN C 1 216 ? 15.411 58.331 46.658 1.000 29.129 217 ASN C C 1
ATOM 5985 O O . ASN C 1 216 ? 16.016 58.295 45.591 1.000 29.783 217 ASN C O 1
ATOM 5990 N N . ALA C 1 217 ? 14.757 57.282 47.167 1.000 28.447 218 ALA C N 1
ATOM 5991 C CA . ALA C 1 217 ? 14.767 56.005 46.466 1.000 28.256 218 ALA C CA 1
ATOM 5992 C C . ALA C 1 217 ? 13.866 56.089 45.237 1.000 27.827 218 ALA C C 1
ATOM 5993 O O . ALA C 1 217 ? 14.170 55.488 44.212 1.000 27.699 218 ALA C O 1
ATOM 5995 N N . PHE C 1 218 ? 12.782 56.873 45.347 1.000 28.324 219 PHE C N 1
ATOM 5996 C CA . PHE C 1 218 ? 11.839 57.059 44.254 1.000 28.537 219 PHE C CA 1
ATOM 5997 C C . PHE C 1 218 ? 12.410 58.027 43.222 1.000 28.797 219 PHE C C 1
ATOM 5998 O O . PHE C 1 218 ? 12.236 57.813 42.026 1.000 27.945 219 PHE C O 1
ATOM 6006 N N . LYS C 1 219 ? 13.059 59.103 43.693 1.000 29.274 220 LYS C N 1
ATOM 6007 C CA . LYS C 1 219 ? 13.741 60.023 42.793 1.000 30.469 220 LYS C CA 1
ATOM 6008 C C . LYS C 1 219 ? 14.715 59.229 41.922 1.000 29.563 220 LYS C C 1
ATOM 6009 O O . LYS C 1 219 ? 14.705 59.343 40.696 1.000 30.249 220 LYS C O 1
ATOM 6015 N N . SER C 1 220 ? 15.543 58.416 42.581 1.000 28.546 221 SER C N 1
ATOM 6016 C CA . SER C 1 220 ? 16.541 57.586 41.930 1.000 28.494 221 SER C CA 1
ATOM 6017 C C . SER C 1 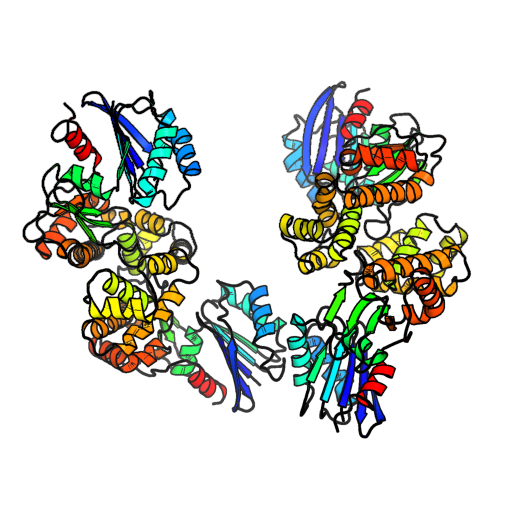220 ? 15.923 56.729 40.820 1.000 27.972 221 SER C C 1
ATOM 6018 O O . SER C 1 220 ? 16.466 56.686 39.722 1.000 28.578 221 SER C O 1
ATOM 6021 N N . PHE C 1 221 ? 14.774 56.085 41.092 1.000 27.080 222 PHE C N 1
ATOM 6022 C CA . PHE C 1 221 ? 14.080 55.253 40.117 1.000 26.713 222 PHE C CA 1
ATOM 6023 C C . PHE C 1 221 ? 13.609 56.063 38.909 1.000 27.934 222 PHE C C 1
ATOM 6024 O O . PHE C 1 221 ? 13.736 55.607 37.769 1.000 26.814 222 PHE C O 1
ATOM 6032 N N . LEU C 1 222 ? 13.005 57.236 39.172 1.000 28.451 223 LEU C N 1
ATOM 6033 C CA . LEU C 1 222 ? 12.424 58.057 38.119 1.000 29.318 223 LEU C CA 1
ATOM 6034 C C . LEU C 1 222 ? 13.546 58.615 37.255 1.000 30.239 223 LEU C C 1
ATOM 6035 O O . LEU C 1 222 ? 13.421 58.666 36.034 1.000 32.088 223 LEU C O 1
ATOM 6040 N N . THR C 1 223 ? 14.642 59.018 37.911 1.000 31.473 224 THR C N 1
ATOM 6041 C CA . THR C 1 223 ? 15.819 59.567 37.252 1.000 32.259 224 THR C CA 1
ATOM 6042 C C . THR C 1 223 ? 16.463 58.521 36.340 1.000 31.696 224 THR C C 1
ATOM 6043 O O . THR C 1 223 ? 16.764 58.807 35.186 1.000 31.742 224 THR C O 1
ATOM 6047 N N . ARG C 1 224 ? 16.640 57.300 36.856 1.000 30.267 225 ARG C N 1
ATOM 6048 C CA . ARG C 1 224 ? 17.427 56.293 36.165 1.000 31.006 225 ARG C CA 1
ATOM 6049 C C . ARG C 1 224 ? 16.565 55.487 35.191 1.000 30.741 225 ARG C C 1
ATOM 6050 O O . ARG C 1 224 ? 17.109 54.842 34.299 1.000 31.682 225 ARG C O 1
ATOM 6058 N N . ASN C 1 225 ? 15.235 55.527 35.343 1.000 29.631 226 ASN C N 1
ATOM 6059 C CA . ASN C 1 225 ? 14.391 54.593 34.609 1.000 30.285 226 ASN C CA 1
ATOM 6060 C C . ASN C 1 225 ? 13.352 55.313 33.751 1.000 32.638 226 ASN C C 1
ATOM 6061 O O . ASN C 1 225 ? 13.149 54.937 32.601 1.000 40.950 226 ASN C O 1
ATOM 6066 N N . VAL C 1 226 ? 12.700 56.343 34.298 1.000 32.547 227 VAL C N 1
ATOM 6067 C CA . VAL C 1 226 ? 11.560 56.947 33.627 1.000 32.042 227 VAL C CA 1
ATOM 6068 C C . VAL C 1 226 ? 12.056 58.048 32.690 1.000 33.451 227 VAL C C 1
ATOM 6069 O O . VAL C 1 226 ? 11.542 58.222 31.583 1.000 32.630 227 VAL C O 1
ATOM 6073 N N . MET C 1 227 ? 13.102 58.755 33.129 1.000 34.480 228 MET C N 1
ATOM 6074 C CA . MET C 1 227 ? 13.582 59.939 32.435 1.000 35.944 228 MET C CA 1
ATOM 6075 C C . MET C 1 227 ? 14.306 59.590 31.126 1.000 37.082 228 MET C C 1
ATOM 6076 O O . MET C 1 227 ? 14.764 60.486 30.419 1.000 37.603 228 MET C O 1
ATOM 6081 N N . GLN C 1 228 ? 14.367 58.297 30.776 1.000 35.482 229 GLN C N 1
ATOM 6082 C CA . GLN C 1 228 ? 14.983 57.867 29.527 1.000 36.689 229 GLN C CA 1
ATOM 6083 C C . GLN C 1 228 ? 13.939 57.860 28.415 1.000 36.254 229 GLN C C 1
ATOM 6084 O O . GLN C 1 228 ? 14.277 57.661 27.252 1.000 36.840 229 GLN C O 1
ATOM 6090 N N . PHE C 1 229 ? 12.667 58.016 28.795 1.000 35.014 230 PHE C N 1
ATOM 6091 C CA . PHE C 1 229 ? 11.575 58.087 27.840 1.000 34.087 230 PHE C CA 1
ATOM 6092 C C . PHE C 1 229 ? 11.158 59.550 27.706 1.000 33.783 230 PHE C C 1
ATOM 6093 O O . PHE C 1 229 ? 11.754 60.406 28.351 1.000 33.148 230 PHE C O 1
ATOM 6101 N N . ASP C 1 230 ? 10.148 59.819 26.864 1.000 34.039 231 ASP C N 1
ATOM 6102 C CA . ASP C 1 230 ? 9.707 61.176 26.558 1.000 34.858 231 ASP C CA 1
ATOM 6103 C C . ASP C 1 230 ? 8.759 61.644 27.659 1.000 34.075 231 ASP C C 1
ATOM 6104 O O . ASP C 1 230 ? 7.585 61.901 27.411 1.000 33.948 231 ASP C O 1
ATOM 6109 N N . TYR C 1 231 ? 9.298 61.756 28.875 1.000 34.368 232 TYR C N 1
ATOM 6110 C CA . TYR C 1 231 ? 8.533 62.034 30.081 1.000 33.919 232 TYR C CA 1
ATOM 6111 C C . TYR C 1 231 ? 7.866 63.412 30.004 1.000 34.708 232 TYR C C 1
ATOM 6112 O O . TYR C 1 231 ? 6.887 63.659 30.710 1.000 34.213 232 TYR C O 1
ATOM 6121 N N . THR C 1 232 ? 8.386 64.295 29.132 1.000 35.175 233 THR C N 1
ATOM 6122 C CA . THR C 1 232 ? 7.848 65.638 28.944 1.000 35.788 233 THR C CA 1
ATOM 6123 C C . THR C 1 232 ? 6.478 65.572 28.275 1.000 35.036 233 THR C C 1
ATOM 6124 O O . THR C 1 232 ? 5.645 66.442 28.498 1.000 35.505 233 THR C O 1
ATOM 6128 N N . ARG C 1 233 ? 6.266 64.522 27.470 1.000 34.332 234 ARG C N 1
ATOM 6129 C CA . ARG C 1 233 ? 5.094 64.374 26.624 1.000 34.092 234 ARG C CA 1
ATOM 6130 C C . ARG C 1 233 ? 4.137 63.311 27.180 1.000 33.172 234 ARG C C 1
ATOM 6131 O O . ARG C 1 233 ? 2.924 63.485 27.121 1.000 33.554 234 ARG C O 1
ATOM 6139 N N . TYR C 1 234 ? 4.666 62.195 27.696 1.000 31.485 235 TYR C N 1
ATOM 6140 C CA . TYR C 1 234 ? 3.810 61.088 28.102 1.000 31.206 235 TYR C CA 1
ATOM 6141 C C . TYR C 1 234 ? 3.652 61.071 29.621 1.000 31.614 235 TYR C C 1
ATOM 6142 O O . TYR C 1 234 ? 4.610 61.349 30.345 1.000 31.925 235 TYR C O 1
ATOM 6151 N N . LYS C 1 235 ? 2.430 60.750 30.080 1.000 32.505 236 LYS C N 1
ATOM 6152 C CA . LYS C 1 235 ? 2.189 60.448 31.484 1.000 33.557 236 LYS C CA 1
ATOM 6153 C C . LYS C 1 235 ? 2.925 59.157 31.831 1.000 32.864 236 LYS C C 1
ATOM 6154 O O . LYS C 1 235 ? 3.118 58.302 30.954 1.000 32.306 236 LYS C O 1
ATOM 6160 N N . ALA C 1 236 ? 3.317 59.042 33.111 1.000 31.171 237 ALA C N 1
ATOM 6161 C CA . ALA C 1 236 ? 3.875 57.816 33.665 1.000 30.040 237 ALA C CA 1
ATOM 6162 C C . ALA C 1 236 ? 2.836 57.150 34.568 1.000 29.209 237 ALA C C 1
ATOM 6163 O O . ALA C 1 236 ? 2.289 57.783 35.465 1.000 30.043 237 ALA C O 1
ATOM 6165 N N . HIS C 1 237 ? 2.546 55.878 34.290 1.000 29.027 238 HIS C N 1
ATOM 6166 C CA . HIS C 1 237 ? 1.576 55.095 35.039 1.000 29.221 238 HIS C CA 1
ATOM 6167 C C . HIS C 1 237 ? 2.323 54.105 35.932 1.000 28.619 238 HIS C C 1
ATOM 6168 O O . HIS C 1 237 ? 3.351 53.568 35.532 1.000 27.257 238 HIS C O 1
ATOM 6175 N N . PHE C 1 238 ? 1.812 53.901 37.154 1.000 29.702 239 PHE C N 1
ATOM 6176 C CA . PHE C 1 238 ? 2.512 53.111 38.154 1.000 29.186 239 PHE C CA 1
ATOM 6177 C C . PHE C 1 238 ? 1.575 52.043 38.700 1.000 29.549 239 PHE C C 1
ATOM 6178 O O . PHE C 1 238 ? 0.466 52.350 39.124 1.000 29.225 239 PHE C O 1
ATOM 6186 N N . ILE C 1 239 ? 2.035 50.788 38.655 1.000 29.349 240 ILE C N 1
ATOM 6187 C CA . ILE C 1 239 ? 1.265 49.666 39.159 1.000 30.394 240 ILE C CA 1
ATOM 6188 C C . ILE C 1 239 ? 2.148 48.865 40.111 1.000 30.398 240 ILE C C 1
ATOM 6189 O O . ILE C 1 239 ? 3.273 48.518 39.767 1.000 31.557 240 ILE C O 1
ATOM 6194 N N . GLY C 1 240 ? 1.620 48.567 41.302 1.000 30.169 241 GLY C N 1
ATOM 6195 C CA . GLY C 1 240 ? 2.308 47.685 42.226 1.000 30.020 241 GLY C CA 1
ATOM 6196 C C . GLY C 1 240 ? 2.025 48.053 43.679 1.000 30.605 241 GLY C C 1
ATOM 6197 O O . GLY C 1 240 ? 1.437 49.094 43.962 1.000 30.271 241 GLY C O 1
ATOM 6198 N N . SER C 1 241 ? 2.465 47.172 44.583 1.000 30.437 242 SER C N 1
ATOM 6199 C CA . SER C 1 241 ? 2.279 47.358 46.008 1.000 31.157 242 SER C CA 1
ATOM 6200 C C . SER C 1 241 ? 2.995 48.623 46.479 1.000 30.687 242 SER C C 1
ATOM 6201 O O . SER C 1 241 ? 2.435 49.384 47.265 1.000 31.582 242 SER C O 1
ATOM 6204 N N . VAL C 1 242 ? 4.208 48.863 45.963 1.000 30.166 243 VAL C N 1
ATOM 6205 C CA . VAL C 1 242 ? 5.022 49.976 46.435 1.000 30.235 243 VAL C CA 1
ATOM 6206 C C . VAL C 1 242 ? 4.449 51.318 45.978 1.000 30.194 243 VAL C C 1
ATOM 6207 O O . VAL C 1 242 ? 4.339 52.236 46.788 1.000 30.523 243 VAL C O 1
ATOM 6211 N N . ALA C 1 243 ? 4.057 51.404 44.701 1.000 29.631 244 ALA C N 1
ATOM 6212 C CA . ALA C 1 243 ? 3.447 52.607 44.153 1.000 30.485 244 ALA C CA 1
ATOM 6213 C C . ALA C 1 243 ? 2.183 52.925 44.946 1.000 31.977 244 ALA C C 1
ATOM 6214 O O . ALA C 1 243 ? 1.915 54.083 45.254 1.000 31.923 244 ALA C O 1
ATOM 6216 N N . TYR C 1 244 ? 1.449 51.871 45.329 1.000 32.707 245 TYR C N 1
ATOM 6217 C CA . TYR C 1 244 ? 0.212 52.039 46.073 1.000 35.445 245 TYR C CA 1
ATOM 6218 C C . TYR C 1 244 ? 0.498 52.498 47.506 1.000 36.232 245 TYR C C 1
ATOM 6219 O O . TYR C 1 244 ? -0.048 53.506 47.939 1.000 36.910 245 TYR C O 1
ATOM 6228 N N . TYR C 1 245 ? 1.355 51.765 48.236 1.000 37.297 246 TYR C N 1
ATOM 6229 C CA . TYR C 1 245 ? 1.555 52.014 49.658 1.000 38.497 246 TYR C CA 1
ATOM 6230 C C . TYR C 1 245 ? 2.330 53.311 49.896 1.000 37.623 246 TYR C C 1
ATOM 6231 O O . TYR C 1 245 ? 2.310 53.834 51.007 1.000 38.658 246 TYR C O 1
ATOM 6240 N N . TYR C 1 246 ? 3.024 53.813 48.865 1.000 35.493 247 TYR C N 1
ATOM 6241 C CA . TYR C 1 246 ? 3.835 55.018 49.000 1.000 35.485 247 TYR C CA 1
ATOM 6242 C C . TYR C 1 246 ? 3.410 56.080 47.977 1.000 35.415 247 TYR C C 1
ATOM 6243 O O . TYR C 1 246 ? 4.203 56.949 47.614 1.000 35.408 247 TYR C O 1
ATOM 6252 N N . LYS C 1 247 ? 2.145 56.012 47.540 1.000 36.894 248 LYS C N 1
ATOM 6253 C CA . LYS C 1 247 ? 1.566 56.859 46.503 1.000 37.587 248 LYS C CA 1
ATOM 6254 C C . LYS C 1 247 ? 1.952 58.322 46.712 1.000 37.504 248 LYS C C 1
ATOM 6255 O O . LYS C 1 247 ? 2.363 58.993 45.770 1.000 39.062 248 LYS C O 1
ATOM 6261 N N . ASP C 1 248 ? 1.836 58.801 47.952 1.000 38.323 249 ASP C N 1
ATOM 6262 C CA . ASP C 1 248 ? 2.042 60.205 48.269 1.000 39.246 249 ASP C CA 1
ATOM 6263 C C . ASP C 1 248 ? 3.497 60.608 48.047 1.000 37.985 249 ASP C C 1
ATOM 6264 O O . ASP C 1 248 ? 3.756 61.704 47.560 1.000 38.265 249 ASP C O 1
ATOM 6269 N N . ILE C 1 249 ? 4.437 59.724 48.408 1.000 36.960 250 ILE C N 1
ATOM 6270 C CA . ILE C 1 249 ? 5.853 60.018 48.235 1.000 36.422 250 ILE C CA 1
ATOM 6271 C C . ILE C 1 249 ? 6.223 59.902 46.757 1.000 34.599 250 ILE C C 1
ATOM 6272 O O . ILE C 1 249 ? 7.093 60.628 46.275 1.000 32.771 250 ILE C O 1
ATOM 6277 N N . LEU C 1 250 ? 5.551 58.992 46.043 1.000 34.085 251 LEU C N 1
ATOM 6278 C CA . LEU C 1 250 ? 5.797 58.837 44.619 1.000 34.263 251 LEU C CA 1
ATOM 6279 C C . LEU C 1 250 ? 5.369 60.111 43.888 1.000 36.124 251 LEU C C 1
ATOM 6280 O O . LEU C 1 250 ? 6.126 60.645 43.075 1.000 36.675 251 LEU C O 1
ATOM 6285 N N . GLU C 1 251 ? 4.175 60.620 44.219 1.000 38.757 252 GLU C N 1
ATOM 6286 C CA . GLU C 1 251 ? 3.659 61.849 43.626 1.000 40.318 252 GLU C CA 1
ATOM 6287 C C . GLU C 1 251 ? 4.596 63.016 43.933 1.000 40.499 252 GLU C C 1
ATOM 6288 O O . GLU C 1 251 ? 4.738 63.923 43.118 1.000 43.103 252 GLU C O 1
ATOM 6294 N N . GLU C 1 252 ? 5.223 62.975 45.113 1.000 39.104 253 GLU C N 1
ATOM 6295 C CA . GLU C 1 252 ? 6.130 64.014 45.571 1.000 40.006 253 GLU C CA 1
ATOM 6296 C C . GLU C 1 252 ? 7.440 63.922 44.789 1.000 38.368 253 GLU C C 1
ATOM 6297 O O . GLU C 1 252 ? 8.051 64.946 44.471 1.000 37.748 253 GLU C O 1
ATOM 6303 N N . ALA C 1 253 ? 7.854 62.678 44.498 1.000 34.959 254 ALA C N 1
ATOM 6304 C CA . ALA C 1 253 ? 9.069 62.386 43.756 1.000 33.869 254 ALA C CA 1
ATOM 6305 C C . ALA C 1 253 ? 8.900 62.771 42.284 1.000 33.606 254 ALA C C 1
ATOM 6306 O O . ALA C 1 253 ? 9.833 63.278 41.666 1.000 33.321 254 ALA C O 1
ATOM 6308 N N . ALA C 1 254 ? 7.704 62.536 41.729 1.000 33.638 255 ALA C N 1
ATOM 6309 C CA . ALA C 1 254 ? 7.407 62.954 40.365 1.000 34.285 255 ALA C CA 1
ATOM 6310 C C . ALA C 1 254 ? 7.421 64.481 40.261 1.000 35.546 255 ALA C C 1
ATOM 6311 O O . ALA C 1 254 ? 8.067 65.029 39.370 1.000 36.605 255 ALA C O 1
ATOM 6313 N N . ALA C 1 255 ? 6.735 65.171 41.182 1.000 36.588 256 ALA C N 1
ATOM 6314 C CA . ALA C 1 255 ? 6.710 66.632 41.165 1.000 37.697 256 ALA C CA 1
ATOM 6315 C C . ALA C 1 255 ? 8.133 67.192 41.175 1.000 38.055 256 ALA C C 1
ATOM 6316 O O . ALA C 1 255 ? 8.459 68.057 40.371 1.000 39.560 256 ALA C O 1
ATOM 6318 N N . ALA C 1 256 ? 8.993 66.642 42.042 1.000 38.433 257 ALA C N 1
ATOM 6319 C CA . ALA C 1 256 ? 10.381 67.064 42.191 1.000 38.498 257 ALA C CA 1
ATOM 6320 C C . ALA C 1 256 ? 11.217 66.809 40.930 1.000 37.924 257 ALA C C 1
ATOM 6321 O O . ALA C 1 256 ? 12.200 67.512 40.697 1.000 37.916 257 ALA C O 1
ATOM 6323 N N . THR C 1 257 ? 10.845 65.801 40.128 1.000 36.155 258 THR C N 1
ATOM 6324 C CA . THR C 1 257 ? 11.655 65.394 38.986 1.000 36.219 258 THR C CA 1
ATOM 6325 C C . THR C 1 257 ? 11.020 65.841 37.665 1.000 37.373 258 THR C C 1
ATOM 6326 O O . THR C 1 257 ? 11.575 65.592 36.596 1.000 40.417 258 THR C O 1
ATOM 6330 N N . GLY C 1 258 ? 9.851 66.488 37.735 1.000 37.497 259 GLY C N 1
ATOM 6331 C CA . GLY C 1 258 ? 9.136 66.946 36.554 1.000 37.651 259 GLY C CA 1
ATOM 6332 C C . GLY C 1 258 ? 8.489 65.817 35.744 1.000 37.173 259 GLY C C 1
ATOM 6333 O O . GLY C 1 258 ? 8.368 65.931 34.531 1.000 37.454 259 GLY C O 1
ATOM 6334 N N . ILE C 1 259 ? 8.056 64.736 36.409 1.000 36.093 260 ILE C N 1
ATOM 6335 C CA . ILE C 1 259 ? 7.301 63.676 35.750 1.000 35.464 260 ILE C CA 1
ATOM 6336 C C . ILE C 1 259 ? 5.818 63.918 36.018 1.000 35.070 260 ILE C C 1
ATOM 6337 O O . ILE C 1 259 ? 5.445 64.236 37.138 1.000 35.234 260 ILE C O 1
ATOM 6342 N N . ARG C 1 260 ? 4.966 63.790 34.997 1.000 35.955 261 ARG C N 1
ATOM 6343 C CA . ARG C 1 260 ? 3.542 63.826 35.293 1.000 37.700 261 ARG C CA 1
ATOM 6344 C C . ARG C 1 260 ? 2.994 62.404 35.370 1.000 36.764 261 ARG C C 1
ATOM 6345 O O . ARG C 1 260 ? 3.223 61.587 34.480 1.000 37.033 261 ARG C O 1
ATOM 6353 N N . THR C 1 261 ? 2.318 62.122 36.491 1.000 36.819 262 THR C N 1
ATOM 6354 C CA . THR C 1 261 ? 1.836 60.795 36.837 1.000 34.843 262 THR C CA 1
ATOM 6355 C C . THR C 1 261 ? 0.451 60.581 36.236 1.000 35.101 262 THR C C 1
ATOM 6356 O O . THR C 1 261 ? -0.349 61.509 36.170 1.000 34.601 262 THR C O 1
ATOM 6360 N N . GLY C 1 262 ? 0.172 59.341 35.823 1.000 35.442 263 GLY C N 1
ATOM 6361 C CA . GLY C 1 262 ? -1.176 58.960 35.433 1.000 36.769 263 GLY C CA 1
ATOM 6362 C C . GLY C 1 262 ? -1.858 58.172 36.550 1.000 37.036 263 GLY C C 1
ATOM 6363 O O . GLY C 1 262 ? -2.046 58.679 37.649 1.000 37.400 263 GLY C O 1
ATOM 6364 N N . THR C 1 263 ? -2.206 56.923 36.233 1.000 36.456 264 THR C N 1
ATOM 6365 C CA . THR C 1 263 ? -2.739 55.953 37.168 1.000 36.658 264 THR C CA 1
ATOM 6366 C C . THR C 1 263 ? -1.643 55.570 38.162 1.000 34.920 264 THR C C 1
ATOM 6367 O O . THR C 1 263 ? -0.493 55.351 37.775 1.000 32.457 264 THR C O 1
ATOM 6371 N N . ILE C 1 264 ? -2.023 55.500 39.442 1.000 33.619 265 ILE C N 1
ATOM 6372 C CA . ILE C 1 264 ? -1.257 54.824 40.475 1.000 33.243 265 ILE C CA 1
ATOM 6373 C C . ILE C 1 264 ? -2.201 53.805 41.117 1.000 33.832 265 ILE C C 1
ATOM 6374 O O . ILE C 1 264 ? -3.170 54.181 41.769 1.000 34.388 265 ILE C O 1
ATOM 6379 N N . VAL C 1 265 ? -1.945 52.511 40.883 1.000 33.858 266 VAL C N 1
ATOM 6380 C CA . VAL C 1 265 ? -2.910 51.467 41.208 1.000 34.902 266 VAL C CA 1
ATOM 6381 C C . VAL C 1 265 ? -2.159 50.266 41.786 1.000 34.031 266 VAL C C 1
ATOM 6382 O O . VAL C 1 265 ? -0.980 50.084 41.493 1.000 33.009 266 VAL C O 1
ATOM 6386 N N . ARG C 1 266 ? -2.856 49.454 42.595 1.000 35.144 267 ARG C N 1
ATOM 6387 C CA . ARG C 1 266 ? -2.255 48.373 43.364 1.000 35.517 267 ARG C CA 1
ATOM 6388 C C . ARG C 1 266 ? -1.820 47.222 42.447 1.000 34.283 267 ARG C C 1
ATOM 6389 O O . ARG C 1 266 ? -0.718 46.703 42.588 1.000 33.033 267 ARG C O 1
ATOM 6397 N N . ASN C 1 267 ? -2.678 46.822 41.504 1.000 35.903 268 ASN C N 1
ATOM 6398 C CA . ASN C 1 267 ? -2.358 45.710 40.616 1.000 37.044 268 ASN C CA 1
ATOM 6399 C C . ASN C 1 267 ? -3.075 45.897 39.279 1.000 35.968 268 ASN C C 1
ATOM 6400 O O . ASN C 1 267 ? -3.988 46.710 39.182 1.000 34.366 268 ASN C O 1
ATOM 6405 N N . PRO C 1 268 ? -2.684 45.162 38.209 1.000 36.817 269 PRO C N 1
ATOM 6406 C CA . PRO C 1 268 ? -3.231 45.394 36.869 1.000 37.071 269 PRO C CA 1
ATOM 6407 C C . PRO C 1 268 ? -4.587 44.746 36.589 1.000 38.300 269 PRO C C 1
ATOM 6408 O O . PRO C 1 268 ? -5.189 45.005 35.548 1.000 37.575 269 PRO C O 1
ATOM 6412 N N . MET C 1 269 ? -5.062 43.915 37.527 1.000 39.267 270 MET C N 1
ATOM 6413 C CA . MET C 1 269 ? -6.243 43.089 37.315 1.000 40.034 270 MET C CA 1
ATOM 6414 C C . MET C 1 269 ? -7.496 43.918 37.040 1.000 39.347 270 MET C C 1
ATOM 6415 O O . MET C 1 269 ? -8.273 43.559 36.159 1.000 37.476 270 MET C O 1
ATOM 6420 N N . GLU C 1 270 ? -7.697 45.006 37.805 1.000 39.873 271 GLU C N 1
ATOM 6421 C CA . GLU C 1 270 ? -8.862 45.863 37.606 1.000 39.486 271 GLU C CA 1
ATOM 6422 C C . GLU C 1 270 ? -8.825 46.467 36.205 1.000 36.332 271 GLU C C 1
ATOM 6423 O O . GLU C 1 270 ? -9.826 46.412 35.500 1.000 36.452 271 GLU C O 1
ATOM 6429 N N . GLY C 1 271 ? -7.659 46.997 35.809 1.000 34.252 272 GLY C N 1
ATOM 6430 C CA . GLY C 1 271 ? -7.442 47.563 34.482 1.000 32.599 272 GLY C CA 1
ATOM 6431 C C . GLY C 1 271 ? -7.573 46.530 33.359 1.000 32.350 272 GLY C C 1
ATOM 6432 O O . GLY C 1 271 ? -8.107 46.843 32.296 1.000 32.272 272 GLY C O 1
ATOM 6433 N N . LEU C 1 272 ? -7.086 45.302 33.599 1.000 31.373 273 LEU C N 1
ATOM 6434 C CA . LEU C 1 272 ? -7.178 44.222 32.623 1.000 31.624 273 LEU C CA 1
ATOM 6435 C C . LEU C 1 272 ? -8.635 43.846 32.369 1.000 32.324 273 LEU C C 1
ATOM 6436 O O . LEU C 1 272 ? -9.021 43.640 31.224 1.000 32.218 273 LEU C O 1
ATOM 6441 N N . ARG C 1 273 ? -9.438 43.790 33.437 1.000 33.409 274 ARG C N 1
ATOM 6442 C CA . ARG C 1 273 ? -10.868 43.528 33.335 1.000 35.059 274 ARG C CA 1
ATOM 6443 C C . ARG C 1 273 ? -11.573 44.612 32.519 1.000 34.762 274 ARG C C 1
ATOM 6444 O O . ARG C 1 273 ? -12.488 44.305 31.759 1.000 35.239 274 ARG C O 1
ATOM 6452 N N . THR C 1 274 ? -11.164 45.876 32.704 1.000 34.310 275 THR C N 1
ATOM 6453 C CA . THR C 1 274 ? -11.762 47.002 31.994 1.000 35.001 275 THR C CA 1
ATOM 6454 C C . THR C 1 274 ? -11.385 46.922 30.513 1.000 34.515 275 THR C C 1
ATOM 6455 O O . THR C 1 274 ? -12.240 47.035 29.638 1.000 35.309 275 THR C O 1
ATOM 6459 N N . TYR C 1 275 ? -10.092 46.698 30.262 1.000 34.159 276 TYR C N 1
ATOM 6460 C CA . TYR C 1 275 ? -9.529 46.493 28.939 1.000 34.146 276 TYR C CA 1
ATOM 6461 C C . TYR C 1 275 ? -10.336 45.457 28.149 1.000 34.505 276 TYR C C 1
ATOM 6462 O O . TYR C 1 275 ? -10.849 45.765 27.076 1.000 34.112 276 TYR C O 1
ATOM 6471 N N . TYR C 1 276 ? -10.452 44.233 28.679 1.000 35.168 277 TYR C N 1
ATOM 6472 C CA . TYR C 1 276 ? -11.083 43.140 27.948 1.000 36.760 277 TYR C CA 1
ATOM 6473 C C . TYR C 1 276 ? -12.606 43.274 27.909 1.000 37.818 277 TYR C C 1
ATOM 6474 O O . TYR C 1 276 ? -13.270 42.609 27.118 1.000 38.807 277 TYR C O 1
ATOM 6483 N N . SER C 1 277 ? -13.174 44.139 28.753 1.000 38.193 278 SER C N 1
ATOM 6484 C CA . SER C 1 277 ? -14.620 44.291 28.730 1.000 39.638 278 SER C CA 1
ATOM 6485 C C . SER C 1 277 ? -15.032 45.436 27.804 1.000 38.646 278 SER C C 1
ATOM 6486 O O . SER C 1 277 ? -16.160 45.446 27.318 1.000 38.652 278 SER C O 1
ATOM 6489 N N . THR C 1 278 ? -14.119 46.390 27.562 1.000 37.566 279 THR C N 1
ATOM 6490 C CA . THR C 1 278 ? -14.458 47.585 26.797 1.000 38.227 279 THR C CA 1
ATOM 6491 C C . THR C 1 278 ? -13.650 47.649 25.500 1.000 38.383 279 THR C C 1
ATOM 6492 O O . THR C 1 278 ? -14.036 47.016 24.515 1.000 38.540 279 THR C O 1
ATOM 6496 N N . VAL C 1 279 ? -12.532 48.401 25.521 1.000 38.172 280 VAL C N 1
ATOM 6497 C CA . VAL C 1 279 ? -11.757 48.713 24.322 1.000 38.069 280 VAL C CA 1
ATOM 6498 C C . VAL C 1 279 ? -11.289 47.451 23.589 1.000 39.022 280 VAL C C 1
ATOM 6499 O O . VAL C 1 279 ? -11.341 47.408 22.366 1.000 40.001 280 VAL C O 1
ATOM 6503 N N . ALA C 1 280 ? -10.838 46.422 24.314 1.000 38.194 281 ALA C N 1
ATOM 6504 C CA . ALA C 1 280 ? -10.184 45.309 23.641 1.000 39.029 281 ALA C CA 1
ATOM 6505 C C . ALA C 1 280 ? -11.058 44.060 23.626 1.000 39.771 281 ALA C C 1
ATOM 6506 O O . ALA C 1 280 ? -10.532 42.958 23.517 1.000 40.145 281 ALA C O 1
ATOM 6508 N N . LYS C 1 281 ? -12.379 44.233 23.736 1.000 41.425 282 LYS C N 1
ATOM 6509 C CA . LYS C 1 281 ? -13.283 43.097 23.670 1.000 42.748 282 LYS C CA 1
ATOM 6510 C C . LYS C 1 281 ? -13.439 42.664 22.218 1.000 43.432 282 LYS C C 1
ATOM 6511 O O . LYS C 1 281 ? -13.758 43.485 21.360 1.000 41.615 282 LYS C O 1
ATOM 6517 N N . THR C 1 282 ? -13.227 41.368 21.955 1.000 43.753 283 THR C N 1
ATOM 6518 C CA . THR C 1 282 ? -13.503 40.822 20.634 1.000 45.371 283 THR C CA 1
ATOM 6519 C C . THR C 1 282 ? -15.002 40.554 20.510 1.000 46.646 283 THR C C 1
ATOM 6520 O O . THR C 1 282 ? -15.592 39.913 21.378 1.000 46.677 283 THR C O 1
ATOM 6524 N N . VAL C 1 283 ? -15.599 41.074 19.428 1.000 45.695 284 VAL C N 1
ATOM 6525 C CA . VAL C 1 283 ? -17.045 41.121 19.267 1.000 46.391 284 VAL C CA 1
ATOM 6526 C C . VAL C 1 283 ? -17.502 39.988 18.339 1.000 47.146 284 VAL C C 1
ATOM 6527 O O . VAL C 1 283 ? -16.778 39.730 17.363 1.000 48.171 284 VAL C O 1
ATOM 6531 N N . MET D 1 1 ? 62.741 31.788 64.873 1.000 41.957 2 MET D N 1
ATOM 6532 C CA . MET D 1 1 ? 62.132 32.205 63.581 1.000 38.962 2 MET D CA 1
ATOM 6533 C C . MET D 1 1 ? 60.641 32.472 63.772 1.000 37.645 2 MET D C 1
ATOM 6534 O O . MET D 1 1 ? 59.967 31.763 64.521 1.000 39.310 2 MET D O 1
ATOM 6536 N N . ILE D 1 2 ? 60.157 33.505 63.071 1.000 35.281 3 ILE D N 1
ATOM 6537 C CA . ILE D 1 2 ? 58.786 33.982 63.130 1.000 34.882 3 ILE D CA 1
ATOM 6538 C C . ILE D 1 2 ? 58.150 33.721 61.767 1.000 33.659 3 ILE D C 1
ATOM 6539 O O . ILE D 1 2 ? 58.754 34.013 60.732 1.000 32.554 3 ILE D O 1
ATOM 6544 N N . LEU D 1 3 ? 56.923 33.184 61.771 1.000 33.107 4 LEU D N 1
ATOM 6545 C CA . LEU D 1 3 ? 56.176 33.019 60.534 1.000 32.555 4 LEU D CA 1
ATOM 6546 C C . LEU D 1 3 ? 54.983 33.970 60.545 1.000 32.339 4 LEU D C 1
ATOM 6547 O O . LEU D 1 3 ? 54.185 33.948 61.479 1.000 33.534 4 LEU D O 1
ATOM 6552 N N . ILE D 1 4 ? 54.874 34.790 59.492 1.000 31.937 5 ILE D N 1
ATOM 6553 C CA . ILE D 1 4 ? 53.807 35.770 59.357 1.000 32.648 5 ILE D CA 1
ATOM 6554 C C . ILE D 1 4 ? 52.983 35.401 58.128 1.000 32.760 5 ILE D C 1
ATOM 6555 O O . ILE D 1 4 ? 53.541 35.099 57.082 1.000 32.956 5 ILE D O 1
ATOM 6560 N N . ALA D 1 5 ? 51.656 35.432 58.268 1.000 33.965 6 ALA D N 1
ATOM 6561 C CA . ALA D 1 5 ? 50.765 35.105 57.172 1.000 35.654 6 ALA D CA 1
ATOM 6562 C C . ALA D 1 5 ? 49.719 36.199 57.029 1.000 38.160 6 ALA D C 1
ATOM 6563 O O . ALA D 1 5 ? 49.128 36.648 58.012 1.000 38.204 6 ALA D O 1
ATOM 6565 N N . ASP D 1 6 ? 49.524 36.626 55.780 1.000 41.143 7 ASP D N 1
ATOM 6566 C CA . ASP D 1 6 ? 48.374 37.430 55.411 1.000 44.783 7 ASP D CA 1
ATOM 6567 C C . ASP D 1 6 ? 47.549 36.616 54.420 1.000 47.528 7 ASP D C 1
ATOM 6568 O O . ASP D 1 6 ? 48.009 36.309 53.323 1.000 47.536 7 ASP D O 1
ATOM 6573 N N . SER D 1 7 ? 46.345 36.232 54.852 1.000 49.924 8 SER D N 1
ATOM 6574 C CA . SER D 1 7 ? 45.500 35.328 54.093 1.000 53.135 8 SER D CA 1
ATOM 6575 C C . SER D 1 7 ? 44.239 36.047 53.623 1.000 58.247 8 SER D C 1
ATOM 6576 O O . SER D 1 7 ? 43.563 36.718 54.401 1.000 58.208 8 SER D O 1
ATOM 6579 N N . GLY D 1 8 ? 43.973 35.919 52.320 1.000 63.576 9 GLY D N 1
ATOM 6580 C CA . GLY D 1 8 ? 42.686 36.234 51.725 1.000 71.126 9 GLY D CA 1
ATOM 6581 C C . GLY D 1 8 ? 41.997 34.948 51.279 1.000 74.860 9 GLY D C 1
ATOM 6582 O O . GLY D 1 8 ? 42.272 33.877 51.815 1.000 76.657 9 GLY D O 1
ATOM 6583 N N . SER D 1 9 ? 41.121 35.053 50.281 1.000 81.976 10 SER D N 1
ATOM 6584 C CA . SER D 1 9 ? 40.422 33.875 49.801 1.000 85.949 10 SER D CA 1
ATOM 6585 C C . SER D 1 9 ? 41.006 33.395 48.472 1.000 86.821 10 SER D C 1
ATOM 6586 O O . SER D 1 9 ? 40.667 32.308 48.005 1.000 89.384 10 SER D O 1
ATOM 6589 N N . THR D 1 10 ? 41.893 34.206 47.879 1.000 82.758 11 THR D N 1
ATOM 6590 C CA . THR D 1 10 ? 42.543 33.828 46.633 1.000 83.129 11 THR D CA 1
ATOM 6591 C C . THR D 1 10 ? 43.950 33.306 46.918 1.000 77.453 11 THR D C 1
ATOM 6592 O O . THR D 1 10 ? 44.386 32.334 46.301 1.000 77.191 11 THR D O 1
ATOM 6596 N N . LYS D 1 11 ? 44.649 33.954 47.858 1.000 71.334 12 LYS D N 1
ATOM 6597 C CA . LYS D 1 11 ? 46.016 33.577 48.181 1.000 64.873 12 LYS D CA 1
ATOM 6598 C C . LYS D 1 11 ? 46.311 33.841 49.655 1.000 58.648 12 LYS D C 1
ATOM 6599 O O . LYS D 1 11 ? 45.641 34.644 50.303 1.000 56.652 12 LYS D O 1
ATOM 6605 N N . THR D 1 12 ? 47.334 33.144 50.161 1.000 53.546 13 THR D N 1
ATOM 6606 C CA . THR D 1 12 ? 47.941 33.446 51.445 1.000 48.689 13 THR D CA 1
ATOM 6607 C C . THR D 1 12 ? 49.404 33.817 51.217 1.000 46.231 13 THR D C 1
ATOM 6608 O O . THR D 1 12 ? 50.116 33.119 50.493 1.000 46.780 13 THR D O 1
ATOM 6612 N N . HIS D 1 13 ? 49.824 34.927 51.839 1.000 43.480 14 HIS D N 1
ATOM 6613 C CA . HIS D 1 13 ? 51.181 35.437 51.726 1.000 41.611 14 HIS D CA 1
ATOM 6614 C C . HIS D 1 13 ? 51.924 35.185 53.040 1.000 38.233 14 HIS D C 1
ATOM 6615 O O . HIS D 1 13 ? 51.509 35.680 54.083 1.000 37.528 14 HIS D O 1
ATOM 6622 N N . TRP D 1 14 ? 53.003 34.393 52.979 1.000 37.141 15 TRP D N 1
ATOM 6623 C CA . TRP D 1 14 ? 53.804 34.064 54.146 1.000 35.897 15 TRP D CA 1
ATOM 6624 C C . TRP D 1 14 ? 55.159 34.760 54.045 1.000 35.686 15 TRP D C 1
ATOM 6625 O O . TRP D 1 14 ? 55.723 34.884 52.956 1.000 37.456 15 TRP D O 1
ATOM 6636 N N . ASN D 1 15 ? 55.664 35.209 55.201 1.000 33.620 16 ASN D N 1
ATOM 6637 C CA . ASN D 1 15 ? 57.034 35.673 55.343 1.000 33.495 16 ASN D CA 1
ATOM 6638 C C . ASN D 1 15 ? 57.715 34.918 56.488 1.000 32.730 16 ASN D C 1
ATOM 6639 O O . ASN D 1 15 ? 57.138 34.751 57.566 1.000 31.553 16 ASN D O 1
ATOM 6644 N N . VAL D 1 16 ? 58.962 34.493 56.256 1.000 33.138 17 VAL D N 1
ATOM 6645 C CA . VAL D 1 16 ? 59.787 33.988 57.341 1.000 33.718 17 VAL D CA 1
ATOM 6646 C C . VAL D 1 16 ? 60.734 35.094 57.800 1.000 33.495 17 VAL D C 1
ATOM 6647 O O . VAL D 1 16 ? 61.541 35.577 57.011 1.000 33.419 17 VAL D O 1
ATOM 6651 N N . LEU D 1 17 ? 60.634 35.467 59.083 1.000 33.185 18 LEU D N 1
ATOM 6652 C CA . LEU D 1 17 ? 61.558 36.402 59.708 1.000 35.345 18 LEU D CA 1
ATOM 6653 C C . LEU D 1 17 ? 62.512 35.627 60.606 1.000 36.950 18 LEU D C 1
ATOM 6654 O O . LEU D 1 17 ? 62.102 34.694 61.290 1.000 37.570 18 LEU D O 1
ATOM 6659 N N . ASP D 1 18 ? 63.783 36.033 60.610 1.000 39.076 19 ASP D N 1
ATOM 6660 C CA . ASP D 1 18 ? 64.771 35.337 61.412 1.000 42.700 19 ASP D CA 1
ATOM 6661 C C . ASP D 1 18 ? 65.862 36.313 61.830 1.000 44.712 19 ASP D C 1
ATOM 6662 O O . ASP D 1 18 ? 66.547 36.886 60.987 1.000 46.952 19 ASP D O 1
ATOM 6667 N N . GLN D 1 19 ? 66.000 36.490 63.147 1.000 45.875 20 GLN D N 1
ATOM 6668 C CA . GLN D 1 19 ? 66.930 37.455 63.706 1.000 48.569 20 GLN D CA 1
ATOM 6669 C C . GLN D 1 19 ? 66.704 38.802 63.020 1.000 46.969 20 GLN D C 1
ATOM 6670 O O . GLN D 1 19 ? 67.655 39.527 62.751 1.000 49.177 20 GLN D O 1
ATOM 6676 N N . GLY D 1 20 ? 65.442 39.096 62.692 1.000 43.468 21 GLY D N 1
ATOM 6677 C CA . GLY D 1 20 ? 65.043 40.413 62.224 1.000 43.498 21 GLY D CA 1
ATOM 6678 C C . GLY D 1 20 ? 65.063 40.562 60.703 1.000 42.525 21 GLY D C 1
ATOM 6679 O O . GLY D 1 20 ? 64.646 41.597 60.190 1.000 43.052 21 GLY D O 1
ATOM 6680 N N . ARG D 1 21 ? 65.569 39.545 59.991 1.000 41.559 22 ARG D N 1
ATOM 6681 C CA . ARG D 1 21 ? 65.711 39.610 58.542 1.000 41.638 22 ARG D CA 1
ATOM 6682 C C . ARG D 1 21 ? 64.651 38.721 57.898 1.000 39.624 22 ARG D C 1
ATOM 6683 O O . ARG D 1 21 ? 64.318 37.670 58.439 1.000 39.769 22 ARG D O 1
ATOM 6691 N N . VAL D 1 22 ? 64.122 39.141 56.743 1.000 38.663 23 VAL D N 1
ATOM 6692 C CA . VAL D 1 22 ? 63.248 38.270 55.975 1.000 37.851 23 VAL D CA 1
ATOM 6693 C C . VAL D 1 22 ? 64.129 37.235 55.282 1.000 39.662 23 VAL D C 1
ATOM 6694 O O . VAL D 1 22 ? 65.086 37.593 54.597 1.000 42.717 23 VAL D O 1
ATOM 6698 N N . ILE D 1 23 ? 63.826 35.950 55.492 1.000 38.991 24 ILE D N 1
ATOM 6699 C CA . ILE D 1 23 ? 64.656 34.888 54.937 1.000 41.462 24 ILE D CA 1
ATOM 6700 C C . ILE D 1 23 ? 63.787 33.916 54.143 1.000 41.116 24 ILE D C 1
ATOM 6701 O O . ILE D 1 23 ? 64.248 32.847 53.756 1.000 43.641 24 ILE D O 1
ATOM 6706 N N . GLY D 1 24 ? 62.527 34.291 53.911 1.000 38.738 25 GLY D N 1
ATOM 6707 C CA . GLY D 1 24 ? 61.609 33.416 53.203 1.000 39.011 25 GLY D CA 1
ATOM 6708 C C . GLY D 1 24 ? 60.333 34.149 52.811 1.000 37.936 25 GLY D C 1
ATOM 6709 O O . GLY D 1 24 ? 59.869 35.027 53.533 1.000 36.522 25 GLY D O 1
ATOM 6710 N N . GLU D 1 25 ? 59.790 33.773 51.652 1.000 47.617 26 GLU D N 1
ATOM 6711 C CA . GLU D 1 25 ? 58.551 34.333 51.148 1.000 47.304 26 GLU D CA 1
ATOM 6712 C C . GLU D 1 25 ? 57.856 33.228 50.364 1.000 47.495 26 GLU D C 1
ATOM 6713 O O . GLU D 1 25 ? 58.379 32.747 49.358 1.000 48.528 26 GLU D O 1
ATOM 6719 N N . ILE D 1 26 ? 56.695 32.795 50.858 1.000 46.482 27 ILE D N 1
ATOM 6720 C CA . ILE D 1 26 ? 55.968 31.734 50.182 1.000 47.146 27 ILE D CA 1
ATOM 6721 C C . ILE D 1 26 ? 54.522 32.179 49.986 1.000 47.134 27 ILE D C 1
ATOM 6722 O O . ILE D 1 26 ? 53.951 32.859 50.837 1.000 46.494 27 ILE D O 1
ATOM 6727 N N . PHE D 1 27 ? 53.962 31.807 48.831 1.000 48.769 28 PHE D N 1
ATOM 6728 C CA . PHE D 1 27 ? 52.547 31.985 48.557 1.000 49.814 28 PHE D CA 1
ATOM 6729 C C . PHE D 1 27 ? 51.891 30.611 48.457 1.000 51.261 28 PHE D C 1
ATOM 6730 O O . PHE D 1 27 ? 52.446 29.688 47.862 1.000 52.709 28 PHE D O 1
ATOM 6738 N N . THR D 1 28 ? 50.715 30.498 49.079 1.000 51.639 29 THR D N 1
ATOM 6739 C CA . THR D 1 28 ? 49.857 29.329 48.982 1.000 53.046 29 THR D CA 1
ATOM 6740 C C . THR D 1 28 ? 48.477 29.808 48.530 1.000 54.015 29 THR D C 1
ATOM 6741 O O . THR D 1 28 ? 48.271 31.003 48.315 1.000 52.804 29 THR D O 1
ATOM 6745 N N . LYS D 1 29 ? 47.536 28.869 48.392 1.000 55.967 30 LYS D N 1
ATOM 6746 C CA . LYS D 1 29 ? 46.157 29.206 48.081 1.000 57.328 30 LYS D CA 1
ATOM 6747 C C . LYS D 1 29 ? 45.541 29.955 49.262 1.000 56.142 30 LYS D C 1
ATOM 6748 O O . LYS D 1 29 ? 46.073 29.925 50.374 1.000 54.629 30 LYS D O 1
ATOM 6754 N N . GLY D 1 30 ? 44.413 30.626 48.999 1.000 57.218 31 GLY D N 1
ATOM 6755 C CA . GLY D 1 30 ? 43.641 31.295 50.035 1.000 56.847 31 GLY D CA 1
ATOM 6756 C C . GLY D 1 30 ? 43.291 30.356 51.189 1.000 57.252 31 GLY D C 1
ATOM 6757 O O . GLY D 1 30 ? 43.084 29.160 50.991 1.000 58.448 31 GLY D O 1
ATOM 6758 N N . MET D 1 31 ? 43.241 30.916 52.401 1.000 55.566 32 MET D N 1
ATOM 6759 C CA . MET D 1 31 ? 42.929 30.142 53.587 1.000 56.427 32 MET D CA 1
ATOM 6760 C C . MET D 1 31 ? 41.951 30.928 54.457 1.000 57.375 32 MET D C 1
ATOM 6761 O O . MET D 1 31 ? 42.302 31.439 55.519 1.000 57.792 32 MET D O 1
ATOM 6766 N N . ASN D 1 32 ? 40.723 31.048 53.948 1.000 58.968 33 ASN D N 1
ATOM 6767 C CA . ASN D 1 32 ? 39.583 31.484 54.730 1.000 60.018 33 ASN D CA 1
ATOM 6768 C C . ASN D 1 32 ? 38.856 30.231 55.215 1.000 62.039 33 ASN D C 1
ATOM 6769 O O . ASN D 1 32 ? 38.475 29.390 54.403 1.000 63.916 33 ASN D O 1
ATOM 6774 N N . PRO D 1 33 ? 38.646 30.056 56.541 1.000 62.077 34 PRO D N 1
ATOM 6775 C CA . PRO D 1 33 ? 37.985 28.857 57.063 1.000 63.925 34 PRO D CA 1
ATOM 6776 C C . PRO D 1 33 ? 36.496 28.717 56.736 1.000 66.673 34 PRO D C 1
ATOM 6777 O O . PRO D 1 33 ? 35.864 27.744 57.148 1.000 69.071 34 PRO D O 1
ATOM 6781 N N . PHE D 1 34 ? 35.946 29.681 55.984 1.000 66.490 35 PHE D N 1
ATOM 6782 C CA . PHE D 1 34 ? 34.579 29.584 55.489 1.000 69.262 35 PHE D CA 1
ATOM 6783 C C . PHE D 1 34 ? 34.548 28.882 54.132 1.000 70.397 35 PHE D C 1
ATOM 6784 O O . PHE D 1 34 ? 33.510 28.355 53.739 1.000 73.347 35 PHE D O 1
ATOM 6792 N N . PHE D 1 35 ? 35.690 28.876 53.433 1.000 69.137 36 PHE D N 1
ATOM 6793 C CA . PHE D 1 35 ? 35.785 28.341 52.082 1.000 71.593 36 PHE D CA 1
ATOM 6794 C C . PHE D 1 35 ? 36.827 27.227 52.024 1.000 72.316 36 PHE D C 1
ATOM 6795 O O . PHE D 1 35 ? 36.970 26.563 50.999 1.000 75.146 36 PHE D O 1
ATOM 6803 N N . GLN D 1 36 ? 37.553 27.044 53.133 1.000 72.157 37 GLN D N 1
ATOM 6804 C CA . GLN D 1 36 ? 38.462 25.925 53.326 1.000 73.545 37 GLN D CA 1
ATOM 6805 C C . GLN D 1 36 ? 37.962 25.067 54.487 1.000 75.017 37 GLN D C 1
ATOM 6806 O O . GLN D 1 36 ? 37.442 25.586 55.473 1.000 76.326 37 GLN D O 1
ATOM 6812 N N . THR D 1 37 ? 38.109 23.746 54.349 1.000 75.747 38 THR D N 1
ATOM 6813 C CA . THR D 1 37 ? 37.942 22.850 55.482 1.000 76.238 38 THR D CA 1
ATOM 6814 C C . THR D 1 37 ? 39.263 22.803 56.248 1.000 72.665 38 THR D C 1
ATOM 6815 O O . THR D 1 37 ? 40.307 23.153 55.702 1.000 69.548 38 THR D O 1
ATOM 6819 N N . PRO D 1 38 ? 39.267 22.396 57.537 1.000 72.626 39 PRO D N 1
ATOM 6820 C CA . PRO D 1 38 ? 40.517 22.161 58.262 1.000 71.407 39 PRO D CA 1
ATOM 6821 C C . PRO D 1 38 ? 41.511 21.251 57.534 1.000 72.008 39 PRO D C 1
ATOM 6822 O O . PRO D 1 38 ? 42.716 21.495 57.586 1.000 69.542 39 PRO D O 1
ATOM 6826 N N . GLU D 1 39 ? 40.995 20.217 56.850 1.000 75.620 40 GLU D N 1
ATOM 6827 C CA . GLU D 1 39 ? 41.814 19.219 56.173 1.000 76.891 40 GLU D CA 1
ATOM 6828 C C . GLU D 1 39 ? 42.485 19.838 54.952 1.000 75.204 40 GLU D C 1
ATOM 6829 O O . GLU D 1 39 ? 43.655 19.568 54.690 1.000 74.666 40 GLU D O 1
ATOM 6835 N N . GLU D 1 40 ? 41.721 20.652 54.210 1.000 74.950 41 GLU D N 1
ATOM 6836 C CA . GLU D 1 40 ? 42.203 21.288 52.994 1.000 74.023 41 GLU D CA 1
ATOM 6837 C C . GLU D 1 40 ? 43.350 22.237 53.328 1.000 70.636 41 GLU D C 1
ATOM 6838 O O . GLU D 1 40 ? 44.328 22.305 52.584 1.000 69.542 41 GLU D O 1
ATOM 6844 N N . MET D 1 41 ? 43.222 22.951 54.456 1.000 68.685 42 MET D N 1
ATOM 6845 C CA . MET D 1 41 ? 44.206 23.943 54.860 1.000 66.470 42 MET D CA 1
ATOM 6846 C C . MET D 1 41 ? 45.540 23.248 55.128 1.000 64.637 42 MET D C 1
ATOM 6847 O O . MET D 1 41 ? 46.577 23.679 54.629 1.000 61.772 42 MET D O 1
ATOM 6852 N N . GLY D 1 42 ? 45.485 22.152 55.894 1.000 65.918 43 GLY D N 1
ATOM 6853 C CA . GLY D 1 42 ? 46.666 21.391 56.272 1.000 66.080 43 GLY D CA 1
ATOM 6854 C C . GLY D 1 42 ? 47.336 20.730 55.071 1.000 66.924 43 GLY D C 1
ATOM 6855 O O . GLY D 1 42 ? 48.561 20.645 55.010 1.000 65.745 43 GLY D O 1
ATOM 6856 N N . ARG D 1 43 ? 46.508 20.278 54.121 1.000 69.327 44 ARG D N 1
ATOM 6857 C CA . ARG D 1 43 ? 46.952 19.664 52.878 1.000 70.933 44 ARG D CA 1
ATOM 6858 C C . ARG D 1 43 ? 47.759 20.670 52.053 1.000 67.269 44 ARG D C 1
ATOM 6859 O O . ARG D 1 43 ? 48.774 20.306 51.461 1.000 66.852 44 ARG D O 1
ATOM 6867 N N . GLU D 1 44 ? 47.305 21.931 52.029 1.000 63.768 45 GLU D N 1
ATOM 6868 C CA . GLU D 1 44 ? 47.994 23.000 51.320 1.000 61.492 45 GLU D CA 1
ATOM 6869 C C . GLU D 1 44 ? 49.314 23.338 52.016 1.000 59.183 45 GLU D C 1
ATOM 6870 O O . GLU D 1 44 ? 50.340 23.484 51.354 1.000 59.580 45 GLU D O 1
ATOM 6876 N N . ILE D 1 45 ? 49.288 23.457 53.350 1.000 57.620 46 ILE D N 1
ATOM 6877 C CA . ILE D 1 45 ? 50.486 23.773 54.115 1.000 56.020 46 ILE D CA 1
ATOM 6878 C C . ILE D 1 45 ? 51.535 22.678 53.908 1.000 57.912 46 ILE D C 1
ATOM 6879 O O . ILE D 1 45 ? 52.715 22.983 53.723 1.000 56.334 46 ILE D O 1
ATOM 6884 N N . GLU D 1 46 ? 51.086 21.413 53.926 1.000 61.052 47 GLU D N 1
ATOM 6885 C CA . GLU D 1 46 ? 51.953 20.248 53.783 1.000 63.727 47 GLU D CA 1
ATOM 6886 C C . GLU D 1 46 ? 52.513 20.134 52.365 1.000 64.159 47 GLU D C 1
ATOM 6887 O O . GLU D 1 46 ? 53.649 19.694 52.198 1.000 64.679 47 GLU D O 1
ATOM 6893 N N . ARG D 1 47 ? 51.720 20.532 51.357 1.000 64.489 48 ARG D N 1
ATOM 6894 C CA . ARG D 1 47 ? 52.091 20.349 49.959 1.000 66.388 48 ARG D CA 1
ATOM 6895 C C . ARG D 1 47 ? 52.891 21.544 49.440 1.000 63.645 48 ARG D C 1
ATOM 6896 O O . ARG D 1 47 ? 53.805 21.368 48.640 1.000 63.860 48 ARG D O 1
ATOM 6898 N N . THR D 1 48 ? 52.545 22.754 49.893 1.000 60.813 49 THR D N 1
ATOM 6899 C CA . THR D 1 48 ? 53.069 23.959 49.267 1.000 59.559 49 THR D CA 1
ATOM 6900 C C . THR D 1 48 ? 54.079 24.654 50.182 1.000 57.222 49 THR D C 1
ATOM 6901 O O . THR D 1 48 ? 55.194 24.953 49.755 1.000 57.062 49 THR D O 1
ATOM 6905 N N . LEU D 1 49 ? 53.679 24.911 51.435 1.000 55.181 50 LEU D N 1
ATOM 6906 C CA . LEU D 1 49 ? 54.476 25.721 52.340 1.000 52.555 50 LEU D CA 1
ATOM 6907 C C . LEU D 1 49 ? 55.679 24.932 52.859 1.000 53.526 50 LEU D C 1
ATOM 6908 O O . LEU D 1 49 ? 56.812 25.407 52.778 1.000 52.353 50 LEU D O 1
ATOM 6913 N N . LEU D 1 50 ? 55.422 23.721 53.371 1.000 55.255 51 LEU D N 1
ATOM 6914 C CA . LEU D 1 50 ? 56.360 23.028 54.243 1.000 56.274 51 LEU D CA 1
ATOM 6915 C C . LEU D 1 50 ? 57.619 22.593 53.483 1.000 56.846 51 LEU D C 1
ATOM 6916 O O . LEU D 1 50 ? 58.723 22.712 54.014 1.000 55.656 51 LEU D O 1
ATOM 6921 N N . PRO D 1 51 ? 57.524 22.077 52.232 1.000 58.839 52 PRO D N 1
ATOM 6922 C CA . PRO D 1 51 ? 58.718 21.795 51.424 1.000 60.450 52 PRO D CA 1
ATOM 6923 C C . PRO D 1 51 ? 59.595 23.010 51.104 1.000 59.594 52 PRO D C 1
ATOM 6924 O O . PRO D 1 51 ? 60.725 22.863 50.635 1.000 59.099 52 PRO D O 1
ATOM 6928 N N . GLN D 1 52 ? 59.078 24.214 51.374 1.000 58.771 53 GLN D N 1
ATOM 6929 C CA . GLN D 1 52 ? 59.800 25.427 51.027 1.000 58.543 53 GLN D CA 1
ATOM 6930 C C . GLN D 1 52 ? 60.582 25.947 52.232 1.000 56.632 53 GLN D C 1
ATOM 6931 O O . GLN D 1 52 ? 61.398 26.853 52.100 1.000 56.805 53 GLN D O 1
ATOM 6937 N N . LEU D 1 53 ? 60.343 25.353 53.403 1.000 56.950 54 LEU D N 1
ATOM 6938 C CA . LEU D 1 53 ? 61.047 25.745 54.614 1.000 57.200 54 LEU D CA 1
ATOM 6939 C C . LEU D 1 53 ? 62.168 24.741 54.876 1.000 59.780 54 LEU D C 1
ATOM 6940 O O . LEU D 1 53 ? 62.034 23.559 54.553 1.000 60.071 54 LEU D O 1
ATOM 6945 N N . ASN D 1 54 ? 63.276 25.227 55.454 1.000 66.277 55 ASN D N 1
ATOM 6946 C CA . ASN D 1 54 ? 64.341 24.363 55.943 1.000 69.370 55 ASN D CA 1
ATOM 6947 C C . ASN D 1 54 ? 63.789 23.463 57.048 1.000 67.234 55 ASN D C 1
ATOM 6948 O O . ASN D 1 54 ? 64.227 22.325 57.201 1.000 68.800 55 ASN D O 1
ATOM 6953 N N . SER D 1 55 ? 62.792 23.984 57.779 1.000 63.627 56 SER D N 1
ATOM 6954 C CA . SER D 1 55 ? 62.230 23.334 58.951 1.000 61.065 56 SER D CA 1
ATOM 6955 C C . SER D 1 55 ? 60.810 23.838 59.203 1.000 56.124 56 SER D C 1
ATOM 6956 O O . SER D 1 55 ? 60.452 24.935 58.784 1.000 53.345 56 SER D O 1
ATOM 6959 N N . ASN D 1 56 ? 60.015 23.032 59.918 1.000 54.104 57 ASN D N 1
ATOM 6960 C CA . ASN D 1 56 ? 58.654 23.403 60.273 1.000 50.406 57 ASN D CA 1
ATOM 6961 C C . ASN D 1 56 ? 58.637 24.087 61.643 1.000 47.325 57 ASN D C 1
ATOM 6962 O O . ASN D 1 56 ? 57.567 24.344 62.192 1.000 44.138 57 ASN D O 1
ATOM 6967 N N . ARG D 1 57 ? 59.836 24.390 62.169 1.000 47.694 58 ARG D N 1
ATOM 6968 C CA . ARG D 1 57 ? 60.033 24.918 63.514 1.000 45.715 58 ARG D CA 1
ATOM 6969 C C . ARG D 1 57 ? 60.044 26.445 63.506 1.000 43.268 58 ARG D C 1
ATOM 6970 O O . ARG D 1 57 ? 60.852 27.074 62.825 1.000 43.528 58 ARG D O 1
ATOM 6978 N N . PHE D 1 58 ? 59.149 27.012 64.314 1.000 40.557 59 PHE D N 1
ATOM 6979 C CA . PHE D 1 58 ? 59.030 28.440 64.524 1.000 39.049 59 PHE D CA 1
ATOM 6980 C C . PHE D 1 58 ? 58.879 28.706 66.019 1.000 38.954 59 PHE D C 1
ATOM 6981 O O . PHE D 1 58 ? 58.349 27.872 66.758 1.000 37.811 59 PHE D O 1
ATOM 6989 N N . CYS D 1 59 ? 59.370 29.877 66.444 1.000 38.131 60 CYS D N 1
ATOM 6990 C CA . CYS D 1 59 ? 59.095 30.388 67.773 1.000 36.941 60 CYS D CA 1
ATOM 6991 C C . CYS D 1 59 ? 57.647 30.875 67.816 1.000 34.480 60 CYS D C 1
ATOM 6992 O O . CYS D 1 59 ? 56.885 30.492 68.703 1.000 33.404 60 CYS D O 1
ATOM 6995 N N . GLU D 1 60 ? 57.273 31.705 66.834 1.000 32.302 61 GLU D N 1
ATOM 6996 C CA . GLU D 1 60 ? 55.966 32.336 66.817 1.000 31.036 61 GLU D CA 1
ATOM 6997 C C . GLU D 1 60 ? 55.353 32.188 65.431 1.000 31.009 61 GLU D C 1
ATOM 6998 O O . GLU D 1 60 ? 56.043 32.302 64.422 1.000 30.996 61 GLU D O 1
ATOM 7004 N N . VAL D 1 61 ? 54.042 31.935 65.404 1.000 30.558 62 VAL D N 1
ATOM 7005 C CA . VAL D 1 61 ? 53.267 32.093 64.186 1.000 31.064 62 VAL D CA 1
ATOM 7006 C C . VAL D 1 61 ? 52.270 33.224 64.424 1.000 30.065 62 VAL D C 1
ATOM 7007 O O . VAL D 1 61 ? 51.682 33.323 65.496 1.000 30.715 62 VAL D O 1
ATOM 7011 N N . HIS D 1 62 ? 52.114 34.085 63.420 1.000 30.570 63 HIS D N 1
ATOM 7012 C CA . HIS D 1 62 ? 51.174 35.192 63.459 1.000 30.261 63 HIS D CA 1
ATOM 7013 C C . HIS D 1 62 ? 50.360 35.121 62.177 1.000 30.591 63 HIS D C 1
ATOM 7014 O O . HIS D 1 62 ? 50.851 35.506 61.117 1.000 30.518 63 HIS D O 1
ATOM 7021 N N . PHE D 1 63 ? 49.129 34.625 62.293 1.000 30.899 64 PHE D N 1
ATOM 7022 C CA . PHE D 1 63 ? 48.297 34.362 61.133 1.000 32.796 64 PHE D CA 1
ATOM 7023 C C . PHE D 1 63 ? 47.105 35.321 61.122 1.000 33.104 64 PHE D C 1
ATOM 7024 O O . PHE D 1 63 ? 46.262 35.293 62.018 1.000 32.996 64 PHE D O 1
ATOM 7032 N N . PHE D 1 64 ? 47.031 36.149 60.077 1.000 32.639 65 PHE D N 1
ATOM 7033 C CA . PHE D 1 64 ? 45.941 37.097 59.922 1.000 33.472 65 PHE D CA 1
ATOM 7034 C C . PHE D 1 64 ? 45.191 36.771 58.641 1.000 35.107 65 PHE D C 1
ATOM 7035 O O . PHE D 1 64 ? 45.810 36.506 57.615 1.000 34.908 65 PHE D O 1
ATOM 7043 N N . GLY D 1 65 ? 43.858 36.798 58.711 1.000 36.346 66 GLY D N 1
ATOM 7044 C CA . GLY D 1 65 ? 43.069 36.428 57.552 1.000 38.851 66 GLY D CA 1
ATOM 7045 C C . GLY D 1 65 ? 41.603 36.810 57.704 1.000 41.048 66 GLY D C 1
ATOM 7046 O O . GLY D 1 65 ? 41.076 36.860 58.813 1.000 41.398 66 GLY D O 1
ATOM 7047 N N . ALA D 1 66 ? 40.974 37.102 56.564 1.000 43.492 67 ALA D N 1
ATOM 7048 C CA . ALA D 1 66 ? 39.534 37.235 56.486 1.000 46.883 67 ALA D CA 1
ATOM 7049 C C . ALA D 1 66 ? 38.924 35.893 56.870 1.000 48.835 67 ALA D C 1
ATOM 7050 O O . ALA D 1 66 ? 39.465 34.842 56.516 1.000 48.262 67 ALA D O 1
ATOM 7052 N N . GLY D 1 67 ? 37.821 35.959 57.623 1.000 49.942 68 GLY D N 1
ATOM 7053 C CA . GLY D 1 67 ? 37.099 34.779 58.066 1.000 52.625 68 GLY D CA 1
ATOM 7054 C C . GLY D 1 67 ? 37.621 34.234 59.392 1.000 51.232 68 GLY D C 1
ATOM 7055 O O . GLY D 1 67 ? 37.105 33.236 59.887 1.000 54.204 68 GLY D O 1
ATOM 7056 N N . CYS D 1 68 ? 38.636 34.895 59.964 1.000 49.557 69 CYS D N 1
ATOM 7057 C CA . CYS D 1 68 ? 39.268 34.435 61.193 1.000 48.881 69 CYS D CA 1
ATOM 7058 C C . CYS D 1 68 ? 38.647 35.121 62.412 1.000 50.941 69 CYS D C 1
ATOM 7059 O O . CYS D 1 68 ? 39.348 35.755 63.204 1.000 49.575 69 CYS D O 1
ATOM 7062 N N . ILE D 1 69 ? 37.320 34.970 62.543 1.000 53.444 70 ILE D N 1
ATOM 7063 C CA . ILE D 1 69 ? 36.528 35.516 63.637 1.000 54.909 70 ILE D CA 1
ATOM 7064 C C . ILE D 1 69 ? 36.711 34.612 64.856 1.000 55.334 70 ILE D C 1
ATOM 7065 O O . ILE D 1 69 ? 37.077 33.450 64.702 1.000 54.756 70 ILE D O 1
ATOM 7070 N N . PRO D 1 70 ? 36.453 35.096 66.097 1.000 55.860 71 PRO D N 1
ATOM 7071 C CA . PRO D 1 70 ? 36.602 34.267 67.296 1.000 55.698 71 PRO D CA 1
ATOM 7072 C C . PRO D 1 70 ? 36.217 32.799 67.103 1.000 56.384 71 PRO D C 1
ATOM 7073 O O . PRO D 1 70 ? 36.993 31.915 67.447 1.000 57.027 71 PRO D O 1
ATOM 7077 N N . GLU D 1 71 ? 35.048 32.563 66.495 1.000 59.673 72 GLU D N 1
ATOM 7078 C CA . GLU D 1 71 ? 34.443 31.251 66.294 1.000 61.999 72 GLU D CA 1
ATOM 7079 C C . GLU D 1 71 ? 35.385 30.300 65.548 1.000 58.831 72 GLU D C 1
ATOM 7080 O O . GLU D 1 71 ? 35.444 29.111 65.863 1.000 58.027 72 GLU D O 1
ATOM 7086 N N . LYS D 1 72 ? 36.122 30.830 64.561 1.000 55.732 73 LYS D N 1
ATOM 7087 C CA . LYS D 1 72 ? 36.954 30.016 63.686 1.000 53.725 73 LYS D CA 1
ATOM 7088 C C . LYS D 1 72 ? 38.393 29.977 64.197 1.000 50.354 73 LYS D C 1
ATOM 7089 O O . LYS D 1 72 ? 39.160 29.110 63.783 1.000 50.270 73 LYS D O 1
ATOM 7095 N N . VAL D 1 73 ? 38.754 30.917 65.085 1.000 48.069 74 VAL D N 1
ATOM 7096 C CA . VAL D 1 73 ? 40.121 31.065 65.574 1.000 44.804 74 VAL D CA 1
ATOM 7097 C C . VAL D 1 73 ? 40.674 29.728 66.080 1.000 45.000 74 VAL D C 1
ATOM 7098 O O . VAL D 1 73 ? 41.778 29.357 65.686 1.000 43.475 74 VAL D O 1
ATOM 7102 N N . PRO D 1 74 ? 39.961 28.960 66.947 1.000 46.630 75 PRO D N 1
ATOM 7103 C CA . PRO D 1 74 ? 40.470 27.675 67.433 1.000 47.456 75 PRO D CA 1
ATOM 7104 C C . PRO D 1 74 ? 40.717 26.666 66.311 1.000 48.682 75 PRO D C 1
ATOM 7105 O O . PRO D 1 74 ? 41.684 25.909 66.349 1.000 47.696 75 PRO D O 1
ATOM 7109 N N . VAL D 1 75 ? 39.838 26.680 65.303 1.000 51.763 76 VAL D N 1
ATOM 7110 C CA . VAL D 1 75 ? 39.903 25.748 64.186 1.000 53.836 76 VAL D CA 1
ATOM 7111 C C . VAL D 1 75 ? 41.177 26.003 63.376 1.000 51.488 76 VAL D C 1
ATOM 7112 O O . VAL D 1 75 ? 41.885 25.064 63.022 1.000 54.320 76 VAL D O 1
ATOM 7116 N N . VAL D 1 76 ? 41.489 27.277 63.120 1.000 48.822 77 VAL D N 1
ATOM 7117 C CA . VAL D 1 76 ? 42.667 27.645 62.347 1.000 45.858 77 VAL D CA 1
ATOM 7118 C C . VAL D 1 76 ? 43.925 27.371 63.170 1.000 43.610 77 VAL D C 1
ATOM 7119 O O . VAL D 1 76 ? 44.903 26.832 62.648 1.000 42.843 77 VAL D O 1
ATOM 7123 N N . ARG D 1 77 ? 43.887 27.761 64.450 1.000 42.196 78 ARG D N 1
ATOM 7124 C CA . ARG D 1 77 ? 45.013 27.564 65.346 1.000 40.839 78 ARG D CA 1
ATOM 7125 C C . ARG D 1 77 ? 45.371 26.081 65.384 1.000 41.355 78 ARG D C 1
ATOM 7126 O O . ARG D 1 77 ? 46.545 25.732 65.437 1.000 39.471 78 ARG D O 1
ATOM 7134 N N . ASN D 1 78 ? 44.345 25.221 65.346 1.000 42.363 79 ASN D N 1
ATOM 7135 C CA . ASN D 1 78 ? 44.559 23.790 65.453 1.000 43.947 79 ASN D CA 1
ATOM 7136 C C . ASN D 1 78 ? 45.279 23.278 64.211 1.000 43.304 79 ASN D C 1
ATOM 7137 O O . ASN D 1 78 ? 46.227 22.510 64.324 1.000 43.326 79 ASN D O 1
ATOM 7142 N N . VAL D 1 79 ? 44.844 23.740 63.037 1.000 43.302 80 VAL D N 1
ATOM 7143 C CA . VAL D 1 79 ? 45.511 23.394 61.790 1.000 43.998 80 VAL D CA 1
ATOM 7144 C C . VAL D 1 79 ? 47.002 23.744 61.873 1.000 41.674 80 VAL D C 1
ATOM 7145 O O . VAL D 1 79 ? 47.850 22.877 61.655 1.000 42.291 80 VAL D O 1
ATOM 7149 N N . LEU D 1 80 ? 47.315 25.004 62.217 1.000 39.199 81 LEU D N 1
ATOM 7150 C CA . LEU D 1 80 ? 48.691 25.479 62.300 1.000 37.681 81 LEU D CA 1
ATOM 7151 C C . LEU D 1 80 ? 49.480 24.638 63.299 1.000 38.517 81 LEU D C 1
ATOM 7152 O O . LEU D 1 80 ? 50.613 24.249 63.026 1.000 38.659 81 LEU D O 1
ATOM 7157 N N . LYS D 1 81 ? 48.847 24.368 64.449 1.000 39.815 82 LYS D N 1
ATOM 7158 C CA . LYS D 1 81 ? 49.394 23.571 65.533 1.000 41.330 82 LYS D CA 1
ATOM 7159 C C . LYS D 1 81 ? 49.760 22.181 65.009 1.000 43.392 82 LYS D C 1
ATOM 7160 O O . LYS D 1 81 ? 50.801 21.645 65.368 1.000 43.644 82 LYS D O 1
ATOM 7166 N N . GLY D 1 82 ? 48.916 21.623 64.131 1.000 45.427 83 GLY D N 1
ATOM 7167 C CA . GLY D 1 82 ? 49.086 20.261 63.644 1.000 48.843 83 GLY D CA 1
ATOM 7168 C C . GLY D 1 82 ? 50.222 20.119 62.630 1.000 50.771 83 GLY D C 1
ATOM 7169 O O . GLY D 1 82 ? 50.889 19.089 62.598 1.000 53.880 83 GLY D O 1
ATOM 7170 N N . CYS D 1 83 ? 50.432 21.157 61.805 1.000 50.079 84 CYS D N 1
ATOM 7171 C CA . CYS D 1 83 ? 51.368 21.115 60.691 1.000 50.410 84 CYS D CA 1
ATOM 7172 C C . CYS D 1 83 ? 52.753 21.601 61.106 1.000 48.980 84 CYS D C 1
ATOM 7173 O O . CYS D 1 83 ? 53.760 21.112 60.602 1.000 50.223 84 CYS D O 1
ATOM 7176 N N . LEU D 1 84 ? 52.794 22.600 61.991 1.000 46.067 85 LEU D N 1
ATOM 7177 C CA . LEU D 1 84 ? 54.044 23.258 62.322 1.000 44.696 85 LEU D CA 1
ATOM 7178 C C . LEU D 1 84 ? 54.454 22.876 63.735 1.000 44.758 85 LEU D C 1
ATOM 7179 O O . LEU D 1 84 ? 53.604 22.571 64.569 1.000 46.227 85 LEU D O 1
ATOM 7184 N N . ASP D 1 85 ? 55.764 22.956 63.987 1.000 44.644 86 ASP D N 1
ATOM 7185 C CA . ASP D 1 85 ? 56.348 22.750 65.303 1.000 43.818 86 ASP D CA 1
ATOM 7186 C C . ASP D 1 85 ? 56.667 24.115 65.930 1.000 41.586 86 ASP D C 1
ATOM 7187 O O . ASP D 1 85 ? 57.821 24.553 65.957 1.000 41.126 86 ASP D O 1
ATOM 7192 N N . VAL D 1 86 ? 55.620 24.768 66.457 1.000 39.966 87 VAL D N 1
ATOM 7193 C CA . VAL D 1 86 ? 55.698 26.097 67.048 1.000 37.881 87 VAL D CA 1
ATOM 7194 C C . VAL D 1 86 ? 55.973 25.966 68.544 1.000 38.231 87 VAL D C 1
ATOM 7195 O O . VAL D 1 86 ? 55.210 25.327 69.271 1.000 38.576 87 VAL D O 1
ATOM 7199 N N . SER D 1 87 ? 57.033 26.634 69.010 1.000 38.587 88 SER D N 1
ATOM 7200 C CA . SER D 1 87 ? 57.495 26.444 70.376 1.000 39.272 88 SER D CA 1
ATOM 7201 C C . SER D 1 87 ? 56.827 27.418 71.349 1.000 37.874 88 SER D C 1
ATOM 7202 O O . SER D 1 87 ? 56.824 27.152 72.547 1.000 39.072 88 SER D O 1
ATOM 7205 N N . SER D 1 88 ? 56.265 28.533 70.853 1.000 35.374 89 SER D N 1
ATOM 7206 C CA . SER D 1 88 ? 55.827 29.589 71.757 1.000 34.333 89 SER D CA 1
ATOM 7207 C C . SER D 1 88 ? 54.385 30.029 71.517 1.000 33.018 89 SER D C 1
ATOM 7208 O O . SER D 1 88 ? 53.549 29.884 72.405 1.000 32.598 89 SER D O 1
ATOM 7211 N N . LEU D 1 89 ? 54.122 30.618 70.342 1.000 32.080 90 LEU D N 1
ATOM 7212 C CA . LEU D 1 89 ? 52.919 31.405 70.138 1.000 31.331 90 LEU D CA 1
ATOM 7213 C C . LEU D 1 89 ? 52.334 31.123 68.756 1.000 31.291 90 LEU D C 1
ATOM 7214 O O . LEU D 1 89 ? 53.054 31.118 67.756 1.000 31.169 90 LEU D O 1
ATOM 7219 N N . ILE D 1 90 ? 51.011 30.926 68.718 1.000 31.574 91 ILE D N 1
ATOM 7220 C CA . ILE D 1 90 ? 50.254 30.830 67.479 1.000 31.558 91 ILE D CA 1
ATOM 7221 C C . ILE D 1 90 ? 49.127 31.856 67.564 1.000 31.378 91 ILE D C 1
ATOM 7222 O O . ILE D 1 90 ? 48.081 31.586 68.143 1.000 32.258 91 ILE D O 1
ATOM 7227 N N . GLU D 1 91 ? 49.369 33.056 67.027 1.000 30.553 92 GLU D N 1
ATOM 7228 C CA . GLU D 1 91 ? 48.350 34.092 67.020 1.000 30.347 92 GLU D CA 1
ATOM 7229 C C . GLU D 1 91 ? 47.525 33.917 65.753 1.000 29.869 92 GLU D C 1
ATOM 7230 O O . GLU D 1 91 ? 48.088 33.747 64.683 1.000 30.113 92 GLU D O 1
ATOM 7236 N N . VAL D 1 92 ? 46.196 33.966 65.881 1.000 30.633 93 VAL D N 1
ATOM 7237 C CA . VAL D 1 92 ? 45.293 33.858 64.743 1.000 31.737 93 VAL D CA 1
ATOM 7238 C C . VAL D 1 92 ? 44.264 34.977 64.882 1.000 32.310 93 VAL D C 1
ATOM 7239 O O . VAL D 1 92 ? 43.526 35.004 65.863 1.000 33.263 93 VAL D O 1
ATOM 7243 N N . ASP D 1 93 ? 44.230 35.902 63.912 1.000 32.110 94 ASP D N 1
ATOM 7244 C CA . ASP D 1 93 ? 43.325 37.037 64.013 1.000 33.122 94 ASP D CA 1
ATOM 7245 C C . ASP D 1 93 ? 42.907 37.503 62.618 1.000 33.690 94 ASP D C 1
ATOM 7246 O O . ASP D 1 93 ? 43.196 36.842 61.620 1.000 33.511 94 ASP D O 1
ATOM 7251 N N . THR D 1 94 ? 42.218 38.645 62.558 1.000 34.399 95 THR D N 1
ATOM 7252 C CA . THR D 1 94 ? 41.581 39.073 61.322 1.000 35.980 95 THR D CA 1
ATOM 7253 C C . THR D 1 94 ? 42.573 39.836 60.445 1.000 35.009 95 THR D C 1
ATOM 7254 O O . THR D 1 94 ? 43.618 40.286 60.909 1.000 33.179 95 THR D O 1
ATOM 7258 N N . ASP D 1 95 ? 42.217 39.962 59.163 1.000 36.665 96 ASP D N 1
ATOM 7259 C CA . ASP D 1 95 ? 42.878 40.865 58.236 1.000 37.041 96 ASP D CA 1
ATOM 7260 C C . ASP D 1 95 ? 42.870 42.295 58.784 1.000 36.870 96 ASP D C 1
ATOM 7261 O O . ASP D 1 95 ? 43.810 43.047 58.548 1.000 35.360 96 ASP D O 1
ATOM 7266 N N . MET D 1 96 ? 41.820 42.660 59.531 1.000 38.440 97 MET D N 1
ATOM 7267 C CA . MET D 1 96 ? 41.688 44.010 60.062 1.000 39.964 97 MET D CA 1
ATOM 7268 C C . MET D 1 96 ? 42.778 44.300 61.093 1.000 38.117 97 MET D C 1
ATOM 7269 O O . MET D 1 96 ? 43.368 45.381 61.076 1.000 36.519 97 MET D O 1
ATOM 7274 N N . LEU D 1 97 ? 43.032 43.339 61.995 1.000 36.692 98 LEU D N 1
ATOM 7275 C CA . LEU D 1 97 ? 44.089 43.532 62.974 1.000 35.068 98 LEU D CA 1
ATOM 7276 C C . LEU D 1 97 ? 45.441 43.616 62.266 1.000 33.225 98 LEU D C 1
ATOM 7277 O O . LEU D 1 97 ? 46.271 44.445 62.633 1.000 33.023 98 LEU D O 1
ATOM 7282 N N . ALA D 1 98 ? 45.636 42.786 61.229 1.000 31.987 99 ALA D N 1
ATOM 7283 C CA . ALA D 1 98 ? 46.835 42.847 60.404 1.000 31.108 99 ALA D CA 1
ATOM 7284 C C . ALA D 1 98 ? 47.043 44.258 59.858 1.000 31.329 99 ALA D C 1
ATOM 7285 O O . ALA D 1 98 ? 48.157 44.776 59.914 1.000 31.482 99 ALA D O 1
ATOM 7287 N N . ALA D 1 99 ? 45.966 44.863 59.334 1.000 31.784 100 ALA D N 1
ATOM 7288 C CA . ALA D 1 99 ? 46.009 46.177 58.709 1.000 32.211 100 ALA D CA 1
ATOM 7289 C C . ALA D 1 99 ? 46.393 47.253 59.727 1.000 32.269 100 ALA D C 1
ATOM 7290 O O . ALA D 1 99 ? 47.151 48.166 59.407 1.000 32.247 100 ALA D O 1
ATOM 7292 N N . ALA D 1 100 ? 45.882 47.124 60.958 1.000 32.289 101 ALA D N 1
ATOM 7293 C CA . ALA D 1 100 ? 46.084 48.109 62.012 1.000 33.195 101 ALA D CA 1
ATOM 7294 C C . ALA D 1 100 ? 47.524 48.078 62.529 1.000 32.378 101 ALA D C 1
ATOM 7295 O O . ALA D 1 100 ? 48.138 49.130 62.697 1.000 32.614 101 ALA D O 1
ATOM 7297 N N . LYS D 1 101 ? 48.042 46.868 62.793 1.000 30.901 102 LYS D N 1
ATOM 7298 C CA . LYS D 1 101 ? 49.440 46.668 63.148 1.000 30.560 102 LYS D CA 1
ATOM 7299 C C . LYS D 1 101 ? 50.339 47.211 62.040 1.000 30.970 102 LYS D C 1
ATOM 7300 O O . LYS D 1 101 ? 51.338 47.868 62.326 1.000 32.035 102 LYS D O 1
ATOM 7306 N N . ALA D 1 102 ? 49.966 46.930 60.785 1.000 30.714 103 ALA D N 1
ATOM 7307 C CA . ALA D 1 102 ? 50.755 47.305 59.620 1.000 31.728 103 ALA D CA 1
ATOM 7308 C C . ALA D 1 102 ? 50.828 48.823 59.461 1.000 33.104 103 ALA D C 1
ATOM 7309 O O . ALA D 1 102 ? 51.842 49.337 59.000 1.000 34.950 103 ALA D O 1
ATOM 7311 N N . SER D 1 103 ? 49.750 49.527 59.826 1.000 33.777 104 SER D N 1
ATOM 7312 C CA . SER D 1 103 ? 49.609 50.935 59.478 1.000 35.587 104 SER D CA 1
ATOM 7313 C C . SER D 1 103 ? 49.903 51.845 60.670 1.000 36.738 104 SER D C 1
ATOM 7314 O O . SER D 1 103 ? 50.333 52.981 60.488 1.000 39.010 104 SER D O 1
ATOM 7317 N N . CYS D 1 104 ? 49.685 51.329 61.883 1.000 37.820 105 CYS D N 1
ATOM 7318 C CA . CYS D 1 104 ? 49.673 52.153 63.081 1.000 39.323 105 CYS D CA 1
ATOM 7319 C C . CYS D 1 104 ? 50.721 51.686 64.079 1.000 38.705 105 CYS D C 1
ATOM 7320 O O . CYS D 1 104 ? 51.055 52.437 64.990 1.000 40.414 105 CYS D O 1
ATOM 7323 N N . GLY D 1 105 ? 51.200 50.445 63.919 1.000 36.993 106 GLY D N 1
ATOM 7324 C CA . GLY D 1 105 ? 52.151 49.871 64.855 1.000 36.908 106 GLY D CA 1
ATOM 7325 C C . GLY D 1 105 ? 51.598 49.856 66.280 1.000 38.282 106 GLY D C 1
ATOM 7326 O O . GLY D 1 105 ? 50.677 49.099 66.578 1.000 38.156 106 GLY D O 1
ATOM 7327 N N . ARG D 1 106 ? 52.159 50.714 67.142 1.000 43.436 107 ARG D N 1
ATOM 7328 C CA . ARG D 1 106 ? 51.796 50.766 68.550 1.000 44.640 107 ARG D CA 1
ATOM 7329 C C . ARG D 1 106 ? 50.985 52.026 68.852 1.000 43.478 107 ARG D C 1
ATOM 7330 O O . ARG D 1 106 ? 50.685 52.305 70.012 1.000 43.788 107 ARG D O 1
ATOM 7338 N N . SER D 1 107 ? 50.634 52.779 67.803 1.000 41.354 108 SER D N 1
ATOM 7339 C CA . SER D 1 107 ? 49.895 54.022 67.958 1.000 41.076 108 SER D CA 1
ATOM 7340 C C . SER D 1 107 ? 48.418 53.802 67.644 1.000 39.290 108 SER D C 1
ATOM 7341 O O . SER D 1 107 ? 48.068 52.906 66.879 1.000 37.411 108 SER D O 1
ATOM 7344 N N . PRO D 1 108 ? 47.504 54.623 68.210 1.000 39.655 109 PRO D N 1
ATOM 7345 C CA . PRO D 1 108 ? 46.113 54.634 67.757 1.000 39.024 109 PRO D CA 1
ATOM 7346 C C . PRO D 1 108 ? 45.918 55.258 66.369 1.000 38.077 109 PRO D C 1
ATOM 7347 O O . PRO D 1 108 ? 46.715 56.076 65.911 1.000 38.498 109 PRO D O 1
ATOM 7351 N N . GLY D 1 109 ? 44.836 54.843 65.705 1.000 36.409 110 GLY D N 1
ATOM 7352 C CA . GLY D 1 109 ? 44.435 55.370 64.417 1.000 35.622 110 GLY D CA 1
ATOM 7353 C C . GLY D 1 109 ? 43.180 54.667 63.914 1.000 34.750 110 GLY D C 1
ATOM 7354 O O . GLY D 1 109 ? 42.861 53.568 64.368 1.000 33.700 110 GLY D O 1
ATOM 7355 N N . ILE D 1 110 ? 42.470 55.326 62.986 1.000 34.145 111 ILE D N 1
ATOM 7356 C CA . ILE D 1 110 ? 41.393 54.682 62.257 1.000 32.800 111 ILE D CA 1
ATOM 7357 C C . ILE D 1 110 ? 42.040 53.887 61.130 1.000 32.550 111 ILE D C 1
ATOM 7358 O O . ILE D 1 110 ? 42.994 54.356 60.506 1.000 32.679 111 ILE D O 1
ATOM 7363 N N . VAL D 1 111 ? 41.525 52.673 60.899 1.000 32.230 112 VAL D N 1
ATOM 7364 C CA . VAL D 1 111 ? 42.157 51.722 60.001 1.000 32.235 112 VAL D CA 1
ATOM 7365 C C . VAL D 1 111 ? 41.084 51.123 59.096 1.000 32.829 112 VAL D C 1
ATOM 7366 O O . VAL D 1 111 ? 40.087 50.586 59.588 1.000 31.759 112 VAL D O 1
ATOM 7370 N N . CYS D 1 112 ? 41.320 51.192 57.777 1.000 32.628 113 CYS D N 1
ATOM 7371 C CA . CYS D 1 112 ? 40.330 50.761 56.807 1.000 32.452 113 CYS D CA 1
ATOM 7372 C C . CYS D 1 112 ? 40.944 49.750 55.849 1.000 32.598 113 CYS D C 1
ATOM 7373 O O . CYS D 1 112 ? 42.101 49.880 55.468 1.000 32.379 113 CYS D O 1
ATOM 7376 N N . ILE D 1 113 ? 40.147 48.747 55.474 1.000 32.109 114 ILE D N 1
ATOM 7377 C CA . ILE D 1 113 ? 40.500 47.892 54.356 1.000 33.960 114 ILE D CA 1
ATOM 7378 C C . ILE D 1 113 ? 39.609 48.257 53.172 1.000 34.212 114 ILE D C 1
ATOM 7379 O O . ILE D 1 113 ? 38.407 48.465 53.316 1.000 33.645 114 ILE D O 1
ATOM 7384 N N . MET D 1 114 ? 40.232 48.367 51.999 1.000 34.968 115 MET D N 1
ATOM 7385 C CA . MET D 1 114 ? 39.505 48.548 50.757 1.000 34.439 115 MET D CA 1
ATOM 7386 C C . MET D 1 114 ? 40.086 47.579 49.729 1.000 34.110 115 MET D C 1
ATOM 7387 O O . MET D 1 114 ? 41.091 47.875 49.083 1.000 33.546 115 MET D O 1
ATOM 7392 N N . GLY D 1 115 ? 39.461 46.398 49.643 1.000 32.798 116 GLY D N 1
ATOM 7393 C CA . GLY D 1 115 ? 39.771 45.378 48.651 1.000 32.279 116 GLY D CA 1
ATOM 7394 C C . GLY D 1 115 ? 38.502 44.960 47.918 1.000 32.186 116 GLY D C 1
ATOM 7395 O O . GLY D 1 115 ? 37.742 45.817 47.463 1.000 33.734 116 GLY D O 1
ATOM 7396 N N . THR D 1 116 ? 38.283 43.645 47.811 1.000 31.738 117 THR D N 1
ATOM 7397 C CA . THR D 1 116 ? 37.024 43.075 47.345 1.000 31.411 117 THR D CA 1
ATOM 7398 C C . THR D 1 116 ? 35.891 43.517 48.265 1.000 30.683 117 THR D C 1
ATOM 7399 O O . THR D 1 116 ? 34.843 43.949 47.788 1.000 31.768 117 THR D O 1
ATOM 7403 N N . GLY D 1 117 ? 36.117 43.357 49.576 1.000 28.971 118 GLY D N 1
ATOM 7404 C CA . GLY D 1 117 ? 35.302 43.965 50.608 1.000 28.309 118 GLY D CA 1
ATOM 7405 C C . GLY D 1 117 ? 35.958 45.244 51.123 1.000 28.473 118 GLY D C 1
ATOM 7406 O O . GLY D 1 117 ? 37.077 45.582 50.743 1.000 29.304 118 GLY D O 1
ATOM 7407 N N . SER D 1 118 ? 35.221 45.996 51.938 1.000 28.741 119 SER D N 1
ATOM 7408 C CA . SER D 1 118 ? 35.816 47.075 52.710 1.000 29.073 119 SER D CA 1
ATOM 7409 C C . SER D 1 118 ? 35.474 46.842 54.181 1.000 30.479 119 SER D C 1
ATOM 7410 O O . SER D 1 118 ? 34.623 46.012 54.481 1.000 29.867 119 SER D O 1
ATOM 7413 N N . ASN D 1 119 ? 36.168 47.550 55.078 1.000 30.631 120 ASN D N 1
ATOM 7414 C CA . ASN D 1 119 ? 36.012 47.402 56.514 1.000 31.039 120 ASN D CA 1
ATOM 7415 C C . ASN D 1 119 ? 36.697 48.591 57.180 1.000 30.976 120 ASN D C 1
ATOM 7416 O O . ASN D 1 119 ? 37.628 49.161 56.619 1.000 31.447 120 ASN D O 1
ATOM 7421 N N . SER D 1 120 ? 36.230 48.960 58.374 1.000 31.578 121 SER D N 1
ATOM 7422 C CA . SER D 1 120 ? 36.809 50.067 59.116 1.000 31.601 121 SER D CA 1
ATOM 7423 C C . SER D 1 120 ? 36.701 49.801 60.617 1.000 32.878 121 SER D C 1
ATOM 7424 O O . SER D 1 120 ? 35.729 49.207 61.091 1.000 33.385 121 SER D O 1
ATOM 7427 N N . CYS D 1 121 ? 37.720 50.254 61.352 1.000 32.106 122 CYS D N 1
ATOM 7428 C CA . CYS D 1 121 ? 37.760 50.113 62.794 1.000 32.763 122 CYS D CA 1
ATOM 7429 C C . CYS D 1 121 ? 38.563 51.262 63.399 1.000 33.136 122 CYS D C 1
ATOM 7430 O O . CYS D 1 121 ? 39.193 52.048 62.685 1.000 33.193 122 CYS D O 1
ATOM 7433 N N . PHE D 1 122 ? 38.496 51.361 64.728 1.000 33.363 123 PHE D N 1
ATOM 7434 C CA . PHE D 1 122 ? 39.436 52.172 65.475 1.000 33.586 123 PHE D CA 1
ATOM 7435 C C . PHE D 1 122 ? 40.358 51.225 66.231 1.000 33.923 123 PHE D C 1
ATOM 7436 O O . PHE D 1 122 ? 39.901 50.274 66.871 1.000 33.515 123 PHE D O 1
ATOM 7444 N N . TYR D 1 123 ? 41.658 51.511 66.127 1.000 33.715 124 TYR D N 1
ATOM 7445 C CA . TYR D 1 123 ? 42.709 50.724 66.750 1.000 33.559 124 TYR D CA 1
ATOM 7446 C C . TYR D 1 123 ? 43.369 51.597 67.814 1.000 34.857 124 TYR D C 1
ATOM 7447 O O . TYR D 1 123 ? 43.839 52.700 67.508 1.000 35.053 124 TYR D O 1
ATOM 7456 N N . ASP D 1 124 ? 43.377 51.099 69.063 1.000 35.720 125 ASP D N 1
ATOM 7457 C CA . ASP D 1 124 ? 43.818 51.889 70.203 1.000 37.036 125 ASP D CA 1
ATOM 7458 C C . ASP D 1 124 ? 45.330 51.787 70.415 1.000 37.602 125 ASP D C 1
ATOM 7459 O O . ASP D 1 124 ? 45.840 52.331 71.391 1.000 38.950 125 ASP D O 1
ATOM 7464 N N . GLY D 1 125 ? 46.034 51.094 69.504 1.000 36.638 126 GLY D N 1
ATOM 7465 C CA . GLY D 1 125 ? 47.467 50.887 69.619 1.000 37.206 126 GLY D CA 1
ATOM 7466 C C . GLY D 1 125 ? 47.805 49.520 70.213 1.000 38.273 126 GLY D C 1
ATOM 7467 O O . GLY D 1 125 ? 48.961 49.102 70.180 1.000 38.769 126 GLY D O 1
ATOM 7468 N N . GLU D 1 126 ? 46.790 48.832 70.755 1.000 37.939 127 GLU D N 1
ATOM 7469 C CA . GLU D 1 126 ? 46.960 47.481 71.256 1.000 38.802 127 GLU D CA 1
ATOM 7470 C C . GLU D 1 126 ? 45.995 46.535 70.543 1.000 37.708 127 GLU D C 1
ATOM 7471 O O . GLU D 1 126 ? 46.363 45.412 70.218 1.000 37.498 127 GLU D O 1
ATOM 7477 N N . LYS D 1 127 ? 44.766 47.002 70.302 1.000 37.414 128 LYS D N 1
ATOM 7478 C CA . LYS D 1 127 ? 43.674 46.163 69.829 1.000 37.173 128 LYS D CA 1
ATOM 7479 C C . LYS D 1 127 ? 42.659 47.009 69.056 1.000 37.037 128 LYS D C 1
ATOM 7480 O O . LYS D 1 127 ? 42.676 48.237 69.136 1.000 37.283 128 LYS D O 1
ATOM 7486 N N . ILE D 1 128 ? 41.776 46.334 68.304 1.000 37.079 129 ILE D N 1
ATOM 7487 C CA . ILE D 1 128 ? 40.616 46.962 67.686 1.000 36.728 129 ILE D CA 1
ATOM 7488 C C . ILE D 1 128 ? 39.590 47.230 68.785 1.000 38.125 129 ILE D C 1
ATOM 7489 O O . ILE D 1 128 ? 39.064 46.300 69.395 1.000 38.927 129 ILE D O 1
ATOM 7494 N N . ALA D 1 129 ? 39.331 48.517 69.046 1.000 38.382 130 ALA D N 1
ATOM 7495 C CA . ALA D 1 129 ? 38.517 48.931 70.179 1.000 38.703 130 ALA D CA 1
ATOM 7496 C C . ALA D 1 129 ? 37.085 49.213 69.733 1.000 38.328 130 ALA D C 1
ATOM 7497 O O . ALA D 1 129 ? 36.172 49.175 70.548 1.000 38.879 130 ALA D O 1
ATOM 7499 N N . ALA D 1 130 ? 36.907 49.523 68.442 1.000 37.284 131 ALA D N 1
ATOM 7500 C CA . ALA D 1 130 ? 35.598 49.750 67.847 1.000 37.084 131 ALA D CA 1
ATOM 7501 C C . ALA D 1 130 ? 35.660 49.387 66.367 1.000 35.493 131 ALA D C 1
ATOM 7502 O O . ALA D 1 130 ? 36.716 49.471 65.748 1.000 35.589 131 ALA D O 1
ATOM 7504 N N . ASN D 1 131 ? 34.518 48.995 65.800 1.000 35.277 132 ASN D N 1
ATOM 7505 C CA . ASN D 1 131 ? 34.471 48.683 64.385 1.000 35.231 132 ASN D CA 1
ATOM 7506 C C . ASN D 1 131 ? 33.073 48.970 63.836 1.000 34.572 132 ASN D C 1
ATOM 7507 O O . ASN D 1 131 ? 32.112 49.081 64.592 1.000 34.552 132 ASN D O 1
ATOM 7512 N N . VAL D 1 132 ? 32.992 49.091 62.504 1.000 33.722 133 VAL D N 1
ATOM 7513 C CA . VAL D 1 132 ? 31.734 49.164 61.778 1.000 33.577 133 VAL D CA 1
ATOM 7514 C C . VAL D 1 132 ? 31.628 47.924 60.890 1.000 33.359 133 VAL D C 1
ATOM 7515 O O . VAL D 1 132 ? 32.345 47.812 59.893 1.000 33.097 133 VAL D O 1
ATOM 7519 N N . SER D 1 133 ? 30.723 47.007 61.259 1.000 32.949 134 SER D N 1
ATOM 7520 C CA . SER D 1 133 ? 30.430 45.828 60.455 1.000 32.539 134 SER D CA 1
ATOM 7521 C C . SER D 1 133 ? 30.103 46.253 59.028 1.000 30.531 134 SER D C 1
ATOM 7522 O O . SER D 1 133 ? 29.232 47.093 58.811 1.000 31.487 134 SER D O 1
ATOM 7525 N N . PRO D 1 134 ? 30.838 45.728 58.022 1.000 30.437 135 PRO D N 1
ATOM 7526 C CA . PRO D 1 134 ? 30.723 46.235 56.652 1.000 28.621 135 PRO D CA 1
ATOM 7527 C C . PRO D 1 134 ? 29.419 45.906 55.919 1.000 28.753 135 PRO D C 1
ATOM 7528 O O . PRO D 1 134 ? 28.967 46.705 55.103 1.000 28.243 135 PRO D O 1
ATOM 7532 N N . LEU D 1 135 ? 28.858 44.715 56.190 1.000 28.760 136 LEU D N 1
ATOM 7533 C CA . LEU D 1 135 ? 27.525 44.272 55.795 1.000 29.193 136 LEU D CA 1
ATOM 7534 C C . LEU D 1 135 ? 27.505 43.548 54.446 1.000 29.538 136 LEU D C 1
ATOM 7535 O O . LEU D 1 135 ? 26.451 43.036 54.065 1.000 29.509 136 LEU D O 1
ATOM 7540 N N . GLY D 1 136 ? 28.644 43.499 53.733 1.000 29.124 137 GLY D N 1
ATOM 7541 C CA . GLY D 1 136 ? 28.740 42.750 52.483 1.000 29.225 137 GLY D CA 1
ATOM 7542 C C . GLY D 1 136 ? 28.393 43.605 51.261 1.000 29.800 137 GLY D C 1
ATOM 7543 O O . GLY D 1 136 ? 28.063 44.785 51.404 1.000 28.803 137 GLY D O 1
ATOM 7544 N N . PHE D 1 137 ? 28.439 42.996 50.060 1.000 28.925 138 PHE D N 1
ATOM 7545 C CA . PHE D 1 137 ? 28.458 43.769 48.822 1.000 28.106 138 PHE D CA 1
ATOM 7546 C C . PHE D 1 137 ? 27.063 44.243 48.423 1.000 28.145 138 PHE D C 1
ATOM 7547 O O . PHE D 1 137 ? 26.936 45.125 47.569 1.000 30.105 138 PHE D O 1
ATOM 7555 N N . ILE D 1 138 ? 26.032 43.632 49.021 1.000 28.567 139 ILE D N 1
ATOM 7556 C CA . ILE D 1 138 ? 24.644 44.000 48.790 1.000 27.900 139 ILE D CA 1
ATOM 7557 C C . ILE D 1 138 ? 24.254 45.169 49.700 1.000 27.950 139 ILE D C 1
ATOM 7558 O O . ILE D 1 138 ? 23.801 46.191 49.200 1.000 28.147 139 ILE D O 1
ATOM 7563 N N . LEU D 1 139 ? 24.470 45.037 51.020 1.000 28.215 140 LEU D N 1
ATOM 7564 C CA . LEU D 1 139 ? 23.958 45.992 51.999 1.000 28.319 140 LEU D CA 1
ATOM 7565 C C . LEU D 1 139 ? 24.975 47.089 52.319 1.000 28.680 140 LEU D C 1
ATOM 7566 O O . LEU D 1 139 ? 24.608 48.140 52.848 1.000 29.462 140 LEU D O 1
ATOM 7571 N N . GLY D 1 140 ? 26.257 46.824 52.062 1.000 28.694 141 GLY D N 1
ATOM 7572 C CA . GLY D 1 140 ? 27.310 47.655 52.622 1.000 28.917 141 GLY D CA 1
ATOM 7573 C C . GLY D 1 140 ? 28.556 47.664 51.741 1.000 28.475 141 GLY D C 1
ATOM 7574 O O . GLY D 1 140 ? 28.471 47.943 50.549 1.000 27.098 141 GLY D O 1
ATOM 7575 N N . ASP D 1 141 ? 29.704 47.374 52.363 1.000 29.720 142 ASP D N 1
ATOM 7576 C CA . ASP D 1 141 ? 30.999 47.327 51.702 1.000 30.613 142 ASP D CA 1
ATOM 7577 C C . ASP D 1 141 ? 31.196 48.531 50.773 1.000 29.828 142 ASP D C 1
ATOM 7578 O O . ASP D 1 141 ? 31.730 48.381 49.676 1.000 29.592 142 ASP D O 1
ATOM 7583 N N . GLU D 1 142 ? 30.798 49.728 51.220 1.000 29.096 143 GLU D N 1
ATOM 7584 C CA . GLU D 1 142 ? 31.012 50.935 50.435 1.000 30.117 143 GLU D CA 1
ATOM 7585 C C . GLU D 1 142 ? 32.482 51.025 50.035 1.000 29.697 143 GLU D C 1
ATOM 7586 O O . GLU D 1 142 ? 33.359 50.629 50.795 1.000 29.919 143 GLU D O 1
ATOM 7592 N N . GLY D 1 143 ? 32.735 51.515 48.814 1.000 31.377 144 GLY D N 1
ATOM 7593 C CA . GLY D 1 143 ? 34.088 51.743 48.330 1.000 29.283 144 GLY D CA 1
ATOM 7594 C C . GLY D 1 143 ? 34.835 50.451 47.987 1.000 29.465 144 GLY D C 1
ATOM 7595 O O . GLY D 1 143 ? 35.963 50.515 47.522 1.000 29.093 144 GLY D O 1
ATOM 7596 N N . SER D 1 144 ? 34.229 49.277 48.217 1.000 28.406 145 SER D N 1
ATOM 7597 C CA . SER D 1 144 ? 34.929 48.021 47.951 1.000 27.591 145 SER D CA 1
ATOM 7598 C C . SER D 1 144 ? 34.993 47.725 46.453 1.000 26.759 145 SER D C 1
ATOM 7599 O O . SER D 1 144 ? 34.191 48.227 45.682 1.000 26.414 145 SER D O 1
ATOM 7602 N N . GLY D 1 145 ? 35.921 46.845 46.066 1.000 26.770 146 GLY D N 1
ATOM 7603 C CA . GLY D 1 145 ? 36.000 46.340 44.709 1.000 27.179 146 GLY D CA 1
ATOM 7604 C C . GLY D 1 145 ? 34.653 45.841 44.188 1.000 27.569 146 GLY D C 1
ATOM 7605 O O . GLY D 1 145 ? 34.266 46.185 43.068 1.000 28.420 146 GLY D O 1
ATOM 7606 N N . ALA D 1 146 ? 33.935 45.058 45.010 1.000 26.415 147 ALA D N 1
ATOM 7607 C CA . ALA D 1 146 ? 32.686 44.444 44.577 1.000 26.127 147 ALA D CA 1
ATOM 7608 C C . ALA D 1 146 ? 31.603 45.502 44.349 1.000 25.480 147 ALA D C 1
ATOM 7609 O O . ALA D 1 146 ? 30.854 45.426 43.372 1.000 25.504 147 ALA D O 1
ATOM 7611 N N . VAL D 1 147 ? 31.556 46.509 45.231 1.000 25.035 148 VAL D N 1
ATOM 7612 C CA . VAL D 1 147 ? 30.545 47.558 45.181 1.000 24.632 148 VAL D CA 1
ATOM 7613 C C . VAL D 1 147 ? 30.791 48.503 44.006 1.000 25.385 148 VAL D C 1
ATOM 7614 O O . VAL D 1 147 ? 29.842 48.918 43.329 1.000 25.314 148 VAL D O 1
ATOM 7618 N N . LEU D 1 148 ? 32.064 48.845 43.766 1.000 26.171 149 LEU D N 1
ATOM 7619 C CA . LEU D 1 148 ? 32.446 49.612 42.585 1.000 27.145 149 LEU D CA 1
ATOM 7620 C C . LEU D 1 148 ? 31.948 48.896 41.329 1.000 27.630 149 LEU D C 1
ATOM 7621 O O . LEU D 1 148 ? 31.363 49.527 40.451 1.000 28.420 149 LEU D O 1
ATOM 7626 N N . GLY D 1 149 ? 32.207 47.583 41.249 1.000 27.278 150 GLY D N 1
ATOM 7627 C CA . GLY D 1 149 ? 31.693 46.754 40.168 1.000 28.095 150 GLY D CA 1
ATOM 7628 C C . GLY D 1 149 ? 30.174 46.872 40.002 1.000 27.755 150 GLY D C 1
ATOM 7629 O O . GLY D 1 149 ? 29.688 47.098 38.892 1.000 27.841 150 GLY D O 1
ATOM 7630 N N . LYS D 1 150 ? 29.457 46.733 41.127 1.000 27.170 151 LYS D N 1
ATOM 7631 C CA . LYS D 1 150 ? 28.008 46.784 41.222 1.000 27.421 151 LYS D CA 1
ATOM 7632 C C . LYS D 1 150 ? 27.490 48.135 40.746 1.000 27.580 151 LYS D C 1
ATOM 7633 O O . LYS D 1 150 ? 26.505 48.183 40.012 1.000 28.090 151 LYS D O 1
ATOM 7639 N N . LEU D 1 151 ? 28.134 49.217 41.213 1.000 26.894 152 LEU D N 1
ATOM 7640 C CA . LEU D 1 151 ? 27.758 50.569 40.843 1.000 27.130 152 LEU D CA 1
ATOM 7641 C C . LEU D 1 151 ? 27.979 50.767 39.340 1.000 27.314 152 LEU D C 1
ATOM 7642 O O . LEU D 1 151 ? 27.101 51.264 38.640 1.000 26.822 152 LEU D O 1
ATOM 7647 N N . LEU D 1 152 ? 29.132 50.315 38.835 1.000 27.525 153 LEU D N 1
ATOM 7648 C CA . LEU D 1 152 ? 29.482 50.486 37.434 1.000 29.054 153 LEU D CA 1
ATOM 7649 C C . LEU D 1 152 ? 28.466 49.788 36.528 1.000 29.788 153 LEU D C 1
ATOM 7650 O O . LEU D 1 152 ? 27.878 50.432 35.665 1.000 30.122 153 LEU D O 1
ATOM 7655 N N . ILE D 1 153 ? 28.248 48.481 36.730 1.000 30.130 154 ILE D N 1
ATOM 7656 C CA . ILE D 1 153 ? 27.302 47.737 35.904 1.000 31.427 154 ILE D CA 1
ATOM 7657 C C . ILE D 1 153 ? 25.932 48.430 35.881 1.000 31.545 154 ILE D C 1
ATOM 7658 O O . ILE D 1 153 ? 25.339 48.606 34.814 1.000 31.365 154 ILE D O 1
ATOM 7663 N N . GLY D 1 154 ? 25.427 48.808 37.061 1.000 30.619 155 GLY D N 1
ATOM 7664 C CA . GLY D 1 154 ? 24.150 49.499 37.140 1.000 31.110 155 GLY D CA 1
ATOM 7665 C C . GLY D 1 154 ? 24.127 50.736 36.250 1.000 32.333 155 GLY D C 1
ATOM 7666 O O . GLY D 1 154 ? 23.218 50.909 35.442 1.000 33.598 155 GLY D O 1
ATOM 7667 N N . ASP D 1 155 ? 25.157 51.579 36.386 1.000 32.621 156 ASP D N 1
ATOM 7668 C CA . ASP D 1 155 ? 25.241 52.815 35.631 1.000 32.747 156 ASP D CA 1
ATOM 7669 C C . ASP D 1 155 ? 25.379 52.526 34.134 1.000 32.653 156 ASP D C 1
ATOM 7670 O O . ASP D 1 155 ? 24.816 53.247 33.311 1.000 32.958 156 ASP D O 1
ATOM 7675 N N . LEU D 1 156 ? 26.131 51.475 33.779 1.000 31.529 157 LEU D N 1
ATOM 7676 C CA . LEU D 1 156 ? 26.393 51.208 32.372 1.000 32.034 157 LEU D CA 1
ATOM 7677 C C . LEU D 1 156 ? 25.129 50.727 31.669 1.000 32.407 157 LEU D C 1
ATOM 7678 O O . LEU D 1 156 ? 24.783 51.246 30.609 1.000 33.760 157 LEU D O 1
ATOM 7683 N N . LEU D 1 157 ? 24.447 49.741 32.259 1.000 31.590 158 LEU D N 1
ATOM 7684 C CA . LEU D 1 157 ? 23.317 49.128 31.579 1.000 32.723 158 LEU D CA 1
ATOM 7685 C C . LEU D 1 157 ? 22.076 50.016 31.666 1.000 32.939 158 LEU D C 1
ATOM 7686 O O . LEU D 1 157 ? 21.148 49.820 30.892 1.000 34.609 158 LEU D O 1
ATOM 7691 N N . LYS D 1 158 ? 22.063 51.001 32.576 1.000 32.095 159 LYS D N 1
ATOM 7692 C CA . LYS D 1 158 ? 20.940 51.926 32.647 1.000 32.854 159 LYS D CA 1
ATOM 7693 C C . LYS D 1 158 ? 21.272 53.229 31.921 1.000 33.776 159 LYS D C 1
ATOM 7694 O O . LYS D 1 158 ? 20.616 54.247 32.145 1.000 33.496 159 LYS D O 1
ATOM 7700 N N . ASN D 1 159 ? 22.289 53.168 31.047 1.000 34.804 160 ASN D N 1
ATOM 7701 C CA . ASN D 1 159 ? 22.610 54.225 30.096 1.000 35.799 160 ASN D CA 1
ATOM 7702 C C . ASN D 1 159 ? 22.846 55.533 30.842 1.000 35.593 160 ASN D C 1
ATOM 7703 O O . ASN D 1 159 ? 22.340 56.579 30.437 1.000 35.778 160 ASN D O 1
ATOM 7708 N N . GLN D 1 160 ? 23.584 55.442 31.953 1.000 34.653 161 GLN D N 1
ATOM 7709 C CA . GLN D 1 160 ? 23.859 56.601 32.785 1.000 35.562 161 GLN D CA 1
ATOM 7710 C C . GLN D 1 160 ? 25.228 57.175 32.430 1.000 37.345 161 GLN D C 1
ATOM 7711 O O . GLN D 1 160 ? 25.578 58.256 32.913 1.000 38.337 161 GLN D O 1
ATOM 7717 N N . MET D 1 161 ? 25.981 56.456 31.579 1.000 37.739 162 MET D N 1
ATOM 7718 C CA . MET D 1 161 ? 27.343 56.847 31.240 1.000 40.016 162 MET D CA 1
ATOM 7719 C C . MET D 1 161 ? 27.536 56.983 29.725 1.000 40.443 162 MET D C 1
ATOM 7720 O O . MET D 1 161 ? 28.633 57.289 29.268 1.000 41.967 162 MET D O 1
ATOM 7725 N N . GLY D 1 162 ? 26.463 56.803 28.950 1.000 40.871 163 GLY D N 1
ATOM 7726 C CA . GLY D 1 162 ? 26.532 56.915 27.502 1.000 44.044 163 GLY D CA 1
ATOM 7727 C C . GLY D 1 162 ? 26.710 55.559 26.820 1.000 47.229 163 GLY D C 1
ATOM 7728 O O . GLY D 1 162 ? 26.774 54.523 27.480 1.000 44.164 163 GLY D O 1
ATOM 7729 N N . GLU D 1 163 ? 26.803 55.575 25.485 1.000 49.771 164 GLU D N 1
ATOM 7730 C CA . GLU D 1 163 ? 26.876 54.337 24.726 1.000 52.525 164 GLU D CA 1
ATOM 7731 C C . GLU D 1 163 ? 28.324 53.869 24.607 1.000 52.389 164 GLU D C 1
ATOM 7732 O O . GLU D 1 163 ? 28.595 52.673 24.650 1.000 49.013 164 GLU D O 1
ATOM 7738 N N . GLU D 1 164 ? 29.251 54.822 24.477 1.000 55.592 165 GLU D N 1
ATOM 7739 C CA . GLU D 1 164 ? 30.654 54.477 24.323 1.000 53.674 165 GLU D CA 1
ATOM 7740 C C . GLU D 1 164 ? 31.076 53.518 25.440 1.000 49.504 165 GLU D C 1
ATOM 7741 O O . GLU D 1 164 ? 31.440 52.378 25.167 1.000 48.725 165 GLU D O 1
ATOM 7747 N N . LEU D 1 165 ? 30.981 53.966 26.696 1.000 45.937 166 LEU D N 1
ATOM 7748 C CA . LEU D 1 165 ? 31.469 53.196 27.832 1.000 43.427 166 LEU D CA 1
ATOM 7749 C C . LEU D 1 165 ? 30.722 51.868 27.989 1.000 41.855 166 LEU D C 1
ATOM 7750 O O . LEU D 1 165 ? 31.364 50.842 28.201 1.000 39.859 166 LEU D O 1
ATOM 7755 N N . LYS D 1 166 ? 29.387 51.875 27.844 1.000 40.404 167 LYS D N 1
ATOM 7756 C CA . LYS D 1 166 ? 28.608 50.651 27.975 1.000 41.035 167 LYS D CA 1
ATOM 7757 C C . LYS D 1 166 ? 29.078 49.596 26.971 1.000 41.292 167 LYS D C 1
ATOM 7758 O O . LYS D 1 166 ? 29.313 48.451 27.351 1.000 38.692 167 LYS D O 1
ATOM 7764 N N . GLU D 1 167 ? 29.178 49.986 25.692 1.000 43.909 168 GLU D N 1
ATOM 7765 C CA . GLU D 1 167 ? 29.521 49.058 24.624 1.000 46.344 168 GLU D CA 1
ATOM 7766 C C . GLU D 1 167 ? 30.962 48.568 24.784 1.000 44.751 168 GLU D C 1
ATOM 7767 O O . GLU D 1 167 ? 31.253 47.405 24.507 1.000 43.964 168 GLU D O 1
ATOM 7773 N N . LYS D 1 168 ? 31.841 49.466 25.246 1.000 41.801 169 LYS D N 1
ATOM 7774 C CA . LYS D 1 168 ? 33.246 49.160 25.442 1.000 41.279 169 LYS D CA 1
ATOM 7775 C C . LYS D 1 168 ? 33.394 48.075 26.512 1.000 40.206 169 LYS D C 1
ATOM 7776 O O . LYS D 1 168 ? 34.096 47.091 26.298 1.000 40.748 169 LYS D O 1
ATOM 7782 N N . PHE D 1 169 ? 32.693 48.250 27.639 1.000 38.270 170 PHE D N 1
ATOM 7783 C CA . PHE D 1 169 ? 32.710 47.333 28.767 1.000 37.321 170 PHE D CA 1
ATOM 7784 C C . PHE D 1 169 ? 32.241 45.944 28.345 1.000 38.203 170 PHE D C 1
ATOM 7785 O O . PHE D 1 169 ? 32.903 44.954 28.655 1.000 39.409 170 PHE D O 1
ATOM 7793 N N . LEU D 1 170 ? 31.102 45.879 27.649 1.000 38.566 171 LEU D N 1
ATOM 7794 C CA . LEU D 1 170 ? 30.527 44.604 27.242 1.000 40.973 171 LEU D CA 1
ATOM 7795 C C . LEU D 1 170 ? 31.450 43.887 26.258 1.000 43.859 171 LEU D C 1
ATOM 7796 O O . LEU D 1 170 ? 31.629 42.672 26.341 1.000 44.870 171 LEU D O 1
ATOM 7801 N N . ARG D 1 171 ? 32.024 44.648 25.319 1.000 46.172 172 ARG D N 1
ATOM 7802 C CA . ARG D 1 171 ? 32.948 44.100 24.340 1.000 48.846 172 ARG D CA 1
ATOM 7803 C C . ARG D 1 171 ? 34.213 43.610 25.050 1.000 47.663 172 ARG D C 1
ATOM 7804 O O . ARG D 1 171 ? 34.654 42.485 24.834 1.000 48.135 172 ARG D O 1
ATOM 7812 N N . GLN D 1 172 ? 34.764 44.447 25.933 1.000 45.268 173 GLN D N 1
ATOM 7813 C CA . GLN D 1 172 ? 36.030 44.167 26.591 1.000 45.473 173 GLN D CA 1
ATOM 7814 C C . GLN D 1 172 ? 35.969 42.887 27.432 1.000 45.388 173 GLN D C 1
ATOM 7815 O O . GLN D 1 172 ? 36.920 42.107 27.417 1.000 47.815 173 GLN D O 1
ATOM 7821 N N . TYR D 1 173 ? 34.876 42.679 28.178 1.000 43.213 174 TYR D N 1
ATOM 7822 C CA . TYR D 1 173 ? 34.787 41.527 29.069 1.000 42.753 174 TYR D CA 1
ATOM 7823 C C . TYR D 1 173 ? 33.961 40.397 28.445 1.000 44.466 174 TYR D C 1
ATOM 7824 O O . TYR D 1 173 ? 33.736 39.371 29.087 1.000 42.796 174 TYR D O 1
ATOM 7833 N N . GLU D 1 174 ? 33.534 40.582 27.186 1.000 46.314 175 GLU D N 1
ATOM 7834 C CA . GLU D 1 174 ? 32.760 39.593 26.445 1.000 48.601 175 GLU D CA 1
ATOM 7835 C C . GLU D 1 174 ? 31.500 39.230 27.231 1.000 47.088 175 GLU D C 1
ATOM 7836 O O . GLU D 1 174 ? 31.206 38.055 27.444 1.000 47.524 175 GLU D O 1
ATOM 7842 N N . LEU D 1 175 ? 30.750 40.258 27.643 1.000 43.978 176 LEU D N 1
ATOM 7843 C CA . LEU D 1 175 ? 29.585 40.081 28.491 1.000 42.773 176 LEU D CA 1
ATOM 7844 C C . LEU D 1 175 ? 28.333 40.567 27.769 1.000 43.247 176 LEU D C 1
ATOM 7845 O O . LEU D 1 175 ? 28.365 41.564 27.048 1.000 44.539 176 LEU D O 1
ATOM 7850 N N . THR D 1 176 ? 27.230 39.843 27.982 1.000 43.150 177 THR D N 1
ATOM 7851 C CA . THR D 1 176 ? 25.898 40.339 27.675 1.000 42.735 177 THR D CA 1
ATOM 7852 C C . THR D 1 176 ? 25.230 40.716 28.994 1.000 41.327 177 THR D C 1
ATOM 7853 O O . THR D 1 176 ? 25.633 40.215 30.043 1.000 39.920 177 THR D O 1
ATOM 7857 N N . PRO D 1 177 ? 24.207 41.608 28.998 1.000 41.288 178 PRO D N 1
ATOM 7858 C CA . PRO D 1 177 ? 23.363 41.793 30.180 1.000 40.383 178 PRO D CA 1
ATOM 7859 C C . PRO D 1 177 ? 22.896 40.480 30.814 1.000 41.539 178 PRO D C 1
ATOM 7860 O O . PRO D 1 177 ? 22.888 40.374 32.036 1.000 41.994 178 PRO D O 1
ATOM 7864 N N . ALA D 1 178 ? 22.565 39.472 29.987 1.000 42.663 179 ALA D N 1
ATOM 7865 C CA . ALA D 1 178 ? 22.065 38.187 30.461 1.000 43.482 179 ALA D CA 1
ATOM 7866 C C . ALA D 1 178 ? 23.133 37.418 31.241 1.000 43.542 179 ALA D C 1
ATOM 7867 O O . ALA D 1 178 ? 22.817 36.822 32.268 1.000 43.518 179 ALA D O 1
ATOM 7869 N N . ASN D 1 179 ? 24.380 37.414 30.737 1.000 43.447 180 ASN D N 1
ATOM 7870 C CA . ASN D 1 179 ? 25.512 36.796 31.417 1.000 42.543 180 ASN D CA 1
ATOM 7871 C C . ASN D 1 179 ? 25.724 37.456 32.776 1.000 39.666 180 ASN D C 1
ATOM 7872 O O . ASN D 1 179 ? 25.999 36.778 33.766 1.000 38.557 180 ASN D O 1
ATOM 7877 N N . ILE D 1 180 ? 25.643 38.793 32.797 1.000 37.463 181 ILE D N 1
ATOM 7878 C CA . ILE D 1 180 ? 25.891 39.562 34.007 1.000 35.132 181 ILE D CA 1
ATOM 7879 C C . ILE D 1 180 ? 24.870 39.178 35.079 1.000 34.717 181 ILE D C 1
ATOM 7880 O O . ILE D 1 180 ? 25.258 38.887 36.209 1.000 33.426 181 ILE D O 1
ATOM 7885 N N . ILE D 1 181 ? 23.579 39.177 34.707 1.000 35.195 182 ILE D N 1
ATOM 7886 C CA . ILE D 1 181 ? 22.487 38.791 35.593 1.000 36.011 182 ILE D CA 1
ATOM 7887 C C . ILE D 1 181 ? 22.758 37.396 36.169 1.000 36.709 182 ILE D C 1
ATOM 7888 O O . ILE D 1 181 ? 22.622 37.180 37.371 1.000 36.294 182 ILE D O 1
ATOM 7893 N N . GLU D 1 182 ? 23.168 36.459 35.310 1.000 38.697 183 GLU D N 1
ATOM 7894 C CA . GLU D 1 182 ? 23.442 35.090 35.723 1.000 40.258 183 GLU D CA 1
ATOM 7895 C C . GLU D 1 182 ? 24.577 35.071 36.747 1.000 39.109 183 GLU D C 1
ATOM 7896 O O . GLU D 1 182 ? 24.455 34.447 37.797 1.000 38.701 183 GLU D O 1
ATOM 7902 N N . ARG D 1 183 ? 25.668 35.786 36.455 1.000 38.774 184 ARG D N 1
ATOM 7903 C CA . ARG D 1 183 ? 26.827 35.807 37.337 1.000 38.478 184 ARG D CA 1
ATOM 7904 C C . ARG D 1 183 ? 26.490 36.437 38.686 1.000 36.809 184 ARG D C 1
ATOM 7905 O O . ARG D 1 183 ? 26.933 35.950 39.725 1.000 36.129 184 ARG D O 1
ATOM 7913 N N . VAL D 1 184 ? 25.703 37.518 38.663 1.000 36.384 185 VAL D N 1
ATOM 7914 C CA . VAL D 1 184 ? 25.477 38.302 39.868 1.000 35.178 185 VAL D CA 1
ATOM 7915 C C . VAL D 1 184 ? 24.446 37.610 40.764 1.000 35.935 185 VAL D C 1
ATOM 7916 O O . VAL D 1 184 ? 24.542 37.708 41.985 1.000 37.562 185 VAL D O 1
ATOM 7920 N N . TYR D 1 185 ? 23.468 36.917 40.162 1.000 35.898 186 TYR D N 1
ATOM 7921 C CA . TYR D 1 185 ? 22.321 36.418 40.908 1.000 35.956 186 TYR D CA 1
ATOM 7922 C C . TYR D 1 185 ? 22.367 34.901 41.109 1.000 37.716 186 TYR D C 1
ATOM 7923 O O . TYR D 1 185 ? 21.879 34.416 42.126 1.000 38.079 186 TYR D O 1
ATOM 7932 N N . ARG D 1 186 ? 22.941 34.146 40.163 1.000 39.045 187 ARG D N 1
ATOM 7933 C CA . ARG D 1 186 ? 22.705 32.706 40.178 1.000 42.369 187 ARG D CA 1
ATOM 7934 C C . ARG D 1 186 ? 24.001 31.898 40.217 1.000 41.823 187 ARG D C 1
ATOM 7935 O O . ARG D 1 186 ? 23.961 30.672 40.161 1.000 44.337 187 ARG D O 1
ATOM 7943 N N . GLN D 1 187 ? 25.147 32.574 40.324 1.000 41.060 188 GLN D N 1
ATOM 7944 C CA . GLN D 1 187 ? 26.426 31.878 40.313 1.000 42.169 188 GLN D CA 1
ATOM 7945 C C . GLN D 1 187 ? 27.200 32.206 41.587 1.000 40.731 188 GLN D C 1
ATOM 7946 O O . GLN D 1 187 ? 27.025 33.292 42.152 1.000 38.548 188 GLN D O 1
ATOM 7952 N N . PRO D 1 188 ? 28.083 31.286 42.057 1.000 39.802 189 PRO D N 1
ATOM 7953 C CA . PRO D 1 188 ? 28.881 31.518 43.264 1.000 38.595 189 PRO D CA 1
ATOM 7954 C C . PRO D 1 188 ? 29.810 32.726 43.132 1.000 37.156 189 PRO D C 1
ATOM 7955 O O . PRO D 1 188 ? 30.213 33.081 42.026 1.000 36.297 189 PRO D O 1
ATOM 7959 N N . PHE D 1 189 ? 30.114 33.357 44.277 1.000 36.026 190 PHE D N 1
ATOM 7960 C CA . PHE D 1 189 ? 31.123 34.402 44.410 1.000 35.256 190 PHE D CA 1
ATOM 7961 C C . PHE D 1 189 ? 30.775 35.623 43.556 1.000 34.195 190 PHE D C 1
ATOM 7962 O O . PHE D 1 189 ? 31.632 36.167 42.863 1.000 33.766 190 PHE D O 1
ATOM 7970 N N . PRO D 1 190 ? 29.522 36.134 43.613 1.000 33.083 191 PRO D N 1
ATOM 7971 C CA . PRO D 1 190 ? 29.125 37.264 42.777 1.000 32.454 191 PRO D CA 1
ATOM 7972 C C . PRO D 1 190 ? 30.010 38.476 43.061 1.000 31.364 191 PRO D C 1
ATOM 7973 O O . PRO D 1 190 ? 30.288 39.252 42.151 1.000 31.298 191 PRO D O 1
ATOM 7977 N N . ASN D 1 191 ? 30.484 38.584 44.312 1.000 30.715 192 ASN D N 1
ATOM 7978 C CA . ASN D 1 191 ? 31.288 39.698 44.798 1.000 30.378 192 ASN D CA 1
ATOM 7979 C C . ASN D 1 191 ? 32.666 39.707 44.128 1.000 31.901 192 ASN D C 1
ATOM 7980 O O . ASN D 1 191 ? 33.245 40.775 43.924 1.000 30.566 192 ASN D O 1
ATOM 7985 N N . ARG D 1 192 ? 33.190 38.512 43.807 1.000 32.191 193 ARG D N 1
ATOM 7986 C CA . ARG D 1 192 ? 34.490 38.381 43.167 1.000 33.216 193 ARG D CA 1
ATOM 7987 C C . ARG D 1 192 ? 34.373 38.701 41.679 1.000 34.245 193 ARG D C 1
ATOM 7988 O O . ARG D 1 192 ? 35.281 39.302 41.101 1.000 36.093 193 ARG D O 1
ATOM 7996 N N . PHE D 1 193 ? 33.266 38.279 41.059 1.000 33.833 194 PHE D N 1
ATOM 7997 C CA . PHE D 1 193 ? 32.994 38.678 39.691 1.000 34.329 194 PHE D CA 1
ATOM 7998 C C . PHE D 1 193 ? 32.958 40.207 39.609 1.000 32.973 194 PHE D C 1
ATOM 7999 O O . PHE D 1 193 ? 33.658 40.797 38.798 1.000 33.071 194 PHE D O 1
ATOM 8007 N N . LEU D 1 194 ? 32.166 40.839 40.480 1.000 31.380 195 LEU D N 1
ATOM 8008 C CA . LEU D 1 194 ? 31.992 42.286 40.466 1.000 31.194 195 LEU D CA 1
ATOM 8009 C C . LEU D 1 194 ? 33.321 43.019 40.676 1.000 30.905 195 LEU D C 1
ATOM 8010 O O . LEU D 1 194 ? 33.620 43.968 39.955 1.000 30.346 195 LEU D O 1
ATOM 8015 N N . ALA D 1 195 ? 34.132 42.555 41.638 1.000 31.221 196 ALA D N 1
ATOM 8016 C CA . ALA D 1 195 ? 35.455 43.118 41.873 1.000 30.638 196 ALA D CA 1
ATOM 8017 C C . ALA D 1 195 ? 36.338 42.935 40.638 1.000 31.844 196 ALA D C 1
ATOM 8018 O O . ALA D 1 195 ? 37.168 43.795 40.337 1.000 31.126 196 ALA D O 1
ATOM 8020 N N . GLY D 1 196 ? 36.136 41.816 39.922 1.000 31.870 197 GLY D N 1
ATOM 8021 C CA . GLY D 1 196 ? 36.994 41.435 38.813 1.000 32.189 197 GLY D CA 1
ATOM 8022 C C . GLY D 1 196 ? 36.777 42.296 37.568 1.000 32.495 197 GLY D C 1
ATOM 8023 O O . GLY D 1 196 ? 37.617 42.303 36.670 1.000 33.365 197 GLY D O 1
ATOM 8024 N N . ILE D 1 197 ? 35.643 43.006 37.503 1.000 31.537 198 ILE D N 1
ATOM 8025 C CA . ILE D 1 197 ? 35.380 43.877 36.366 1.000 31.834 198 ILE D CA 1
ATOM 8026 C C . ILE D 1 197 ? 35.519 45.337 36.786 1.000 31.472 198 ILE D C 1
ATOM 8027 O O . ILE D 1 197 ? 35.368 46.231 35.959 1.000 32.774 198 ILE D O 1
ATOM 8032 N N . SER D 1 198 ? 35.819 45.566 38.070 1.000 31.025 199 SER D N 1
ATOM 8033 C CA . SER D 1 198 ? 35.959 46.913 38.604 1.000 30.107 199 SER D CA 1
ATOM 8034 C C . SER D 1 198 ? 37.226 47.594 38.088 1.000 30.953 199 SER D C 1
ATOM 8035 O O . SER D 1 198 ? 37.266 48.821 38.068 1.000 32.526 199 SER D O 1
ATOM 8038 N N . PRO D 1 199 ? 38.286 46.864 37.652 1.000 31.821 200 PRO D N 1
ATOM 8039 C CA . PRO D 1 199 ? 39.462 47.500 37.045 1.000 32.285 200 PRO D CA 1
ATOM 8040 C C . PRO D 1 199 ? 39.176 48.377 35.824 1.000 32.384 200 PRO D C 1
ATOM 8041 O O . PRO D 1 199 ? 39.985 49.240 35.479 1.000 33.212 200 PRO D O 1
ATOM 8045 N N . PHE D 1 200 ? 38.029 48.150 35.176 1.000 31.686 201 PHE D N 1
ATOM 8046 C CA . PHE D 1 200 ? 37.561 48.992 34.083 1.000 32.504 201 PHE D CA 1
ATOM 8047 C C . PHE D 1 200 ? 37.550 50.460 34.518 1.000 32.188 201 PHE D C 1
ATOM 8048 O O . PHE D 1 200 ? 37.715 51.358 33.698 1.000 33.025 201 PHE D O 1
ATOM 8056 N N . LEU D 1 201 ? 37.358 50.682 35.823 1.000 31.330 202 LEU D N 1
ATOM 8057 C CA . LEU D 1 201 ? 37.265 52.006 36.412 1.000 30.994 202 LEU D CA 1
ATOM 8058 C C . LEU D 1 201 ? 38.635 52.686 36.402 1.000 31.829 202 LEU D C 1
ATOM 8059 O O . LEU D 1 201 ? 38.745 53.822 35.950 1.000 32.511 202 LEU D O 1
ATOM 8064 N N . ALA D 1 202 ? 39.671 51.982 36.884 1.000 32.015 203 ALA D N 1
ATOM 8065 C CA . ALA D 1 202 ? 41.044 52.477 36.860 1.000 33.146 203 ALA D CA 1
ATOM 8066 C C . ALA D 1 202 ? 41.508 52.789 35.430 1.000 34.746 203 ALA D C 1
ATOM 8067 O O . ALA D 1 202 ? 42.188 53.787 35.212 1.000 35.450 203 ALA D O 1
ATOM 8069 N N . GLU D 1 203 ? 41.125 51.939 34.465 1.000 35.543 204 GLU D N 1
ATOM 8070 C CA . GLU D 1 203 ? 41.533 52.049 33.073 1.000 38.086 204 GLU D CA 1
ATOM 8071 C C . GLU D 1 203 ? 40.873 53.263 32.419 1.000 38.585 204 GLU D C 1
ATOM 8072 O O . GLU D 1 203 ? 41.344 53.743 31.393 1.000 39.856 204 GLU D O 1
ATOM 8078 N N . ASN D 1 204 ? 39.784 53.752 33.025 1.000 37.666 205 ASN D N 1
ATOM 8079 C CA . ASN D 1 204 ? 38.937 54.759 32.408 1.000 37.465 205 ASN D CA 1
ATOM 8080 C C . ASN D 1 204 ? 38.773 55.952 33.345 1.000 36.667 205 ASN D C 1
ATOM 8081 O O . ASN D 1 204 ? 37.823 56.718 33.222 1.000 36.199 205 ASN D O 1
ATOM 8086 N N . ILE D 1 205 ? 39.734 56.132 34.251 1.000 37.262 206 ILE D N 1
ATOM 8087 C CA . ILE D 1 205 ? 39.522 56.996 35.403 1.000 37.871 206 ILE D CA 1
ATOM 8088 C C . ILE D 1 205 ? 39.460 58.468 34.986 1.000 38.870 206 ILE D C 1
ATOM 8089 O O . ILE D 1 205 ? 38.940 59.295 35.725 1.000 38.710 206 ILE D O 1
ATOM 8094 N N . GLU D 1 206 ? 39.958 58.785 33.792 1.000 40.865 207 GLU D N 1
ATOM 8095 C CA . GLU D 1 206 ? 40.024 60.168 33.348 1.000 42.406 207 GLU D CA 1
ATOM 8096 C C . GLU D 1 206 ? 38.685 60.614 32.761 1.000 40.912 207 GLU D C 1
ATOM 8097 O O . GLU D 1 206 ? 38.478 61.801 32.527 1.000 42.168 207 GLU D O 1
ATOM 8103 N N . HIS D 1 207 ? 37.769 59.665 32.529 1.000 39.215 208 HIS D N 1
ATOM 8104 C CA . HIS D 1 207 ? 36.438 60.016 32.056 1.000 38.192 208 HIS D CA 1
ATOM 8105 C C . HIS D 1 207 ? 35.587 60.542 33.212 1.000 36.547 208 HIS D C 1
ATOM 8106 O O . HIS D 1 207 ? 35.530 59.913 34.266 1.000 34.916 208 HIS D O 1
ATOM 8113 N N . PRO D 1 208 ? 34.909 61.707 33.054 1.000 36.460 209 PRO D N 1
ATOM 8114 C CA . PRO D 1 208 ? 34.138 62.322 34.142 1.000 35.678 209 PRO D CA 1
ATOM 8115 C C . PRO D 1 208 ? 33.157 61.399 34.863 1.000 33.781 209 PRO D C 1
ATOM 8116 O O . PRO D 1 208 ? 33.135 61.372 36.091 1.000 32.732 209 PRO D O 1
ATOM 8120 N N . ALA D 1 209 ? 32.369 60.629 34.102 1.000 33.485 210 ALA D N 1
ATOM 8121 C CA . ALA D 1 209 ? 31.385 59.733 34.699 1.000 32.620 210 ALA D CA 1
ATOM 8122 C C . ALA D 1 209 ? 32.061 58.662 35.553 1.000 31.824 210 ALA D C 1
ATOM 8123 O O . ALA D 1 209 ? 31.505 58.267 36.575 1.000 30.768 210 ALA D O 1
ATOM 8125 N N . ILE D 1 210 ? 33.246 58.194 35.123 1.000 32.586 211 ILE D N 1
ATOM 8126 C CA . ILE D 1 210 ? 33.967 57.139 35.828 1.000 31.774 211 ILE D CA 1
ATOM 8127 C C . ILE D 1 210 ? 34.592 57.728 37.094 1.000 32.243 211 ILE D C 1
ATOM 8128 O O . ILE D 1 210 ? 34.477 57.155 38.177 1.000 30.586 211 ILE D O 1
ATOM 8133 N N . HIS D 1 211 ? 35.244 58.890 36.945 1.000 34.362 212 HIS D N 1
ATOM 8134 C CA . HIS D 1 211 ? 35.888 59.556 38.063 1.000 35.489 212 HIS D CA 1
ATOM 8135 C C . HIS D 1 211 ? 34.846 59.855 39.141 1.000 35.371 212 HIS D C 1
ATOM 8136 O O . HIS D 1 211 ? 35.090 59.645 40.327 1.000 35.602 212 HIS D O 1
ATOM 8143 N N . SER D 1 212 ? 33.679 60.326 38.691 1.000 35.721 213 SER D N 1
ATOM 8144 C CA . SER D 1 212 ? 32.549 60.682 39.531 1.000 35.175 213 SER D CA 1
ATOM 8145 C C . SER D 1 212 ? 32.031 59.459 40.291 1.000 34.943 213 SER D C 1
ATOM 8146 O O . SER D 1 212 ? 31.845 59.533 41.505 1.000 36.619 213 SER D O 1
ATOM 8149 N N . LEU D 1 213 ? 31.811 58.336 39.590 1.000 33.415 214 LEU D N 1
ATOM 8150 C CA . LEU D 1 213 ? 31.337 57.114 40.223 1.000 32.453 214 LEU D CA 1
ATOM 8151 C C . LEU D 1 213 ? 32.241 56.761 41.406 1.000 32.512 214 LEU D C 1
ATOM 8152 O O . LEU D 1 213 ? 31.749 56.459 42.495 1.000 31.167 214 LEU D O 1
ATOM 8157 N N . VAL D 1 214 ? 33.564 56.810 41.180 1.000 32.582 215 VAL D N 1
ATOM 8158 C CA . VAL D 1 214 ? 34.536 56.392 42.181 1.000 31.238 215 VAL D CA 1
ATOM 8159 C C . VAL D 1 214 ? 34.572 57.399 43.333 1.000 30.813 215 VAL D C 1
ATOM 8160 O O . VAL D 1 214 ? 34.583 56.994 44.490 1.000 30.431 215 VAL D O 1
ATOM 8164 N N . LEU D 1 215 ? 34.586 58.702 43.022 1.000 30.655 216 LEU D N 1
ATOM 8165 C CA . LEU D 1 215 ? 34.647 59.722 44.059 1.000 31.410 216 LEU D CA 1
ATOM 8166 C C . LEU D 1 215 ? 33.462 59.552 45.017 1.000 31.317 216 LEU D C 1
ATOM 8167 O O . LEU D 1 215 ? 33.652 59.474 46.232 1.000 30.512 216 LEU D O 1
ATOM 8172 N N . ASN D 1 216 ? 32.250 59.452 44.448 1.000 31.669 217 ASN D N 1
ATOM 8173 C CA . ASN D 1 216 ? 31.017 59.300 45.209 1.000 31.045 217 ASN D CA 1
ATOM 8174 C C . ASN D 1 216 ? 31.023 58.010 46.028 1.000 29.547 217 ASN D C 1
ATOM 8175 O O . ASN D 1 216 ? 30.483 57.983 47.132 1.000 28.388 217 ASN D O 1
ATOM 8180 N N . ALA D 1 217 ? 31.629 56.943 45.488 1.000 28.595 218 ALA D N 1
ATOM 8181 C CA . ALA D 1 217 ? 31.681 55.677 46.203 1.000 27.835 218 ALA D CA 1
ATOM 8182 C C . ALA D 1 217 ? 32.568 55.828 47.442 1.000 27.799 218 ALA D C 1
ATOM 8183 O O . ALA D 1 217 ? 32.211 55.391 48.538 1.000 26.914 218 ALA D O 1
ATOM 8185 N N . PHE D 1 218 ? 33.721 56.473 47.246 1.000 28.084 219 PHE D N 1
ATOM 8186 C CA . PHE D 1 218 ? 34.662 56.745 48.320 1.000 28.879 219 PHE D CA 1
ATOM 8187 C C . PHE D 1 218 ? 34.027 57.660 49.367 1.000 29.631 219 PHE D C 1
ATOM 8188 O O . PHE D 1 218 ? 34.129 57.376 50.558 1.000 30.243 219 PHE D O 1
ATOM 8196 N N . LYS D 1 219 ? 33.332 58.715 48.923 1.000 30.109 220 LYS D N 1
ATOM 8197 C CA . LYS D 1 219 ? 32.658 59.620 49.843 1.000 31.447 220 LYS D CA 1
ATOM 8198 C C . LYS D 1 219 ? 31.645 58.845 50.683 1.000 30.768 220 LYS D C 1
ATOM 8199 O O . LYS D 1 219 ? 31.513 59.095 51.876 1.000 30.863 220 LYS D O 1
ATOM 8205 N N . SER D 1 220 ? 30.929 57.914 50.045 1.000 30.551 221 SER D N 1
ATOM 8206 C CA . SER D 1 220 ? 29.897 57.150 50.724 1.000 30.653 221 SER D CA 1
ATOM 8207 C C . SER D 1 220 ? 30.533 56.242 51.779 1.000 30.862 221 SER D C 1
ATOM 8208 O O . SER D 1 220 ? 30.022 56.135 52.890 1.000 31.523 221 SER D O 1
ATOM 8211 N N . PHE D 1 221 ? 31.676 55.628 51.441 1.000 30.198 222 PHE D N 1
ATOM 8212 C CA . PHE D 1 221 ? 32.439 54.836 52.392 1.000 29.811 222 PHE D CA 1
ATOM 8213 C C . PHE D 1 221 ? 32.866 55.681 53.593 1.000 31.041 222 PHE D C 1
ATOM 8214 O O . PHE D 1 221 ? 32.669 55.281 54.738 1.000 30.979 222 PHE D O 1
ATOM 8222 N N . LEU D 1 222 ? 33.463 56.846 53.329 1.000 30.861 223 LEU D N 1
ATOM 8223 C CA . LEU D 1 222 ? 34.016 57.670 54.396 1.000 32.589 223 LEU D CA 1
ATOM 8224 C C . LEU D 1 222 ? 32.938 58.153 55.370 1.000 33.438 223 LEU D C 1
ATOM 8225 O O . LEU D 1 222 ? 33.160 58.124 56.582 1.000 33.983 223 LEU D O 1
ATOM 8230 N N . THR D 1 223 ? 31.780 58.587 54.844 1.000 33.760 224 THR D N 1
ATOM 8231 C CA . THR D 1 223 ? 30.732 59.170 55.674 1.000 35.644 224 THR D CA 1
ATOM 8232 C C . THR D 1 223 ? 29.979 58.082 56.449 1.000 34.875 224 THR D C 1
ATOM 8233 O O . THR D 1 223 ? 29.548 58.314 57.579 1.000 35.131 224 THR D O 1
ATOM 8237 N N . ARG D 1 224 ? 29.829 56.896 55.847 1.000 32.626 225 ARG D N 1
ATOM 8238 C CA . ARG D 1 224 ? 29.003 55.850 56.435 1.000 32.892 225 ARG D CA 1
ATOM 8239 C C . ARG D 1 224 ? 29.825 54.976 57.388 1.000 32.657 225 ARG D C 1
ATOM 8240 O O . ARG D 1 224 ? 29.265 54.312 58.266 1.000 32.152 225 ARG D O 1
ATOM 8248 N N . ASN D 1 225 ? 31.153 54.991 57.222 1.000 31.664 226 ASN D N 1
ATOM 8249 C CA . ASN D 1 225 ? 32.019 54.120 58.001 1.000 31.826 226 ASN D CA 1
ATOM 8250 C C . ASN D 1 225 ? 32.993 54.952 58.840 1.000 32.445 226 ASN D C 1
ATOM 8251 O O . ASN D 1 225 ? 32.840 55.048 60.051 1.000 34.738 226 ASN D O 1
ATOM 8256 N N . VAL D 1 226 ? 33.973 55.593 58.197 1.000 32.576 227 VAL D N 1
ATOM 8257 C CA . VAL D 1 226 ? 35.059 56.256 58.905 1.000 32.642 227 VAL D CA 1
ATOM 8258 C C . VAL D 1 226 ? 34.517 57.318 59.870 1.000 34.486 227 VAL D C 1
ATOM 8259 O O . VAL D 1 226 ? 35.035 57.461 60.974 1.000 34.695 227 VAL D O 1
ATOM 8263 N N . MET D 1 227 ? 33.461 58.045 59.473 1.000 35.000 228 MET D N 1
ATOM 8264 C CA . MET D 1 227 ? 32.978 59.179 60.256 1.000 36.566 228 MET D CA 1
ATOM 8265 C C . MET D 1 227 ? 32.208 58.725 61.497 1.000 37.384 228 MET D C 1
ATOM 8266 O O . MET D 1 227 ? 31.762 59.560 62.277 1.000 38.627 228 MET D O 1
ATOM 8271 N N . GLN D 1 228 ? 32.070 57.407 61.701 1.000 36.766 229 GLN D N 1
ATOM 8272 C CA . GLN D 1 228 ? 31.471 56.908 62.931 1.000 37.013 229 GLN D CA 1
ATOM 8273 C C . GLN D 1 228 ? 32.509 56.930 64.055 1.000 37.584 229 GLN D C 1
ATOM 8274 O O . GLN D 1 228 ? 32.151 56.912 65.228 1.000 38.142 229 GLN D O 1
ATOM 8280 N N . PHE D 1 229 ? 33.795 56.993 63.681 1.000 37.135 230 PHE D N 1
ATOM 8281 C CA . PHE D 1 229 ? 34.893 57.081 64.631 1.000 37.589 230 PHE D CA 1
ATOM 8282 C C . PHE D 1 229 ? 35.303 58.537 64.812 1.000 38.796 230 PHE D C 1
ATOM 8283 O O . PHE D 1 229 ? 34.734 59.429 64.191 1.000 39.055 230 PHE D O 1
ATOM 8291 N N . ASP D 1 230 ? 36.305 58.753 65.670 1.000 39.841 231 ASP D N 1
ATOM 8292 C CA . ASP D 1 230 ? 36.740 60.088 66.040 1.000 41.707 231 ASP D CA 1
ATOM 8293 C C . ASP D 1 230 ? 37.714 60.616 64.985 1.000 41.198 231 ASP D C 1
ATOM 8294 O O . ASP D 1 230 ? 38.902 60.799 65.255 1.000 41.558 231 ASP D O 1
ATOM 8299 N N . TYR D 1 231 ? 37.176 60.901 63.795 1.000 40.653 232 TYR D N 1
ATOM 8300 C CA . TYR D 1 231 ? 37.970 61.184 62.608 1.000 41.467 232 TYR D CA 1
ATOM 8301 C C . TYR D 1 231 ? 38.636 62.563 62.683 1.000 43.146 232 TYR D C 1
ATOM 8302 O O . TYR D 1 231 ? 39.633 62.791 61.999 1.000 43.976 232 TYR D O 1
ATOM 8311 N N . THR D 1 232 ? 38.099 63.474 63.512 1.000 44.629 233 THR D N 1
ATOM 8312 C CA . THR D 1 232 ? 38.691 64.796 63.679 1.000 45.680 233 THR D CA 1
ATOM 8313 C C . THR D 1 232 ? 39.950 64.734 64.543 1.000 46.473 233 THR D C 1
ATOM 8314 O O . THR D 1 232 ? 40.752 65.664 64.522 1.000 48.317 233 THR D O 1
ATOM 8318 N N . ARG D 1 233 ? 40.114 63.649 65.310 1.000 45.998 234 ARG D N 1
ATOM 8319 C CA . ARG D 1 233 ? 41.264 63.495 66.188 1.000 47.737 234 ARG D CA 1
ATOM 8320 C C . ARG D 1 233 ? 42.330 62.594 65.557 1.000 46.209 234 ARG D C 1
ATOM 8321 O O . ARG D 1 233 ? 43.519 62.873 65.689 1.000 46.196 234 ARG D O 1
ATOM 8329 N N . TYR D 1 234 ? 41.913 61.518 64.876 1.000 43.995 235 TYR D N 1
ATOM 8330 C CA . TYR D 1 234 ? 42.851 60.501 64.416 1.000 43.764 235 TYR D CA 1
ATOM 8331 C C . TYR D 1 234 ? 42.959 60.470 62.891 1.000 42.805 235 TYR D C 1
ATOM 8332 O O . TYR D 1 234 ? 41.975 60.682 62.183 1.000 44.378 235 TYR D O 1
ATOM 8341 N N . LYS D 1 235 ? 44.169 60.182 62.395 1.000 42.571 236 LYS D N 1
ATOM 8342 C CA . LYS D 1 235 ? 44.370 59.863 60.991 1.000 41.048 236 LYS D CA 1
ATOM 8343 C C . LYS D 1 235 ? 43.601 58.582 60.662 1.000 38.291 236 LYS D C 1
ATOM 8344 O O . LYS D 1 235 ? 43.435 57.718 61.522 1.000 36.726 236 LYS D O 1
ATOM 8350 N N . ALA D 1 236 ? 43.135 58.483 59.412 1.000 36.316 237 ALA D N 1
ATOM 8351 C CA . ALA D 1 236 ? 42.602 57.245 58.871 1.000 35.444 237 ALA D CA 1
ATOM 8352 C C . ALA D 1 236 ? 43.587 56.661 57.857 1.000 35.030 237 ALA D C 1
ATOM 8353 O O . ALA D 1 236 ? 44.024 57.357 56.939 1.000 36.403 237 ALA D O 1
ATOM 8355 N N . HIS D 1 237 ? 43.925 55.378 58.052 1.000 34.206 238 HIS D N 1
ATOM 8356 C CA . HIS D 1 237 ? 44.863 54.629 57.230 1.000 33.300 238 HIS D CA 1
ATOM 8357 C C . HIS D 1 237 ? 44.101 53.606 56.389 1.000 32.032 238 HIS D C 1
ATOM 8358 O O . HIS D 1 237 ? 43.097 53.054 56.841 1.000 30.881 238 HIS D O 1
ATOM 8365 N N . PHE D 1 238 ? 44.614 53.344 55.178 1.000 31.285 239 PHE D N 1
ATOM 8366 C CA . PHE D 1 238 ? 43.930 52.516 54.198 1.000 30.772 239 PHE D CA 1
ATOM 8367 C C . PHE D 1 238 ? 44.893 51.476 53.635 1.000 30.965 239 PHE D C 1
ATOM 8368 O O . PHE D 1 238 ? 46.018 51.801 53.261 1.000 31.841 239 PHE D O 1
ATOM 8376 N N . ILE D 1 239 ? 44.418 50.232 53.551 1.000 30.288 240 ILE D N 1
ATOM 8377 C CA . ILE D 1 239 ? 45.197 49.122 53.026 1.000 31.919 240 ILE D CA 1
ATOM 8378 C C . ILE D 1 239 ? 44.306 48.349 52.058 1.000 31.816 240 ILE D C 1
ATOM 8379 O O . ILE D 1 239 ? 43.142 48.099 52.363 1.000 31.017 240 ILE D O 1
ATOM 8384 N N . GLY D 1 240 ? 44.865 47.970 50.902 1.000 32.934 241 GLY D N 1
ATOM 8385 C CA . GLY D 1 240 ? 44.179 47.099 49.961 1.000 32.367 241 GLY D CA 1
ATOM 8386 C C . GLY D 1 240 ? 44.292 47.598 48.519 1.000 34.474 241 GLY D C 1
ATOM 8387 O O . GLY D 1 240 ? 44.672 48.747 48.267 1.000 32.751 241 GLY D O 1
ATOM 8388 N N . SER D 1 241 ? 43.938 46.703 47.585 1.000 34.053 242 SER D N 1
ATOM 8389 C CA . SER D 1 241 ? 44.059 46.937 46.157 1.000 34.567 242 SER D CA 1
ATOM 8390 C C . SER D 1 241 ? 43.350 48.229 45.756 1.000 33.766 242 SER D C 1
ATOM 8391 O O . SER D 1 241 ? 43.899 49.020 44.990 1.000 33.598 242 SER D O 1
ATOM 8394 N N . VAL D 1 242 ? 42.141 48.435 46.293 1.000 31.866 243 VAL D N 1
ATOM 8395 C CA . VAL D 1 242 ? 41.292 49.549 45.895 1.000 31.477 243 VAL D CA 1
ATOM 8396 C C . VAL D 1 242 ? 41.872 50.875 46.395 1.000 32.029 243 VAL D C 1
ATOM 8397 O O . VAL D 1 242 ? 41.933 51.848 45.639 1.000 32.623 243 VAL D O 1
ATOM 8401 N N . ALA D 1 243 ? 42.287 50.904 47.668 1.000 31.822 244 ALA D N 1
ATOM 8402 C CA . ALA D 1 243 ? 42.931 52.073 48.250 1.000 33.023 244 ALA D CA 1
ATOM 8403 C C . ALA D 1 243 ? 44.137 52.468 47.402 1.000 34.267 244 ALA D C 1
ATOM 8404 O O . ALA D 1 243 ? 44.360 53.649 47.145 1.000 36.272 244 A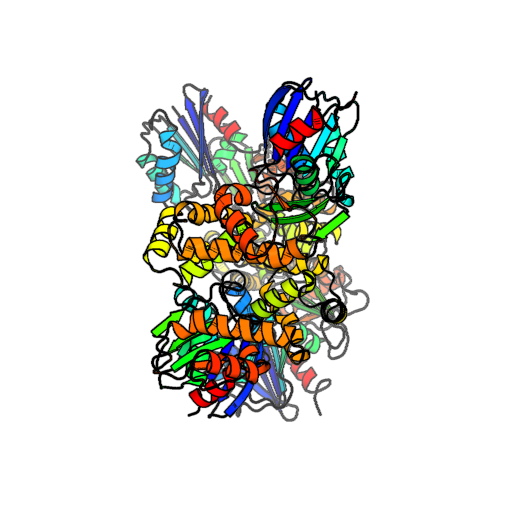LA D O 1
ATOM 8406 N N . TYR D 1 244 ? 44.885 51.453 46.952 1.000 34.046 245 TYR D N 1
ATOM 8407 C CA . TYR D 1 244 ? 46.123 51.644 46.218 1.000 34.869 245 TYR D CA 1
ATOM 8408 C C . TYR D 1 244 ? 45.841 52.179 44.816 1.000 34.645 245 TYR D C 1
ATOM 8409 O O . TYR D 1 244 ? 46.393 53.207 44.444 1.000 36.691 245 TYR D O 1
ATOM 8418 N N . TYR D 1 245 ? 44.989 51.481 44.055 1.000 34.082 246 TYR D N 1
ATOM 8419 C CA . TYR D 1 245 ? 44.720 51.786 42.656 1.000 35.052 246 TYR D CA 1
ATOM 8420 C C . TYR D 1 245 ? 43.902 53.068 42.494 1.000 34.521 246 TYR D C 1
ATOM 8421 O O . TYR D 1 245 ? 43.912 53.671 41.426 1.000 35.023 246 TYR D O 1
ATOM 8430 N N . TYR D 1 246 ? 43.190 53.488 43.542 1.000 34.061 247 TYR D N 1
ATOM 8431 C CA . TYR D 1 246 ? 42.375 54.692 43.443 1.000 34.616 247 TYR D CA 1
ATOM 8432 C C . TYR D 1 246 ? 42.870 55.754 44.430 1.000 35.194 247 TYR D C 1
ATOM 8433 O O . TYR D 1 246 ? 42.102 56.617 44.851 1.000 34.524 247 TYR D O 1
ATOM 8442 N N . LYS D 1 247 ? 44.171 55.704 44.753 1.000 36.817 248 LYS D N 1
ATOM 8443 C CA . LYS D 1 247 ? 44.778 56.502 45.814 1.000 39.105 248 LYS D CA 1
ATOM 8444 C C . LYS D 1 247 ? 44.476 57.997 45.666 1.000 39.549 248 LYS D C 1
ATOM 8445 O O . LYS D 1 247 ? 44.166 58.664 46.647 1.000 40.591 248 LYS D O 1
ATOM 8451 N N . ASP D 1 248 ? 44.605 58.536 44.450 1.000 41.410 249 ASP D N 1
ATOM 8452 C CA . ASP D 1 248 ? 44.472 59.972 44.246 1.000 41.757 249 ASP D CA 1
ATOM 8453 C C . ASP D 1 248 ? 43.028 60.400 44.469 1.000 39.068 249 ASP D C 1
ATOM 8454 O O . ASP D 1 248 ? 42.782 61.493 44.964 1.000 39.059 249 ASP D O 1
ATOM 8459 N N . ILE D 1 249 ? 42.093 59.509 44.127 1.000 37.222 250 ILE D N 1
ATOM 8460 C CA . ILE D 1 249 ? 40.666 59.756 44.261 1.000 36.738 250 ILE D CA 1
ATOM 8461 C C . ILE D 1 249 ? 40.222 59.551 45.709 1.000 35.161 250 ILE D C 1
ATOM 8462 O O . ILE D 1 249 ? 39.330 60.252 46.183 1.000 33.649 250 ILE D O 1
ATOM 8467 N N . LEU D 1 250 ? 40.877 58.615 46.407 1.000 33.717 251 LEU D N 1
ATOM 8468 C CA . LEU D 1 250 ? 40.645 58.418 47.830 1.000 33.498 251 LEU D CA 1
ATOM 8469 C C . LEU D 1 250 ? 41.074 59.662 48.609 1.000 34.078 251 LEU D C 1
ATOM 8470 O O . LEU D 1 250 ? 40.362 60.106 49.512 1.000 33.030 251 LEU D O 1
ATOM 8475 N N . GLU D 1 251 ? 42.245 60.205 48.251 1.000 35.922 252 GLU D N 1
ATOM 8476 C CA . GLU D 1 251 ? 42.785 61.396 48.893 1.000 38.477 252 GLU D CA 1
ATOM 8477 C C . GLU D 1 251 ? 41.846 62.574 48.643 1.000 38.560 252 GLU D C 1
ATOM 8478 O O . GLU D 1 251 ? 41.705 63.448 49.495 1.000 39.591 252 GLU D O 1
ATOM 8484 N N . GLU D 1 252 ? 41.191 62.561 47.476 1.000 37.513 253 GLU D N 1
ATOM 8485 C CA . GLU D 1 252 ? 40.282 63.619 47.072 1.000 38.155 253 GLU D CA 1
ATOM 8486 C C . GLU D 1 252 ? 38.973 63.526 47.862 1.000 37.480 253 GLU D C 1
ATOM 8487 O O . GLU D 1 252 ? 38.472 64.538 48.352 1.000 37.691 253 GLU D O 1
ATOM 8493 N N . ALA D 1 253 ? 38.426 62.308 47.995 1.000 35.078 254 ALA D N 1
ATOM 8494 C CA . ALA D 1 253 ? 37.232 62.094 48.800 1.000 34.629 254 ALA D CA 1
ATOM 8495 C C . ALA D 1 253 ? 37.483 62.530 50.243 1.000 34.852 254 ALA D C 1
ATOM 8496 O O . ALA D 1 253 ? 36.641 63.184 50.853 1.000 35.166 254 ALA D O 1
ATOM 8498 N N . ALA D 1 254 ? 38.652 62.154 50.775 1.000 34.672 255 ALA D N 1
ATOM 8499 C CA . ALA D 1 254 ? 39.039 62.450 52.145 1.000 35.098 255 ALA D CA 1
ATOM 8500 C C . ALA D 1 254 ? 39.099 63.962 52.386 1.000 36.637 255 ALA D C 1
ATOM 8501 O O . ALA D 1 254 ? 38.675 64.425 53.436 1.000 37.227 255 ALA D O 1
ATOM 8503 N N . ALA D 1 255 ? 39.600 64.728 51.412 1.000 37.838 256 ALA D N 1
ATOM 8504 C CA . ALA D 1 255 ? 39.693 66.177 51.544 1.000 40.817 256 ALA D CA 1
ATOM 8505 C C . ALA D 1 255 ? 38.311 66.828 51.439 1.000 42.103 256 ALA D C 1
ATOM 8506 O O . ALA D 1 255 ? 38.084 67.901 51.997 1.000 43.793 256 ALA D O 1
ATOM 8508 N N . ALA D 1 256 ? 37.384 66.173 50.727 1.000 41.864 257 ALA D N 1
ATOM 8509 C CA . ALA D 1 256 ? 36.033 66.693 50.574 1.000 42.159 257 ALA D CA 1
ATOM 8510 C C . ALA D 1 256 ? 35.217 66.444 51.844 1.000 42.714 257 ALA D C 1
ATOM 8511 O O . ALA D 1 256 ? 34.299 67.207 52.145 1.000 44.834 257 ALA D O 1
ATOM 8513 N N . THR D 1 257 ? 35.573 65.396 52.599 1.000 41.360 258 THR D N 1
ATOM 8514 C CA . THR D 1 257 ? 34.773 64.972 53.740 1.000 41.324 258 THR D CA 1
ATOM 8515 C C . THR D 1 257 ? 35.381 65.408 55.074 1.000 42.126 258 THR D C 1
ATOM 8516 O O . THR D 1 257 ? 34.707 65.325 56.096 1.000 44.275 258 THR D O 1
ATOM 8520 N N . GLY D 1 258 ? 36.646 65.847 55.074 1.000 41.622 259 GLY D N 1
ATOM 8521 C CA . GLY D 1 258 ? 37.276 66.360 56.282 1.000 42.371 259 GLY D CA 1
ATOM 8522 C C . GLY D 1 258 ? 38.041 65.285 57.054 1.000 41.534 259 GLY D C 1
ATOM 8523 O O . GLY D 1 258 ? 38.264 65.424 58.253 1.000 41.471 259 GLY D O 1
ATOM 8524 N N . ILE D 1 259 ? 38.459 64.231 56.343 1.000 40.035 260 ILE D N 1
ATOM 8525 C CA . ILE D 1 259 ? 39.187 63.108 56.914 1.000 40.313 260 ILE D CA 1
ATOM 8526 C C . ILE D 1 259 ? 40.679 63.283 56.644 1.000 41.435 260 ILE D C 1
ATOM 8527 O O . ILE D 1 259 ? 41.079 63.481 55.501 1.000 41.325 260 ILE D O 1
ATOM 8532 N N . ARG D 1 260 ? 41.483 63.201 57.712 1.000 43.107 261 ARG D N 1
ATOM 8533 C CA . ARG D 1 260 ? 42.934 63.280 57.652 1.000 44.148 261 ARG D CA 1
ATOM 8534 C C . ARG D 1 260 ? 43.457 61.883 57.326 1.000 42.564 261 ARG D C 1
ATOM 8535 O O . ARG D 1 260 ? 43.181 60.942 58.067 1.000 41.601 261 ARG D O 1
ATOM 8543 N N . THR D 1 261 ? 44.190 61.747 56.211 1.000 41.787 262 THR D N 1
ATOM 8544 C CA . THR D 1 261 ? 44.658 60.438 55.767 1.000 41.305 262 THR D CA 1
ATOM 8545 C C . THR D 1 261 ? 46.030 60.127 56.361 1.000 41.993 262 THR D C 1
ATOM 8546 O O . THR D 1 261 ? 46.884 61.009 56.474 1.000 43.000 262 THR D O 1
ATOM 8550 N N . GLY D 1 262 ? 46.221 58.853 56.726 1.000 40.380 263 GLY D N 1
ATOM 8551 C CA . GLY D 1 262 ? 47.524 58.341 57.121 1.000 41.143 263 GLY D CA 1
ATOM 8552 C C . GLY D 1 262 ? 48.203 57.615 55.963 1.000 40.844 263 GLY D C 1
ATOM 8553 O O . GLY D 1 262 ? 48.298 58.146 54.860 1.000 40.449 263 GLY D O 1
ATOM 8554 N N . THR D 1 263 ? 48.648 56.382 56.211 1.000 41.070 264 THR D N 1
ATOM 8555 C CA . THR D 1 263 ? 49.248 55.593 55.149 1.000 41.746 264 THR D CA 1
ATOM 8556 C C . THR D 1 263 ? 48.159 55.046 54.222 1.000 40.240 264 THR D C 1
ATOM 8557 O O . THR D 1 263 ? 47.047 54.745 54.657 1.000 38.345 264 THR D O 1
ATOM 8561 N N . ILE D 1 264 ? 48.489 54.997 52.925 1.000 38.811 265 ILE D N 1
ATOM 8562 C CA . ILE D 1 264 ? 47.713 54.298 51.913 1.000 38.109 265 ILE D CA 1
ATOM 8563 C C . ILE D 1 264 ? 48.676 53.333 51.216 1.000 38.644 265 ILE D C 1
ATOM 8564 O O . ILE D 1 264 ? 49.600 53.773 50.532 1.000 37.800 265 ILE D O 1
ATOM 8569 N N . VAL D 1 265 ? 48.487 52.021 51.437 1.000 37.051 266 VAL D N 1
ATOM 8570 C CA . VAL D 1 265 ? 49.396 51.009 50.908 1.000 38.312 266 VAL D CA 1
ATOM 8571 C C . VAL D 1 265 ? 48.590 49.890 50.248 1.000 38.362 266 VAL D C 1
ATOM 8572 O O . VAL D 1 265 ? 47.430 49.672 50.593 1.000 37.211 266 VAL D O 1
ATOM 8576 N N . ARG D 1 266 ? 49.244 49.161 49.334 1.000 39.348 267 ARG D N 1
ATOM 8577 C CA . ARG D 1 266 ? 48.643 48.055 48.603 1.000 39.692 267 ARG D CA 1
ATOM 8578 C C . ARG D 1 266 ? 48.199 46.930 49.545 1.000 39.624 267 ARG D C 1
ATOM 8579 O O . ARG D 1 266 ? 47.068 46.457 49.452 1.000 37.896 267 ARG D O 1
ATOM 8587 N N . ASN D 1 267 ? 49.092 46.476 50.435 1.000 40.160 268 ASN D N 1
ATOM 8588 C CA . ASN D 1 267 ? 48.770 45.353 51.304 1.000 39.246 268 ASN D CA 1
ATOM 8589 C C . ASN D 1 267 ? 49.527 45.491 52.625 1.000 38.272 268 ASN D C 1
ATOM 8590 O O . ASN D 1 267 ? 50.430 46.315 52.731 1.000 38.661 268 ASN D O 1
ATOM 8595 N N . PRO D 1 268 ? 49.181 44.713 53.682 1.000 38.994 269 PRO D N 1
ATOM 8596 C CA . PRO D 1 268 ? 49.794 44.891 55.002 1.000 38.803 269 PRO D CA 1
ATOM 8597 C C . PRO D 1 268 ? 51.152 44.248 55.260 1.000 39.136 269 PRO D C 1
ATOM 8598 O O . PRO D 1 268 ? 51.731 44.475 56.318 1.000 39.526 269 PRO D O 1
ATOM 8602 N N . MET D 1 269 ? 51.657 43.441 54.320 1.000 40.499 270 MET D N 1
ATOM 8603 C CA . MET D 1 269 ? 52.827 42.631 54.633 1.000 42.780 270 MET D CA 1
ATOM 8604 C C . MET D 1 269 ? 54.023 43.533 54.942 1.000 41.067 270 MET D C 1
ATOM 8605 O O . MET D 1 269 ? 54.846 43.222 55.797 1.000 40.384 270 MET D O 1
ATOM 8610 N N . GLU D 1 270 ? 54.074 44.682 54.270 1.000 41.351 271 GLU D N 1
ATOM 8611 C CA . GLU D 1 270 ? 55.142 45.659 54.421 1.000 42.705 271 GLU D CA 1
ATOM 8612 C C . GLU D 1 270 ? 55.242 46.113 55.883 1.000 40.346 271 GLU D C 1
ATOM 8613 O O . GLU D 1 270 ? 56.295 45.974 56.505 1.000 40.386 271 GLU D O 1
ATOM 8619 N N . GLY D 1 271 ? 54.134 46.635 56.427 1.000 37.730 272 GLY D N 1
ATOM 8620 C CA . GLY D 1 271 ? 54.094 47.156 57.784 1.000 37.759 272 GLY D CA 1
ATOM 8621 C C . GLY D 1 271 ? 54.106 46.062 58.856 1.000 37.801 272 GLY D C 1
ATOM 8622 O O . GLY D 1 271 ? 54.444 46.323 60.008 1.000 38.163 272 GLY D O 1
ATOM 8623 N N . LEU D 1 272 ? 53.703 44.842 58.483 1.000 37.085 273 LEU D N 1
ATOM 8624 C CA . LEU D 1 272 ? 53.768 43.718 59.402 1.000 37.393 273 LEU D CA 1
ATOM 8625 C C . LEU D 1 272 ? 55.218 43.275 59.574 1.000 38.820 273 LEU D C 1
ATOM 8626 O O . LEU D 1 272 ? 55.637 42.923 60.675 1.000 39.074 273 LEU D O 1
ATOM 8631 N N . ARG D 1 273 ? 55.980 43.296 58.474 1.000 39.766 274 ARG D N 1
ATOM 8632 C CA . ARG D 1 273 ? 57.397 42.970 58.536 1.000 41.612 274 ARG D CA 1
ATOM 8633 C C . ARG D 1 273 ? 58.098 43.911 59.511 1.000 42.104 274 ARG D C 1
ATOM 8634 O O . ARG D 1 273 ? 58.817 43.454 60.402 1.000 42.826 274 ARG D O 1
ATOM 8642 N N . THR D 1 274 ? 57.865 45.218 59.327 1.000 41.050 275 THR D N 1
ATOM 8643 C CA . THR D 1 274 ? 58.448 46.251 60.169 1.000 41.572 275 THR D CA 1
ATOM 8644 C C . THR D 1 274 ? 58.052 46.011 61.624 1.000 40.926 275 THR D C 1
ATOM 8645 O O . THR D 1 274 ? 58.891 46.118 62.516 1.000 42.382 275 THR D O 1
ATOM 8649 N N . TYR D 1 275 ? 56.777 45.662 61.837 1.000 39.423 276 TYR D N 1
ATOM 8650 C CA . TYR D 1 275 ? 56.193 45.473 63.157 1.000 39.023 276 TYR D CA 1
ATOM 8651 C C . TYR D 1 275 ? 56.905 44.361 63.930 1.000 40.006 276 TYR D C 1
ATOM 8652 O O . TYR D 1 275 ? 57.101 44.487 65.136 1.000 40.272 276 TYR D O 1
ATOM 8661 N N . TYR D 1 276 ? 57.311 43.289 63.235 1.000 40.843 277 TYR D N 1
ATOM 8662 C CA . TYR D 1 276 ? 57.981 42.164 63.875 1.000 43.164 277 TYR D CA 1
ATOM 8663 C C . TYR D 1 276 ? 59.505 42.250 63.783 1.000 46.568 277 TYR D C 1
ATOM 8664 O O . TYR D 1 276 ? 60.202 41.638 64.584 1.000 48.487 277 TYR D O 1
ATOM 8673 N N . SER D 1 277 ? 60.030 43.005 62.817 1.000 50.307 278 SER D N 1
ATOM 8674 C CA . SER D 1 277 ? 61.471 43.063 62.632 1.000 58.318 278 SER D CA 1
ATOM 8675 C C . SER D 1 277 ? 62.096 43.947 63.705 1.000 63.318 278 SER D C 1
ATOM 8676 O O . SER D 1 277 ? 63.311 43.953 63.882 1.000 62.854 278 SER D O 1
ATOM 8679 N N . THR D 1 278 ? 61.236 44.684 64.413 1.000 37.667 279 THR D N 1
ATOM 8680 C CA . THR D 1 278 ? 61.675 45.613 65.439 1.000 52.382 279 THR D CA 1
ATOM 8681 C C . THR D 1 278 ? 60.628 45.648 66.562 1.000 59.031 279 THR D C 1
ATOM 8682 O O . THR D 1 278 ? 60.910 46.307 67.583 1.000 78.916 279 THR D O 1
#

Foldseek 3Di:
DEKEWQAEQAWIWIFDADLLDTPFIFIFGGDACVVDALVVNLVRCVPGPVVGDPALEEQEYAYAAANCPPVCVVRNQVSNVVRGHHNHYYHYYHSQVLQCCLFPNQDWFWEWEAALAIWIFTDHRPGTPGTDPQPDCPPGRQLHLLVLLVLVQCCLVVCVQHDVLNVVLCVVVVHDPVNLCCLCPPNPPSSVVSSVSNCSLLVVVPRPVSVCSNLVSLLCCCVVTVVVDPQQVHAYEYEAQSCVSCVVSNVVSCVVNVGHHGYRYHHSPNSVSVSVSD/DEKEWEAEQAWIWIFDADLLDTPATFIFGGDACVVDPLVRNLVSCVVGVPVRDPALEEQEYAYAAHNCPVVCFVSVQVSSVVRGHYNHDYHYYYSQVLQCCLFANQDWFWEWEAELAIWIFTDHSPGTPGTDDQPDCPPGRFLHLLVLLVLVQCCLVVCVQHDVLNVVLCVVVVHDVVRLCCLCPPHPPSSCVSSVSSCSLLVVVVRPVSVVSNLVSLLCCCVVTVVVDPQQPHAYEYEAQSCPSCVVSNVVSCVVNVGHHGHRYHHRPNSVSCSCNPSPPDD/DEKEWEFEQAKIWIFDDDPLDTPDIFMWGGDQVVRDPLVRVLVGCQPGPQVRDPHLEDQEYAYAYHNCPPVCVVSVLVSSVVRHDYNDYYHYYYLQVLQCCLFANQDWFWEWEAALAIWIFTDHRPGTPGTDDQPDCPPGRQLHLLVLLVLVQVCLVVQNQHDPLNVCLCVVVVHDVVNLCCLCPPHPPSSVVSSVSNVSLLVPVVRPVSVVSSLVSLLVCCVVTVVVDPQQPHAYEYEAQSCVSCVVSNCVSCVVNVGHHGHRYHGSVNSSSVSCSPSPPDD/DEWEWEAEQAKIWIFDADLLDTPDIFIWGGDACVNDPLVRVLVGCVPGVQVRDPALEDQEYAYEYANCPPVCVVSVQVSNVVNGRHDHYYHYYYLQVLQCCLFANQDWFWEWEAELAIWIFTDHSPGGPGTDDQPDCVPGRQLHLLVLLVLVVVCLVVCVQHDVLNVCLCVVVVHDPVNLCCLCPPHPPSSVVSSVSSVSLLVCCPRPVSVVSNLVSLLCCCVVTVVVDPQQVHAYEYEAQSCVSCVVSNVVSCVVNVGHHGYRYHGRPNSVSVSVSD

Solvent-accessible surface area: 48369 Å² total; per-residue (Å²): 46,25,0,1,0,21,2,24,33,82,60,0,28,0,0,9,8,44,139,52,138,66,97,15,119,5,111,9,143,18,0,27,15,98,98,35,74,68,118,74,5,12,117,33,0,34,182,47,0,2,58,107,1,96,23,1,66,8,52,43,0,10,0,0,0,30,18,1,73,117,116,47,22,63,54,0,81,96,15,0,127,52,11,5,30,28,94,78,70,30,44,10,48,27,24,6,11,0,0,0,20,18,18,15,21,208,63,64,0,0,0,0,26,0,13,24,27,6,34,0,0,39,1,48,3,141,116,50,58,44,88,9,60,38,12,22,14,10,10,5,14,18,0,0,2,0,9,0,0,23,66,0,0,2,24,1,15,0,71,70,26,39,110,140,14,31,75,76,2,17,184,75,59,150,25,67,63,76,65,0,40,71,96,3,49,128,76,100,77,28,34,85,23,0,16,47,8,6,61,0,0,36,108,4,54,99,87,106,35,0,56,50,16,0,22,87,7,0,66,37,0,0,65,48,4,0,69,67,23,60,44,106,163,60,104,0,18,0,4,10,27,7,0,112,137,8,84,109,15,0,68,68,0,2,84,63,25,50,10,112,38,29,43,24,54,92,36,7,1,98,17,0,60,76,56,50,57,153,46,38,0,0,0,24,2,25,40,81,67,0,22,0,0,11,5,36,157,41,134,74,90,19,101,7,109,11,120,16,0,30,7,105,112,35,70,70,152,97,1,12,53,23,0,107,146,32,0,51,96,97,24,160,58,61,166,8,57,12,0,10,0,0,0,27,17,1,67,118,118,41,25,65,50,0,83,94,16,0,139,71,16,7,80,34,92,74,83,20,42,5,46,30,26,10,8,0,0,0,18,20,18,15,15,108,64,63,0,0,0,0,29,0,12,22,28,5,26,0,0,38,0,47,6,137,124,46,63,44,82,10,58,39,12,22,13,10,10,4,15,17,0,0,2,1,9,0,0,24,66,0,0,1,24,1,16,1,77,72,23,40,114,124,7,34,97,92,1,23,200,77,53,156,11,80,61,81,50,0,56,75,102,3,57,130,85,106,91,25,38,90,33,0,15,49,9,7,59,0,0,38,108,5,42,161,53,115,42,0,60,47,14,0,26,84,6,0,65,36,0,0,63,44,2,0,65,66,27,72,50,112,156,59,94,0,16,0,5,10,35,7,0,109,131,12,80,111,10,0,66,73,0,2,86,64,27,49,10,130,40,24,41,19,32,77,37,5,1,103,14,0,62,81,28,14,37,87,85,36,111,101,175,38,26,0,0,0,28,3,26,29,80,100,0,25,0,0,11,15,49,101,50,155,77,101,20,94,13,96,11,127,2,0,11,15,85,99,33,66,23,95,96,2,0,58,40,0,81,65,57,0,36,98,103,23,151,34,49,158,13,63,14,0,11,0,0,0,28,16,1,66,117,98,36,25,20,6,0,70,2,0,0,56,24,4,8,78,28,96,75,103,15,34,6,47,27,37,10,10,0,0,0,20,20,20,18,15,173,64,63,1,0,0,0,31,0,10,63,28,5,25,0,0,36,0,49,5,144,123,47,63,42,78,8,52,39,9,22,16,10,10,5,13,16,0,0,2,1,9,0,0,23,65,0,0,1,25,1,19,1,66,78,19,39,110,142,10,39,82,88,2,32,160,78,54,155,14,79,59,76,51,0,40,58,105,3,60,151,85,100,83,26,43,82,36,0,18,48,8,8,60,0,0,42,106,16,40,171,75,98,30,0,56,51,14,0,25,87,5,0,69,40,1,0,62,45,1,0,72,64,26,72,55,113,154,58,94,0,21,0,5,7,27,7,0,111,137,9,87,105,14,0,65,70,0,2,82,62,26,53,10,121,38,28,52,28,24,102,58,13,3,96,11,0,70,80,19,9,38,85,89,25,105,95,182,46,38,0,0,0,27,4,30,38,106,98,0,20,0,1,11,1,36,150,36,140,70,78,20,101,8,95,9,144,4,0,10,12,104,108,49,63,62,110,73,3,9,143,26,0,102,70,42,0,48,96,113,24,150,22,41,156,9,54,53,0,11,0,0,0,32,16,1,72,116,126,42,25,68,59,1,74,92,16,0,117,69,14,7,78,30,92,83,75,21,41,7,45,30,40,8,18,0,1,0,20,20,20,15,21,192,63,64,0,0,0,0,26,0,13,58,28,6,33,0,0,34,1,48,5,141,114,52,59,45,91,12,63,39,9,21,15,10,10,4,14,16,0,0,2,0,8,0,0,26,68,0,0,1,26,1,18,1,67,70,23,38,97,140,16,37,107,88,2,31,209,77,55,151,24,70,59,74,64,0,42,72,99,3,54,125,74,93,82,30,45,78,20,0,19,46,9,8,57,0,0,40,110,5,40,161,87,111,37,0,56,48,14,0,26,82,6,0,68,40,1,0,55,43,3,0,70,64,21,61,47,106,164,56,95,0,16,0,5,8,29,7,0,111,132,10,91,117,13,0,74,72,0,2,86,67,26,52,11,117,36,22,67,21,34,86,54,12,1,103,16,0,66,88,48,42,45,145

Nearest PDB structures (foldseek):
  8oqx-assembly1_B  TM=9.673E-01  e=1.461E-54  Tannerella forsythia
  8ow9-assembly1_B  TM=9.218E-01  e=6.843E-51  Tannerella forsythia
  1zxo-assembly2_B  TM=9.612E-01  e=6.246E-40  Bacteroides thetaiotaomicron
  1zxo-assembly1_F  TM=9.594E-01  e=6.262E-39  Bacteroides thetaiotaomicron
  1zbs-assembly1_A-2  TM=9.568E-01  e=2.606E-35  Porphyromonas gingivalis W83

Organism: Tannerella forsythia (strain ATCC 43037 / JCM 10827 / CCUG 21028 A / KCTC 5666 / FDC 338) (NCBI:txid203275)

Sequence (1122 aa):
MILIADSGSTKTHWNVLDQGRVIGEIFTKGMNPFFQTPEEMGREIERTLLPQLNSNRFCCEVHFFGAGCIPEKVPVVRNVLKGCLDVSSLIEVDTDMLAAAKASCGRSPGIVCIMGTGSNSCFYDGEKIAANVSPLGFILGDEGSGAVLGKLLIGDLLKNQMGEELKEKFLRQYELTPANIIERVYRQPFPNRFLAGISPFLAENIEHPAIHSLVLNAFKSFLTRNVMQFDYTRYKAHFIGSVAYYYKDILEEAAAATGIRTGTIVRNPMEGLRTYYSTMILIADSGSTKTHWNVLDQGRVIGEIFTKGMNPFFQTPEEMGREIERTLLPQLNSNRFCEVHFFGAGCIPEKVPVVRNVLKGCLDVSSLIEVDTDMLAAAKASCGRSPGIVCIMGTGSNSCFYDGEKIAANVSPLGFILGDEGSGAVLGKLLIGDLLKNQMGEELKEKFLRQYELTPANIIERVYRQPFPNRFLAGISPFLAENIEHPAIHSLVLNAFKSFLTRNVMQFDYTRYKAHFIGSVAYYYKDILEEAAAATGIRTGTIVRNPMEGLRTYYSTVAKTVMILIADSGSTKTHWNVLDQGRVIGEIFTKGMNPFFQTPEEMGREIERTLLPQLNSNRFCEVHFFGAGCIPEKVPVVRNVLKGCLDVSSLIEVDTDMLAAAKASCGRSPGIVCIMGTGSNSCFYDGEKIAANVSPLGFILGDEGSGAVLGKLLIGDLLKNQMGEELKEKFLRQYELTPANIIERVYRQPFPNRFLAGISPFLAENIEHPAIHSLVLNAFKSFLTRNVMQFDYTRYKAHFIGSVAYYYKDILEEAAAATGIRTGTIVRNPMEGLRTYYSTVAKTVMILIADSGSTKTHWNVLDQGRVIGEIFTKGMNPFFQTPEEMGREIERTLLPQLNSNRFCEVHFFGAGCIPEKVPVVRNVLKGCLDVSSLIEVDTDMLAAAKASCGRSPGIVCIMGTGSNSCFYDGEKIAANVSPLGFILGDEGSGAVLGKLLIGDLLKNQMGEELKEKFLRQYELTPANIIERVYRQPFPNRFLAGISPFLAENIEHPAIHSLVLNAFKSFLTRNVMQFDYTRYKAHFIGSVAYYYKDILEEAAAATGIRTGTIVRNPMEGLRTYYST

Radius of gyration: 38.71 Å; Cα contacts (8 Å, |Δi|>4): 2363; chains: 4; bounding box: 102×82×97 Å

Secondary structure (DSSP, 8-state):
-EEEEEE-SS-EEEEEEETTEEEEEEEE----TTTS-HHHHHHHIIIIIGGG-S-SEEEEEEEEETT--TTTHHHHHHHHHHHSEEEEEEEEE-HHHHHHHHHHTTS-EEEEEESSSEEEEEE-SSSEEEEE---HHHH--TT-HHHHHHHHHHHHHTTSS-HHHHHHHHHHTT--HHHHHHHHHHSS-HHHHHHHTTHHHHHTTTSHHHHHHHHHHHHHHHHHTGGGS-TTTS-EEEESHHHHHTHHHHHHHHHHHT--EEEEES-SHHHHHHHHH-/-EEEEEE-SS-EEEEEEETTEEEEEEEE----TTTS-HHHHHHHHHHHTGGG-S--EESEEEEEETT--GGGHHHHHHHHHHH-EESS-EEEE-HHHHHHHHHHTTS-EEEEEESSSEEEEEE-SSSEEEEE---HHHH--TTSHHHHHHHHHHHHHTTSS-HHHHHHHHHHTT--HHHHHHHHHTSS-HHHHHHHHTHHHHHTTTSHHHHHHHHHHHHHHHHHTGGGS-TTTSPEEEESHHHHHTHHHHHHHHHHHTPPEEEEES-SHHHHHHHHHTTT---/-EEEEEE-SSEEEEEEEETTEEEEEEEEE---TTTS-HHHHHHHIIIIIGGGSS-SEESEEEEEETT--TTTHHHHHHHHHHH-EESS-EEEE-HHHHHHHHHHTTS-EEEEEESSSEEEEEE-SSSEEEEE---HHHH--TT-HHHHHHHHHHHHHTTSS-HHHHHHHHHHTT--HHHHHHHHHHSS-HHHHHHTTTHHHHHTTTSHHHHHHHHHHHHHHIIIIITTS-TTTS-EEEESHHHHHTHHHHHHHHHHHTPPEEEEES-SHHHHHHHHHTTT---/-EEEEEE-SSEEEEEEEETTEEEEEEEEE---TTTS-HHHHHHHIIIIIGGGSS-SEEEEEEEEETT--TTTHHHHHHHHHHHSEEEEEEEEE-HHHHHHHHHHTTS-EEEEEESSSEEEEEE-SSSEEEEE---HHHH--TTSHHHHHHHHHHHHHTTSS-HHHHHHHHHHHT--HHHHHHHHHHSS-HHHHHHHHTHHHHHTTTSHHHHHHHHHHHHHHHHHTGGGS-TTTS-EEEESHHHHHTHHHHHHHHHHHTPPEEEEES-SHHHHHHHHH-

B-factor: mean 37.52, std 10.61, range [20.37, 93.97]

InterPro domains:
  IPR043129 ATPase, nucleotide binding domain [SSF53067] (1-105)
  IPR043129 ATPase, nucleotide binding domain [SSF53067] (108-276)
  IPR052519 Eukaryotic-type N-acetylglucosamine Kinase [PTHR43190] (2-202)

CATH classification: 3.30.420.40